Protein 9W44 (pdb70)

InterPro domains:
  IPR000386 Haemagglutinin, influenzavirus B [PR00331] (382-405)
  IPR000386 Haemagglutinin, influenzavirus B [PR00331] (484-502)
  IPR001364 Haemagglutinin, influenzavirus A/B [PF00509] (281-567)

Structure (mmCIF, N/CA/C/O backbone):
data_9W44
#
_entry.id   9W44
#
_cell.length_a   1.00
_cell.length_b   1.00
_cell.length_c   1.00
_cell.angle_alpha   90.00
_cell.angle_beta   90.00
_cell.angle_gamma   90.00
#
_symmetry.space_group_name_H-M   'P 1'
#
loop_
_entity.id
_entity.type
_entity.pdbx_description
1 polymer Hemagglutinin
2 branched 'N-acetyl-alpha-neuraminic acid-(2-3)-beta-D-galactopyranose-(1-4)-2-acetamido-2-deoxy-beta-D-glucopyranose'
3 branched beta-D-mannopyranose-(1-2)-beta-D-mannopyranose-(1-3)-beta-D-mannopyranose-(1-6)-beta-D-mannopyranose-(1-4)-2-acetamido-2-deoxy-beta-D-glucopyranose-(1-4)-2-acetamido-2-deoxy-beta-D-glucopyranose
4 branched 2-acetamido-2-deoxy-beta-D-glucopyranose-(1-4)-2-acetamido-2-deoxy-beta-D-glucopyranose
5 non-polymer 2-acetamido-2-deoxy-beta-D-glucopyranose
#
loop_
_atom_site.group_PDB
_atom_site.id
_atom_site.type_symbol
_atom_site.label_atom_id
_atom_site.label_alt_id
_atom_site.label_comp_id
_atom_site.label_asym_id
_atom_site.label_entity_id
_atom_site.label_seq_id
_atom_site.pdbx_PDB_ins_code
_atom_site.Cartn_x
_atom_site.Cartn_y
_atom_site.Cartn_z
_atom_site.occupancy
_atom_site.B_iso_or_equiv
_atom_site.auth_seq_id
_atom_site.auth_comp_id
_atom_site.auth_asym_id
_atom_site.auth_atom_id
_atom_site.pdbx_PDB_model_num
ATOM 1 N N . ASN A 1 1 ? 119.702 125.811 194.320 1.00 181.66 23 ASN A N 1
ATOM 2 C CA . ASN A 1 1 ? 120.008 125.117 193.076 1.00 181.66 23 ASN A CA 1
ATOM 3 C C . ASN A 1 1 ? 120.629 126.066 192.057 1.00 181.66 23 ASN A C 1
ATOM 4 O O . ASN A 1 1 ? 121.271 127.051 192.419 1.00 181.66 23 ASN A O 1
ATOM 9 N N . GLN A 1 2 ? 120.430 125.758 190.778 1.00 177.01 24 GLN A N 1
ATOM 10 C CA . GLN A 1 2 ? 120.980 126.563 189.697 1.00 177.01 24 GLN A CA 1
ATOM 11 C C . GLN A 1 2 ? 120.148 126.334 188.447 1.00 177.01 24 GLN A C 1
ATOM 12 O O . GLN A 1 2 ? 119.393 125.364 188.351 1.00 177.01 24 GLN A O 1
ATOM 18 N N . ILE A 1 3 ? 120.297 127.244 187.484 1.00 173.57 25 ILE A N 1
ATOM 19 C CA . ILE A 1 3 ? 119.583 127.137 186.219 1.00 173.57 25 ILE A CA 1
ATOM 20 C C . ILE A 1 3 ? 120.568 127.320 185.074 1.00 173.57 25 ILE A C 1
ATOM 21 O O . ILE A 1 3 ? 121.688 127.797 185.257 1.00 173.57 25 ILE A O 1
ATOM 26 N N . CYS A 1 4 ? 120.146 126.901 183.884 1.00 167.71 26 CYS A N 1
ATOM 27 C CA . CYS A 1 4 ? 120.957 127.047 182.686 1.00 167.71 26 CYS A CA 1
ATOM 28 C C . CYS A 1 4 ? 120.054 127.350 181.501 1.00 167.71 26 CYS A C 1
ATOM 29 O O . CYS A 1 4 ? 118.880 126.973 181.482 1.00 167.71 26 CYS A O 1
ATOM 32 N N . ILE A 1 5 ? 120.615 128.044 180.515 1.00 155.75 27 ILE A N 1
ATOM 33 C CA . ILE A 1 5 ? 119.918 128.385 179.283 1.00 155.75 27 ILE A CA 1
ATOM 34 C C . ILE A 1 5 ? 120.777 127.932 178.114 1.00 155.75 27 ILE A C 1
ATOM 35 O O . ILE A 1 5 ? 122.005 128.068 178.148 1.00 155.75 27 ILE A O 1
ATOM 40 N N . GLY A 1 6 ? 120.143 127.383 177.089 1.00 146.48 28 GLY A N 1
ATOM 41 C CA . GLY A 1 6 ? 120.911 126.904 175.962 1.00 146.48 28 GLY A CA 1
ATOM 42 C C . GLY A 1 6 ? 120.053 126.393 174.831 1.00 146.48 28 GLY A C 1
ATOM 43 O O . GLY A 1 6 ? 118.868 126.711 174.733 1.00 146.48 28 GLY A O 1
ATOM 44 N N . LYS A 1 7 ? 120.682 125.608 173.964 1.00 138.09 29 LYS A N 1
ATOM 45 C CA . LYS A 1 7 ? 120.035 125.019 172.803 1.00 138.09 29 LYS A CA 1
ATOM 46 C C . LYS A 1 7 ? 119.522 123.622 173.127 1.00 138.09 29 LYS A C 1
ATOM 47 O O . LYS A 1 7 ? 119.999 122.953 174.046 1.00 138.09 29 LYS A O 1
ATOM 53 N N . ALA A 1 8 ? 118.539 123.184 172.346 1.00 134.58 30 ALA A N 1
ATOM 54 C CA . ALA A 1 8 ? 117.997 121.842 172.492 1.00 134.58 30 ALA A CA 1
ATOM 55 C C . ALA A 1 8 ? 118.877 120.845 171.751 1.00 134.58 30 ALA A C 1
ATOM 56 O O . ALA A 1 8 ? 119.202 121.044 170.577 1.00 134.58 30 ALA A O 1
ATOM 58 N N . ILE A 1 9 ? 119.263 119.771 172.439 1.00 133.45 31 ILE A N 1
ATOM 59 C CA . ILE A 1 9 ? 120.116 118.758 171.830 1.00 133.45 31 ILE A CA 1
ATOM 60 C C . ILE A 1 9 ? 119.328 118.003 170.770 1.00 133.45 31 ILE A C 1
ATOM 61 O O . ILE A 1 9 ? 118.233 117.489 171.034 1.00 133.45 31 ILE A O 1
ATOM 66 N N . LYS A 1 10 ? 119.881 117.934 169.565 1.00 124.89 32 LYS A N 1
ATOM 67 C CA . LYS A 1 10 ? 119.276 117.218 168.456 1.00 124.89 32 LYS A CA 1
ATOM 68 C C . LYS A 1 10 ? 120.368 116.498 167.682 1.00 124.89 32 LYS A C 1
ATOM 69 O O . LYS A 1 10 ? 121.529 116.921 167.709 1.00 124.89 32 LYS A O 1
ATOM 75 N N . PRO A 1 11 ? 120.033 115.401 167.003 1.00 119.24 33 PRO A N 1
ATOM 76 C CA . PRO A 1 11 ? 121.051 114.679 166.232 1.00 119.24 33 PRO A CA 1
ATOM 77 C C . PRO A 1 11 ? 121.645 115.550 165.135 1.00 119.24 33 PRO A C 1
ATOM 78 O O . PRO A 1 11 ? 120.954 116.357 164.512 1.00 119.24 33 PRO A O 1
ATOM 82 N N . ILE A 1 12 ? 122.942 115.374 164.904 1.00 115.32 34 ILE A N 1
ATOM 83 C CA . ILE A 1 12 ? 123.655 116.142 163.890 1.00 115.32 34 ILE A CA 1
ATOM 84 C C . ILE A 1 12 ? 123.267 115.610 162.518 1.00 115.32 34 ILE A C 1
ATOM 85 O O . ILE A 1 12 ? 123.397 114.412 162.246 1.00 115.32 34 ILE A O 1
ATOM 90 N N . ASN A 1 13 ? 122.792 116.499 161.649 1.00 115.17 35 ASN A N 1
ATOM 91 C CA . ASN A 1 13 ? 122.326 116.080 160.334 1.00 115.17 35 ASN A CA 1
ATOM 92 C C . ASN A 1 13 ? 123.408 116.172 159.269 1.00 115.17 35 ASN A C 1
ATOM 93 O O . ASN A 1 13 ? 123.446 115.335 158.362 1.00 115.17 35 ASN A O 1
ATOM 98 N N . GLY A 1 14 ? 124.286 117.162 159.343 1.00 110.47 36 GLY A N 1
ATOM 99 C CA . GLY A 1 14 ? 125.296 117.266 158.312 1.00 110.47 36 GLY A CA 1
ATOM 100 C C . GLY A 1 14 ? 126.350 118.292 158.651 1.00 110.47 36 GLY A C 1
ATOM 101 O O . GLY A 1 14 ? 126.445 118.764 159.783 1.00 110.47 36 GLY A O 1
ATOM 102 N N . THR A 1 15 ? 127.148 118.628 157.642 1.00 107.92 37 THR A N 1
ATOM 103 C CA . THR A 1 15 ? 128.214 119.610 157.772 1.00 107.92 37 THR A CA 1
ATOM 104 C C . THR A 1 15 ? 128.117 120.604 156.627 1.00 107.92 37 THR A C 1
ATOM 105 O O . THR A 1 15 ? 127.982 120.206 155.466 1.00 107.92 37 THR A O 1
ATOM 109 N N . VAL A 1 16 ? 128.187 121.891 156.954 1.00 104.74 38 VAL A N 1
ATOM 110 C CA . VAL A 1 16 ? 128.197 122.950 155.957 1.00 104.74 38 VAL A CA 1
ATOM 111 C C . VAL A 1 16 ? 129.544 123.653 156.023 1.00 104.74 38 VAL A C 1
ATOM 112 O O . VAL A 1 16 ? 130.285 123.538 157.001 1.00 104.74 38 VAL A O 1
ATOM 116 N N . GLU A 1 17 ? 129.860 124.383 154.961 1.00 104.53 39 GLU A N 1
ATOM 117 C CA . GLU A 1 17 ? 131.140 125.062 154.832 1.00 104.53 39 GLU A CA 1
ATOM 118 C C . GLU A 1 17 ? 130.950 126.559 155.020 1.00 104.53 39 GLU A C 1
ATOM 119 O O . GLU A 1 17 ? 130.138 127.178 154.325 1.00 104.53 39 GLU A O 1
ATOM 125 N N . THR A 1 18 ? 131.697 127.132 155.954 1.00 101.91 40 THR A N 1
ATOM 126 C CA . THR A 1 18 ? 131.728 128.565 156.181 1.00 101.91 40 THR A CA 1
ATOM 127 C C . THR A 1 18 ? 133.032 129.129 155.625 1.00 101.91 40 THR A C 1
ATOM 128 O O . THR A 1 18 ? 133.815 128.423 154.983 1.00 101.91 40 THR A O 1
ATOM 132 N N . VAL A 1 19 ? 133.260 130.420 155.868 1.00 99.32 41 VAL A N 1
ATOM 133 C CA . VAL A 1 19 ? 134.438 131.079 155.316 1.00 99.32 41 VAL A CA 1
ATOM 134 C C . VAL A 1 19 ? 135.715 130.472 155.883 1.00 99.32 41 VAL A C 1
ATOM 135 O O . VAL A 1 19 ? 136.674 130.213 155.147 1.00 99.32 41 VAL A O 1
ATOM 139 N N . SER A 1 20 ? 135.749 130.218 157.190 1.00 102.83 42 SER A N 1
ATOM 140 C CA . SER A 1 20 ? 136.980 129.819 157.852 1.00 102.83 42 SER A CA 1
ATOM 141 C C . SER A 1 20 ? 136.951 128.420 158.451 1.00 102.83 42 SER A C 1
ATOM 142 O O . SER A 1 20 ? 137.990 127.960 158.935 1.00 102.83 42 SER A O 1
ATOM 145 N N . ARG A 1 21 ? 135.813 127.733 158.441 1.00 104.36 43 ARG A N 1
ATOM 146 C CA . ARG A 1 21 ? 135.751 126.395 159.013 1.00 104.36 43 ARG A CA 1
ATOM 147 C C . ARG A 1 21 ? 134.522 125.676 158.479 1.00 104.36 43 ARG A C 1
ATOM 148 O O . ARG A 1 21 ? 133.683 126.260 157.791 1.00 104.36 43 ARG A O 1
ATOM 156 N N . MET A 1 22 ? 134.431 124.391 158.811 1.00 108.29 44 MET A N 1
ATOM 157 C CA . MET A 1 22 ? 133.267 123.569 158.515 1.00 108.29 44 MET A CA 1
ATOM 158 C C . MET A 1 22 ? 132.483 123.351 159.800 1.00 108.29 44 MET A C 1
ATOM 159 O O . MET A 1 22 ? 133.054 122.947 160.818 1.00 108.29 44 MET A O 1
ATOM 164 N N . ALA A 1 23 ? 131.183 123.616 159.751 1.00 107.61 45 ALA A N 1
ATOM 165 C CA . ALA A 1 23 ? 130.330 123.586 160.929 1.00 107.61 45 ALA A CA 1
ATOM 166 C C . ALA A 1 23 ? 129.327 122.447 160.836 1.00 107.61 45 ALA A C 1
ATOM 167 O O . ALA A 1 23 ? 128.717 122.226 159.786 1.00 107.61 45 ALA A O 1
ATOM 169 N N . LYS A 1 24 ? 129.155 121.731 161.944 1.00 110.35 46 LYS A N 1
ATOM 170 C CA . LYS A 1 24 ? 128.164 120.668 162.019 1.00 110.35 46 LYS A CA 1
ATOM 171 C C . LYS A 1 24 ? 126.804 121.258 162.365 1.00 110.35 46 LYS A C 1
ATOM 172 O O . LYS A 1 24 ? 126.674 122.013 163.332 1.00 110.35 46 LYS A O 1
ATOM 178 N N . VAL A 1 25 ? 125.791 120.908 161.578 1.00 110.13 47 VAL A N 1
ATOM 179 C CA . VAL A 1 25 ? 124.466 121.495 161.705 1.00 110.13 47 VAL A CA 1
ATOM 180 C C . VAL A 1 25 ? 123.425 120.392 161.808 1.00 110.13 47 VAL A C 1
ATOM 181 O O . VAL A 1 25 ? 123.618 119.271 161.321 1.00 110.13 47 VAL A O 1
ATOM 185 N N . THR A 1 26 ? 122.304 120.732 162.439 1.00 111.55 48 THR A N 1
ATOM 186 C CA . THR A 1 26 ? 121.184 119.828 162.643 1.00 111.55 48 THR A CA 1
ATOM 187 C C . THR A 1 26 ? 120.220 119.800 161.466 1.00 111.55 48 THR A C 1
ATOM 188 O O . THR A 1 26 ? 119.237 119.054 161.510 1.00 111.55 48 THR A O 1
ATOM 192 N N . GLY A 1 27 ? 120.468 120.589 160.426 1.00 109.84 49 GLY A N 1
ATOM 193 C CA . GLY A 1 27 ? 119.599 120.595 159.267 1.00 109.84 49 GLY A CA 1
ATOM 194 C C . GLY A 1 27 ? 120.118 121.460 158.140 1.00 109.84 49 GLY A C 1
ATOM 195 O O . GLY A 1 27 ? 120.631 122.556 158.377 1.00 109.84 49 GLY A O 1
ATOM 196 N N . MET A 1 28 ? 119.992 120.977 156.907 1.00 108.03 50 MET A N 1
ATOM 197 C CA . MET A 1 28 ? 120.445 121.729 155.748 1.00 108.03 50 MET A CA 1
ATOM 198 C C . MET A 1 28 ? 119.591 121.352 154.548 1.00 108.03 50 MET A C 1
ATOM 199 O O . MET A 1 28 ? 118.962 120.292 154.517 1.00 108.03 50 MET A O 1
ATOM 204 N N . LYS A 1 29 ? 119.576 122.238 153.557 1.00 104.84 51 LYS A N 1
ATOM 205 C CA . LYS A 1 29 ? 118.823 122.013 152.330 1.00 104.84 51 LYS A CA 1
ATOM 206 C C . LYS A 1 29 ? 119.687 122.448 151.153 1.00 104.84 51 LYS A C 1
ATOM 207 O O . LYS A 1 29 ? 120.863 122.784 151.313 1.00 104.84 51 LYS A O 1
ATOM 213 N N . LYS A 1 30 ? 119.103 122.444 149.959 1.00 99.60 52 LYS A N 1
ATOM 214 C CA . LYS A 1 30 ? 119.820 122.758 148.732 1.00 99.60 52 LYS A CA 1
ATOM 215 C C . LYS A 1 30 ? 119.247 124.019 148.102 1.00 99.60 52 LYS A C 1
ATOM 216 O O . LYS A 1 30 ? 118.037 124.253 148.149 1.00 99.60 52 LYS A O 1
ATOM 222 N N . VAL A 1 31 ? 120.130 124.829 147.515 1.00 98.11 53 VAL A N 1
ATOM 223 C CA . VAL A 1 31 ? 119.713 126.116 146.967 1.00 98.11 53 VAL A CA 1
ATOM 224 C C . VAL A 1 31 ? 118.867 125.929 145.713 1.00 98.11 53 VAL A C 1
ATOM 225 O O . VAL A 1 31 ? 117.855 126.614 145.525 1.00 98.11 53 VAL A O 1
ATOM 229 N N . GLY A 1 32 ? 119.261 125.010 144.835 1.00 99.44 54 GLY A N 1
ATOM 230 C CA . GLY A 1 32 ? 118.621 124.857 143.550 1.00 99.44 54 GLY A CA 1
ATOM 231 C C . GLY A 1 32 ? 117.666 123.681 143.479 1.00 99.44 54 GLY A C 1
ATOM 232 O O . GLY A 1 32 ? 117.763 122.723 144.241 1.00 99.44 54 GLY A O 1
ATOM 233 N N . GLY A 1 33 ? 116.730 123.770 142.537 1.00 99.87 55 GLY A N 1
ATOM 234 C CA . GLY A 1 33 ? 115.791 122.696 142.296 1.00 99.87 55 GLY A CA 1
ATOM 235 C C . GLY A 1 33 ? 116.280 121.741 141.221 1.00 99.87 55 GLY A C 1
ATOM 236 O O . GLY A 1 33 ? 116.989 122.126 140.298 1.00 99.87 55 GLY A O 1
ATOM 237 N N . GLU A 1 34 ? 115.883 120.481 141.353 1.00 105.13 56 GLU A N 1
ATOM 238 C CA . GLU A 1 34 ? 116.350 119.420 140.475 1.00 105.13 56 GLU A CA 1
ATOM 239 C C . GLU A 1 34 ? 115.335 119.136 139.376 1.00 105.13 56 GLU A C 1
ATOM 240 O O . GLU A 1 34 ? 114.125 119.264 139.570 1.00 105.13 56 GLU A O 1
ATOM 246 N N . ARG A 1 35 ? 115.850 118.746 138.214 1.00 101.13 57 ARG A N 1
ATOM 247 C CA . ARG A 1 35 ? 115.002 118.437 137.073 1.00 101.13 57 ARG A CA 1
ATOM 248 C C . ARG A 1 35 ? 114.157 117.201 137.345 1.00 101.13 57 ARG A C 1
ATOM 249 O O . ARG A 1 35 ? 114.594 116.263 138.016 1.00 101.13 57 ARG A O 1
ATOM 257 N N . MET A 1 36 ? 112.938 117.201 136.815 1.00 104.86 58 MET A N 1
ATOM 258 C CA . MET A 1 36 ? 112.044 116.065 136.953 1.00 104.86 58 MET A CA 1
ATOM 259 C C . MET A 1 36 ? 112.234 115.111 135.775 1.00 104.86 58 MET A C 1
ATOM 260 O O . MET A 1 36 ? 113.002 115.372 134.847 1.00 104.86 58 MET A O 1
ATOM 265 N N . GLN A 1 37 ? 111.528 113.985 135.812 1.00 108.77 59 GLN A N 1
ATOM 266 C CA . GLN A 1 37 ? 111.666 112.952 134.794 1.00 108.77 59 GLN A CA 1
ATOM 267 C C . GLN A 1 37 ? 110.662 113.088 133.660 1.00 108.77 59 GLN A C 1
ATOM 268 O O . GLN A 1 37 ? 110.623 112.222 132.781 1.00 108.77 59 GLN A O 1
ATOM 274 N N . LYS A 1 38 ? 109.855 114.144 133.653 1.00 106.66 60 LYS A N 1
ATOM 275 C CA . LYS A 1 38 ? 108.817 114.307 132.649 1.00 106.66 60 LYS A CA 1
ATOM 276 C C . LYS A 1 38 ? 108.530 115.789 132.473 1.00 106.66 60 LYS A C 1
ATOM 277 O O . LYS A 1 38 ? 108.978 116.628 133.256 1.00 106.66 60 LYS A O 1
ATOM 283 N N . ILE A 1 39 ? 107.772 116.103 131.428 1.00 104.63 61 ILE A N 1
ATOM 284 C CA . ILE A 1 39 ? 107.347 117.467 131.139 1.00 104.63 61 ILE A CA 1
ATOM 285 C C . ILE A 1 39 ? 105.870 117.575 131.483 1.00 104.63 61 ILE A C 1
ATOM 286 O O . ILE A 1 39 ? 105.041 116.837 130.937 1.00 104.63 61 ILE A O 1
ATOM 291 N N . CYS A 1 40 ? 105.541 118.490 132.391 1.00 110.38 62 CYS A N 1
ATOM 292 C CA . CYS A 1 40 ? 104.163 118.705 132.826 1.00 110.38 62 CYS A CA 1
ATOM 293 C C . CYS A 1 40 ? 103.546 119.771 131.933 1.00 110.38 62 CYS A C 1
ATOM 294 O O . CYS A 1 40 ? 103.835 120.960 132.075 1.00 110.38 62 CYS A O 1
ATOM 297 N N . ALA A 1 41 ? 102.683 119.349 131.014 1.00 113.13 63 ALA A N 1
ATOM 298 C CA . ALA A 1 41 ? 102.141 120.225 129.985 1.00 113.13 63 ALA A CA 1
ATOM 299 C C . ALA A 1 41 ? 100.623 120.328 130.072 1.00 113.13 63 ALA A C 1
ATOM 300 O O . ALA A 1 41 ? 99.932 120.402 129.056 1.00 113.13 63 ALA A O 1
ATOM 302 N N . LYS A 1 42 ? 100.081 120.334 131.286 1.00 115.12 64 LYS A N 1
ATOM 303 C CA . LYS A 1 42 ? 98.652 120.555 131.449 1.00 115.12 64 LYS A CA 1
ATOM 304 C C . LYS A 1 42 ? 98.324 122.020 131.199 1.00 115.12 64 LYS A C 1
ATOM 305 O O . LYS A 1 42 ? 98.995 122.915 131.720 1.00 115.12 64 LYS A O 1
ATOM 311 N N . GLY A 1 43 ? 97.290 122.265 130.400 1.00 113.24 65 GLY A N 1
ATOM 312 C CA . GLY A 1 43 ? 96.924 123.620 130.049 1.00 113.24 65 GLY A CA 1
ATOM 313 C C . GLY A 1 43 ? 97.764 124.247 128.962 1.00 113.24 65 GLY A C 1
ATOM 314 O O . GLY A 1 43 ? 97.603 125.441 128.690 1.00 113.24 65 GLY A O 1
ATOM 315 N N . GLU A 1 44 ? 98.656 123.486 128.336 1.00 112.22 66 GLU A N 1
ATOM 316 C CA . GLU A 1 44 ? 99.493 123.974 127.253 1.00 112.22 66 GLU A CA 1
ATOM 317 C C . GLU A 1 44 ? 99.224 123.167 125.992 1.00 112.22 66 GLU A C 1
ATOM 318 O O . GLU A 1 44 ? 98.916 121.973 126.055 1.00 112.22 66 GLU A O 1
ATOM 324 N N . GLN A 1 45 ? 99.338 123.827 124.847 1.00 108.10 67 GLN A N 1
ATOM 325 C CA . GLN A 1 45 ? 99.176 123.176 123.557 1.00 108.10 67 GLN A CA 1
ATOM 326 C C . GLN A 1 45 ? 100.532 122.742 123.019 1.00 108.10 67 GLN A C 1
ATOM 327 O O . GLN A 1 45 ? 101.557 123.373 123.285 1.00 108.10 67 GLN A O 1
ATOM 333 N N . ILE A 1 46 ? 100.528 121.650 122.260 1.00 101.33 68 ILE A N 1
ATOM 334 C CA . ILE A 1 46 ? 101.742 121.057 121.715 1.00 101.33 68 ILE A CA 1
ATOM 335 C C . ILE A 1 46 ? 101.622 121.023 120.199 1.00 101.33 68 ILE A C 1
ATOM 336 O O . ILE A 1 46 ? 100.605 120.571 119.662 1.00 101.33 68 ILE A O 1
ATOM 341 N N . HIS A 1 47 ? 102.656 121.502 119.517 1.00 99.30 69 HIS A N 1
ATOM 342 C CA . HIS A 1 47 ? 102.709 121.508 118.062 1.00 99.30 69 HIS A CA 1
ATOM 343 C C . HIS A 1 47 ? 103.612 120.378 117.588 1.00 99.30 69 HIS A C 1
ATOM 344 O O . HIS A 1 47 ? 104.713 120.197 118.115 1.00 99.30 69 HIS A O 1
ATOM 351 N N . ASP A 1 48 ? 103.142 119.619 116.602 1.00 104.56 70 ASP A N 1
ATOM 352 C CA . ASP A 1 48 ? 103.910 118.511 116.046 1.00 104.56 70 ASP A CA 1
ATOM 353 C C . ASP A 1 48 ? 103.594 118.395 114.565 1.00 104.56 70 ASP A C 1
ATOM 354 O O . ASP A 1 48 ? 102.458 118.087 114.194 1.00 104.56 70 ASP A O 1
ATOM 359 N N . SER A 1 49 ? 104.599 118.640 113.723 1.00 102.87 71 SER A N 1
ATOM 360 C CA . SER A 1 49 ? 104.445 118.519 112.280 1.00 102.87 71 SER A CA 1
ATOM 361 C C . SER A 1 49 ? 105.635 117.801 111.659 1.00 102.87 71 SER A C 1
ATOM 362 O O . SER A 1 49 ? 106.027 118.107 110.528 1.00 102.87 71 SER A O 1
ATOM 365 N N . SER A 1 50 ? 106.220 116.846 112.382 1.00 103.72 72 SER A N 1
ATOM 366 C CA . SER A 1 50 ? 107.413 116.165 111.896 1.00 103.72 72 SER A CA 1
ATOM 367 C C . SER A 1 50 ? 107.121 115.225 110.737 1.00 103.72 72 SER A C 1
ATOM 368 O O . SER A 1 50 ? 108.058 114.796 110.055 1.00 103.72 72 SER A O 1
ATOM 371 N N . SER A 1 51 ? 105.857 114.890 110.497 1.00 106.89 73 SER A N 1
ATOM 372 C CA . SER A 1 51 ? 105.505 113.965 109.431 1.00 106.89 73 SER A CA 1
ATOM 373 C C . SER A 1 51 ? 105.166 114.654 108.117 1.00 106.89 73 SER A C 1
ATOM 374 O O . SER A 1 51 ? 104.949 113.962 107.117 1.00 106.89 73 SER A O 1
ATOM 377 N N . ALA A 1 52 ? 105.112 115.984 108.085 1.00 105.56 74 ALA A N 1
ATOM 378 C CA . ALA A 1 52 ? 104.702 116.697 106.881 1.00 105.56 74 ALA A CA 1
ATOM 379 C C . ALA A 1 52 ? 105.572 117.887 106.511 1.00 105.56 74 ALA A C 1
ATOM 380 O O . ALA A 1 52 ? 105.559 118.284 105.340 1.00 105.56 74 ALA A O 1
ATOM 382 N N . CYS A 1 53 ? 106.322 118.469 107.443 1.00 103.93 75 CYS A N 1
ATOM 383 C CA . CYS A 1 53 ? 107.038 119.708 107.188 1.00 103.93 75 CYS A CA 1
ATOM 384 C C . CYS A 1 53 ? 108.478 119.601 107.663 1.00 103.93 75 CYS A C 1
ATOM 385 O O . CYS A 1 53 ? 108.824 118.759 108.494 1.00 103.93 75 CYS A O 1
ATOM 388 N N . GLY A 1 54 ? 109.319 120.475 107.110 1.00 94.42 76 GLY A N 1
ATOM 389 C CA . GLY A 1 54 ? 110.681 120.644 107.556 1.00 94.42 76 GLY A CA 1
ATOM 390 C C . GLY A 1 54 ? 110.913 122.054 108.071 1.00 94.42 76 GLY A C 1
ATOM 391 O O . GLY A 1 54 ? 110.007 122.890 108.102 1.00 94.42 76 GLY A O 1
ATOM 392 N N . ILE A 1 55 ? 112.157 122.301 108.480 1.00 89.77 77 ILE A N 1
ATOM 393 C CA . ILE A 1 55 ? 112.509 123.609 109.022 1.00 89.77 77 ILE A CA 1
ATOM 394 C C . ILE A 1 55 ? 112.409 124.684 107.946 1.00 89.77 77 ILE A C 1
ATOM 395 O O . ILE A 1 55 ? 111.863 125.768 108.183 1.00 89.77 77 ILE A O 1
ATOM 400 N N . VAL A 1 56 ? 112.930 124.405 106.751 1.00 88.48 78 VAL A N 1
ATOM 401 C CA . VAL A 1 56 ? 112.914 125.399 105.681 1.00 88.48 78 VAL A CA 1
ATOM 402 C C . VAL A 1 56 ? 111.489 125.671 105.217 1.00 88.48 78 VAL A C 1
ATOM 403 O O . VAL A 1 56 ? 111.143 126.803 104.863 1.00 88.48 78 VAL A O 1
ATOM 407 N N . SER A 1 57 ? 110.639 124.641 105.213 1.00 91.56 79 SER A N 1
ATOM 408 C CA . SER A 1 57 ? 109.266 124.813 104.750 1.00 91.56 79 SER A CA 1
ATOM 409 C C . SER A 1 57 ? 108.501 125.818 105.600 1.00 91.56 79 SER A C 1
ATOM 410 O O . SER A 1 57 ? 107.593 126.488 105.098 1.00 91.56 79 SER A O 1
ATOM 413 N N . HIS A 1 58 ? 108.842 125.933 106.884 1.00 91.19 80 HIS A N 1
ATOM 414 C CA . HIS A 1 58 ? 108.158 126.892 107.743 1.00 91.19 80 HIS A CA 1
ATOM 415 C C . HIS A 1 58 ? 108.509 128.326 107.367 1.00 91.19 80 HIS A C 1
ATOM 416 O O . HIS A 1 58 ? 107.642 129.206 107.382 1.00 91.19 80 HIS A O 1
ATOM 423 N N . HIS A 1 59 ? 109.774 128.581 107.032 1.00 86.58 81 HIS A N 1
ATOM 424 C CA . HIS A 1 59 ? 110.191 129.938 106.694 1.00 86.58 81 HIS A CA 1
ATOM 425 C C . HIS A 1 59 ? 109.553 130.411 105.396 1.00 86.58 81 HIS A C 1
ATOM 426 O O . HIS A 1 59 ? 109.222 131.593 105.257 1.00 86.58 81 HIS A O 1
ATOM 433 N N . LEU A 1 60 ? 109.373 129.510 104.436 1.00 88.50 82 LEU A N 1
ATOM 434 C CA . LEU A 1 60 ? 108.846 129.865 103.127 1.00 88.50 82 LEU A CA 1
ATOM 435 C C . LEU A 1 60 ? 107.328 129.806 103.058 1.00 88.50 82 LEU A C 1
ATOM 436 O O . LEU A 1 60 ? 106.768 129.998 101.975 1.00 88.50 82 LEU A O 1
ATOM 441 N N . LYS A 1 61 ? 106.656 129.541 104.179 1.00 92.78 83 LYS A N 1
ATOM 442 C CA . LYS A 1 61 ? 105.195 129.505 104.244 1.00 92.78 83 LYS A CA 1
ATOM 443 C C . LYS A 1 61 ? 104.619 128.469 103.282 1.00 92.78 83 LYS A C 1
ATOM 444 O O . LYS A 1 61 ? 103.689 128.741 102.521 1.00 92.78 83 LYS A O 1
ATOM 450 N N . GLN A 1 62 ? 105.185 127.268 103.320 1.00 97.72 84 GLN A N 1
ATOM 451 C CA . GLN A 1 62 ? 104.648 126.166 102.539 1.00 97.72 84 GLN A CA 1
ATOM 452 C C . GLN A 1 62 ? 103.256 125.800 103.038 1.00 97.72 84 GLN A C 1
ATOM 453 O O . GLN A 1 62 ? 102.917 126.004 104.206 1.00 97.72 84 GLN A O 1
ATOM 459 N N . GLU A 1 63 ? 102.440 125.264 102.132 1.00 106.07 85 GLU A N 1
ATOM 460 C CA . GLU A 1 63 ? 101.065 124.907 102.459 1.00 106.07 85 GLU A CA 1
ATOM 461 C C . GLU A 1 63 ? 101.011 123.892 103.593 1.00 106.07 85 GLU A C 1
ATOM 462 O O . GLU A 1 63 ? 101.430 122.743 103.427 1.00 106.07 85 GLU A O 1
ATOM 468 N N . GLY A 1 64 ? 100.493 124.307 104.747 1.00 104.36 86 GLY A N 1
ATOM 469 C CA . GLY A 1 64 ? 100.394 123.445 105.904 1.00 104.36 86 GLY A CA 1
ATOM 470 C C . GLY A 1 64 ? 101.513 123.581 106.913 1.00 104.36 86 GLY A C 1
ATOM 471 O O . GLY A 1 64 ? 101.523 122.835 107.899 1.00 104.36 86 GLY A O 1
ATOM 472 N N . CYS A 1 65 ? 102.453 124.502 106.703 1.00 102.23 87 CYS A N 1
ATOM 473 C CA . CYS A 1 65 ? 103.584 124.715 107.608 1.00 102.23 87 CYS A CA 1
ATOM 474 C C . CYS A 1 65 ? 103.695 126.218 107.848 1.00 102.23 87 CYS A C 1
ATOM 475 O O . CYS A 1 65 ? 104.395 126.918 107.113 1.00 102.23 87 CYS A O 1
ATOM 478 N N . ASP A 1 66 ? 103.007 126.714 108.874 1.00 101.12 88 ASP A N 1
ATOM 479 C CA . ASP A 1 66 ? 102.931 128.150 109.118 1.00 101.12 88 ASP A CA 1
ATOM 480 C C . ASP A 1 66 ? 103.083 128.465 110.599 1.00 101.12 88 ASP A C 1
ATOM 481 O O . ASP A 1 66 ? 102.347 129.286 111.153 1.00 101.12 88 ASP A O 1
ATOM 486 N N . PHE A 1 67 ? 104.037 127.819 111.266 1.00 93.45 89 PHE A N 1
ATOM 487 C CA . PHE A 1 67 ? 104.284 128.138 112.671 1.00 93.45 89 PHE A CA 1
ATOM 488 C C . PHE A 1 67 ? 104.708 129.585 112.890 1.00 93.45 89 PHE A C 1
ATOM 489 O O . PHE A 1 67 ? 104.160 130.228 113.802 1.00 93.45 89 PHE A O 1
ATOM 497 N N . PRO A 1 68 ? 105.649 130.161 112.132 1.00 92.54 90 PRO A N 1
ATOM 498 C CA . PRO A 1 68 ? 106.062 131.545 112.411 1.00 92.54 90 PRO A CA 1
ATOM 499 C C . PRO A 1 68 ? 104.987 132.587 112.153 1.00 92.54 90 PRO A C 1
ATOM 500 O O . PRO A 1 68 ? 105.225 133.768 112.421 1.00 92.54 90 PRO A O 1
ATOM 504 N N . PHE A 1 69 ? 103.818 132.203 111.640 1.00 93.02 91 PHE A N 1
ATOM 505 C CA . PHE A 1 69 ? 102.754 133.153 111.339 1.00 93.02 91 PHE A CA 1
ATOM 506 C C . PHE A 1 69 ? 101.471 132.839 112.098 1.00 93.02 91 PHE A C 1
ATOM 507 O O . PHE A 1 69 ? 100.409 133.369 111.758 1.00 93.02 91 PHE A O 1
ATOM 515 N N . LEU A 1 70 ? 101.546 131.991 113.117 1.00 95.86 92 LEU A N 1
ATOM 516 C CA . LEU A 1 70 ? 100.381 131.673 113.927 1.00 95.86 92 LEU A CA 1
ATOM 517 C C . LEU A 1 70 ? 100.064 132.814 114.884 1.00 95.86 92 LEU A C 1
ATOM 518 O O . LEU A 1 70 ? 100.956 133.519 115.362 1.00 95.86 92 LEU A O 1
ATOM 523 N N . LEU A 1 71 ? 98.772 132.992 115.159 1.00 100.60 93 LEU A N 1
ATOM 524 C CA . LEU A 1 71 ? 98.353 134.017 116.109 1.00 100.60 93 LEU A CA 1
ATOM 525 C C . LEU A 1 71 ? 98.788 133.662 117.525 1.00 100.60 93 LEU A C 1
ATOM 526 O O . LEU A 1 71 ? 99.355 134.496 118.239 1.00 100.60 93 LEU A O 1
ATOM 531 N N . ASN A 1 72 ? 98.529 132.427 117.948 1.00 101.53 94 ASN A N 1
ATOM 532 C CA . ASN A 1 72 ? 98.964 131.925 119.245 1.00 101.53 94 ASN A CA 1
ATOM 533 C C . ASN A 1 72 ? 99.965 130.805 119.011 1.00 101.53 94 ASN A C 1
ATOM 534 O O . ASN A 1 72 ? 99.649 129.818 118.339 1.00 101.53 94 ASN A O 1
ATOM 539 N N . LYS A 1 73 ? 101.164 130.955 119.568 1.00 95.88 95 LYS A N 1
ATOM 540 C CA . LYS A 1 73 ? 102.241 130.012 119.319 1.00 95.88 95 LYS A CA 1
ATOM 541 C C . LYS A 1 73 ? 102.410 129.091 120.514 1.00 95.88 95 LYS A C 1
ATOM 542 O O . LYS A 1 73 ? 102.663 129.578 121.627 1.00 95.88 95 LYS A O 1
ATOM 548 N N . PRO A 1 74 ? 102.271 127.778 120.344 1.00 96.89 96 PRO A N 1
ATOM 549 C CA . PRO A 1 74 ? 102.471 126.862 121.471 1.00 96.89 96 PRO A CA 1
ATOM 550 C C . PRO A 1 74 ? 103.908 126.889 121.966 1.00 96.89 96 PRO A C 1
ATOM 551 O O . PRO A 1 74 ? 104.846 127.143 121.209 1.00 96.89 96 PRO A O 1
ATOM 555 N N . LYS A 1 75 ? 104.073 126.622 123.262 1.00 96.41 97 LYS A N 1
ATOM 556 C CA . LYS A 1 75 ? 105.397 126.626 123.870 1.00 96.41 97 LYS A CA 1
ATOM 557 C C . LYS A 1 75 ? 106.221 125.399 123.509 1.00 96.41 97 LYS A C 1
ATOM 558 O O . LYS A 1 75 ? 107.449 125.441 123.626 1.00 96.41 97 LYS A O 1
ATOM 564 N N . PHE A 1 76 ? 105.584 124.313 123.084 1.00 94.82 98 PHE A N 1
ATOM 565 C CA . PHE A 1 76 ? 106.276 123.095 122.686 1.00 94.82 98 PHE A CA 1
ATOM 566 C C . PHE A 1 76 ? 106.017 122.840 121.210 1.00 94.82 98 PHE A C 1
ATOM 567 O O . PHE A 1 76 ? 104.865 122.866 120.767 1.00 94.82 98 PHE A O 1
ATOM 575 N N . ALA A 1 77 ? 107.083 122.590 120.453 1.00 94.76 99 ALA A N 1
ATOM 576 C CA . ALA A 1 77 ? 106.958 122.417 119.014 1.00 94.76 99 ALA A CA 1
ATOM 577 C C . ALA A 1 77 ? 107.980 121.405 118.522 1.00 94.76 99 ALA A C 1
ATOM 578 O O . ALA A 1 77 ? 109.116 121.377 118.999 1.00 94.76 99 ALA A O 1
ATOM 580 N N . THR A 1 78 ? 107.563 120.581 117.563 1.00 97.10 100 THR A N 1
ATOM 581 C CA . THR A 1 78 ? 108.430 119.601 116.928 1.00 97.10 100 THR A CA 1
ATOM 582 C C . THR A 1 78 ? 108.179 119.619 115.429 1.00 97.10 100 THR A C 1
ATOM 583 O O . THR A 1 78 ? 107.055 119.850 114.978 1.00 97.10 100 THR A O 1
ATOM 587 N N . THR A 1 79 ? 109.232 119.366 114.659 1.00 94.80 101 THR A N 1
ATOM 588 C CA . THR A 1 79 ? 109.132 119.344 113.206 1.00 94.80 101 THR A CA 1
ATOM 589 C C . THR A 1 79 ? 110.245 118.458 112.662 1.00 94.80 101 THR A C 1
ATOM 590 O O . THR A 1 79 ? 111.098 117.970 113.408 1.00 94.80 101 THR A O 1
ATOM 594 N N . GLY A 1 80 ? 110.229 118.250 111.348 1.00 94.29 102 GLY A N 1
ATOM 595 C CA . GLY A 1 80 ? 111.191 117.395 110.697 1.00 94.29 102 GLY A CA 1
ATOM 596 C C . GLY A 1 80 ? 112.596 117.957 110.742 1.00 94.29 102 GLY A C 1
ATOM 597 O O . GLY A 1 80 ? 112.813 119.122 111.084 1.00 94.29 102 GLY A O 1
ATOM 598 N N . PRO A 1 81 ? 113.584 117.130 110.401 1.00 95.28 103 PRO A N 1
ATOM 599 C CA . PRO A 1 81 ? 114.980 117.582 110.457 1.00 95.28 103 PRO A CA 1
ATOM 600 C C . PRO A 1 81 ? 115.305 118.638 109.414 1.00 95.28 103 PRO A C 1
ATOM 601 O O . PRO A 1 81 ? 114.473 118.962 108.562 1.00 95.28 103 PRO A O 1
ATOM 605 N N . MET A 1 82 ? 116.524 119.177 109.474 1.00 97.21 104 MET A N 1
ATOM 606 C CA . MET A 1 82 ? 116.892 120.290 108.605 1.00 97.21 104 MET A CA 1
ATOM 607 C C . MET A 1 82 ? 116.962 119.867 107.144 1.00 97.21 104 MET A C 1
ATOM 608 O O . MET A 1 82 ? 116.629 120.653 106.250 1.00 97.21 104 MET A O 1
ATOM 613 N N . ASN A 1 83 ? 117.383 118.633 106.876 1.00 99.42 105 ASN A N 1
ATOM 614 C CA . ASN A 1 83 ? 117.522 118.149 105.509 1.00 99.42 105 ASN A CA 1
ATOM 615 C C . ASN A 1 83 ? 116.220 117.615 104.931 1.00 99.42 105 ASN A C 1
ATOM 616 O O . ASN A 1 83 ? 116.258 116.837 103.973 1.00 99.42 105 ASN A O 1
ATOM 621 N N . THR A 1 84 ? 115.077 118.003 105.488 1.00 96.86 106 THR A N 1
ATOM 622 C CA . THR A 1 84 ? 113.797 117.583 104.936 1.00 96.86 106 THR A CA 1
ATOM 623 C C . THR A 1 84 ? 113.496 118.360 103.663 1.00 96.86 106 THR A C 1
ATOM 624 O O . THR A 1 84 ? 113.621 119.587 103.627 1.00 96.86 106 THR A O 1
ATOM 628 N N . SER A 1 85 ? 113.095 117.645 102.618 1.00 96.52 107 SER A N 1
ATOM 629 C CA . SER A 1 85 ? 112.799 118.280 101.346 1.00 96.52 107 SER A CA 1
ATOM 630 C C . SER A 1 85 ? 111.479 119.042 101.413 1.00 96.52 107 SER A C 1
ATOM 631 O O . SER A 1 85 ? 110.608 118.764 102.241 1.00 96.52 107 SER A O 1
ATOM 634 N N . THR A 1 86 ? 111.342 120.019 100.526 1.00 96.79 108 THR A N 1
ATOM 635 C CA . THR A 1 86 ? 110.111 120.777 100.366 1.00 96.79 108 THR A CA 1
ATOM 636 C C . THR A 1 86 ? 109.420 120.369 99.073 1.00 96.79 108 THR A C 1
ATOM 637 O O . THR A 1 86 ? 109.951 119.601 98.269 1.00 96.79 108 THR A O 1
ATOM 641 N N . THR A 1 87 ? 108.214 120.893 98.881 1.00 98.62 109 THR A N 1
ATOM 642 C CA . THR A 1 87 ? 107.465 120.662 97.655 1.00 98.62 109 THR A CA 1
ATOM 643 C C . THR A 1 87 ? 107.748 121.712 96.590 1.00 98.62 109 THR A C 1
ATOM 644 O O . THR A 1 87 ? 107.231 121.596 95.475 1.00 98.62 109 THR A O 1
ATOM 648 N N . GLY A 1 88 ? 108.551 122.724 96.904 1.00 96.90 110 GLY A N 1
ATOM 649 C CA . GLY A 1 88 ? 108.892 123.753 95.943 1.00 96.90 110 GLY A CA 1
ATOM 650 C C . GLY A 1 88 ? 110.182 123.456 95.211 1.00 96.90 110 GLY A C 1
ATOM 651 O O . GLY A 1 88 ? 110.315 122.400 94.588 1.00 96.90 110 GLY A O 1
ATOM 652 N N . PHE A 1 89 ? 111.141 124.372 95.278 1.00 91.74 111 PHE A N 1
ATOM 653 C CA . PHE A 1 89 ? 112.424 124.184 94.622 1.00 91.74 111 PHE A CA 1
ATOM 654 C C . PHE A 1 89 ? 113.428 123.552 95.577 1.00 91.74 111 PHE A C 1
ATOM 655 O O . PHE A 1 89 ? 113.183 123.408 96.776 1.00 91.74 111 PHE A O 1
ATOM 663 N N . ASN A 1 90 ? 114.571 123.161 95.022 1.00 88.70 112 ASN A N 1
ATOM 664 C CA . ASN A 1 90 ? 115.660 122.676 95.853 1.00 88.70 112 ASN A CA 1
ATOM 665 C C . ASN A 1 90 ? 116.274 123.842 96.619 1.00 88.70 112 ASN A C 1
ATOM 666 O O . ASN A 1 90 ? 116.157 125.000 96.223 1.00 88.70 112 ASN A O 1
ATOM 671 N N . PHE A 1 91 ? 116.924 123.536 97.738 1.00 83.44 113 PHE A N 1
ATOM 672 C CA . PHE A 1 91 ? 117.467 124.599 98.569 1.00 83.44 113 PHE A CA 1
ATOM 673 C C . PHE A 1 91 ? 118.866 124.242 99.047 1.00 83.44 113 PHE A C 1
ATOM 674 O O . PHE A 1 91 ? 119.234 123.072 99.159 1.00 83.44 113 PHE A O 1
ATOM 682 N N . TYR A 1 92 ? 119.644 125.287 99.317 1.00 83.08 114 TYR A N 1
ATOM 683 C CA . TYR A 1 92 ? 120.965 125.168 99.912 1.00 83.08 114 TYR A CA 1
ATOM 684 C C . TYR A 1 92 ? 121.133 126.271 100.945 1.00 83.08 114 TYR A C 1
ATOM 685 O O . TYR A 1 92 ? 120.744 127.419 100.708 1.00 83.08 114 TYR A O 1
ATOM 694 N N . LEU A 1 93 ? 121.707 125.916 102.093 1.00 82.36 115 LEU A N 1
ATOM 695 C CA . LEU A 1 93 ? 121.912 126.852 103.188 1.00 82.36 115 LEU A CA 1
ATOM 696 C C . LEU A 1 93 ? 123.360 126.805 103.647 1.00 82.36 115 LEU A C 1
ATOM 697 O O . LEU A 1 93 ? 123.968 125.734 103.700 1.00 82.36 115 LEU A O 1
ATOM 702 N N . THR A 1 94 ? 123.904 127.970 103.980 1.00 84.90 116 THR A N 1
ATOM 703 C CA . THR A 1 94 ? 125.229 128.036 104.570 1.00 84.90 116 THR A CA 1
ATOM 704 C C . THR A 1 94 ? 125.181 127.560 106.021 1.00 84.90 116 THR A C 1
ATOM 705 O O . THR A 1 94 ? 124.114 127.363 106.606 1.00 84.90 116 THR A O 1
ATOM 709 N N . GLU A 1 95 ? 126.366 127.367 106.603 1.00 90.59 117 GLU A N 1
ATOM 710 C CA . GLU A 1 95 ? 126.440 126.885 107.979 1.00 90.59 117 GLU A CA 1
ATOM 711 C C . GLU A 1 95 ? 125.813 127.878 108.950 1.00 90.59 117 GLU A C 1
ATOM 712 O O . GLU A 1 95 ? 125.079 127.486 109.866 1.00 90.59 117 GLU A O 1
ATOM 718 N N . LYS A 1 96 ? 126.092 129.169 108.764 1.00 87.87 118 LYS A N 1
ATOM 719 C CA . LYS A 1 96 ? 125.463 130.192 109.591 1.00 87.87 118 LYS A CA 1
ATOM 720 C C . LYS A 1 96 ? 123.950 130.174 109.427 1.00 87.87 118 LYS A C 1
ATOM 721 O O . LYS A 1 96 ? 123.204 130.291 110.409 1.00 87.87 118 LYS A O 1
ATOM 727 N N . ALA A 1 97 ? 123.481 130.027 108.187 1.00 85.50 119 ALA A N 1
ATOM 728 C CA . ALA A 1 97 ? 122.047 129.965 107.943 1.00 85.50 119 ALA A CA 1
ATOM 729 C C . ALA A 1 97 ? 121.423 128.762 108.632 1.00 85.50 119 ALA A C 1
ATOM 730 O O . ALA A 1 97 ? 120.328 128.863 109.187 1.00 85.50 119 ALA A O 1
ATOM 732 N N . LYS A 1 98 ? 122.098 127.611 108.603 1.00 86.99 120 LYS A N 1
ATOM 733 C CA . LYS A 1 98 ? 121.583 126.436 109.299 1.00 86.99 120 LYS A CA 1
ATOM 734 C C . LYS A 1 98 ? 121.501 126.684 110.799 1.00 86.99 120 LYS A C 1
ATOM 735 O O . LYS A 1 98 ? 120.490 126.372 111.446 1.00 86.99 120 LYS A O 1
ATOM 741 N N . SER A 1 99 ? 122.563 127.258 111.368 1.00 87.69 121 SER A N 1
ATOM 742 C CA . SER A 1 99 ? 122.593 127.501 112.804 1.00 87.69 121 SER A CA 1
ATOM 743 C C . SER A 1 99 ? 121.482 128.452 113.227 1.00 87.69 121 SER A C 1
ATOM 744 O O . SER A 1 99 ? 120.901 128.296 114.305 1.00 87.69 121 SER A O 1
ATOM 747 N N . TRP A 1 100 ? 121.173 129.446 112.394 1.00 84.92 122 TRP A N 1
ATOM 748 C CA . TRP A 1 100 ? 120.126 130.391 112.766 1.00 84.92 122 TRP A CA 1
ATOM 749 C C . TRP A 1 100 ? 118.725 129.869 112.458 1.00 84.92 122 TRP A C 1
ATOM 750 O O . TRP A 1 100 ? 117.777 130.212 113.173 1.00 84.92 122 TRP A O 1
ATOM 761 N N . MET A 1 101 ? 118.569 129.054 111.413 1.00 87.18 123 MET A N 1
ATOM 762 C CA . MET A 1 101 ? 117.274 128.456 111.115 1.00 87.18 123 MET A CA 1
ATOM 763 C C . MET A 1 101 ? 116.888 127.390 112.123 1.00 87.18 123 MET A C 1
ATOM 764 O O . MET A 1 101 ? 115.697 127.105 112.275 1.00 87.18 123 MET A O 1
ATOM 769 N N . ASN A 1 102 ? 117.863 126.786 112.804 1.00 87.14 124 ASN A N 1
ATOM 770 C CA . ASN A 1 102 ? 117.523 125.876 113.891 1.00 87.14 124 ASN A CA 1
ATOM 771 C C . ASN A 1 102 ? 116.719 126.571 114.983 1.00 87.14 124 ASN A C 1
ATOM 772 O O . ASN A 1 102 ? 116.008 125.901 115.738 1.00 87.14 124 ASN A O 1
ATOM 777 N N . ILE A 1 103 ? 116.800 127.896 115.069 1.00 84.51 125 ILE A N 1
ATOM 778 C CA . ILE A 1 103 ? 116.139 128.660 116.113 1.00 84.51 125 ILE A CA 1
ATOM 779 C C . ILE A 1 103 ? 114.961 129.461 115.573 1.00 84.51 125 ILE A C 1
ATOM 780 O O . ILE A 1 103 ? 113.889 129.476 116.181 1.00 84.51 125 ILE A O 1
ATOM 785 N N . THR A 1 104 ? 115.133 130.123 114.428 1.00 85.89 126 THR A N 1
ATOM 786 C CA . THR A 1 104 ? 114.173 131.133 113.996 1.00 85.89 126 THR A CA 1
ATOM 787 C C . THR A 1 104 ? 112.826 130.564 113.570 1.00 85.89 126 THR A C 1
ATOM 788 O O . THR A 1 104 ? 111.868 131.334 113.454 1.00 85.89 126 THR A O 1
ATOM 792 N N . TRP A 1 105 ? 112.715 129.260 113.328 1.00 85.55 127 TRP A N 1
ATOM 793 C CA . TRP A 1 105 ? 111.429 128.716 112.913 1.00 85.55 127 TRP A CA 1
ATOM 794 C C . TRP A 1 105 ? 110.432 128.611 114.057 1.00 85.55 127 TRP A C 1
ATOM 795 O O . TRP A 1 105 ? 109.249 128.372 113.801 1.00 85.55 127 TRP A O 1
ATOM 806 N N . ARG A 1 106 ? 110.870 128.795 115.304 1.00 85.21 128 ARG A N 1
ATOM 807 C CA . ARG A 1 106 ? 110.003 128.589 116.457 1.00 85.21 128 ARG A CA 1
ATOM 808 C C . ARG A 1 106 ? 110.041 129.759 117.435 1.00 85.21 128 ARG A C 1
ATOM 809 O O . ARG A 1 106 ? 109.765 129.568 118.621 1.00 85.21 128 ARG A O 1
ATOM 817 N N . VAL A 1 107 ? 110.373 130.964 116.971 1.00 87.97 129 VAL A N 1
ATOM 818 C CA . VAL A 1 107 ? 110.353 132.127 117.849 1.00 87.97 129 VAL A CA 1
ATOM 819 C C . VAL A 1 107 ? 108.915 132.455 118.222 1.00 87.97 129 VAL A C 1
ATOM 820 O O . VAL A 1 107 ? 108.011 132.430 117.376 1.00 87.97 129 VAL A O 1
ATOM 824 N N . LEU A 1 108 ? 108.695 132.765 119.496 1.00 90.47 130 LEU A N 1
ATOM 825 C CA . LEU A 1 108 ? 107.356 132.960 120.034 1.00 90.47 130 LEU A CA 1
ATOM 826 C C . LEU A 1 108 ? 106.856 134.392 119.909 1.00 90.47 130 LEU A C 1
ATOM 827 O O . LEU A 1 108 ? 105.720 134.670 120.304 1.00 90.47 130 LEU A O 1
ATOM 832 N N . GLY A 1 109 ? 107.660 135.302 119.374 1.00 96.72 131 GLY A N 1
ATOM 833 C CA . GLY A 1 109 ? 107.254 136.681 119.217 1.00 96.72 131 GLY A CA 1
ATOM 834 C C . GLY A 1 109 ? 106.441 136.896 117.958 1.00 96.72 131 GLY A C 1
ATOM 835 O O . GLY A 1 109 ? 105.954 135.956 117.326 1.00 96.72 131 GLY A O 1
ATOM 836 N N . GLU A 1 110 ? 106.293 138.165 117.593 1.00 103.81 132 GLU A N 1
ATOM 837 C CA . GLU A 1 110 ? 105.577 138.564 116.390 1.00 103.81 132 GLU A CA 1
ATOM 838 C C . GLU A 1 110 ? 106.581 138.987 115.328 1.00 103.81 132 GLU A C 1
ATOM 839 O O . GLU A 1 110 ? 107.457 139.816 115.593 1.00 103.81 132 GLU A O 1
ATOM 845 N N . ASN A 1 111 ? 106.449 138.423 114.133 1.00 98.24 133 ASN A N 1
ATOM 846 C CA . ASN A 1 111 ? 107.382 138.684 113.049 1.00 98.24 133 ASN A CA 1
ATOM 847 C C . ASN A 1 111 ? 106.888 139.833 112.180 1.00 98.24 133 ASN A C 1
ATOM 848 O O . ASN A 1 111 ? 105.685 140.021 111.987 1.00 98.24 133 ASN A O 1
ATOM 853 N N . LYS A 1 112 ? 107.836 140.601 111.651 1.00 97.82 134 LYS A N 1
ATOM 854 C CA . LYS A 1 112 ? 107.545 141.778 110.848 1.00 97.82 134 LYS A CA 1
ATOM 855 C C . LYS A 1 112 ? 107.809 141.490 109.378 1.00 97.82 134 LYS A C 1
ATOM 856 O O . LYS A 1 112 ? 108.840 140.911 109.024 1.00 97.82 134 LYS A O 1
ATOM 862 N N . ASP A 1 113 ? 106.878 141.905 108.526 1.00 98.94 135 ASP A N 1
ATOM 863 C CA . ASP A 1 113 ? 106.950 141.671 107.092 1.00 98.94 135 ASP A CA 1
ATOM 864 C C . ASP A 1 113 ? 107.180 142.987 106.362 1.00 98.94 135 ASP A C 1
ATOM 865 O O . ASP A 1 113 ? 106.616 144.019 106.733 1.00 98.94 135 ASP A O 1
ATOM 870 N N . PHE A 1 114 ? 108.015 142.947 105.321 1.00 92.74 136 PHE A N 1
ATOM 871 C CA . PHE A 1 114 ? 108.303 144.128 104.517 1.00 92.74 136 PHE A CA 1
ATOM 872 C C . PHE A 1 114 ? 108.256 143.816 103.025 1.00 92.74 136 PHE A C 1
ATOM 873 O O . PHE A 1 114 ? 108.930 144.470 102.228 1.00 92.74 136 PHE A O 1
ATOM 881 N N . GLY A 1 115 ? 107.455 142.824 102.631 1.00 96.95 137 GLY A N 1
ATOM 882 C CA . GLY A 1 115 ? 107.321 142.506 101.220 1.00 96.95 137 GLY A CA 1
ATOM 883 C C . GLY A 1 115 ? 106.640 143.594 100.415 1.00 96.95 137 GLY A C 1
ATOM 884 O O . GLY A 1 115 ? 106.980 143.812 99.249 1.00 96.95 137 GLY A O 1
ATOM 885 N N . ASP A 1 116 ? 105.666 144.281 101.015 1.00 100.92 138 ASP A N 1
ATOM 886 C CA . ASP A 1 116 ? 104.950 145.331 100.300 1.00 100.92 138 ASP A CA 1
ATOM 887 C C . ASP A 1 116 ? 105.875 146.486 99.944 1.00 100.92 138 ASP A C 1
ATOM 888 O O . ASP A 1 116 ? 105.746 147.087 98.870 1.00 100.92 138 ASP A O 1
ATOM 893 N N . ASN A 1 117 ? 106.808 146.820 100.838 1.00 97.88 139 ASN A N 1
ATOM 894 C CA . ASN A 1 117 ? 107.777 147.866 100.535 1.00 97.88 139 ASN A CA 1
ATOM 895 C C . ASN A 1 117 ? 108.626 147.491 99.328 1.00 97.88 139 ASN A C 1
ATOM 896 O O . ASN A 1 117 ? 108.854 148.319 98.439 1.00 97.88 139 ASN A O 1
ATOM 901 N N . LEU A 1 118 ? 109.089 146.241 99.271 1.00 92.01 140 LEU A N 1
ATOM 902 C CA . LEU A 1 118 ? 109.864 145.792 98.120 1.00 92.01 140 LEU A CA 1
ATOM 903 C C . LEU A 1 118 ? 109.033 145.834 96.847 1.00 92.01 140 LEU A C 1
ATOM 904 O O . LEU A 1 118 ? 109.524 146.248 95.789 1.00 92.01 140 LEU A O 1
ATOM 909 N N . VAL A 1 119 ? 107.771 145.408 96.928 1.00 95.76 141 VAL A N 1
ATOM 910 C CA . VAL A 1 119 ? 106.916 145.393 95.745 1.00 95.76 141 VAL A CA 1
ATOM 911 C C . VAL A 1 119 ? 106.704 146.806 95.221 1.00 95.76 141 VAL A C 1
ATOM 912 O O . VAL A 1 119 ? 106.790 147.056 94.013 1.00 95.76 141 VAL A O 1
ATOM 916 N N . GLU A 1 120 ? 106.431 147.757 96.115 1.00 99.43 142 GLU A N 1
ATOM 917 C CA . GLU A 1 120 ? 106.187 149.121 95.662 1.00 99.43 142 GLU A CA 1
ATOM 918 C C . GLU A 1 120 ? 107.468 149.803 95.200 1.00 99.43 142 GLU A C 1
ATOM 919 O O . GLU A 1 120 ? 107.418 150.686 94.338 1.00 99.43 142 GLU A O 1
ATOM 925 N N . LYS A 1 121 ? 108.620 149.418 95.754 1.00 94.81 143 LYS A N 1
ATOM 926 C CA . LYS A 1 121 ? 109.874 150.030 95.333 1.00 94.81 143 LYS A CA 1
ATOM 927 C C . LYS A 1 121 ? 110.340 149.514 93.977 1.00 94.81 143 LYS A C 1
ATOM 928 O O . LYS A 1 121 ? 110.778 150.302 93.133 1.00 94.81 143 LYS A O 1
ATOM 934 N N . TYR A 1 122 ? 110.253 148.204 93.743 1.00 92.50 144 TYR A N 1
ATOM 935 C CA . TYR A 1 122 ? 110.865 147.601 92.566 1.00 92.50 144 TYR A CA 1
ATOM 936 C C . TYR A 1 122 ? 109.889 146.878 91.650 1.00 92.50 144 TYR A C 1
ATOM 937 O O . TYR A 1 122 ? 110.327 146.285 90.659 1.00 92.50 144 TYR A O 1
ATOM 946 N N . GLY A 1 123 ? 108.595 146.904 91.938 1.00 94.88 145 GLY A N 1
ATOM 947 C CA . GLY A 1 123 ? 107.633 146.234 91.088 1.00 94.88 145 GLY A CA 1
ATOM 948 C C . GLY A 1 123 ? 107.335 144.819 91.536 1.00 94.88 145 GLY A C 1
ATOM 949 O O . GLY A 1 123 ? 107.817 144.327 92.560 1.00 94.88 145 GLY A O 1
ATOM 950 N N . GLU A 1 124 ? 106.511 144.151 90.734 1.00 101.37 146 GLU A N 1
ATOM 951 C CA . GLU A 1 124 ? 106.071 142.802 91.055 1.00 101.37 146 GLU A CA 1
ATOM 952 C C . GLU A 1 124 ? 107.239 141.823 91.029 1.00 101.37 146 GLU A C 1
ATOM 953 O O . GLU A 1 124 ? 108.176 141.955 90.238 1.00 101.37 146 GLU A O 1
ATOM 959 N N . SER A 1 125 ? 107.171 140.829 91.909 1.00 93.60 147 SER A N 1
ATOM 960 C CA . SER A 1 125 ? 108.227 139.837 92.015 1.00 93.60 147 SER A CA 1
ATOM 961 C C . SER A 1 125 ? 108.226 138.908 90.806 1.00 93.60 147 SER A C 1
ATOM 962 O O . SER A 1 125 ? 107.204 138.697 90.149 1.00 93.60 147 SER A O 1
ATOM 965 N N . GLY A 1 126 ? 109.399 138.353 90.514 1.00 94.58 148 GLY A N 1
ATOM 966 C CA . GLY A 1 126 ? 109.496 137.358 89.466 1.00 94.58 148 GLY A CA 1
ATOM 967 C C . GLY A 1 126 ? 108.709 136.109 89.811 1.00 94.58 148 GLY A C 1
ATOM 968 O O . GLY A 1 126 ? 108.600 135.711 90.970 1.00 94.58 148 GLY A O 1
ATOM 969 N N . ALA A 1 127 ? 108.151 135.481 88.783 1.00 100.48 149 ALA A N 1
ATOM 970 C CA . ALA A 1 127 ? 107.238 134.363 88.959 1.00 100.48 149 ALA A CA 1
ATOM 971 C C . ALA A 1 127 ? 107.781 133.117 88.279 1.00 100.48 149 ALA A C 1
ATOM 972 O O . ALA A 1 127 ? 108.279 133.177 87.151 1.00 100.48 149 ALA A O 1
ATOM 974 N N . THR A 1 128 ? 107.681 131.988 88.976 1.00 102.18 150 THR A N 1
ATOM 975 C CA . THR A 1 128 ? 108.005 130.688 88.414 1.00 102.18 150 THR A CA 1
ATOM 976 C C . THR A 1 128 ? 106.938 129.692 88.841 1.00 102.18 150 THR A C 1
ATOM 977 O O . THR A 1 128 ? 106.350 129.815 89.918 1.00 102.18 150 THR A O 1
ATOM 981 N N . SER A 1 129 ? 106.687 128.707 87.982 1.00 103.93 151 SER A N 1
ATOM 982 C CA . SER A 1 129 ? 105.655 127.716 88.253 1.00 103.93 151 SER A CA 1
ATOM 983 C C . SER A 1 129 ? 106.097 126.648 89.243 1.00 103.93 151 SER A C 1
ATOM 984 O O . SER A 1 129 ? 105.251 125.894 89.732 1.00 103.93 151 SER A O 1
ATOM 987 N N . GLU A 1 130 ? 107.390 126.564 89.550 1.00 103.60 152 GLU A N 1
ATOM 988 C CA . GLU A 1 130 ? 107.883 125.560 90.481 1.00 103.60 152 GLU A CA 1
ATOM 989 C C . GLU A 1 130 ? 107.732 125.974 91.936 1.00 103.60 152 GLU A C 1
ATOM 990 O O . GLU A 1 130 ? 108.024 125.168 92.824 1.00 103.60 152 GLU A O 1
ATOM 996 N N . GLY A 1 131 ? 107.290 127.198 92.201 1.00 103.04 153 GLY A N 1
ATOM 997 C CA . GLY A 1 131 ? 107.097 127.652 93.563 1.00 103.04 153 GLY A CA 1
ATOM 998 C C . GLY A 1 131 ? 105.662 128.035 93.852 1.00 103.04 153 GLY A C 1
ATOM 999 O O . GLY A 1 131 ? 105.403 128.997 94.579 1.00 103.04 153 GLY A O 1
ATOM 1000 N N . ALA A 1 132 ? 104.717 127.288 93.279 1.00 104.00 154 ALA A N 1
ATOM 1001 C CA . ALA A 1 132 ? 103.307 127.583 93.501 1.00 104.00 154 ALA A CA 1
ATOM 1002 C C . ALA A 1 132 ? 102.884 127.278 94.931 1.00 104.00 154 ALA A C 1
ATOM 1003 O O . ALA A 1 132 ? 101.990 127.941 95.467 1.00 104.00 154 ALA A O 1
ATOM 1005 N N . THR A 1 133 ? 103.508 126.284 95.563 1.00 102.06 155 THR A N 1
ATOM 1006 C CA . THR A 1 133 ? 103.137 125.916 96.923 1.00 102.06 155 THR A CA 1
ATOM 1007 C C . THR A 1 133 ? 103.672 126.899 97.956 1.00 102.06 155 THR A C 1
ATOM 1008 O O . THR A 1 133 ? 103.016 127.132 98.975 1.00 102.06 155 THR A O 1
ATOM 1012 N N . LEU A 1 134 ? 104.844 127.476 97.720 1.00 96.80 156 LEU A N 1
ATOM 1013 C CA . LEU A 1 134 ? 105.449 128.406 98.660 1.00 96.80 156 LEU A CA 1
ATOM 1014 C C . LEU A 1 134 ? 104.989 129.832 98.379 1.00 96.80 156 LEU A C 1
ATOM 1015 O O . LEU A 1 134 ? 104.605 130.180 97.261 1.00 96.80 156 LEU A O 1
ATOM 1020 N N . LYS A 1 135 ? 105.031 130.656 99.413 1.00 96.47 157 LYS A N 1
ATOM 1021 C CA . LYS A 1 135 ? 104.492 132.008 99.314 1.00 96.47 157 LYS A CA 1
ATOM 1022 C C . LYS A 1 135 ? 105.467 133.091 99.748 1.00 96.47 157 LYS A C 1
ATOM 1023 O O . LYS A 1 135 ? 105.454 134.182 99.175 1.00 96.47 157 LYS A O 1
ATOM 1029 N N . ASN A 1 136 ? 106.311 132.822 100.743 1.00 90.55 158 ASN A N 1
ATOM 1030 C CA . ASN A 1 136 ? 107.090 133.870 101.404 1.00 90.55 158 ASN A CA 1
ATOM 1031 C C . ASN A 1 136 ? 108.469 133.986 100.761 1.00 90.55 158 ASN A C 1
ATOM 1032 O O . ASN A 1 136 ? 109.477 133.508 101.282 1.00 90.55 158 ASN A O 1
ATOM 1037 N N . TYR A 1 137 ? 108.510 134.653 99.610 1.00 87.82 159 TYR A N 1
ATOM 1038 C CA . TYR A 1 137 ? 109.775 134.980 98.965 1.00 87.82 159 TYR A CA 1
ATOM 1039 C C . TYR A 1 137 ? 109.541 136.070 97.932 1.00 87.82 159 TYR A C 1
ATOM 1040 O O . TYR A 1 137 ? 108.482 136.130 97.304 1.00 87.82 159 TYR A O 1
ATOM 1049 N N . TYR A 1 138 ? 110.541 136.933 97.768 1.00 85.49 160 TYR A N 1
ATOM 1050 C CA . TYR A 1 138 ? 110.527 137.982 96.756 1.00 85.49 160 TYR A CA 1
ATOM 1051 C C . TYR A 1 138 ? 111.704 137.768 95.817 1.00 85.49 160 TYR A C 1
ATOM 1052 O O . TYR A 1 138 ? 112.852 137.700 96.266 1.00 85.49 160 TYR A O 1
ATOM 1061 N N . TRP A 1 139 ? 111.422 137.685 94.522 1.00 86.35 161 TRP A N 1
ATOM 1062 C CA . TRP A 1 139 ? 112.430 137.430 93.500 1.00 86.35 161 TRP A CA 1
ATOM 1063 C C . TRP A 1 139 ? 112.625 138.694 92.675 1.00 86.35 161 TRP A C 1
ATOM 1064 O O . TRP A 1 139 ? 111.702 139.136 91.984 1.00 86.35 161 TRP A O 1
ATOM 1075 N N . TYR A 1 140 ? 113.825 139.267 92.741 1.00 84.99 162 TYR A N 1
ATOM 1076 C CA . TYR A 1 140 ? 114.124 140.535 92.077 1.00 84.99 162 TYR A CA 1
ATOM 1077 C C . TYR A 1 140 ? 114.611 140.250 90.663 1.00 84.99 162 TYR A C 1
ATOM 1078 O O . TYR A 1 140 ? 115.765 139.875 90.455 1.00 84.99 162 TYR A O 1
ATOM 1087 N N . VAL A 1 141 ? 113.728 140.428 89.686 1.00 85.69 163 VAL A N 1
ATOM 1088 C CA . VAL A 1 141 ? 114.073 140.250 88.278 1.00 85.69 163 VAL A CA 1
ATOM 1089 C C . VAL A 1 141 ? 113.645 141.495 87.510 1.00 85.69 163 VAL A C 1
ATOM 1090 O O . VAL A 1 141 ? 112.524 141.543 86.986 1.00 85.69 163 VAL A O 1
ATOM 1094 N N . PRO A 1 142 ? 114.488 142.519 87.422 1.00 88.15 164 PRO A N 1
ATOM 1095 C CA . PRO A 1 142 ? 114.097 143.745 86.721 1.00 88.15 164 PRO A CA 1
ATOM 1096 C C . PRO A 1 142 ? 114.075 143.545 85.214 1.00 88.15 164 PRO A C 1
ATOM 1097 O O . PRO A 1 142 ? 114.564 142.551 84.675 1.00 88.15 164 PRO A O 1
ATOM 1101 N N . THR A 1 143 ? 113.483 144.525 84.528 1.00 93.59 165 THR A N 1
ATOM 1102 C CA . THR A 1 143 ? 113.396 144.463 83.073 1.00 93.59 165 THR A CA 1
ATOM 1103 C C . THR A 1 143 ? 114.768 144.609 82.426 1.00 93.59 165 THR A C 1
ATOM 1104 O O . THR A 1 143 ? 115.092 143.887 81.477 1.00 93.59 165 THR A O 1
ATOM 1108 N N . ALA A 1 144 ? 115.584 145.534 82.921 1.00 90.98 166 ALA A N 1
ATOM 1109 C CA . ALA A 1 144 ? 116.933 145.745 82.415 1.00 90.98 166 ALA A CA 1
ATOM 1110 C C . ALA A 1 144 ? 117.919 145.065 83.355 1.00 90.98 166 ALA A C 1
ATOM 1111 O O . ALA A 1 144 ? 118.028 145.445 84.525 1.00 90.98 166 ALA A O 1
ATOM 1113 N N . LYS A 1 145 ? 118.633 144.074 82.843 1.00 88.49 167 LYS A N 1
ATOM 1114 C CA . LYS A 1 145 ? 119.507 143.261 83.665 1.00 88.49 167 LYS A CA 1
ATOM 1115 C C . LYS A 1 145 ? 120.971 143.593 83.396 1.00 88.49 167 LYS A C 1
ATOM 1116 O O . LYS A 1 145 ? 121.330 143.965 82.275 1.00 88.49 167 LYS A O 1
ATOM 1122 N N . PRO A 1 146 ? 121.850 143.468 84.402 1.00 86.89 168 PRO A N 1
ATOM 1123 C CA . PRO A 1 146 ? 121.571 143.044 85.780 1.00 86.89 168 PRO A CA 1
ATOM 1124 C C . PRO A 1 146 ? 120.849 144.102 86.608 1.00 86.89 168 PRO A C 1
ATOM 1125 O O . PRO A 1 146 ? 120.074 143.752 87.495 1.00 86.89 168 PRO A O 1
ATOM 1129 N N . GLY A 1 147 ? 121.103 145.374 86.315 1.00 86.24 169 GLY A N 1
ATOM 1130 C CA . GLY A 1 147 ? 120.467 146.467 87.011 1.00 86.24 169 GLY A CA 1
ATOM 1131 C C . GLY A 1 147 ? 120.668 146.422 88.512 1.00 86.24 169 GLY A C 1
ATOM 1132 O O . GLY A 1 147 ? 119.726 146.200 89.276 1.00 86.24 169 GLY A O 1
ATOM 1133 N N . PRO A 1 148 ? 121.903 146.626 88.965 1.00 84.75 170 PRO A N 1
ATOM 1134 C CA . PRO A 1 148 ? 122.173 146.552 90.404 1.00 84.75 170 PRO A CA 1
ATOM 1135 C C . PRO A 1 148 ? 121.561 147.725 91.150 1.00 84.75 170 PRO A C 1
ATOM 1136 O O . PRO A 1 148 ? 121.539 148.856 90.660 1.00 84.75 170 PRO A O 1
ATOM 1140 N N . VAL A 1 149 ? 121.062 147.443 92.354 1.00 85.50 171 VAL A N 1
ATOM 1141 C CA . VAL A 1 149 ? 120.510 148.455 93.246 1.00 85.50 171 VAL A CA 1
ATOM 1142 C C . VAL A 1 149 ? 120.939 148.129 94.670 1.00 85.50 171 VAL A C 1
ATOM 1143 O O . VAL A 1 149 ? 121.463 147.051 94.957 1.00 85.50 171 VAL A O 1
ATOM 1147 N N . VAL A 1 150 ? 120.715 149.083 95.567 1.00 87.35 172 VAL A N 1
ATOM 1148 C CA . VAL A 1 150 ? 120.932 148.890 96.994 1.00 87.35 172 VAL A CA 1
ATOM 1149 C C . VAL A 1 150 ? 119.634 149.230 97.707 1.00 87.35 172 VAL A C 1
ATOM 1150 O O . VAL A 1 150 ? 119.148 150.363 97.611 1.00 87.35 172 VAL A O 1
ATOM 1154 N N . TYR A 1 151 ? 119.075 148.256 98.414 1.00 92.59 173 TYR A N 1
ATOM 1155 C CA . TYR A 1 151 ? 117.811 148.415 99.117 1.00 92.59 173 TYR A CA 1
ATOM 1156 C C . TYR A 1 151 ? 118.103 148.717 100.579 1.00 92.59 173 TYR A C 1
ATOM 1157 O O . TYR A 1 151 ? 118.750 147.917 101.261 1.00 92.59 173 TYR A O 1
ATOM 1166 N N . GLU A 1 152 ? 117.632 149.866 101.053 1.00 98.17 174 GLU A N 1
ATOM 1167 C CA . GLU A 1 152 ? 117.834 150.299 102.427 1.00 98.17 174 GLU A CA 1
ATOM 1168 C C . GLU A 1 152 ? 116.492 150.395 103.132 1.00 98.17 174 GLU A C 1
ATOM 1169 O O . GLU A 1 152 ? 115.518 150.895 102.563 1.00 98.17 174 GLU A O 1
ATOM 1175 N N . LYS A 1 153 ? 116.442 149.917 104.371 1.00 96.87 175 LYS A N 1
ATOM 1176 C CA . LYS A 1 153 ? 115.205 149.984 105.133 1.00 96.87 175 LYS A CA 1
ATOM 1177 C C . LYS A 1 153 ? 115.513 150.098 106.615 1.00 96.87 175 LYS A C 1
ATOM 1178 O O . LYS A 1 153 ? 116.474 149.503 107.105 1.00 96.87 175 LYS A O 1
ATOM 1184 N N . LEU A 1 154 ? 114.680 150.855 107.323 1.00 100.35 176 LEU A N 1
ATOM 1185 C CA . LEU A 1 154 ? 114.792 150.975 108.770 1.00 100.35 176 LEU A CA 1
ATOM 1186 C C . LEU A 1 154 ? 114.051 149.818 109.425 1.00 100.35 176 LEU A C 1
ATOM 1187 O O . LEU A 1 154 ? 112.856 149.621 109.182 1.00 100.35 176 LEU A O 1
ATOM 1192 N N . ALA A 1 155 ? 114.757 149.054 110.252 1.00 100.67 177 ALA A N 1
ATOM 1193 C CA . ALA A 1 155 ? 114.172 147.866 110.849 1.00 100.67 177 ALA A CA 1
ATOM 1194 C C . ALA A 1 155 ? 113.156 148.240 111.923 1.00 100.67 177 ALA A C 1
ATOM 1195 O O . ALA A 1 155 ? 113.179 149.335 112.489 1.00 100.67 177 ALA A O 1
ATOM 1197 N N . GLU A 1 156 ? 112.244 147.307 112.191 1.00 105.12 178 GLU A N 1
ATOM 1198 C CA . GLU A 1 156 ? 111.242 147.475 113.231 1.00 105.12 178 GLU A CA 1
ATOM 1199 C C . GLU A 1 156 ? 111.513 146.630 114.465 1.00 105.12 178 GLU A C 1
ATOM 1200 O O . GLU A 1 156 ? 110.903 146.879 115.510 1.00 105.12 178 GLU A O 1
ATOM 1206 N N . CYS A 1 157 ? 112.400 145.645 114.373 1.00 102.25 179 CYS A N 1
ATOM 1207 C CA . CYS A 1 157 ? 112.740 144.804 115.510 1.00 102.25 179 CYS A CA 1
ATOM 1208 C C . CYS A 1 157 ? 114.119 144.212 115.272 1.00 102.25 179 CYS A C 1
ATOM 1209 O O . CYS A 1 157 ? 114.614 144.180 114.144 1.00 102.25 179 CYS A O 1
ATOM 1212 N N . THR A 1 158 ? 114.736 143.750 116.354 1.00 96.36 180 THR A N 1
ATOM 1213 C CA . THR A 1 158 ? 116.011 143.056 116.259 1.00 96.36 180 THR A CA 1
ATOM 1214 C C . THR A 1 158 ? 115.767 141.611 115.852 1.00 96.36 180 THR A C 1
ATOM 1215 O O . THR A 1 158 ? 114.947 140.920 116.462 1.00 96.36 180 THR A O 1
ATOM 1219 N N . GLY A 1 159 ? 116.468 141.151 114.825 1.00 92.48 181 GLY A N 1
ATOM 1220 C CA . GLY A 1 159 ? 116.234 139.803 114.349 1.00 92.48 181 GLY A CA 1
ATOM 1221 C C . GLY A 1 159 ? 117.138 139.433 113.199 1.00 92.48 181 GLY A C 1
ATOM 1222 O O . GLY A 1 159 ? 118.174 140.060 112.975 1.00 92.48 181 GLY A O 1
ATOM 1223 N N . THR A 1 160 ? 116.736 138.389 112.477 1.00 88.19 182 THR A N 1
ATOM 1224 C CA . THR A 1 160 ? 117.504 137.856 111.364 1.00 88.19 182 THR A CA 1
ATOM 1225 C C . THR A 1 160 ? 116.679 137.893 110.085 1.00 88.19 182 THR A C 1
ATOM 1226 O O . THR A 1 160 ? 115.454 137.758 110.109 1.00 88.19 182 THR A O 1
ATOM 1230 N N . ILE A 1 161 ? 117.376 138.077 108.968 1.00 85.46 183 ILE A N 1
ATOM 1231 C CA . ILE A 1 161 ? 116.780 138.123 107.640 1.00 85.46 183 ILE A CA 1
ATOM 1232 C C . ILE A 1 161 ? 117.563 137.178 106.741 1.00 85.46 183 ILE A C 1
ATOM 1233 O O . ILE A 1 161 ? 118.798 137.187 106.752 1.00 85.46 183 ILE A O 1
ATOM 1238 N N . TYR A 1 162 ? 116.852 136.365 105.968 1.00 83.33 184 TYR A N 1
ATOM 1239 C CA . TYR A 1 162 ? 117.473 135.405 105.066 1.00 83.33 184 TYR A CA 1
ATOM 1240 C C . TYR A 1 162 ? 117.412 135.925 103.638 1.00 83.33 184 TYR A C 1
ATOM 1241 O O . TYR A 1 162 ? 116.333 136.253 103.135 1.00 83.33 184 TYR A O 1
ATOM 1250 N N . TYR A 1 163 ? 118.571 135.996 102.991 1.00 83.09 185 TYR A N 1
ATOM 1251 C CA . TYR A 1 163 ? 118.703 136.529 101.643 1.00 83.09 185 TYR A CA 1
ATOM 1252 C C . TYR A 1 163 ? 119.507 135.546 100.803 1.00 83.09 185 TYR A C 1
ATOM 1253 O O . TYR A 1 163 ? 119.905 134.482 101.275 1.00 83.09 185 TYR A O 1
ATOM 1262 N N . GLY A 1 164 ? 119.743 135.896 99.543 1.00 82.08 186 GLY A N 1
ATOM 1263 C CA . GLY A 1 164 ? 120.559 135.048 98.696 1.00 82.08 186 GLY A CA 1
ATOM 1264 C C . GLY A 1 164 ? 120.152 135.096 97.240 1.00 82.08 186 GLY A C 1
ATOM 1265 O O . GLY A 1 164 ? 119.884 136.171 96.705 1.00 82.08 186 GLY A O 1
ATOM 1266 N N . ALA A 1 165 ? 120.068 133.939 96.590 1.00 80.85 187 ALA A N 1
ATOM 1267 C CA . ALA A 1 165 ? 119.708 133.902 95.179 1.00 80.85 187 ALA A CA 1
ATOM 1268 C C . ALA A 1 165 ? 118.789 132.723 94.899 1.00 80.85 187 ALA A C 1
ATOM 1269 O O . ALA A 1 165 ? 118.667 131.799 95.702 1.00 80.85 187 ALA A O 1
ATOM 1271 N N . LEU A 1 166 ? 118.128 132.779 93.746 1.00 83.17 188 LEU A N 1
ATOM 1272 C CA . LEU A 1 166 ? 117.279 131.691 93.266 1.00 83.17 188 LEU A CA 1
ATOM 1273 C C . LEU A 1 166 ? 117.591 131.495 91.790 1.00 83.17 188 LEU A C 1
ATOM 1274 O O . LEU A 1 166 ? 117.200 132.320 90.960 1.00 83.17 188 LEU A O 1
ATOM 1279 N N . LEU A 1 167 ? 118.297 130.416 91.461 1.00 86.35 189 LEU A N 1
ATOM 1280 C CA . LEU A 1 167 ? 118.846 130.239 90.125 1.00 86.35 189 LEU A CA 1
ATOM 1281 C C . LEU A 1 167 ? 118.593 128.828 89.617 1.00 86.35 189 LEU A C 1
ATOM 1282 O O . LEU A 1 167 ? 118.441 127.887 90.396 1.00 86.35 189 LEU A O 1
ATOM 1287 N N . SER A 1 168 ? 118.559 128.693 88.298 1.00 92.51 190 SER A N 1
ATOM 1288 C CA . SER A 1 168 ? 118.435 127.392 87.662 1.00 92.51 190 SER A CA 1
ATOM 1289 C C . SER A 1 168 ? 119.810 126.763 87.473 1.00 92.51 190 SER A C 1
ATOM 1290 O O . SER A 1 168 ? 120.840 127.439 87.503 1.00 92.51 190 SER A O 1
ATOM 1293 N N . ASP A 1 169 ? 119.816 125.447 87.276 1.00 97.19 191 ASP A N 1
ATOM 1294 C CA . ASP A 1 169 ? 121.047 124.705 87.047 1.00 97.19 191 ASP A CA 1
ATOM 1295 C C . ASP A 1 169 ? 121.334 124.492 85.567 1.00 97.19 191 ASP A C 1
ATOM 1296 O O . ASP A 1 169 ? 122.265 123.759 85.225 1.00 97.19 191 ASP A O 1
ATOM 1301 N N . ALA A 1 170 ? 120.555 125.111 84.688 1.00 96.72 192 ALA A N 1
ATOM 1302 C CA . ALA A 1 170 ? 120.799 125.082 83.255 1.00 96.72 192 ALA A CA 1
ATOM 1303 C C . ALA A 1 170 ? 121.369 126.419 82.802 1.00 96.72 192 ALA A C 1
ATOM 1304 O O . ALA A 1 170 ? 121.013 127.475 83.329 1.00 96.72 192 ALA A O 1
ATOM 1306 N N . GLU A 1 171 ? 122.268 126.363 81.817 1.00 98.43 193 GLU A N 1
ATOM 1307 C CA . GLU A 1 171 ? 122.930 127.578 81.353 1.00 98.43 193 GLU A CA 1
ATOM 1308 C C . GLU A 1 171 ? 121.935 128.561 80.750 1.00 98.43 193 GLU A C 1
ATOM 1309 O O . GLU A 1 171 ? 122.028 129.771 80.987 1.00 98.43 193 GLU A O 1
ATOM 1315 N N . ALA A 1 172 ? 120.979 128.061 79.965 1.00 94.38 194 ALA A N 1
ATOM 1316 C CA . ALA A 1 172 ? 120.024 128.946 79.307 1.00 94.38 194 ALA A CA 1
ATOM 1317 C C . ALA A 1 172 ? 119.183 129.705 80.325 1.00 94.38 194 ALA A C 1
ATOM 1318 O O . ALA A 1 172 ? 118.996 130.921 80.209 1.00 94.38 194 ALA A O 1
ATOM 1320 N N . GLY A 1 173 ? 118.678 129.003 81.340 1.00 91.98 195 GLY A N 1
ATOM 1321 C CA . GLY A 1 173 ? 117.886 129.667 82.362 1.00 91.98 195 GLY A CA 1
ATOM 1322 C C . GLY A 1 173 ? 118.694 130.661 83.171 1.00 91.98 195 GLY A C 1
ATOM 1323 O O . GLY A 1 173 ? 118.215 131.754 83.488 1.00 91.98 195 GLY A O 1
ATOM 1324 N N . TYR A 1 174 ? 119.931 130.298 83.515 1.00 89.73 196 TYR A N 1
ATOM 1325 C CA . TYR A 1 174 ? 120.791 131.210 84.260 1.00 89.73 196 TYR A CA 1
ATOM 1326 C C . TYR A 1 174 ? 121.052 132.485 83.471 1.00 89.73 196 TYR A C 1
ATOM 1327 O O . TYR A 1 174 ? 120.982 133.589 84.021 1.00 89.73 196 TYR A O 1
ATOM 1336 N N . ILE A 1 175 ? 121.349 132.353 82.178 1.00 91.44 197 ILE A N 1
ATOM 1337 C CA . ILE A 1 175 ? 121.601 133.532 81.357 1.00 91.44 197 ILE A CA 1
ATOM 1338 C C . ILE A 1 175 ? 120.332 134.360 81.202 1.00 91.44 197 ILE A C 1
ATOM 1339 O O . ILE A 1 175 ? 120.373 135.595 81.242 1.00 91.44 197 ILE A O 1
ATOM 1344 N N . ALA A 1 176 ? 119.185 133.699 81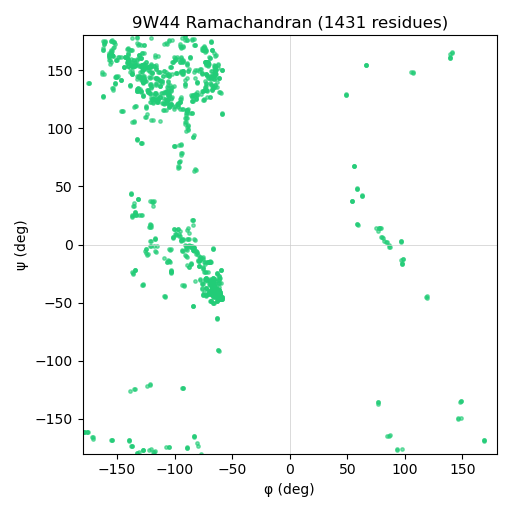.031 1.00 90.36 198 ALA A N 1
ATOM 1345 C CA . ALA A 1 176 ? 117.934 134.426 80.853 1.00 90.36 198 ALA A CA 1
ATOM 1346 C C . ALA A 1 176 ? 117.553 135.202 82.107 1.00 90.36 198 ALA A C 1
ATOM 1347 O O . ALA A 1 176 ? 116.995 136.300 82.015 1.00 90.36 198 ALA A O 1
ATOM 1349 N N . VAL A 1 177 ? 117.840 134.652 83.285 1.00 88.11 199 VAL A N 1
ATOM 1350 C CA . VAL A 1 177 ? 117.425 135.310 84.519 1.00 88.11 199 VAL A CA 1
ATOM 1351 C C . VAL A 1 177 ? 118.433 136.372 84.939 1.00 88.11 199 VAL A C 1
ATOM 1352 O O . VAL A 1 177 ? 118.071 137.527 85.183 1.00 88.11 199 VAL A O 1
ATOM 1356 N N . THR A 1 178 ? 119.712 136.004 85.033 1.00 88.68 200 THR A N 1
ATOM 1357 C CA . THR A 1 178 ? 120.702 136.933 85.570 1.00 88.68 200 THR A CA 1
ATOM 1358 C C . THR A 1 178 ? 121.077 138.006 84.558 1.00 88.68 200 THR A C 1
ATOM 1359 O O . THR A 1 178 ? 121.306 139.162 84.928 1.00 88.68 200 THR A O 1
ATOM 1363 N N . GLY A 1 179 ? 121.157 137.646 83.282 1.00 91.33 201 GLY A N 1
ATOM 1364 C CA . GLY A 1 179 ? 121.646 138.570 82.284 1.00 91.33 201 GLY A CA 1
ATOM 1365 C C . GLY A 1 179 ? 123.141 138.781 82.297 1.00 91.33 201 GLY A C 1
ATOM 1366 O O . GLY A 1 179 ? 123.622 139.733 81.675 1.00 91.33 201 GLY A O 1
ATOM 1367 N N . ARG A 1 180 ? 123.890 137.928 82.987 1.00 92.66 202 ARG A N 1
ATOM 1368 C CA . ARG A 1 180 ? 125.338 138.012 83.079 1.00 92.66 202 ARG A CA 1
ATOM 1369 C C . ARG A 1 180 ? 125.977 136.944 82.199 1.00 92.66 202 ARG A C 1
ATOM 1370 O O . ARG A 1 180 ? 125.301 136.105 81.601 1.00 92.66 202 ARG A O 1
ATOM 1378 N N . ASN A 1 181 ? 127.302 136.988 82.124 1.00 105.07 203 ASN A N 1
ATOM 1379 C CA . ASN A 1 181 ? 128.075 135.946 81.471 1.00 105.07 203 ASN A CA 1
ATOM 1380 C C . ASN A 1 181 ? 128.389 134.838 82.467 1.00 105.07 203 ASN A C 1
ATOM 1381 O O . ASN A 1 181 ? 128.495 135.074 83.673 1.00 105.07 203 ASN A O 1
ATOM 1386 N N . VAL A 1 182 ? 128.534 133.617 81.949 1.00 96.85 204 VAL A N 1
ATOM 1387 C CA . VAL A 1 182 ? 128.720 132.466 82.825 1.00 96.85 204 VAL A CA 1
ATOM 1388 C C . VAL A 1 182 ? 130.054 132.536 83.557 1.00 96.85 204 VAL A C 1
ATOM 1389 O O . VAL A 1 182 ? 130.179 132.030 84.678 1.00 96.85 204 VAL A O 1
ATOM 1393 N N . THR A 1 183 ? 131.067 133.157 82.954 1.00 97.97 205 THR A N 1
ATOM 1394 C CA . THR A 1 183 ? 132.388 133.213 83.566 1.00 97.97 205 THR A CA 1
ATOM 1395 C C . THR A 1 183 ? 132.495 134.254 84.671 1.00 97.97 205 THR A C 1
ATOM 1396 O O . THR A 1 183 ? 133.492 134.256 85.400 1.00 97.97 205 THR A O 1
ATOM 1400 N N . GLU A 1 184 ? 131.508 135.131 84.814 1.00 96.79 206 GLU A N 1
ATOM 1401 C CA . GLU A 1 184 ? 131.553 136.168 85.831 1.00 96.79 206 GLU A CA 1
ATOM 1402 C C . GLU A 1 184 ? 131.197 135.609 87.202 1.00 96.79 206 GLU A C 1
ATOM 1403 O O . GLU A 1 184 ? 130.438 134.645 87.328 1.00 96.79 206 GLU A O 1
ATOM 1409 N N . ARG A 1 185 ? 131.753 136.231 88.234 1.00 85.44 207 ARG A N 1
ATOM 1410 C CA . ARG A 1 185 ? 131.401 135.952 89.617 1.00 85.44 207 ARG A CA 1
ATOM 1411 C C . ARG A 1 185 ? 130.811 137.215 90.222 1.00 85.44 207 ARG A C 1
ATOM 1412 O O . ARG A 1 185 ? 131.407 138.290 90.114 1.00 85.44 207 ARG A O 1
ATOM 1420 N N . TRP A 1 186 ? 129.643 137.094 90.847 1.00 83.66 208 TRP A N 1
ATOM 1421 C CA . TRP A 1 186 ? 128.989 138.248 91.444 1.00 83.66 208 TRP A CA 1
ATOM 1422 C C . TRP A 1 186 ? 128.627 137.943 92.889 1.00 83.66 208 TRP A C 1
ATOM 1423 O O . TRP A 1 186 ? 128.653 136.795 93.333 1.00 83.66 208 TRP A O 1
ATOM 1434 N N . ASP A 1 187 ? 128.311 138.996 93.637 1.00 88.43 209 ASP A N 1
ATOM 1435 C CA . ASP A 1 187 ? 128.080 138.888 95.067 1.00 88.43 209 ASP A CA 1
ATOM 1436 C C . ASP A 1 187 ? 126.747 139.511 95.444 1.00 88.43 209 ASP A C 1
ATOM 1437 O O . ASP A 1 187 ? 126.253 140.424 94.777 1.00 88.43 209 ASP A O 1
ATOM 1442 N N . VAL A 1 188 ? 126.171 138.997 96.525 1.00 84.69 210 VAL A N 1
ATOM 1443 C CA . VAL A 1 188 ? 125.061 139.629 97.224 1.00 84.69 210 VAL A CA 1
ATOM 1444 C C . VAL A 1 188 ? 125.530 139.913 98.642 1.00 84.69 210 VAL A C 1
ATOM 1445 O O . VAL A 1 188 ? 126.001 139.004 99.337 1.00 84.69 210 VAL A O 1
ATOM 1449 N N . ARG A 1 189 ? 125.416 141.170 99.061 1.00 90.44 211 ARG A N 1
ATOM 1450 C CA . ARG A 1 189 ? 125.967 141.634 100.325 1.00 90.44 211 ARG A CA 1
ATOM 1451 C C . ARG A 1 189 ? 124.866 142.189 101.214 1.00 90.44 211 ARG A C 1
ATOM 1452 O O . ARG A 1 189 ? 123.915 142.812 100.732 1.00 90.44 211 ARG A O 1
ATOM 1460 N N . PHE A 1 190 ? 125.013 141.964 102.516 1.00 88.92 212 PHE A N 1
ATOM 1461 C CA . PHE A 1 190 ? 124.061 142.398 103.526 1.00 88.92 212 PHE A CA 1
ATOM 1462 C C . PHE A 1 190 ? 124.814 143.177 104.591 1.00 88.92 212 PHE A C 1
ATOM 1463 O O . PHE A 1 190 ? 125.809 142.685 105.133 1.00 88.92 212 PHE A O 1
ATOM 1471 N N . THR A 1 191 ? 124.341 144.385 104.892 1.00 92.29 213 THR A N 1
ATOM 1472 C CA . THR A 1 191 ? 124.950 145.237 105.909 1.00 92.29 213 THR A CA 1
ATOM 1473 C C . THR A 1 191 ? 123.886 145.604 106.932 1.00 92.29 213 THR A C 1
ATOM 1474 O O . THR A 1 191 ? 122.936 146.327 106.613 1.00 92.29 213 THR A O 1
ATOM 1478 N N . GLY A 1 192 ? 124.043 145.101 108.151 1.00 93.88 214 GLY A N 1
ATOM 1479 C CA . GLY A 1 192 ? 123.151 145.414 109.248 1.00 93.88 214 GLY A CA 1
ATOM 1480 C C . GLY A 1 192 ? 123.924 145.624 110.531 1.00 93.88 214 GLY A C 1
ATOM 1481 O O . GLY A 1 192 ? 124.843 146.446 110.577 1.00 93.88 214 GLY A O 1
ATOM 1482 N N . SER A 1 193 ? 123.560 144.892 111.585 1.00 96.38 215 SER A N 1
ATOM 1483 C CA . SER A 1 193 ? 124.384 144.879 112.787 1.00 96.38 215 SER A CA 1
ATOM 1484 C C . SER A 1 193 ? 125.765 144.304 112.516 1.00 96.38 215 SER A C 1
ATOM 1485 O O . SER A 1 193 ? 126.711 144.616 113.246 1.00 96.38 215 SER A O 1
ATOM 1488 N N . SER A 1 194 ? 125.898 143.472 111.488 1.00 99.05 216 SER A N 1
ATOM 1489 C CA . SER A 1 194 ? 127.178 142.928 111.064 1.00 99.05 216 SER A CA 1
ATOM 1490 C C . SER A 1 194 ? 127.199 142.932 109.540 1.00 99.05 216 SER A C 1
ATOM 1491 O O . SER A 1 194 ? 126.342 143.537 108.891 1.00 99.05 216 SER A O 1
ATOM 1494 N N . GLU A 1 195 ? 128.182 142.251 108.960 1.00 98.27 217 GLU A N 1
ATOM 1495 C CA . GLU A 1 195 ? 128.342 142.189 107.516 1.00 98.27 217 GLU A CA 1
ATOM 1496 C C . GLU A 1 195 ? 128.289 140.741 107.052 1.00 98.27 217 GLU A C 1
ATOM 1497 O O . GLU A 1 195 ? 128.863 139.855 107.691 1.00 98.27 217 GLU A O 1
ATOM 1503 N N . SER A 1 196 ? 127.597 140.505 105.940 1.00 92.89 218 SER A N 1
ATOM 1504 C CA . SER A 1 196 ? 127.514 139.176 105.355 1.00 92.89 218 SER A CA 1
ATOM 1505 C C . SER A 1 196 ? 127.582 139.292 103.840 1.00 92.89 218 SER A C 1
ATOM 1506 O O . SER A 1 196 ? 127.255 140.330 103.265 1.00 92.89 218 SER A O 1
ATOM 1509 N N . SER A 1 197 ? 128.006 138.210 103.194 1.00 87.72 219 SER A N 1
ATOM 1510 C CA . SER A 1 197 ? 128.125 138.207 101.744 1.00 87.72 219 SER A CA 1
ATOM 1511 C C . SER A 1 197 ? 128.050 136.776 101.239 1.00 87.72 219 SER A C 1
ATOM 1512 O O . SER A 1 197 ? 128.350 135.827 101.966 1.00 87.72 219 SER A O 1
ATOM 1515 N N . ILE A 1 198 ? 127.639 136.633 99.979 1.00 82.96 220 ILE A N 1
ATOM 1516 C CA . ILE A 1 198 ? 127.595 135.326 99.333 1.00 82.96 220 ILE A CA 1
ATOM 1517 C C . ILE A 1 198 ? 127.850 135.509 97.843 1.00 82.96 220 ILE A C 1
ATOM 1518 O O . ILE A 1 198 ? 127.443 136.506 97.244 1.00 82.96 220 ILE A O 1
ATOM 1523 N N . SER A 1 199 ? 128.539 134.540 97.245 1.00 83.03 221 SER A N 1
ATOM 1524 C CA . SER A 1 199 ? 129.003 134.634 95.868 1.00 83.03 221 SER A CA 1
ATOM 1525 C C . SER A 1 199 ? 128.296 133.621 94.978 1.00 83.03 221 SER A C 1
ATOM 1526 O O . SER A 1 199 ? 127.929 132.529 95.417 1.00 83.03 221 SER A O 1
ATOM 1529 N N . PHE A 1 200 ? 128.116 133.997 93.712 1.00 82.96 222 PHE A N 1
ATOM 1530 C CA . PHE A 1 200 ? 127.457 133.155 92.726 1.00 82.96 222 PHE A CA 1
ATOM 1531 C C . PHE A 1 200 ? 128.170 133.281 91.389 1.00 82.96 222 PHE A C 1
ATOM 1532 O O . PHE A 1 200 ? 128.854 134.271 91.112 1.00 82.96 222 PHE A O 1
ATOM 1540 N N . SER A 1 201 ? 127.989 132.259 90.557 1.00 86.16 223 SER A N 1
ATOM 1541 C CA . SER A 1 201 ? 128.556 132.217 89.217 1.00 86.16 223 SER A CA 1
ATOM 1542 C C . SER A 1 201 ? 127.689 131.302 88.360 1.00 86.16 223 SER A C 1
ATOM 1543 O O . SER A 1 201 ? 126.588 130.910 88.759 1.00 86.16 223 SER A O 1
ATOM 1546 N N . GLY A 1 202 ? 128.190 130.954 87.179 1.00 88.74 224 GLY A N 1
ATOM 1547 C CA . GLY A 1 202 ? 127.464 130.110 86.261 1.00 88.74 224 GLY A CA 1
ATOM 1548 C C . GLY A 1 202 ? 127.339 128.688 86.765 1.00 88.74 224 GLY A C 1
ATOM 1549 O O . GLY A 1 202 ? 128.094 128.247 87.635 1.00 88.74 224 GLY A O 1
ATOM 1550 N N . PRO A 1 203 ? 126.376 127.940 86.222 1.00 90.08 225 PRO A N 1
ATOM 1551 C CA . PRO A 1 203 ? 126.143 126.572 86.717 1.00 90.08 225 PRO A CA 1
ATOM 1552 C C . PRO A 1 203 ? 127.338 125.648 86.565 1.00 90.08 225 PRO A C 1
ATOM 1553 O O . PRO A 1 203 ? 127.489 124.716 87.363 1.00 90.08 225 PRO A O 1
ATOM 1557 N N . LYS A 1 204 ? 128.191 125.870 85.569 1.00 91.62 226 LYS A N 1
ATOM 1558 C CA . LYS A 1 204 ? 129.366 125.039 85.352 1.00 91.62 226 LYS A CA 1
ATOM 1559 C C . LYS A 1 204 ? 130.637 125.662 85.910 1.00 91.62 226 LYS A C 1
ATOM 1560 O O . LYS A 1 204 ? 131.734 125.192 85.598 1.00 91.62 226 LYS A O 1
ATOM 1566 N N . GLN A 1 205 ? 130.515 126.704 86.727 1.00 90.93 227 GLN A N 1
ATOM 1567 C CA . GLN A 1 205 ? 131.658 127.390 87.306 1.00 90.93 227 GLN A CA 1
ATOM 1568 C C . GLN A 1 205 ? 131.522 127.410 88.820 1.00 90.93 227 GLN A C 1
ATOM 1569 O O . GLN A 1 205 ? 130.421 127.337 89.367 1.00 90.93 227 GLN A O 1
ATOM 1575 N N . SER A 1 206 ? 132.663 127.500 89.495 1.00 89.13 228 SER A N 1
ATOM 1576 C CA . SER A 1 206 ? 132.663 127.605 90.943 1.00 89.13 228 SER A CA 1
ATOM 1577 C C . SER A 1 206 ? 132.108 128.962 91.373 1.00 89.13 228 SER A C 1
ATOM 1578 O O . SER A 1 206 ? 132.328 129.970 90.700 1.00 89.13 228 SER A O 1
ATOM 1581 N N . PRO A 1 207 ? 131.389 129.019 92.504 1.00 87.85 229 PRO A N 1
ATOM 1582 C CA . PRO A 1 207 ? 131.045 127.915 93.401 1.00 87.85 229 PRO A CA 1
ATOM 1583 C C . PRO A 1 207 ? 129.657 127.325 93.169 1.00 87.85 229 PRO A C 1
ATOM 1584 O O . PRO A 1 207 ? 129.178 126.575 94.015 1.00 87.85 229 PRO A O 1
ATOM 1588 N N . MET A 1 208 ? 129.022 127.659 92.045 1.00 89.91 230 MET A N 1
ATOM 1589 C CA . MET A 1 208 ? 127.656 127.204 91.811 1.00 89.91 230 MET A CA 1
ATOM 1590 C C . MET A 1 208 ? 127.579 125.692 91.638 1.00 89.91 230 MET A C 1
ATOM 1591 O O . MET A 1 208 ? 126.575 125.078 92.017 1.00 89.91 230 MET A O 1
ATOM 1596 N N . GLU A 1 209 ? 128.619 125.075 91.074 1.00 90.65 231 GLU A N 1
ATOM 1597 C CA . GLU A 1 209 ? 128.621 123.625 90.915 1.00 90.65 231 GLU A CA 1
ATOM 1598 C C . GLU A 1 209 ? 128.566 122.922 92.266 1.00 90.65 231 GLU A C 1
ATOM 1599 O O . GLU A 1 209 ? 127.866 121.914 92.427 1.00 90.65 231 GLU A O 1
ATOM 1605 N N . GLU A 1 210 ? 129.300 123.442 93.250 1.00 90.13 232 GLU A N 1
ATOM 1606 C CA . GLU A 1 210 ? 129.250 122.874 94.591 1.00 90.13 232 GLU A CA 1
ATOM 1607 C C . GLU A 1 210 ? 127.870 123.052 95.212 1.00 90.13 232 GLU A C 1
ATOM 1608 O O . GLU A 1 210 ? 127.377 122.159 95.911 1.00 90.13 232 GLU A O 1
ATOM 1614 N N . TYR A 1 211 ? 127.226 124.196 94.962 1.00 85.58 233 TYR A N 1
ATOM 1615 C CA . TYR A 1 211 ? 125.857 124.388 95.430 1.00 85.58 233 TYR A CA 1
ATOM 1616 C C . TYR A 1 211 ? 124.922 123.355 94.819 1.00 85.58 233 TYR A C 1
ATOM 1617 O O . TYR A 1 211 ? 124.055 122.807 95.507 1.00 85.58 233 TYR A O 1
ATOM 1626 N N . ILE A 1 212 ? 125.077 123.087 93.522 1.00 85.08 234 ILE A N 1
ATOM 1627 C CA . ILE A 1 212 ? 124.229 122.101 92.859 1.00 85.08 234 ILE A CA 1
ATOM 1628 C C . ILE A 1 212 ? 124.450 120.720 93.457 1.00 85.08 234 ILE A C 1
ATOM 1629 O O . ILE A 1 212 ? 123.495 119.976 93.712 1.00 85.08 234 ILE A O 1
ATOM 1634 N N . ILE A 1 213 ? 125.711 120.353 93.691 1.00 84.28 235 ILE A N 1
ATOM 1635 C CA . ILE A 1 213 ? 126.005 119.022 94.215 1.00 84.28 235 ILE A CA 1
ATOM 1636 C C . ILE A 1 213 ? 125.478 118.869 95.638 1.00 84.28 235 ILE A C 1
ATOM 1637 O O . ILE A 1 213 ? 124.920 117.826 95.997 1.00 84.28 235 ILE A O 1
ATOM 1642 N N . LYS A 1 214 ? 125.631 119.899 96.465 1.00 84.15 236 LYS A N 1
ATOM 1643 C CA . LYS A 1 214 ? 125.280 119.820 97.877 1.00 84.15 236 LYS A CA 1
ATOM 1644 C C . LYS A 1 214 ? 123.818 120.135 98.164 1.00 84.15 236 LYS A C 1
ATOM 1645 O O . LYS A 1 214 ? 123.404 120.053 99.324 1.00 84.15 236 LYS A O 1
ATOM 1651 N N . SER A 1 215 ? 123.029 120.491 97.155 1.00 84.57 237 SER A N 1
ATOM 1652 C CA . SER A 1 215 ? 121.664 120.927 97.397 1.00 84.57 237 SER A CA 1
ATOM 1653 C C . SER A 1 215 ? 120.782 119.762 97.837 1.00 84.57 237 SER A C 1
ATOM 1654 O O . SER A 1 215 ? 121.062 118.593 97.565 1.00 84.57 237 SER A O 1
ATOM 1657 N N . VAL A 1 216 ? 119.701 120.102 98.532 1.00 85.85 238 VAL A N 1
ATOM 1658 C CA . VAL A 1 216 ? 118.706 119.128 98.965 1.00 85.85 238 VAL A CA 1
ATOM 1659 C C . VAL A 1 216 ? 117.608 119.074 97.913 1.00 85.85 238 VAL A C 1
ATOM 1660 O O . VAL A 1 216 ? 116.913 120.068 97.679 1.00 85.85 238 VAL A O 1
ATOM 1664 N N . ARG A 1 217 ? 117.446 117.916 97.283 1.00 89.04 239 ARG A N 1
ATOM 1665 C CA . ARG A 1 217 ? 116.503 117.789 96.183 1.00 89.04 239 ARG A CA 1
ATOM 1666 C C . ARG A 1 217 ? 115.067 117.807 96.691 1.00 89.04 239 ARG A C 1
ATOM 1667 O O . ARG A 1 217 ? 114.761 117.315 97.779 1.00 89.04 239 ARG A O 1
ATOM 1675 N N . SER A 1 218 ? 114.180 118.378 95.882 1.00 95.25 240 SER A N 1
ATOM 1676 C CA . SER A 1 218 ? 112.783 118.515 96.255 1.00 95.25 240 SER A CA 1
ATOM 1677 C C . SER A 1 218 ? 112.019 117.222 95.976 1.00 95.25 240 SER A C 1
ATOM 1678 O O . SER A 1 218 ? 112.529 116.284 95.360 1.00 95.25 240 SER A O 1
ATOM 1681 N N . SER A 1 219 ? 110.771 117.185 96.449 1.00 100.97 241 SER A N 1
ATOM 1682 C CA . SER A 1 219 ? 109.933 116.009 96.242 1.00 100.97 241 SER A CA 1
ATOM 1683 C C . SER A 1 219 ? 109.645 115.789 94.763 1.00 100.97 241 SER A C 1
ATOM 1684 O O . SER A 1 219 ? 109.660 114.650 94.283 1.00 100.97 241 SER A O 1
ATOM 1687 N N . VAL A 1 220 ? 109.373 116.861 94.029 1.00 103.57 242 VAL A N 1
ATOM 1688 C CA . VAL A 1 220 ? 109.161 116.770 92.590 1.00 103.57 242 VAL A CA 1
ATOM 1689 C C . VAL A 1 220 ? 110.516 116.729 91.898 1.00 103.57 242 VAL A C 1
ATOM 1690 O O . VAL A 1 220 ? 111.360 117.608 92.106 1.00 103.57 242 VAL A O 1
ATOM 1694 N N . ASP A 1 221 ? 110.729 115.709 91.072 1.00 108.46 243 ASP A N 1
ATOM 1695 C CA . ASP A 1 221 ? 112.030 115.490 90.453 1.00 108.46 243 ASP A CA 1
ATOM 1696 C C . ASP A 1 221 ? 112.244 116.312 89.190 1.00 108.46 243 ASP A C 1
ATOM 1697 O O . ASP A 1 221 ? 113.346 116.279 88.633 1.00 108.46 243 ASP A O 1
ATOM 1702 N N . THR A 1 222 ? 111.235 117.041 88.723 1.00 104.61 244 THR A N 1
ATOM 1703 C CA . THR A 1 222 ? 111.369 117.865 87.531 1.00 104.61 244 THR A CA 1
ATOM 1704 C C . THR A 1 222 ? 111.725 119.311 87.845 1.00 104.61 244 THR A C 1
ATOM 1705 O O . THR A 1 222 ? 111.803 120.128 86.922 1.00 104.61 244 THR A O 1
ATOM 1709 N N . VAL A 1 223 ? 111.941 119.645 89.111 1.00 99.49 245 VAL A N 1
ATOM 1710 C CA . VAL A 1 223 ? 112.231 121.019 89.503 1.00 99.49 245 VAL A CA 1
ATOM 1711 C C . VAL A 1 223 ? 113.721 121.282 89.343 1.00 99.49 245 VAL A C 1
ATOM 1712 O O . VAL A 1 223 ? 114.556 120.538 89.870 1.00 99.49 245 VAL A O 1
ATOM 1716 N N . ARG A 1 224 ? 114.061 122.347 88.617 1.00 98.04 246 ARG A N 1
ATOM 1717 C CA . ARG A 1 224 ? 115.449 122.694 88.350 1.00 98.04 246 ARG A CA 1
ATOM 1718 C C . ARG A 1 224 ? 115.960 123.857 89.187 1.00 98.04 246 ARG A C 1
ATOM 1719 O O . ARG A 1 224 ? 117.175 124.063 89.250 1.00 98.04 246 ARG A O 1
ATOM 1727 N N . ASN A 1 225 ? 115.078 124.617 89.827 1.00 92.42 247 ASN A N 1
ATOM 1728 C CA . ASN A 1 225 ? 115.496 125.811 90.547 1.00 92.42 247 ASN A CA 1
ATOM 1729 C C . ASN A 1 225 ? 116.061 125.464 91.917 1.00 92.42 247 ASN A C 1
ATOM 1730 O O . ASN A 1 225 ? 115.550 124.585 92.621 1.00 92.42 247 ASN A O 1
ATOM 1735 N N . ILE A 1 226 ? 117.130 126.161 92.289 1.00 84.47 248 ILE A N 1
ATOM 1736 C CA . ILE A 1 226 ? 117.757 126.041 93.596 1.00 84.47 248 ILE A CA 1
ATOM 1737 C C . ILE A 1 226 ? 117.776 127.422 94.229 1.00 84.47 248 ILE A C 1
ATOM 1738 O O . ILE A 1 226 ? 118.176 128.400 93.586 1.00 84.47 248 ILE A O 1
ATOM 1743 N N . ILE A 1 227 ? 117.338 127.500 95.479 1.00 81.63 249 ILE A N 1
ATOM 1744 C CA . ILE A 1 227 ? 117.381 128.726 96.261 1.00 81.63 249 ILE A CA 1
ATOM 1745 C C . ILE A 1 227 ? 118.516 128.589 97.269 1.00 81.63 249 ILE A C 1
ATOM 1746 O O . ILE A 1 227 ? 118.517 127.675 98.103 1.00 81.63 249 ILE A O 1
ATOM 1751 N N . ILE A 1 228 ? 119.495 129.480 97.170 1.00 80.72 250 ILE A N 1
ATOM 1752 C CA . ILE A 1 228 ? 120.686 129.466 98.009 1.00 80.72 250 ILE A CA 1
ATOM 1753 C C . ILE A 1 228 ? 120.566 130.626 98.983 1.00 80.72 250 ILE A C 1
ATOM 1754 O O . ILE A 1 228 ? 120.392 131.778 98.564 1.00 80.72 250 ILE A O 1
ATOM 1759 N N . LEU A 1 229 ? 120.659 130.328 100.279 1.00 79.64 251 LEU A N 1
ATOM 1760 C CA . LEU A 1 229 ? 120.310 131.297 101.308 1.00 79.64 251 LEU A CA 1
ATOM 1761 C C . LEU A 1 229 ? 121.434 131.476 102.317 1.00 79.64 251 LEU A C 1
ATOM 1762 O O . LEU A 1 229 ? 122.099 130.514 102.709 1.00 79.64 251 LEU A O 1
ATOM 1767 N N . ASP A 1 230 ? 121.626 132.725 102.732 1.00 85.56 252 ASP A N 1
ATOM 1768 C CA . ASP A 1 230 ? 122.488 133.116 103.835 1.00 85.56 252 ASP A CA 1
ATOM 1769 C C . ASP A 1 230 ? 121.682 134.014 104.766 1.00 85.56 252 ASP A C 1
ATOM 1770 O O . ASP A 1 230 ? 120.564 134.426 104.446 1.00 85.56 252 ASP A O 1
ATOM 1775 N N . SER A 1 231 ? 122.255 134.326 105.924 1.00 86.80 253 SER A N 1
ATOM 1776 C CA . SER A 1 231 ? 121.545 135.057 106.963 1.00 86.80 253 SER A CA 1
ATOM 1777 C C . SER A 1 231 ? 122.275 136.341 107.333 1.00 86.80 253 SER A C 1
ATOM 1778 O O . SER A 1 231 ? 123.498 136.443 107.204 1.00 86.80 253 SER A O 1
ATOM 1781 N N . GLY A 1 232 ? 121.502 137.322 107.797 1.00 86.69 254 GLY A N 1
ATOM 1782 C CA . GLY A 1 232 ? 122.060 138.554 108.311 1.00 86.69 254 GLY A CA 1
ATOM 1783 C C . GLY A 1 232 ? 121.248 139.035 109.496 1.00 86.69 254 GLY A C 1
ATOM 1784 O O . GLY A 1 232 ? 120.105 138.627 109.694 1.00 86.69 254 GLY A O 1
ATOM 1785 N N . ARG A 1 233 ? 121.856 139.915 110.285 1.00 89.88 255 ARG A N 1
ATOM 1786 C CA . ARG A 1 233 ? 121.268 140.378 111.535 1.00 89.88 255 ARG A CA 1
ATOM 1787 C C . ARG A 1 233 ? 120.952 141.866 111.464 1.00 89.88 255 ARG A C 1
ATOM 1788 O O . ARG A 1 233 ? 121.702 142.642 110.867 1.00 89.88 255 ARG A O 1
ATOM 1796 N N . VAL A 1 234 ? 119.837 142.258 112.079 1.00 92.40 256 VAL A N 1
ATOM 1797 C CA . VAL A 1 234 ? 119.371 143.639 112.071 1.00 92.40 256 VAL A CA 1
ATOM 1798 C C . VAL A 1 234 ? 119.000 144.056 113.488 1.00 92.40 256 VAL A C 1
ATOM 1799 O O . VAL A 1 234 ? 118.458 143.258 114.262 1.00 92.40 256 VAL A O 1
ATOM 1803 N N . LYS A 1 235 ? 119.296 145.309 113.819 1.00 98.44 257 LYS A N 1
ATOM 1804 C CA . LYS A 1 235 ? 118.957 145.917 115.096 1.00 98.44 257 LYS A CA 1
ATOM 1805 C C . LYS A 1 235 ? 117.686 146.748 114.961 1.00 98.44 257 LYS A C 1
ATOM 1806 O O . LYS A 1 235 ? 117.282 147.131 113.863 1.00 98.44 257 LYS A O 1
ATOM 1812 N N . LYS A 1 236 ? 117.063 147.035 116.106 1.00 101.38 258 LYS A N 1
ATOM 1813 C CA . LYS A 1 236 ? 115.714 147.595 116.099 1.00 101.38 258 LYS A CA 1
ATOM 1814 C C . LYS A 1 236 ? 115.681 148.998 115.506 1.00 101.38 258 LYS A C 1
ATOM 1815 O O . LYS A 1 236 ? 114.864 149.290 114.627 1.00 101.38 258 LYS A O 1
ATOM 1821 N N . GLY A 1 237 ? 116.551 149.886 115.976 1.00 101.64 259 GLY A N 1
ATOM 1822 C CA . GLY A 1 237 ? 116.469 151.271 115.559 1.00 101.64 259 GLY A CA 1
ATOM 1823 C C . GLY A 1 237 ? 117.281 151.658 114.347 1.00 101.64 259 GLY A C 1
ATOM 1824 O O . GLY A 1 237 ? 117.117 152.769 113.838 1.00 101.64 259 GLY A O 1
ATOM 1825 N N . GLU A 1 238 ? 118.146 150.777 113.862 1.00 104.57 260 GLU A N 1
ATOM 1826 C CA . GLU A 1 238 ? 119.064 151.100 112.781 1.00 104.57 260 GLU A CA 1
ATOM 1827 C C . GLU A 1 238 ? 118.491 150.679 111.433 1.00 104.57 260 GLU A C 1
ATOM 1828 O O . GLU A 1 238 ? 117.454 150.020 111.342 1.00 104.57 260 GLU A O 1
ATOM 1834 N N . THR A 1 239 ? 119.191 151.074 110.376 1.00 99.03 261 THR A N 1
ATOM 1835 C CA . THR A 1 239 ? 118.825 150.723 109.014 1.00 99.03 261 THR A CA 1
ATOM 1836 C C . THR A 1 239 ? 119.765 149.655 108.474 1.00 99.03 261 THR A C 1
ATOM 1837 O O . THR A 1 239 ? 120.951 149.616 108.810 1.00 99.03 261 THR A O 1
ATOM 1841 N N . PHE A 1 240 ? 119.221 148.786 107.630 1.00 92.29 262 PHE A N 1
ATOM 1842 C CA . PHE A 1 240 ? 119.985 147.732 106.987 1.00 92.29 262 PHE A CA 1
ATOM 1843 C C . PHE A 1 240 ? 119.889 147.876 105.476 1.00 92.29 262 PHE A C 1
ATOM 1844 O O . PHE A 1 240 ? 118.911 148.413 104.945 1.00 92.29 262 PHE A O 1
ATOM 1852 N N . SER A 1 241 ? 120.919 147.388 104.790 1.00 91.22 263 SER A N 1
ATOM 1853 C CA . SER A 1 241 ? 121.014 147.497 103.342 1.00 91.22 263 SER A CA 1
ATOM 1854 C C . SER A 1 241 ? 121.356 146.147 102.731 1.00 91.22 263 SER A C 1
ATOM 1855 O O . SER A 1 241 ? 122.099 145.355 103.317 1.00 91.22 263 SER A O 1
ATOM 1858 N N . ILE A 1 242 ? 120.795 145.891 101.553 1.00 87.06 264 ILE A N 1
ATOM 1859 C CA . ILE A 1 242 ? 121.064 144.685 100.779 1.00 87.06 264 ILE A CA 1
ATOM 1860 C C . ILE A 1 242 ? 121.433 145.099 99.362 1.00 87.06 264 ILE A C 1
ATOM 1861 O O . ILE A 1 242 ? 120.738 145.916 98.751 1.00 87.06 264 ILE A O 1
ATOM 1866 N N . SER A 1 243 ? 122.515 144.532 98.839 1.00 87.42 265 SER A N 1
ATOM 1867 C CA . SER A 1 243 ? 122.951 144.803 97.473 1.00 87.42 265 SER A CA 1
ATOM 1868 C C . SER A 1 243 ? 122.297 143.784 96.547 1.00 87.42 265 SER A C 1
ATOM 1869 O O . SER A 1 243 ? 122.629 142.597 96.591 1.00 87.42 265 SER A O 1
ATOM 1872 N N . LEU A 1 244 ? 121.376 144.243 95.705 1.00 85.85 266 LEU A N 1
ATOM 1873 C CA . LEU A 1 244 ? 120.557 143.362 94.887 1.00 85.85 266 LEU A CA 1
ATOM 1874 C C . LEU A 1 244 ? 120.925 143.487 93.417 1.00 85.85 266 LEU A C 1
ATOM 1875 O O . LEU A 1 244 ? 121.168 144.589 92.915 1.00 85.85 266 LEU A O 1
ATOM 1880 N N . SER A 1 245 ? 120.960 142.347 92.734 1.00 85.34 267 SER A N 1
ATOM 1881 C CA . SER A 1 245 ? 121.098 142.272 91.290 1.00 85.34 267 SER A CA 1
ATOM 1882 C C . SER A 1 245 ? 120.024 141.338 90.755 1.00 85.34 267 SER A C 1
ATOM 1883 O O . SER A 1 245 ? 119.302 140.692 91.518 1.00 85.34 267 SER A O 1
ATOM 1886 N N . SER A 1 246 ? 119.915 141.271 89.432 1.00 84.62 268 SER A N 1
ATOM 1887 C CA . SER A 1 246 ? 118.916 140.408 88.817 1.00 84.62 268 SER A CA 1
ATOM 1888 C C . SER A 1 246 ? 119.165 138.957 89.199 1.00 84.62 268 SER A C 1
ATOM 1889 O O . SER A 1 246 ? 120.287 138.457 89.093 1.00 84.62 268 SER A O 1
ATOM 1892 N N . GLY A 1 247 ? 118.110 138.280 89.643 1.00 81.57 269 GLY A N 1
ATOM 1893 C CA . GLY A 1 247 ? 118.202 136.913 90.103 1.00 81.57 269 GLY A CA 1
ATOM 1894 C C . GLY A 1 247 ? 118.329 136.753 91.602 1.00 81.57 269 GLY A C 1
ATOM 1895 O O . GLY A 1 247 ? 118.168 135.634 92.100 1.00 81.57 269 GLY A O 1
ATOM 1896 N N . ALA A 1 248 ? 118.609 137.827 92.332 1.00 82.32 270 ALA A N 1
ATOM 1897 C CA . ALA A 1 248 ? 118.715 137.740 93.780 1.00 82.32 270 ALA A CA 1
ATOM 1898 C C . ALA A 1 248 ? 117.343 137.526 94.406 1.00 82.32 270 ALA A C 1
ATOM 1899 O O . ALA A 1 248 ? 116.311 137.890 93.840 1.00 82.32 270 ALA A O 1
ATOM 1901 N N . VAL A 1 249 ? 117.340 136.923 95.592 1.00 80.65 271 VAL A N 1
ATOM 1902 C CA . VAL A 1 249 ? 116.115 136.599 96.307 1.00 80.65 271 VAL A CA 1
ATOM 1903 C C . VAL A 1 249 ? 116.278 137.008 97.763 1.00 80.65 271 VAL A C 1
ATOM 1904 O O . VAL A 1 249 ? 117.391 137.075 98.292 1.00 80.65 271 VAL A O 1
ATOM 1908 N N . VAL A 1 250 ? 115.153 137.294 98.408 1.00 82.73 272 VAL A N 1
ATOM 1909 C CA . VAL A 1 250 ? 115.135 137.651 99.821 1.00 82.73 272 VAL A CA 1
ATOM 1910 C C . VAL A 1 250 ? 113.792 137.233 100.397 1.00 82.73 272 VAL A C 1
ATOM 1911 O O . VAL A 1 250 ? 112.750 137.398 99.758 1.00 82.73 272 VAL A O 1
ATOM 1915 N N . ILE A 1 251 ? 113.820 136.671 101.602 1.00 84.38 273 ILE A N 1
ATOM 1916 C CA . ILE A 1 251 ? 112.606 136.311 102.327 1.00 84.38 273 ILE A CA 1
ATOM 1917 C C . ILE A 1 251 ? 112.129 137.558 103.067 1.00 84.38 273 ILE A C 1
ATOM 1918 O O . ILE A 1 251 ? 112.814 138.005 104.001 1.00 84.38 273 ILE A O 1
ATOM 1923 N N . PRO A 1 252 ? 110.987 138.130 102.707 1.00 87.65 274 PRO A N 1
ATOM 1924 C CA . PRO A 1 252 ? 110.600 139.452 103.225 1.00 87.65 274 PRO A CA 1
ATOM 1925 C C . PRO A 1 252 ? 109.951 139.380 104.603 1.00 87.65 274 PRO A C 1
ATOM 1926 O O . PRO A 1 252 ? 108.776 139.702 104.788 1.00 87.65 274 PRO A O 1
ATOM 1930 N N . THR A 1 253 ? 110.731 138.955 105.591 1.00 90.35 275 THR A N 1
ATOM 1931 C CA . THR A 1 253 ? 110.238 138.826 106.954 1.00 90.35 275 THR A CA 1
ATOM 1932 C C . THR A 1 253 ? 111.409 138.944 107.914 1.00 90.35 275 THR A C 1
ATOM 1933 O O . THR A 1 253 ? 112.456 138.332 107.691 1.00 90.35 275 THR A O 1
ATOM 1937 N N . ILE A 1 254 ? 111.233 139.731 108.969 1.00 90.68 276 ILE A N 1
ATOM 1938 C CA . ILE A 1 254 ? 112.200 139.814 110.055 1.00 90.68 276 ILE A CA 1
ATOM 1939 C C . ILE A 1 254 ? 111.723 138.896 111.168 1.00 90.68 276 ILE A C 1
ATOM 1940 O O . ILE A 1 254 ? 110.633 139.090 111.719 1.00 90.68 276 ILE A O 1
ATOM 1945 N N . PHE A 1 255 ? 112.530 137.895 111.499 1.00 89.77 277 PHE A N 1
ATOM 1946 C CA . PHE A 1 255 ? 112.200 136.950 112.561 1.00 89.77 277 PHE A CA 1
ATOM 1947 C C . PHE A 1 255 ? 112.727 137.525 113.869 1.00 89.77 277 PHE A C 1
ATOM 1948 O O . PHE A 1 255 ? 113.913 137.410 114.180 1.00 89.77 277 PHE A O 1
ATOM 1956 N N . CYS A 1 256 ? 111.836 138.148 114.634 1.00 98.88 278 CYS A N 1
ATOM 1957 C CA . CYS A 1 256 ? 112.239 138.915 115.802 1.00 98.88 278 CYS A CA 1
ATOM 1958 C C . CYS A 1 256 ? 112.781 138.009 116.902 1.00 98.88 278 CYS A C 1
ATOM 1959 O O . CYS A 1 256 ? 112.369 136.858 117.054 1.00 98.88 278 CYS A O 1
ATOM 1962 N N . ASP A 1 257 ? 113.718 138.551 117.675 1.00 98.86 279 ASP A N 1
ATOM 1963 C CA . ASP A 1 257 ? 114.315 137.818 118.776 1.00 98.86 279 ASP A CA 1
ATOM 1964 C C . ASP A 1 257 ? 113.346 137.738 119.954 1.00 98.86 279 ASP A C 1
ATOM 1965 O O . ASP A 1 257 ? 112.328 138.433 120.013 1.00 98.86 279 ASP A O 1
ATOM 1970 N N . GLY A 1 258 ? 113.677 136.880 120.897 1.00 96.85 280 GLY A N 1
ATOM 1971 C CA . GLY A 1 258 ? 112.862 136.665 122.072 1.00 96.85 280 GLY A CA 1
ATOM 1972 C C . GLY A 1 258 ? 112.958 135.214 122.509 1.00 96.85 280 GLY A C 1
ATOM 1973 O O . GLY A 1 258 ? 113.985 134.568 122.320 1.00 96.85 280 GLY A O 1
ATOM 1974 N N . ASP A 1 259 ? 111.873 134.727 123.099 1.00 97.27 281 ASP A N 1
ATOM 1975 C CA . ASP A 1 259 ? 111.795 133.328 123.480 1.00 97.27 281 ASP A CA 1
ATOM 1976 C C . ASP A 1 259 ? 111.382 132.479 122.286 1.00 97.27 281 ASP A C 1
ATOM 1977 O O . ASP A 1 259 ? 110.640 132.925 121.408 1.00 97.27 281 ASP A O 1
ATOM 1982 N N . PHE A 1 260 ? 111.875 131.245 122.257 1.00 88.39 282 PHE A N 1
ATOM 1983 C CA . PHE A 1 260 ? 111.502 130.298 121.219 1.00 88.39 282 PHE A CA 1
ATOM 1984 C C . PHE A 1 260 ? 111.147 128.962 121.854 1.00 88.39 282 PHE A C 1
ATOM 1985 O O . PHE A 1 260 ? 111.584 128.637 122.959 1.00 88.39 282 PHE A O 1
ATOM 1993 N N . ALA A 1 261 ? 110.333 128.195 121.133 1.00 87.50 283 ALA A N 1
ATOM 1994 C CA . ALA A 1 261 ? 109.708 127.006 121.688 1.00 87.50 283 ALA A CA 1
ATOM 1995 C C . ALA A 1 261 ? 110.746 125.945 122.040 1.00 87.50 283 ALA A C 1
ATOM 1996 O O . ALA A 1 261 ? 111.888 125.970 121.579 1.00 87.50 283 ALA A O 1
ATOM 1998 N N . VAL A 1 262 ? 110.323 124.999 122.872 1.00 88.81 284 VAL A N 1
ATOM 1999 C CA . VAL A 1 262 ? 111.166 123.913 123.353 1.00 88.81 284 VAL A CA 1
ATOM 2000 C C . VAL A 1 262 ? 110.701 122.622 122.697 1.00 88.81 284 VAL A C 1
ATOM 2001 O O . VAL A 1 262 ? 109.503 122.318 122.694 1.00 88.81 284 VAL A O 1
ATOM 2005 N N . THR A 1 263 ? 111.642 121.873 122.128 1.00 92.51 285 THR A N 1
ATOM 2006 C CA . THR A 1 263 ? 111.328 120.585 121.528 1.00 92.51 285 THR A CA 1
ATOM 2007 C C . THR A 1 263 ? 111.447 119.495 122.583 1.00 92.51 285 THR A C 1
ATOM 2008 O O . THR A 1 263 ? 112.552 119.263 123.091 1.00 92.51 285 THR A O 1
ATOM 2012 N N . PRO A 1 264 ? 110.360 118.819 122.948 1.00 92.81 286 PRO A N 1
ATOM 2013 C CA . PRO A 1 264 ? 110.445 117.805 124.004 1.00 92.81 286 PRO A CA 1
ATOM 2014 C C . PRO A 1 264 ? 111.359 116.654 123.613 1.00 92.81 286 PRO A C 1
ATOM 2015 O O . PRO A 1 264 ? 111.352 116.189 122.472 1.00 92.81 286 PRO A O 1
ATOM 2019 N N . GLN A 1 265 ? 112.144 116.190 124.583 1.00 95.15 287 GLN A N 1
ATOM 2020 C CA . GLN A 1 265 ? 113.021 115.044 124.402 1.00 95.15 287 GLN A CA 1
ATOM 2021 C C . GLN A 1 265 ? 112.722 113.916 125.376 1.00 95.15 287 GLN A C 1
ATOM 2022 O O . GLN A 1 265 ? 113.381 112.873 125.315 1.00 95.15 287 GLN A O 1
ATOM 2028 N N . VAL A 1 266 ? 111.755 114.095 126.272 1.00 99.96 288 VAL A N 1
ATOM 2029 C CA . VAL A 1 266 ? 111.347 113.084 127.228 1.00 99.96 288 VAL A CA 1
ATOM 2030 C C . VAL A 1 266 ? 109.836 112.908 127.124 1.00 99.96 288 VAL A C 1
ATOM 2031 O O . VAL A 1 266 ? 109.177 113.517 126.284 1.00 99.96 288 VAL A O 1
ATOM 2035 N N . GLN A 1 267 ? 109.293 112.058 127.990 1.00 108.88 289 GLN A N 1
ATOM 2036 C CA . GLN A 1 267 ? 107.865 111.775 127.969 1.00 108.88 289 GLN A CA 1
ATOM 2037 C C . GLN A 1 267 ? 107.070 113.013 128.362 1.00 108.88 289 GLN A C 1
ATOM 2038 O O . GLN A 1 267 ? 107.406 113.699 129.330 1.00 108.88 289 GLN A O 1
ATOM 2044 N N . ILE A 1 268 ? 106.014 113.298 127.608 1.00 109.36 290 ILE A N 1
ATOM 2045 C CA . ILE A 1 268 ? 105.125 114.416 127.899 1.00 109.36 290 ILE A CA 1
ATOM 2046 C C . ILE A 1 268 ? 103.954 113.899 128.719 1.00 109.36 290 ILE A C 1
ATOM 2047 O O . ILE A 1 268 ? 103.279 112.943 128.321 1.00 109.36 290 ILE A O 1
ATOM 2052 N N . ASP A 1 269 ? 103.709 114.528 129.863 1.00 116.06 291 ASP A N 1
ATOM 2053 C CA . ASP A 1 269 ? 102.660 114.107 130.777 1.00 116.06 291 ASP A CA 1
ATOM 2054 C C . ASP A 1 269 ? 101.638 115.221 130.937 1.00 116.06 291 ASP A C 1
ATOM 2055 O O . ASP A 1 269 ? 101.995 116.350 131.286 1.00 116.06 291 ASP A O 1
ATOM 2060 N N . LYS A 1 270 ? 100.376 114.900 130.682 1.00 121.07 292 LYS A N 1
ATOM 2061 C CA . LYS A 1 270 ? 99.278 115.803 130.980 1.00 121.07 292 LYS A CA 1
ATOM 2062 C C . LYS A 1 270 ? 98.799 115.536 132.405 1.00 121.07 292 LYS A C 1
ATOM 2063 O O . LYS A 1 270 ? 99.382 114.728 133.133 1.00 121.07 292 LYS A O 1
ATOM 2069 N N . ASP A 1 271 ? 97.723 116.208 132.814 1.00 124.27 293 ASP A N 1
ATOM 2070 C CA . ASP A 1 271 ? 97.212 116.117 134.183 1.00 124.27 293 ASP A CA 1
ATOM 2071 C C . ASP A 1 271 ? 98.307 116.443 135.195 1.00 124.27 293 ASP A C 1
ATOM 2072 O O . ASP A 1 271 ? 98.398 115.841 136.266 1.00 124.27 293 ASP A O 1
ATOM 2077 N N . CYS A 1 272 ? 99.151 117.410 134.843 1.00 119.42 294 CYS A N 1
ATOM 2078 C CA . CYS A 1 272 ? 100.256 117.831 135.695 1.00 119.42 294 CYS A CA 1
ATOM 2079 C C . CYS A 1 272 ? 100.718 119.196 135.217 1.00 119.42 294 CYS A C 1
ATOM 2080 O O . CYS A 1 272 ? 101.003 119.371 134.030 1.00 119.42 294 CYS A O 1
ATOM 2083 N N . ALA A 1 273 ? 100.793 120.154 136.135 1.00 115.88 295 ALA A N 1
ATOM 2084 C CA . ALA A 1 273 ? 101.077 121.537 135.790 1.00 115.88 295 ALA A CA 1
ATOM 2085 C C . ALA A 1 273 ? 102.394 121.985 136.406 1.00 115.88 295 ALA A C 1
ATOM 2086 O O . ALA A 1 273 ? 102.815 121.483 137.451 1.00 115.88 295 ALA A O 1
ATOM 2088 N N . SER A 1 274 ? 103.040 122.932 135.736 1.00 109.84 296 SER A N 1
ATOM 2089 C CA . SER A 1 274 ? 104.273 123.540 136.217 1.00 109.84 296 SER A CA 1
ATOM 2090 C C . SER A 1 274 ? 104.448 124.865 135.493 1.00 109.84 296 SER A C 1
ATOM 2091 O O . SER A 1 274 ? 103.681 125.205 134.590 1.00 109.84 296 SER A O 1
ATOM 2094 N N . ASP A 1 275 ? 105.467 125.617 135.901 1.00 109.92 297 ASP A N 1
ATOM 2095 C CA . ASP A 1 275 ? 105.719 126.927 135.320 1.00 109.92 297 ASP A CA 1
ATOM 2096 C C . ASP A 1 275 ? 107.122 127.087 134.755 1.00 109.92 297 ASP A C 1
ATOM 2097 O O . ASP A 1 275 ? 107.418 128.135 134.172 1.00 109.92 297 ASP A O 1
ATOM 2102 N N . CYS A 1 276 ? 107.991 126.092 134.906 1.00 104.44 298 CYS A N 1
ATOM 2103 C CA . CYS A 1 276 ? 109.340 126.137 134.357 1.00 104.44 298 CYS A CA 1
ATOM 2104 C C . CYS A 1 276 ? 109.633 124.800 133.698 1.00 104.44 298 CYS A C 1
ATOM 2105 O O . CYS A 1 276 ? 109.631 123.764 134.369 1.00 104.44 298 CYS A O 1
ATOM 2108 N N . HIS A 1 277 ? 109.885 124.822 132.392 1.00 98.45 299 HIS A N 1
ATOM 2109 C CA . HIS A 1 277 ? 110.118 123.606 131.629 1.00 98.45 299 HIS A CA 1
ATOM 2110 C C . HIS A 1 277 ? 111.403 123.725 130.828 1.00 98.45 299 HIS A C 1
ATOM 2111 O O . HIS A 1 277 ? 111.826 124.822 130.455 1.00 98.45 299 HIS A O 1
ATOM 2118 N N . SER A 1 278 ? 112.020 122.576 130.568 1.00 94.51 300 SER A N 1
ATOM 2119 C CA . SER A 1 278 ? 113.175 122.480 129.693 1.00 94.51 300 SER A CA 1
ATOM 2120 C C . SER A 1 278 ? 112.944 121.319 128.737 1.00 94.51 300 SER A C 1
ATOM 2121 O O . SER A 1 278 ? 111.921 120.632 128.800 1.00 94.51 300 SER A O 1
ATOM 2124 N N . ALA A 1 279 ? 113.904 121.097 127.839 1.00 94.79 301 ALA A N 1
ATOM 2125 C CA . ALA A 1 279 ? 113.759 120.029 126.859 1.00 94.79 301 ALA A CA 1
ATOM 2126 C C . ALA A 1 279 ? 113.847 118.645 127.484 1.00 94.79 301 ALA A C 1
ATOM 2127 O O . ALA A 1 279 ? 113.468 117.665 126.836 1.00 94.79 301 ALA A O 1
ATOM 2129 N N . TYR A 1 280 ? 114.331 118.539 128.722 1.00 97.18 302 TYR A N 1
ATOM 2130 C CA . TYR A 1 280 ? 114.536 117.248 129.367 1.00 97.18 302 TYR A CA 1
ATOM 2131 C C . TYR A 1 280 ? 113.752 117.115 130.666 1.00 97.18 302 TYR A C 1
ATOM 2132 O O . TYR A 1 280 ? 114.058 116.241 131.481 1.00 97.18 302 TYR A O 1
ATOM 2141 N N . GLY A 1 281 ? 112.746 117.957 130.880 1.00 97.77 303 GLY A N 1
ATOM 2142 C CA . GLY A 1 281 ? 111.923 117.843 132.067 1.00 97.77 303 GLY A CA 1
ATOM 2143 C C . GLY A 1 281 ? 111.564 119.171 132.694 1.00 97.77 303 GLY A C 1
ATOM 2144 O O . GLY A 1 281 ? 112.190 120.193 132.402 1.00 97.77 303 GLY A O 1
ATOM 2145 N N . SER A 1 282 ? 110.557 119.169 133.563 1.00 100.14 304 SER A N 1
ATOM 2146 C CA . SER A 1 282 ? 110.113 120.376 134.235 1.00 100.14 304 SER A CA 1
ATOM 2147 C C . SER A 1 282 ? 110.858 120.550 135.556 1.00 100.14 304 SER A C 1
ATOM 2148 O O . SER A 1 282 ? 111.687 119.728 135.948 1.00 100.14 304 SER A O 1
ATOM 2151 N N . PHE A 1 283 ? 110.555 121.637 136.256 1.00 98.37 305 PHE A N 1
ATOM 2152 C CA . PHE A 1 283 ? 111.200 121.968 137.514 1.00 98.37 305 PHE A CA 1
ATOM 2153 C C . PHE A 1 283 ? 110.152 122.280 138.570 1.00 98.37 305 PHE A C 1
ATOM 2154 O O . PHE A 1 283 ? 109.038 122.698 138.241 1.00 98.37 305 PHE A O 1
ATOM 2162 N N . PRO A 1 284 ? 110.476 122.077 139.846 1.00 102.71 306 PRO A N 1
ATOM 2163 C CA . PRO A 1 284 ?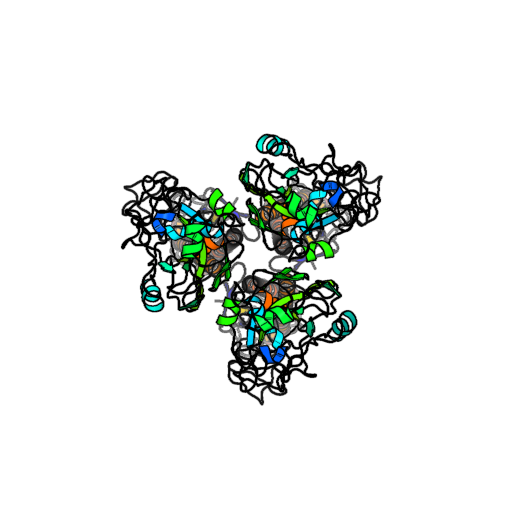 109.501 122.347 140.906 1.00 102.71 306 PRO A CA 1
ATOM 2164 C C . PRO A 1 284 ? 109.145 123.822 140.996 1.00 102.71 306 PRO A C 1
ATOM 2165 O O . PRO A 1 284 ? 109.925 124.700 140.621 1.00 102.71 306 PRO A O 1
ATOM 2169 N N . ASN A 1 285 ? 107.941 124.083 141.497 1.00 109.28 307 ASN A N 1
ATOM 2170 C CA . ASN A 1 285 ? 107.459 125.448 141.642 1.00 109.28 307 ASN A CA 1
ATOM 2171 C C . ASN A 1 285 ? 108.301 126.225 142.646 1.00 109.28 307 ASN A C 1
ATOM 2172 O O . ASN A 1 285 ? 108.800 125.676 143.631 1.00 109.28 307 ASN A O 1
ATOM 2177 N N . GLY A 1 286 ? 108.449 127.520 142.386 1.00 106.73 308 GLY A N 1
ATOM 2178 C CA . GLY A 1 286 ? 109.061 128.421 143.351 1.00 106.73 308 GLY A CA 1
ATOM 2179 C C . GLY A 1 286 ? 110.505 128.120 143.684 1.00 106.73 308 GLY A C 1
ATOM 2180 O O . GLY A 1 286 ? 110.896 128.195 144.855 1.00 106.73 308 GLY A O 1
ATOM 2181 N N . SER A 1 287 ? 111.309 127.782 142.683 1.00 102.01 309 SER A N 1
ATOM 2182 C CA . SER A 1 287 ? 112.724 127.521 142.893 1.00 102.01 309 SER A CA 1
ATOM 2183 C C . SER A 1 287 ? 113.525 128.803 142.713 1.00 102.01 309 SER A C 1
ATOM 2184 O O . SER A 1 287 ? 113.265 129.588 141.798 1.00 102.01 309 SER A O 1
ATOM 2187 N N . SER A 1 288 ? 114.495 129.017 143.603 1.00 98.79 310 SER A N 1
ATOM 2188 C CA . SER A 1 288 ? 115.367 130.179 143.472 1.00 98.79 310 SER A CA 1
ATOM 2189 C C . SER A 1 288 ? 116.349 130.001 142.323 1.00 98.79 310 SER A C 1
ATOM 2190 O O . SER A 1 288 ? 116.666 130.963 141.615 1.00 98.79 310 SER A O 1
ATOM 2193 N N . PHE A 1 289 ? 116.846 128.783 142.132 1.00 95.32 311 PHE A N 1
ATOM 2194 C CA . PHE A 1 289 ? 117.709 128.447 141.011 1.00 95.32 311 PHE A CA 1
ATOM 2195 C C . PHE A 1 289 ? 117.340 127.056 140.520 1.00 95.32 311 PHE A C 1
ATOM 2196 O O . PHE A 1 289 ? 116.712 126.273 141.234 1.00 95.32 311 PHE A O 1
ATOM 2204 N N . ILE A 1 290 ? 117.737 126.755 139.289 1.00 92.83 312 ILE A N 1
ATOM 2205 C CA . ILE A 1 290 ? 117.471 125.461 138.676 1.00 92.83 312 ILE A CA 1
ATOM 2206 C C . ILE A 1 290 ? 118.785 124.875 138.184 1.00 92.83 312 ILE A C 1
ATOM 2207 O O . ILE A 1 290 ? 119.658 125.603 137.700 1.00 92.83 312 ILE A O 1
ATOM 2212 N N . ILE A 1 291 ? 118.931 123.560 138.322 1.00 94.71 313 ILE A N 1
ATOM 2213 C CA . ILE A 1 291 ? 120.120 122.869 137.839 1.00 94.71 313 ILE A CA 1
ATOM 2214 C C . ILE A 1 291 ? 119.950 122.583 136.355 1.00 94.71 313 ILE A C 1
ATOM 2215 O O . ILE A 1 291 ? 119.366 121.565 135.969 1.00 94.71 313 ILE A O 1
ATOM 2220 N N . HIS A 1 292 ? 120.459 123.480 135.516 1.00 94.77 314 HIS A N 1
ATOM 2221 C CA . HIS A 1 292 ? 120.309 123.379 134.073 1.00 94.77 314 HIS A CA 1
ATOM 2222 C C . HIS A 1 292 ? 121.625 123.762 133.415 1.00 94.77 314 HIS A C 1
ATOM 2223 O O . HIS A 1 292 ? 122.406 124.540 133.966 1.00 94.77 314 HIS A O 1
ATOM 2230 N N . HIS A 1 293 ? 121.867 123.208 132.229 1.00 96.44 315 HIS A N 1
ATOM 2231 C CA . HIS A 1 293 ? 123.112 123.433 131.508 1.00 96.44 315 HIS A CA 1
ATOM 2232 C C . HIS A 1 293 ? 122.986 124.495 130.426 1.00 96.44 315 HIS A C 1
ATOM 2233 O O . HIS A 1 293 ? 123.917 124.671 129.636 1.00 96.44 315 HIS A O 1
ATOM 2240 N N . SER A 1 294 ? 121.865 125.206 130.372 1.00 95.45 316 SER A N 1
ATOM 2241 C CA . SER A 1 294 ? 121.662 126.233 129.363 1.00 95.45 316 SER A CA 1
ATOM 2242 C C . SER A 1 294 ? 120.700 127.276 129.909 1.00 95.45 316 SER A C 1
ATOM 2243 O O . SER A 1 294 ? 120.141 127.128 130.997 1.00 95.45 316 SER A O 1
ATOM 2246 N N . VAL A 1 295 ? 120.515 128.344 129.135 1.00 91.62 317 VAL A N 1
ATOM 2247 C CA . VAL A 1 295 ? 119.583 129.406 129.492 1.00 91.62 317 VAL A CA 1
ATOM 2248 C C . VAL A 1 295 ? 118.272 129.291 128.725 1.00 91.62 317 VAL A C 1
ATOM 2249 O O . VAL A 1 295 ? 117.414 130.169 128.840 1.00 91.62 317 VAL A O 1
ATOM 2253 N N . HIS A 1 296 ? 118.094 128.227 127.949 1.00 90.09 318 HIS A N 1
ATOM 2254 C CA . HIS A 1 296 ? 116.895 128.049 127.142 1.00 90.09 318 HIS A CA 1
ATOM 2255 C C . HIS A 1 296 ? 115.831 127.328 127.959 1.00 90.09 318 HIS A C 1
ATOM 2256 O O . HIS A 1 296 ? 116.018 126.173 128.351 1.00 90.09 318 HIS A O 1
ATOM 2263 N N . THR A 1 297 ? 114.716 128.010 128.205 1.00 91.85 319 THR A N 1
ATOM 2264 C CA . THR A 1 297 ? 113.604 127.440 128.950 1.00 91.85 319 THR A CA 1
ATOM 2265 C C . THR A 1 297 ? 112.340 128.196 128.574 1.00 91.85 319 THR A C 1
ATOM 2266 O O . THR A 1 297 ? 112.397 129.281 127.993 1.00 91.85 319 THR A O 1
ATOM 2268 N N . VAL A 1 298 ? 111.197 127.607 128.910 1.00 93.87 320 VAL A N 1
ATOM 2269 C CA . VAL A 1 298 ? 109.904 128.229 128.658 1.00 93.87 320 VAL A CA 1
ATOM 2270 C C . VAL A 1 298 ? 109.181 128.404 129.984 1.00 93.87 320 VAL A C 1
ATOM 2271 O O . VAL A 1 298 ? 109.425 127.674 130.949 1.00 93.87 320 VAL A O 1
ATOM 2275 N N . GLY A 1 299 ? 108.283 129.381 130.023 1.00 101.25 321 GLY A N 1
ATOM 2276 C CA . GLY A 1 299 ? 107.609 129.731 131.252 1.00 101.25 321 GLY A CA 1
ATOM 2277 C C . GLY A 1 299 ? 108.415 130.717 132.076 1.00 101.25 321 GLY A C 1
ATOM 2278 O O . GLY A 1 299 ? 109.364 131.349 131.605 1.00 101.25 321 GLY A O 1
ATOM 2279 N N . SER A 1 300 ? 108.018 130.846 133.338 1.00 106.33 322 SER A N 1
ATOM 2280 C CA . SER A 1 300 ? 108.710 131.711 134.288 1.00 106.33 322 SER A CA 1
ATOM 2281 C C . SER A 1 300 ? 109.792 130.892 134.980 1.00 106.33 322 SER A C 1
ATOM 2282 O O . SER A 1 300 ? 109.489 130.022 135.803 1.00 106.33 322 SER A O 1
ATOM 2285 N N . CYS A 1 301 ? 111.050 131.170 134.658 1.00 105.69 323 CYS A N 1
ATOM 2286 C CA . CYS A 1 301 ? 112.146 130.359 135.155 1.00 105.69 323 CYS A CA 1
ATOM 2287 C C . CYS A 1 301 ? 113.196 131.222 135.836 1.00 105.69 323 CYS A C 1
ATOM 2288 O O . CYS A 1 301 ? 113.452 132.354 135.415 1.00 105.69 323 CYS A O 1
ATOM 2291 N N . PRO A 1 302 ? 113.817 130.708 136.892 1.00 97.39 324 PRO A N 1
ATOM 2292 C CA . PRO A 1 302 ? 114.885 131.442 137.566 1.00 97.39 324 PRO A CA 1
ATOM 2293 C C . PRO A 1 302 ? 116.219 131.207 136.879 1.00 97.39 324 PRO A C 1
ATOM 2294 O O . PRO A 1 302 ? 116.298 130.424 135.922 1.00 97.39 324 PRO A O 1
ATOM 2298 N N . PRO A 1 303 ? 117.288 131.871 137.324 1.00 94.81 325 PRO A N 1
ATOM 2299 C CA . PRO A 1 303 ? 118.607 131.606 136.741 1.00 94.81 325 PRO A CA 1
ATOM 2300 C C . PRO A 1 303 ? 119.044 130.168 136.972 1.00 94.81 325 PRO A C 1
ATOM 2301 O O . PRO A 1 303 ? 118.647 129.521 137.942 1.00 94.81 325 PRO A O 1
ATOM 2305 N N . SER A 1 304 ? 119.872 129.668 136.060 1.00 93.62 326 SER A N 1
ATOM 2306 C CA . SER A 1 304 ? 120.314 128.284 136.075 1.00 93.62 326 SER A CA 1
ATOM 2307 C C . SER A 1 304 ? 121.766 128.182 136.525 1.00 93.62 326 SER A C 1
ATOM 2308 O O . SER A 1 304 ? 122.588 129.055 136.237 1.00 93.62 326 SER A O 1
ATOM 2311 N N . ILE A 1 305 ? 122.070 127.098 137.239 1.00 93.25 327 ILE A N 1
ATOM 2312 C CA . ILE A 1 305 ? 123.417 126.801 137.704 1.00 93.25 327 ILE A CA 1
ATOM 2313 C C . ILE A 1 305 ? 123.758 125.370 137.311 1.00 93.25 327 ILE A C 1
ATOM 2314 O O . ILE A 1 305 ? 122.881 124.553 137.025 1.00 93.25 327 ILE A O 1
ATOM 2319 N N . LEU A 1 306 ? 125.056 125.073 137.298 1.00 95.63 328 LEU A N 1
ATOM 2320 C CA . LEU A 1 306 ? 125.532 123.789 136.802 1.00 95.63 328 LEU A CA 1
ATOM 2321 C C . LEU A 1 306 ? 125.597 122.705 137.869 1.00 95.63 328 LEU A C 1
ATOM 2322 O O . LEU A 1 306 ? 125.664 121.522 137.519 1.00 95.63 328 LEU A O 1
ATOM 2327 N N . ARG A 1 307 ? 125.579 123.066 139.149 1.00 98.34 329 ARG A N 1
ATOM 2328 C CA . ARG A 1 307 ? 125.587 122.073 140.213 1.00 98.34 329 ARG A CA 1
ATOM 2329 C C . ARG A 1 307 ? 124.962 122.673 141.463 1.00 98.34 329 ARG A C 1
ATOM 2330 O O . ARG A 1 307 ? 124.829 123.892 141.590 1.00 98.34 329 ARG A O 1
ATOM 2338 N N . ASN A 1 308 ? 124.583 121.798 142.387 1.00 99.02 330 ASN A N 1
ATOM 2339 C CA . ASN A 1 308 ? 123.857 122.196 143.583 1.00 99.02 330 ASN A CA 1
ATOM 2340 C C . ASN A 1 308 ? 124.807 122.424 144.755 1.00 99.02 330 ASN A C 1
ATOM 2341 O O . ASN A 1 308 ? 125.946 121.955 144.768 1.00 99.02 330 ASN A O 1
ATOM 2346 N N . PHE A 1 309 ? 124.313 123.157 145.751 1.00 98.63 331 PHE A N 1
ATOM 2347 C CA . PHE A 1 309 ? 125.084 123.485 146.941 1.00 98.63 331 PHE A CA 1
ATOM 2348 C C . PHE A 1 309 ? 124.183 123.395 148.163 1.00 98.63 331 PHE A C 1
ATOM 2349 O O . PHE A 1 309 ? 122.957 123.467 148.063 1.00 98.63 331 PHE A O 1
ATOM 2357 N N . ASP A 1 310 ? 124.810 123.242 149.326 1.00 103.41 332 ASP A N 1
ATOM 2358 C CA . ASP A 1 310 ? 124.100 123.057 150.583 1.00 103.41 332 ASP A CA 1
ATOM 2359 C C . ASP A 1 310 ? 124.101 124.343 151.397 1.00 103.41 332 ASP A C 1
ATOM 2360 O O . ASP A 1 310 ? 125.133 125.006 151.531 1.00 103.41 332 ASP A O 1
ATOM 2365 N N . VAL A 1 311 ? 122.939 124.684 151.945 1.00 101.74 333 VAL A N 1
ATOM 2366 C CA . VAL A 1 311 ? 122.782 125.843 152.810 1.00 101.74 333 VAL A CA 1
ATOM 2367 C C . VAL A 1 311 ? 122.171 125.379 154.125 1.00 101.74 333 VAL A C 1
ATOM 2368 O O . VAL A 1 311 ? 121.461 124.370 154.181 1.00 101.74 333 VAL A O 1
ATOM 2372 N N . ILE A 1 312 ? 122.467 126.117 155.194 1.00 105.47 334 ILE A N 1
ATOM 2373 C CA . ILE A 1 312 ? 122.059 125.704 156.531 1.00 105.47 334 ILE A CA 1
ATOM 2374 C C . ILE A 1 312 ? 120.560 125.907 156.705 1.00 105.47 334 ILE A C 1
ATOM 2375 O O . ILE A 1 312 ? 119.984 126.896 156.233 1.00 105.47 334 ILE A O 1
ATOM 2380 N N . ASP A 1 313 ? 119.914 124.953 157.377 1.00 112.77 335 ASP A N 1
ATOM 2381 C CA . ASP A 1 313 ? 118.491 125.031 157.667 1.00 112.77 335 ASP A CA 1
ATOM 2382 C C . ASP A 1 313 ? 118.161 124.904 159.146 1.00 112.77 335 ASP A C 1
ATOM 2383 O O . ASP A 1 313 ? 116.997 125.084 159.517 1.00 112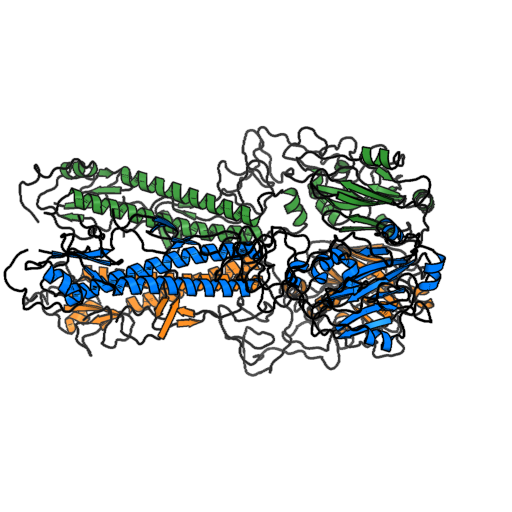.77 335 ASP A O 1
ATOM 2388 N N . GLY A 1 314 ? 119.137 124.595 159.995 1.00 114.97 336 GLY A N 1
ATOM 2389 C CA . GLY A 1 314 ? 118.912 124.515 161.423 1.00 114.97 336 GLY A CA 1
ATOM 2390 C C . GLY A 1 314 ? 119.838 125.430 162.194 1.00 114.97 336 GLY A C 1
ATOM 2391 O O . GLY A 1 314 ? 119.850 126.642 161.967 1.00 114.97 336 GLY A O 1
ATOM 2392 N N . TYR A 1 315 ? 120.623 124.865 163.107 1.00 118.37 337 TYR A N 1
ATOM 2393 C CA . TYR A 1 315 ? 121.594 125.643 163.859 1.00 118.37 337 TYR A CA 1
ATOM 2394 C C . TYR A 1 315 ? 122.809 124.773 164.141 1.00 118.37 337 TYR A C 1
ATOM 2395 O O . TYR A 1 315 ? 122.748 123.545 164.062 1.00 118.37 337 TYR A O 1
ATOM 2404 N N . GLU A 1 316 ? 123.919 125.430 164.462 1.00 117.85 338 GLU A N 1
ATOM 2405 C CA . GLU A 1 316 ? 125.165 124.720 164.706 1.00 117.85 338 GLU A CA 1
ATOM 2406 C C . GLU A 1 316 ? 125.082 123.905 165.989 1.00 117.85 338 GLU A C 1
ATOM 2407 O O . GLU A 1 316 ? 124.449 124.314 166.965 1.00 117.85 338 GLU A O 1
ATOM 2413 N N . ALA A 1 317 ? 125.731 122.743 165.982 1.00 123.41 339 ALA A N 1
ATOM 2414 C CA . ALA A 1 317 ? 125.736 121.840 167.132 1.00 123.41 339 ALA A CA 1
ATOM 2415 C C . ALA A 1 317 ? 127.008 122.090 167.931 1.00 123.41 339 ALA A C 1
ATOM 2416 O O . ALA A 1 317 ? 128.024 121.419 167.753 1.00 123.41 339 ALA A O 1
ATOM 2418 N N . THR A 1 318 ? 126.949 123.071 168.827 1.00 129.96 340 THR A N 1
ATOM 2419 C CA . THR A 1 318 ? 128.101 123.445 169.644 1.00 129.96 340 THR A CA 1
ATOM 2420 C C . THR A 1 318 ? 128.016 122.760 171.008 1.00 129.96 340 THR A C 1
ATOM 2421 O O . THR A 1 318 ? 127.837 123.387 172.051 1.00 129.96 340 THR A O 1
ATOM 2425 N N . TRP A 1 319 ? 128.150 121.437 170.976 1.00 133.08 341 TRP A N 1
ATOM 2426 C CA . TRP A 1 319 ? 128.153 120.637 172.191 1.00 133.08 341 TRP A CA 1
ATOM 2427 C C . TRP A 1 319 ? 128.905 119.343 171.919 1.00 133.08 341 TRP A C 1
ATOM 2428 O O . TRP A 1 319 ? 129.200 119.000 170.772 1.00 133.08 341 TRP A O 1
ATOM 2439 N N . GLU A 1 320 ? 129.222 118.630 172.995 1.00 144.75 342 GLU A N 1
ATOM 2440 C CA . GLU A 1 320 ? 129.952 117.370 172.900 1.00 144.75 342 GLU A CA 1
ATOM 2441 C C . GLU A 1 320 ? 129.174 116.327 172.102 1.00 144.75 342 GLU A C 1
ATOM 2442 O O . GLU A 1 320 ? 129.313 115.126 172.331 1.00 144.75 342 GLU A O 1
ATOM 2448 N N . PHE A 1 335 ? 128.269 117.170 182.762 1.00 167.77 357 PHE A N 1
ATOM 2449 C CA . PHE A 1 335 ? 128.806 118.520 182.637 1.00 167.77 357 PHE A CA 1
ATOM 2450 C C . PHE A 1 335 ? 128.087 119.300 181.543 1.00 167.77 357 PHE A C 1
ATOM 2451 O O . PHE A 1 335 ? 127.940 118.820 180.419 1.00 167.77 357 PHE A O 1
ATOM 2459 N N . PHE A 1 336 ? 127.638 120.507 181.881 1.00 164.42 358 PHE A N 1
ATOM 2460 C CA . PHE A 1 336 ? 126.939 121.345 180.917 1.00 164.42 358 PHE A CA 1
ATOM 2461 C C . PHE A 1 336 ? 127.891 121.795 179.817 1.00 164.42 358 PHE A C 1
ATOM 2462 O O . PHE A 1 336 ? 129.003 122.255 180.092 1.00 164.42 358 PHE A O 1
ATOM 2470 N N . THR A 1 337 ? 127.448 121.664 178.564 1.00 158.63 359 THR A N 1
ATOM 2471 C CA . THR A 1 337 ? 128.258 122.039 177.412 1.00 158.63 359 THR A CA 1
ATOM 2472 C C . THR A 1 337 ? 127.462 122.856 176.400 1.00 158.63 359 THR A C 1
ATOM 2473 O O . THR A 1 337 ? 127.800 122.861 175.213 1.00 158.63 359 THR A O 1
ATOM 2477 N N . GLY A 1 338 ? 126.415 123.546 176.844 1.00 155.67 360 GLY A N 1
ATOM 2478 C CA . GLY A 1 338 ? 125.578 124.342 175.979 1.00 155.67 360 GLY A CA 1
ATOM 2479 C C . GLY A 1 338 ? 124.312 123.652 175.518 1.00 155.67 360 GLY A C 1
ATOM 2480 O O . GLY A 1 338 ? 123.393 124.329 175.044 1.00 155.67 360 GLY A O 1
ATOM 2481 N N . GLY A 1 339 ? 124.238 122.330 175.646 1.00 150.23 361 GLY A N 1
ATOM 2482 C CA . GLY A 1 339 ? 123.069 121.584 175.244 1.00 150.23 361 GLY A CA 1
ATOM 2483 C C . GLY A 1 339 ? 122.149 121.279 176.411 1.00 150.23 361 GLY A C 1
ATOM 2484 O O . GLY A 1 339 ? 122.549 121.308 177.571 1.00 150.23 361 GLY A O 1
ATOM 2485 N N . ILE A 1 340 ? 120.895 120.984 176.082 1.00 148.80 362 ILE A N 1
ATOM 2486 C CA . ILE A 1 340 ? 119.873 120.648 177.066 1.00 148.80 362 ILE A CA 1
ATOM 2487 C C . ILE A 1 340 ? 119.364 119.249 176.755 1.00 148.80 362 ILE A C 1
ATOM 2488 O O . ILE A 1 340 ? 118.889 118.989 175.642 1.00 148.80 362 ILE A O 1
ATOM 2493 N N . GLN A 1 341 ? 119.464 118.351 177.737 1.00 152.70 363 GLN A N 1
ATOM 2494 C CA . GLN A 1 341 ? 119.075 116.963 177.514 1.00 152.70 363 GLN A CA 1
ATOM 2495 C C . GLN A 1 341 ? 117.567 116.822 177.342 1.00 152.70 363 GLN A C 1
ATOM 2496 O O . GLN A 1 341 ? 117.105 116.072 176.475 1.00 152.70 363 GLN A O 1
ATOM 2502 N N . GLY A 1 342 ? 116.789 117.524 178.160 1.00 155.05 364 GLY A N 1
ATOM 2503 C CA . GLY A 1 342 ? 115.346 117.365 178.119 1.00 155.05 364 GLY A CA 1
ATOM 2504 C C . GLY A 1 342 ? 114.760 117.834 176.799 1.00 155.05 364 GLY A C 1
ATOM 2505 O O . GLY A 1 342 ? 115.210 118.815 176.206 1.00 155.05 364 GLY A O 1
ATOM 2506 N N . ALA A 1 343 ? 113.741 117.116 176.337 1.00 153.58 365 ALA A N 1
ATOM 2507 C CA . ALA A 1 343 ? 113.083 117.468 175.088 1.00 153.58 365 ALA A CA 1
ATOM 2508 C C . ALA A 1 343 ? 112.228 118.715 175.268 1.00 153.58 365 ALA A C 1
ATOM 2509 O O . ALA A 1 343 ? 111.510 118.860 176.262 1.00 153.58 365 ALA A O 1
ATOM 2511 N N . ILE A 1 344 ? 112.309 119.624 174.295 1.00 152.65 366 ILE A N 1
ATOM 2512 C CA . ILE A 1 344 ? 111.549 120.866 174.318 1.00 152.65 366 ILE A CA 1
ATOM 2513 C C . ILE A 1 344 ? 110.965 121.115 172.935 1.00 152.65 366 ILE A C 1
ATOM 2514 O O . ILE A 1 344 ? 111.437 120.583 171.928 1.00 152.65 366 ILE A O 1
ATOM 2519 N N . ASP A 1 345 ? 109.919 121.937 172.899 1.00 152.53 367 ASP A N 1
ATOM 2520 C CA . ASP A 1 345 ? 109.253 122.292 171.648 1.00 152.53 367 ASP A CA 1
ATOM 2521 C C . ASP A 1 345 ? 109.804 123.621 171.134 1.00 152.53 367 ASP A C 1
ATOM 2522 O O . ASP A 1 345 ? 109.144 124.661 171.145 1.00 152.53 367 ASP A O 1
ATOM 2527 N N . GLY A 1 346 ? 111.048 123.564 170.678 1.00 142.11 368 GLY A N 1
ATOM 2528 C CA . GLY A 1 346 ? 111.711 124.748 170.175 1.00 142.11 368 GLY A CA 1
ATOM 2529 C C . GLY A 1 346 ? 113.190 124.487 169.981 1.00 142.11 368 GLY A C 1
ATOM 2530 O O . GLY A 1 346 ? 113.652 123.346 170.035 1.00 142.11 368 GLY A O 1
ATOM 2531 N N . TRP A 1 347 ? 113.924 125.575 169.751 1.00 130.60 369 TRP A N 1
ATOM 2532 C CA . TRP A 1 347 ? 115.365 125.499 169.562 1.00 130.60 369 TRP A CA 1
ATOM 2533 C C . TRP A 1 347 ? 116.153 125.935 170.786 1.00 130.60 369 TRP A C 1
ATOM 2534 O O . TRP A 1 347 ? 117.314 125.539 170.929 1.00 130.60 369 TRP A O 1
ATOM 2545 N N . TYR A 1 348 ? 115.555 126.732 171.666 1.00 140.54 370 TYR A N 1
ATOM 2546 C CA . TYR A 1 348 ? 116.222 127.231 172.858 1.00 140.54 370 TYR A CA 1
ATOM 2547 C C . TYR A 1 348 ? 115.374 126.905 174.078 1.00 140.54 370 TYR A C 1
ATOM 2548 O O . TYR A 1 348 ? 114.157 126.733 173.985 1.00 140.54 370 TYR A O 1
ATOM 2557 N N . GLY A 1 349 ? 116.032 126.821 175.231 1.00 151.66 371 GLY A N 1
ATOM 2558 C CA . GLY A 1 349 ? 115.321 126.446 176.438 1.00 151.66 371 GLY A CA 1
ATOM 2559 C C . GLY A 1 349 ? 116.074 126.797 177.701 1.00 151.66 371 GLY A C 1
ATOM 2560 O O . GLY A 1 349 ? 117.254 127.160 177.684 1.00 151.66 371 GLY A O 1
ATOM 2561 N N . VAL A 1 350 ? 115.344 126.681 178.811 1.00 161.91 372 VAL A N 1
ATOM 2562 C CA . VAL A 1 350 ? 115.852 126.911 180.158 1.00 161.91 372 VAL A CA 1
ATOM 2563 C C . VAL A 1 350 ? 115.587 125.657 180.977 1.00 161.91 372 VAL A C 1
ATOM 2564 O O . VAL A 1 350 ? 114.477 125.113 180.944 1.00 161.91 372 VAL A O 1
ATOM 2568 N N . THR A 1 351 ? 116.599 125.203 181.713 1.00 169.38 373 THR A N 1
ATOM 2569 C CA . THR A 1 351 ? 116.490 123.978 182.492 1.00 169.38 373 THR A CA 1
ATOM 2570 C C . THR A 1 351 ? 117.151 124.170 183.849 1.00 169.38 373 THR A C 1
ATOM 2571 O O . THR A 1 351 ? 117.860 125.149 184.091 1.00 169.38 373 THR A O 1
ATOM 2575 N N . ASN A 1 352 ? 116.895 123.219 184.744 1.00 175.46 374 ASN A N 1
ATOM 2576 C CA . ASN A 1 352 ? 117.524 123.150 186.057 1.00 175.46 374 ASN A CA 1
ATOM 2577 C C . ASN A 1 352 ? 118.030 121.742 186.324 1.00 175.46 374 ASN A C 1
ATOM 2578 O O . ASN A 1 352 ? 117.928 121.225 187.440 1.00 175.46 374 ASN A O 1
ATOM 2583 N N . HIS A 1 353 ? 118.576 121.101 185.290 1.00 175.50 375 HIS A N 1
ATOM 2584 C CA . HIS A 1 353 ? 119.039 119.715 185.338 1.00 175.50 375 HIS A CA 1
ATOM 2585 C C . HIS A 1 353 ? 117.927 118.745 185.727 1.00 175.50 375 HIS A C 1
ATOM 2586 O O . HIS A 1 353 ? 118.202 117.610 186.127 1.00 175.50 375 HIS A O 1
ATOM 2593 N N . ASP A 1 354 ? 116.673 119.172 185.614 1.00 177.42 376 ASP A N 1
ATOM 2594 C CA . ASP A 1 354 ? 115.517 118.314 185.825 1.00 177.42 376 ASP A CA 1
ATOM 2595 C C . ASP A 1 354 ? 114.778 118.171 184.504 1.00 177.42 376 ASP A C 1
ATOM 2596 O O . ASP A 1 354 ? 114.361 119.171 183.911 1.00 177.42 376 ASP A O 1
ATOM 2601 N N . THR A 1 355 ? 114.611 116.934 184.052 1.00 178.52 377 THR A N 1
ATOM 2602 C CA . THR A 1 355 ? 114.021 116.649 182.754 1.00 178.52 377 THR A CA 1
ATOM 2603 C C . THR A 1 355 ? 112.589 116.159 182.917 1.00 178.52 377 THR A C 1
ATOM 2604 O O . THR A 1 355 ? 112.295 115.344 183.797 1.00 178.52 377 THR A O 1
ATOM 2608 N N . GLY A 1 356 ? 111.705 116.666 182.063 1.00 181.65 378 GLY A N 1
ATOM 2609 C CA . GLY A 1 356 ? 110.337 116.195 181.998 1.00 181.65 378 GLY A CA 1
ATOM 2610 C C . GLY A 1 356 ? 109.287 117.244 182.294 1.00 181.65 378 GLY A C 1
ATOM 2611 O O . GLY A 1 356 ? 108.286 117.330 181.576 1.00 181.65 378 GLY A O 1
ATOM 2612 N N . LYS A 1 357 ? 109.487 118.051 183.337 1.00 179.96 379 LYS A N 1
ATOM 2613 C CA . LYS A 1 357 ? 108.545 119.133 183.613 1.00 179.96 379 LYS A CA 1
ATOM 2614 C C . LYS A 1 357 ? 109.228 120.440 183.982 1.00 179.96 379 LYS A C 1
ATOM 2615 O O . LYS A 1 357 ? 108.639 121.504 183.757 1.00 179.96 379 LYS A O 1
ATOM 2621 N N . GLY A 1 358 ? 110.459 120.413 184.487 1.00 176.54 380 GLY A N 1
ATOM 2622 C CA . GLY A 1 358 ? 111.196 121.598 184.863 1.00 176.54 380 GLY A CA 1
ATOM 2623 C C . GLY A 1 358 ? 112.002 122.243 183.762 1.00 176.54 380 GLY A C 1
ATOM 2624 O O . GLY A 1 358 ? 112.805 123.137 184.041 1.00 176.54 380 GLY A O 1
ATOM 2625 N N . THR A 1 359 ? 111.827 121.810 182.518 1.00 169.50 381 THR A N 1
ATOM 2626 C CA . THR A 1 359 ? 112.501 122.400 181.368 1.00 169.50 381 THR A CA 1
ATOM 2627 C C . THR A 1 359 ? 111.467 123.135 180.527 1.00 169.50 381 THR A C 1
ATOM 2628 O O . THR A 1 359 ? 110.447 122.552 180.143 1.00 169.50 381 THR A O 1
ATOM 2632 N N . ALA A 1 360 ? 111.728 124.408 180.245 1.00 162.78 382 ALA A N 1
ATOM 2633 C CA . ALA A 1 360 ? 110.811 125.254 179.496 1.00 162.78 382 ALA A CA 1
ATOM 2634 C C . ALA A 1 360 ? 111.534 125.886 178.317 1.00 162.78 382 ALA A C 1
ATOM 2635 O O . ALA A 1 360 ? 112.696 126.288 178.431 1.00 162.78 382 ALA A O 1
ATOM 2637 N N . ALA A 1 361 ? 110.841 125.974 177.187 1.00 154.90 383 ALA A N 1
ATOM 2638 C CA . ALA A 1 361 ? 111.394 126.546 175.970 1.00 154.90 383 ALA A CA 1
ATOM 2639 C C . ALA A 1 361 ? 110.846 127.949 175.743 1.00 154.90 383 ALA A C 1
ATOM 2640 O O . ALA A 1 361 ? 109.745 128.285 176.184 1.00 154.90 383 ALA A O 1
ATOM 2642 N N . ASP A 1 362 ? 111.632 128.769 175.050 1.00 149.73 384 ASP A N 1
ATOM 2643 C CA . ASP A 1 362 ? 111.243 130.130 174.699 1.00 149.73 384 ASP A CA 1
ATOM 2644 C C . ASP A 1 362 ? 111.103 130.226 173.187 1.00 149.73 384 ASP A C 1
ATOM 2645 O O . ASP A 1 362 ? 112.039 129.897 172.450 1.00 149.73 384 ASP A O 1
ATOM 2650 N N . GLN A 1 363 ? 109.935 130.675 172.728 1.00 144.46 385 GLN A N 1
ATOM 2651 C CA . GLN A 1 363 ? 109.673 130.767 171.299 1.00 144.46 385 GLN A CA 1
ATOM 2652 C C . GLN A 1 363 ? 110.315 131.987 170.657 1.00 144.46 385 GLN A C 1
ATOM 2653 O O . GLN A 1 363 ? 110.473 132.013 169.431 1.00 144.46 385 GLN A O 1
ATOM 2659 N N . THR A 1 364 ? 110.687 132.992 171.452 1.00 138.17 386 THR A N 1
ATOM 2660 C CA . THR A 1 364 ? 111.217 134.231 170.892 1.00 138.17 386 THR A CA 1
ATOM 2661 C C . THR A 1 364 ? 112.526 133.988 170.149 1.00 138.17 386 THR A C 1
ATOM 2662 O O . THR A 1 364 ? 112.702 134.439 169.010 1.00 138.17 386 THR A O 1
ATOM 266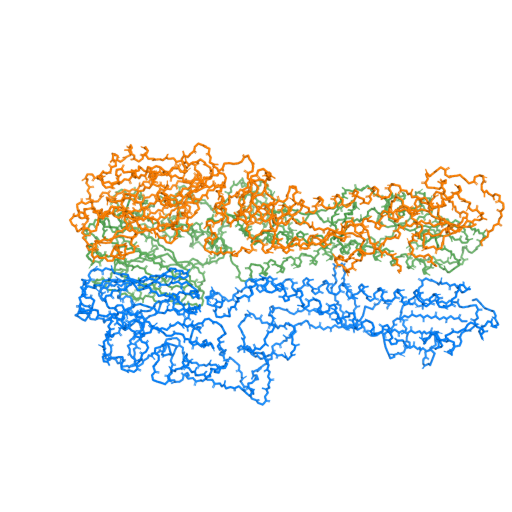6 N N . SER A 1 365 ? 113.457 133.270 170.780 1.00 135.92 387 SER A N 1
ATOM 2667 C CA . SER A 1 365 ? 114.749 133.018 170.153 1.00 135.92 387 SER A CA 1
ATOM 2668 C C . SER A 1 365 ? 114.605 132.152 168.908 1.00 135.92 387 SER A C 1
ATOM 2669 O O . SER A 1 365 ? 115.271 132.397 167.895 1.00 135.92 387 SER A O 1
ATOM 2672 N N . THR A 1 366 ? 113.746 131.131 168.964 1.00 132.86 388 THR A N 1
ATOM 2673 C CA . THR A 1 366 ? 113.528 130.283 167.796 1.00 132.86 388 THR A CA 1
ATOM 2674 C C . THR A 1 366 ? 112.942 131.082 166.639 1.00 132.86 388 THR A C 1
ATOM 2675 O O . THR A 1 366 ? 113.371 130.934 165.485 1.00 132.86 388 THR A O 1
ATOM 2679 N N . GLN A 1 367 ? 111.963 131.939 166.932 1.00 129.10 389 GLN A N 1
ATOM 2680 C CA . GLN A 1 367 ? 111.370 132.772 165.894 1.00 129.10 389 GLN A CA 1
ATOM 2681 C C . GLN A 1 367 ? 112.407 133.711 165.293 1.00 129.10 389 GLN A C 1
ATOM 2682 O O . GLN A 1 367 ? 112.459 133.895 164.069 1.00 129.10 389 GLN A O 1
ATOM 2688 N N . LYS A 1 368 ? 113.253 134.302 166.141 1.00 125.26 390 LYS A N 1
ATOM 2689 C CA . LYS A 1 368 ? 114.303 135.185 165.645 1.00 125.26 390 LYS A CA 1
ATOM 2690 C C . LYS A 1 368 ? 115.277 134.438 164.744 1.00 125.26 390 LYS A C 1
ATOM 2691 O O . LYS A 1 368 ? 115.691 134.957 163.702 1.00 125.26 390 LYS A O 1
ATOM 2697 N N . ALA A 1 369 ? 115.658 133.218 165.131 1.00 121.36 391 ALA A N 1
ATOM 2698 C CA . ALA A 1 369 ? 116.588 132.442 164.316 1.00 121.36 391 ALA A CA 1
ATOM 2699 C C . ALA A 1 369 ? 115.985 132.094 162.960 1.00 121.36 391 ALA A C 1
ATOM 2700 O O . ALA A 1 369 ? 116.661 132.187 161.924 1.00 121.36 391 ALA A O 1
ATOM 2702 N N . VAL A 1 370 ? 114.712 131.691 162.944 1.00 120.41 392 VAL A N 1
ATOM 2703 C CA . VAL A 1 370 ? 114.063 131.364 161.676 1.00 120.41 392 VAL A CA 1
ATOM 2704 C C . VAL A 1 370 ? 113.985 132.596 160.781 1.00 120.41 392 VAL A C 1
ATOM 2705 O O . VAL A 1 370 ? 114.264 132.528 159.573 1.00 120.41 392 VAL A O 1
ATOM 2709 N N . GLU A 1 371 ? 113.616 133.743 161.358 1.00 120.90 393 GLU A N 1
ATOM 2710 C CA . GLU A 1 371 ? 113.567 134.973 160.574 1.00 120.90 393 GLU A CA 1
ATOM 2711 C C . GLU A 1 371 ? 114.940 135.338 160.030 1.00 120.90 393 GLU A C 1
ATOM 2712 O O . GLU A 1 371 ? 115.059 135.814 158.895 1.00 120.90 393 GLU A O 1
ATOM 2718 N N . ALA A 1 372 ? 115.989 135.140 160.832 1.00 115.15 394 ALA A N 1
ATOM 2719 C CA . ALA A 1 372 ? 117.340 135.433 160.368 1.00 115.15 394 ALA A CA 1
ATOM 2720 C C . ALA A 1 372 ? 117.711 134.567 159.175 1.00 115.15 394 ALA A C 1
ATOM 2721 O O . ALA A 1 372 ? 118.271 135.062 158.187 1.00 115.15 394 ALA A O 1
ATOM 2723 N N . ILE A 1 373 ? 117.402 133.271 159.247 1.00 111.45 395 ILE A N 1
ATOM 2724 C CA . ILE A 1 373 ? 117.690 132.379 158.126 1.00 111.45 395 ILE A CA 1
ATOM 2725 C C . ILE A 1 373 ? 116.970 132.860 156.873 1.00 111.45 395 ILE A C 1
ATOM 2726 O O . ILE A 1 373 ? 117.563 132.964 155.788 1.00 111.45 395 ILE A O 1
ATOM 2731 N N . THR A 1 374 ? 115.681 133.181 157.013 1.00 111.37 396 THR A N 1
ATOM 2732 C CA . THR A 1 374 ? 114.894 133.607 155.859 1.00 111.37 396 THR A CA 1
ATOM 2733 C C . THR A 1 374 ? 115.460 134.883 155.243 1.00 111.37 396 THR A C 1
ATOM 2734 O O . THR A 1 374 ? 115.619 134.981 154.018 1.00 111.37 396 THR A O 1
ATOM 2738 N N . ASN A 1 375 ? 115.780 135.871 156.082 1.00 110.34 397 ASN A N 1
ATOM 2739 C CA . ASN A 1 375 ? 116.268 137.149 155.573 1.00 110.34 397 ASN A CA 1
ATOM 2740 C C . ASN A 1 375 ? 117.617 136.999 154.882 1.00 110.34 397 ASN A C 1
ATOM 2741 O O . ASN A 1 375 ? 117.843 137.587 153.814 1.00 110.34 397 ASN A O 1
ATOM 2746 N N . LYS A 1 376 ? 118.530 136.226 155.475 1.00 105.86 398 LYS A N 1
ATOM 2747 C CA . LYS A 1 376 ? 119.832 136.035 154.846 1.00 105.86 398 LYS A CA 1
ATOM 2748 C C . LYS A 1 376 ? 119.695 135.329 153.504 1.00 105.86 398 LYS A C 1
ATOM 2749 O O . LYS A 1 376 ? 120.353 135.707 152.525 1.00 105.86 398 LYS A O 1
ATOM 2755 N N . LEU A 1 377 ? 118.832 134.311 153.430 1.00 105.44 399 LEU A N 1
ATOM 2756 C CA . LEU A 1 377 ? 118.632 133.625 152.159 1.00 105.44 399 LEU A CA 1
ATOM 2757 C C . LEU A 1 377 ? 118.053 134.563 151.106 1.00 105.44 399 LEU A C 1
ATOM 2758 O O . LEU A 1 377 ? 118.460 134.525 149.937 1.00 105.44 399 LEU A O 1
ATOM 2763 N N . ASN A 1 378 ? 117.098 135.411 151.498 1.00 105.63 400 ASN A N 1
ATOM 2764 C CA . ASN A 1 378 ? 116.511 136.347 150.543 1.00 105.63 400 ASN A CA 1
ATOM 2765 C C . ASN A 1 378 ? 117.551 137.331 150.019 1.00 105.63 400 ASN A C 1
ATOM 2766 O O . ASN A 1 378 ? 117.596 137.621 148.815 1.00 105.63 400 ASN A O 1
ATOM 2771 N N . GLU A 1 379 ? 118.398 137.854 150.909 1.00 107.32 401 GLU A N 1
ATOM 2772 C CA . GLU A 1 379 ? 119.448 138.769 150.468 1.00 107.32 401 GLU A CA 1
ATOM 2773 C C . GLU A 1 379 ? 120.415 138.076 149.517 1.00 107.32 401 GLU A C 1
ATOM 2774 O O . GLU A 1 379 ? 120.858 138.668 148.522 1.00 107.32 401 GLU A O 1
ATOM 2780 N N . ALA A 1 380 ? 120.755 136.818 149.806 1.00 103.05 402 ALA A N 1
ATOM 2781 C CA . ALA A 1 380 ? 121.623 136.063 148.909 1.00 103.05 402 ALA A CA 1
ATOM 2782 C C . ALA A 1 380 ? 121.002 135.906 147.531 1.00 103.05 402 ALA A C 1
ATOM 2783 O O . ALA A 1 380 ? 121.686 136.051 146.511 1.00 103.05 402 ALA A O 1
ATOM 2785 N N . ILE A 1 381 ? 119.712 135.573 147.482 1.00 102.10 403 ILE A N 1
ATOM 2786 C CA . ILE A 1 381 ? 119.049 135.388 146.196 1.00 102.10 403 ILE A CA 1
ATOM 2787 C C . ILE A 1 381 ? 119.034 136.695 145.415 1.00 102.10 403 ILE A C 1
ATOM 2788 O O . ILE A 1 381 ? 119.230 136.710 144.193 1.00 102.10 403 ILE A O 1
ATOM 2793 N N . GLU A 1 382 ? 118.813 137.815 146.108 1.00 105.60 404 GLU A N 1
ATOM 2794 C CA . GLU A 1 382 ? 118.848 139.108 145.429 1.00 105.60 404 GLU A CA 1
ATOM 2795 C C . GLU A 1 382 ? 120.230 139.400 144.854 1.00 105.60 404 GLU A C 1
ATOM 2796 O O . GLU A 1 382 ? 120.353 139.872 143.714 1.00 105.60 404 GLU A O 1
ATOM 2802 N N . ASN A 1 383 ? 121.285 139.124 145.626 1.00 102.91 405 ASN A N 1
ATOM 2803 C CA . ASN A 1 383 ? 122.640 139.337 145.122 1.00 102.91 405 ASN A CA 1
ATOM 2804 C C . ASN A 1 383 ? 122.920 138.464 143.906 1.00 102.91 405 ASN A C 1
ATOM 2805 O O . ASN A 1 383 ? 123.532 138.917 142.929 1.00 102.91 405 ASN A O 1
ATOM 2810 N N . GLY A 1 384 ? 122.487 137.204 143.953 1.00 99.49 406 GLY A N 1
ATOM 2811 C CA . GLY A 1 384 ? 122.683 136.321 142.816 1.00 99.49 406 GLY A CA 1
ATOM 2812 C C . GLY A 1 384 ? 121.956 136.799 141.574 1.00 99.49 406 GLY A C 1
ATOM 2813 O O . GLY A 1 384 ? 122.489 136.728 140.465 1.00 99.49 406 GLY A O 1
ATOM 2814 N N . ASN A 1 385 ? 120.727 137.290 141.743 1.00 99.98 407 ASN A N 1
ATOM 2815 C CA . ASN A 1 385 ? 119.988 137.826 140.604 1.00 99.98 407 ASN A CA 1
ATOM 2816 C C . ASN A 1 385 ? 120.690 139.043 140.016 1.00 99.98 407 ASN A C 1
ATOM 2817 O O . ASN A 1 385 ? 120.760 139.199 138.790 1.00 99.98 407 ASN A O 1
ATOM 2822 N N . GLN A 1 386 ? 121.212 139.921 140.876 1.00 101.30 408 GLN A N 1
ATOM 2823 C CA . GLN A 1 386 ? 121.949 141.080 140.379 1.00 101.30 408 GLN A CA 1
ATOM 2824 C C . GLN A 1 386 ? 123.179 140.654 139.588 1.00 101.30 408 GLN A C 1
ATOM 2825 O O . GLN A 1 386 ? 123.464 141.207 138.518 1.00 101.30 408 GLN A O 1
ATOM 2831 N N . ARG A 1 387 ? 123.918 139.666 140.097 1.00 98.19 409 ARG A N 1
ATOM 2832 C CA . ARG A 1 387 ? 125.099 139.193 139.381 1.00 98.19 409 ARG A CA 1
ATOM 2833 C C . ARG A 1 387 ? 124.721 138.564 138.045 1.00 98.19 409 ARG A C 1
ATOM 2834 O O . ARG A 1 387 ? 125.423 138.747 137.045 1.00 98.19 409 ARG A O 1
ATOM 2842 N N . TYR A 1 388 ? 123.620 137.811 138.013 1.00 98.24 410 TYR A N 1
ATOM 2843 C CA . TYR A 1 388 ? 123.157 137.224 136.760 1.00 98.24 410 TYR A CA 1
ATOM 2844 C C . TYR A 1 388 ? 122.817 138.301 135.739 1.00 98.24 410 TYR A C 1
ATOM 2845 O O . TYR A 1 388 ? 123.194 138.200 134.563 1.00 98.24 410 TYR A O 1
ATOM 2854 N N . ASN A 1 389 ? 122.107 139.345 136.173 1.00 101.37 411 ASN A N 1
ATOM 2855 C CA . ASN A 1 389 ? 121.765 140.434 135.266 1.00 101.37 411 ASN A CA 1
ATOM 2856 C C . ASN A 1 389 ? 123.014 141.134 134.752 1.00 101.37 411 ASN A C 1
ATOM 2857 O O . ASN A 1 389 ? 123.089 141.499 133.574 1.00 101.37 411 ASN A O 1
ATOM 2862 N N . GLN A 1 390 ? 124.003 141.340 135.622 1.00 100.14 412 GLN A N 1
ATOM 2863 C CA . GLN A 1 390 ? 125.250 141.955 135.177 1.00 100.14 412 GLN A CA 1
ATOM 2864 C C . GLN A 1 390 ? 125.974 141.072 134.170 1.00 100.14 412 GLN A C 1
ATOM 2865 O O . GLN A 1 390 ? 126.552 141.569 133.197 1.00 100.14 412 GLN A O 1
ATOM 2871 N N . LEU A 1 391 ? 125.961 139.757 134.391 1.00 98.59 413 LEU A N 1
ATOM 2872 C CA . LEU A 1 391 ? 126.677 138.847 133.503 1.00 98.59 413 LEU A CA 1
ATOM 2873 C C . LEU A 1 391 ? 126.026 138.770 132.130 1.00 98.59 413 LEU A C 1
ATOM 2874 O O . LEU A 1 391 ? 126.724 138.737 131.110 1.00 98.59 413 LEU A O 1
ATOM 2879 N N . TYR A 1 392 ? 124.696 138.730 132.075 1.00 100.69 414 TYR A N 1
ATOM 2880 C CA . TYR A 1 392 ? 124.018 138.517 130.802 1.00 100.69 414 TYR A CA 1
ATOM 2881 C C . TYR A 1 392 ? 123.421 139.779 130.200 1.00 100.69 414 TYR A C 1
ATOM 2882 O O . TYR A 1 392 ? 123.237 139.837 128.981 1.00 100.69 414 TYR A O 1
ATOM 2891 N N . GLY A 1 393 ? 123.120 140.781 131.002 1.00 105.43 415 GLY A N 1
ATOM 2892 C CA . GLY A 1 393 ? 122.552 141.998 130.464 1.00 105.43 415 GLY A CA 1
ATOM 2893 C C . GLY A 1 393 ? 121.076 142.123 130.796 1.00 105.43 415 GLY A C 1
ATOM 2894 O O . GLY A 1 393 ? 120.344 141.131 130.900 1.00 105.43 415 GLY A O 1
ATOM 2895 N N . LEU A 1 394 ? 120.631 143.369 130.972 1.00 111.15 416 LEU A N 1
ATOM 2896 C CA . LEU A 1 394 ? 119.234 143.611 131.316 1.00 111.15 416 LEU A CA 1
ATOM 2897 C C . LEU A 1 394 ? 118.316 143.359 130.127 1.00 111.15 416 LEU A C 1
ATOM 2898 O O . LEU A 1 394 ? 117.254 142.744 130.275 1.00 111.15 416 LEU A O 1
ATOM 2903 N N . ALA A 1 395 ? 118.704 143.827 128.944 1.00 110.37 417 ALA A N 1
ATOM 2904 C CA . ALA A 1 395 ? 117.906 143.665 127.730 1.00 110.37 417 ALA A CA 1
ATOM 2905 C C . ALA A 1 395 ? 118.502 142.509 126.935 1.00 110.37 417 ALA A C 1
ATOM 2906 O O . ALA A 1 395 ? 119.312 142.704 126.029 1.00 110.37 417 ALA A O 1
ATOM 2908 N N . ARG A 1 396 ? 118.090 141.294 127.280 1.00 104.30 418 ARG A N 1
ATOM 2909 C CA . ARG A 1 396 ? 118.605 140.087 126.656 1.00 104.30 418 ARG A CA 1
ATOM 2910 C C . ARG A 1 396 ? 117.450 139.233 126.161 1.00 104.30 418 ARG A C 1
ATOM 2911 O O . ARG A 1 396 ? 116.342 139.285 126.700 1.00 104.30 418 ARG A O 1
ATOM 2919 N N . THR A 1 397 ? 117.721 138.448 125.124 1.00 99.06 419 THR A N 1
ATOM 2920 C CA . THR A 1 397 ? 116.760 137.500 124.583 1.00 99.06 419 THR A CA 1
ATOM 2921 C C . THR A 1 397 ? 117.427 136.141 124.454 1.00 99.06 419 THR A C 1
ATOM 2922 O O . THR A 1 397 ? 118.619 136.054 124.151 1.00 99.06 419 THR A O 1
ATOM 2926 N N . GLN A 1 398 ? 116.653 135.083 124.695 1.00 95.45 420 GLN A N 1
ATOM 2927 C CA . GLN A 1 398 ? 117.203 133.735 124.613 1.00 95.45 420 GLN A CA 1
ATOM 2928 C C . GLN A 1 398 ? 117.629 133.394 123.192 1.00 95.45 420 GLN A C 1
ATOM 2929 O O . GLN A 1 398 ? 118.655 132.734 122.987 1.00 95.45 420 GLN A O 1
ATOM 2935 N N . ALA A 1 399 ? 116.850 133.830 122.200 1.00 93.43 421 ALA A N 1
ATOM 2936 C CA . ALA A 1 399 ? 117.171 133.516 120.813 1.00 93.43 421 ALA A CA 1
ATOM 2937 C C . ALA A 1 399 ? 118.521 134.092 120.414 1.00 93.43 421 ALA A C 1
ATOM 2938 O O . ALA A 1 399 ? 119.330 133.406 119.781 1.00 93.43 421 ALA A O 1
ATOM 2940 N N . GLU A 1 400 ? 118.787 135.346 120.780 1.00 96.81 422 GLU A N 1
ATOM 2941 C CA . GLU A 1 400 ? 120.054 135.968 120.412 1.00 96.81 422 GLU A CA 1
ATOM 2942 C C . GLU A 1 400 ? 121.232 135.263 121.072 1.00 96.81 422 GLU A C 1
ATOM 2943 O O . GLU A 1 400 ? 122.249 135.000 120.420 1.00 96.81 422 GLU A O 1
ATOM 2949 N N . LEU A 1 401 ? 121.114 134.947 122.362 1.00 94.10 423 LEU A N 1
ATOM 2950 C CA . LEU A 1 401 ? 122.202 134.271 123.062 1.00 94.10 423 LEU A CA 1
ATOM 2951 C C . LEU A 1 401 ? 122.474 132.900 122.459 1.00 94.10 423 LEU A C 1
ATOM 2952 O O . LEU A 1 401 ? 123.629 132.535 122.206 1.00 94.10 423 LEU A O 1
ATOM 2957 N N . LEU A 1 402 ? 121.415 132.127 122.211 1.00 92.90 424 LEU A N 1
ATOM 2958 C CA . LEU A 1 402 ? 121.597 130.787 121.667 1.00 92.90 424 LEU A CA 1
ATOM 2959 C C . LEU A 1 402 ? 122.155 130.834 120.250 1.00 92.90 424 LEU A C 1
ATOM 2960 O O . LEU A 1 402 ? 122.993 130.004 119.883 1.00 92.90 424 LEU A O 1
ATOM 2965 N N . GLY A 1 403 ? 121.703 131.791 119.438 1.00 93.76 425 GLY A N 1
ATOM 2966 C CA . GLY A 1 403 ? 122.238 131.915 118.094 1.00 93.76 425 GLY A CA 1
ATOM 2967 C C . GLY A 1 403 ? 123.692 132.342 118.080 1.00 93.76 425 GLY A C 1
ATOM 2968 O O . GLY A 1 403 ? 124.483 131.853 117.269 1.00 93.76 425 GLY A O 1
ATOM 2969 N N . ASN A 1 404 ? 124.066 133.262 118.972 1.00 97.39 426 ASN A N 1
ATOM 2970 C CA . ASN A 1 404 ? 125.458 133.686 119.044 1.00 97.39 426 ASN A CA 1
ATOM 2971 C C . ASN A 1 404 ? 126.354 132.576 119.570 1.00 97.39 426 ASN A C 1
ATOM 2972 O O . ASN A 1 404 ? 127.532 132.510 119.205 1.00 97.39 426 ASN A O 1
ATOM 2977 N N . LEU A 1 405 ? 125.825 131.705 120.432 1.00 100.56 427 LEU A N 1
ATOM 2978 C CA . LEU A 1 405 ? 126.610 130.563 120.886 1.00 100.56 427 LEU A CA 1
ATOM 2979 C C . LEU A 1 405 ? 126.960 129.642 119.724 1.00 100.56 427 LEU A C 1
ATOM 2980 O O . LEU A 1 405 ? 128.086 129.139 119.638 1.00 100.56 427 LEU A O 1
ATOM 2985 N N . GLY A 1 406 ? 126.013 129.411 118.823 1.00 102.78 428 GLY A N 1
ATOM 2986 C CA . GLY A 1 406 ? 126.304 128.598 117.654 1.00 102.78 428 GLY A CA 1
ATOM 2987 C C . GLY A 1 406 ? 126.337 127.125 118.006 1.00 102.78 428 GLY A C 1
ATOM 2988 O O . GLY A 1 406 ? 125.472 126.615 118.726 1.00 102.78 428 GLY A O 1
ATOM 2989 N N . LYS A 1 407 ? 127.346 126.425 117.490 1.00 107.02 429 LYS A N 1
ATOM 2990 C CA . LYS A 1 407 ? 127.500 125.001 117.749 1.00 107.02 429 LYS A CA 1
ATOM 2991 C C . LYS A 1 407 ? 128.151 124.708 119.092 1.00 107.02 429 LYS A C 1
ATOM 2992 O O . LYS A 1 407 ? 128.244 123.536 119.472 1.00 107.02 429 LYS A O 1
ATOM 2998 N N . GLU A 1 408 ? 128.602 125.729 119.813 1.00 111.37 430 GLU A N 1
ATOM 2999 C CA . GLU A 1 408 ? 129.226 125.511 121.110 1.00 111.37 430 GLU A CA 1
ATOM 3000 C C . GLU A 1 408 ? 128.169 125.157 122.148 1.00 111.37 430 GLU A C 1
ATOM 3001 O O . GLU A 1 408 ? 127.134 125.821 122.248 1.00 111.37 430 GLU A O 1
ATOM 3007 N N . VAL A 1 409 ? 128.432 124.107 122.924 1.00 110.31 431 VAL A N 1
ATOM 3008 C CA . VAL A 1 409 ? 127.504 123.632 123.943 1.00 110.31 431 VAL A CA 1
ATOM 3009 C C . VAL A 1 409 ? 127.928 124.026 125.344 1.00 110.31 431 VAL A C 1
ATOM 3010 O O . VAL A 1 409 ? 127.188 123.754 126.300 1.00 110.31 431 VAL A O 1
ATOM 3014 N N . ASN A 1 410 ? 129.087 124.655 125.505 1.00 109.98 432 ASN A N 1
ATOM 3015 C CA . ASN A 1 410 ? 129.593 125.058 126.810 1.00 109.98 432 ASN A CA 1
ATOM 3016 C C . ASN A 1 410 ? 129.549 126.575 126.913 1.00 109.98 432 ASN A C 1
ATOM 3017 O O . ASN A 1 410 ? 130.159 127.274 126.098 1.00 109.98 432 ASN A O 1
ATOM 3022 N N . ASP A 1 411 ? 128.834 127.078 127.913 1.00 106.66 433 ASP A N 1
ATOM 3023 C CA . ASP A 1 411 ? 128.726 128.507 128.173 1.00 106.66 433 ASP A CA 1
ATOM 3024 C C . ASP A 1 411 ? 129.601 128.846 129.372 1.00 106.66 433 ASP A C 1
ATOM 3025 O O . ASP A 1 411 ? 129.383 128.323 130.469 1.00 106.66 433 ASP A O 1
ATOM 3030 N N . LEU A 1 412 ? 130.590 129.717 129.160 1.00 106.90 434 LEU A N 1
ATOM 3031 C CA . LEU A 1 412 ? 131.510 130.065 130.238 1.00 106.90 434 LEU A CA 1
ATOM 3032 C C . LEU A 1 412 ? 130.843 130.945 131.286 1.00 106.90 434 LEU A C 1
ATOM 3033 O O . LEU A 1 412 ? 131.206 130.888 132.470 1.00 106.90 434 LEU A O 1
ATOM 3038 N N . ARG A 1 413 ? 129.876 131.765 130.871 1.00 101.98 435 ARG A N 1
ATOM 3039 C CA . ARG A 1 413 ? 129.158 132.598 131.826 1.00 101.98 435 ARG A CA 1
ATOM 3040 C C . ARG A 1 413 ? 128.428 131.753 132.858 1.00 101.98 435 ARG A C 1
ATOM 3041 O O . ARG A 1 413 ? 128.314 132.156 134.020 1.00 101.98 435 ARG A O 1
ATOM 3049 N N . LEU A 1 414 ? 127.947 130.573 132.463 1.00 99.62 436 LEU A N 1
ATOM 3050 C CA . LEU A 1 414 ? 127.335 129.666 133.428 1.00 99.62 436 LEU A CA 1
ATOM 3051 C C . LEU A 1 414 ? 128.348 129.192 134.462 1.00 99.62 436 LEU A C 1
ATOM 3052 O O . LEU A 1 414 ? 128.028 129.088 135.650 1.00 99.62 436 LEU A O 1
ATOM 3057 N N . GLU A 1 415 ? 129.575 128.892 134.031 1.00 102.57 437 GLU A N 1
ATOM 3058 C CA . GLU A 1 415 ? 130.610 128.492 134.980 1.00 102.57 437 GLU A CA 1
ATOM 3059 C C . GLU A 1 415 ? 130.935 129.622 135.948 1.00 102.57 437 GLU A C 1
ATOM 3060 O O . GLU A 1 415 ? 131.074 129.398 137.160 1.00 102.57 437 GLU A O 1
ATOM 3066 N N . THR A 1 416 ? 131.053 130.847 135.431 1.00 97.47 438 THR A N 1
ATOM 3067 C CA . THR A 1 416 ? 131.310 131.991 136.300 1.00 97.47 438 THR A CA 1
ATOM 3068 C C . THR A 1 416 ? 130.182 132.179 137.307 1.00 97.47 438 THR A C 1
ATOM 3069 O O . THR A 1 416 ? 130.429 132.416 138.498 1.00 97.47 438 THR A O 1
ATOM 3073 N N . PHE A 1 417 ? 128.935 132.059 136.848 1.00 95.48 439 PHE A N 1
ATOM 3074 C CA . PHE A 1 417 ? 127.796 132.217 137.743 1.00 95.48 439 PHE A CA 1
ATOM 3075 C C . PHE A 1 417 ? 127.767 131.123 138.803 1.00 95.48 439 PHE A C 1
ATOM 3076 O O . PHE A 1 417 ? 127.435 131.385 139.962 1.00 95.48 439 PHE A O 1
ATOM 3084 N N . THR A 1 418 ? 128.106 129.890 138.424 1.00 96.21 440 THR A N 1
ATOM 3085 C CA . THR A 1 418 ? 128.122 128.799 139.393 1.00 96.21 440 THR A CA 1
ATOM 3086 C C . THR A 1 418 ? 129.184 129.025 140.462 1.00 96.21 440 THR A C 1
ATOM 3087 O O . THR A 1 418 ? 128.940 128.784 141.653 1.00 96.21 440 THR A O 1
ATOM 3091 N N . GLU A 1 419 ? 130.369 129.489 140.059 1.00 97.96 441 GLU A N 1
ATOM 3092 C CA . GLU A 1 419 ? 131.399 129.801 141.046 1.00 97.96 441 GLU A CA 1
ATOM 3093 C C . GLU A 1 419 ? 130.941 130.915 141.982 1.00 97.96 441 GLU A C 1
ATOM 3094 O O . GLU A 1 419 ? 131.139 130.840 143.207 1.00 97.96 441 GLU A O 1
ATOM 3100 N N . PHE A 1 420 ? 130.309 131.950 141.423 1.00 94.54 442 PHE A N 1
ATOM 3101 C CA . PHE A 1 420 ? 129.794 133.033 142.253 1.00 94.54 442 PHE A CA 1
ATOM 3102 C C . PHE A 1 420 ? 128.756 132.522 143.243 1.00 94.54 442 PHE A C 1
ATOM 3103 O O . PHE A 1 420 ? 128.736 132.942 144.405 1.00 94.54 442 PHE A O 1
ATOM 3111 N N . ILE A 1 421 ? 127.883 131.617 142.800 1.00 93.64 443 ILE A N 1
ATOM 3112 C CA . ILE A 1 421 ? 126.838 131.097 143.676 1.00 93.64 443 ILE A CA 1
ATOM 3113 C C . ILE A 1 421 ? 127.441 130.253 144.792 1.00 93.64 443 ILE A C 1
ATOM 3114 O O . ILE A 1 421 ? 126.969 130.285 145.934 1.00 93.64 443 ILE A O 1
ATOM 3119 N N . ARG A 1 422 ? 128.488 129.485 144.487 1.00 95.09 444 ARG A N 1
ATOM 3120 C CA . ARG A 1 422 ? 129.168 128.723 145.533 1.00 95.09 444 ARG A CA 1
ATOM 3121 C C . ARG A 1 422 ? 129.745 129.651 146.599 1.00 95.09 444 ARG A C 1
ATOM 3122 O O . ARG A 1 422 ? 129.565 129.432 147.810 1.00 95.09 444 ARG A O 1
ATOM 3130 N N . LEU A 1 423 ? 130.429 130.711 146.161 1.00 95.28 445 LEU A N 1
ATOM 3131 C CA . LEU A 1 423 ? 130.979 131.667 147.119 1.00 95.28 445 LEU A CA 1
ATOM 3132 C C . LEU A 1 423 ? 129.872 132.325 147.937 1.00 95.28 445 LEU A C 1
ATOM 3133 O O . LEU A 1 423 ? 130.012 132.518 149.155 1.00 95.28 445 LEU A O 1
ATOM 3138 N N . GLU A 1 424 ? 128.760 132.668 147.285 1.00 98.95 446 GLU A N 1
ATOM 3139 C CA . GLU A 1 424 ? 127.646 133.292 147.988 1.00 98.95 446 GLU A CA 1
ATOM 3140 C C . GLU A 1 424 ? 127.059 132.357 149.035 1.00 98.95 446 GLU A C 1
ATOM 3141 O O . GLU A 1 424 ? 126.691 132.796 150.128 1.00 98.95 446 GLU A O 1
ATOM 3147 N N . THR A 1 425 ? 126.951 131.067 148.716 1.00 97.36 447 THR A N 1
ATOM 3148 C CA . THR A 1 425 ? 126.432 130.108 149.686 1.00 97.36 447 THR A CA 1
ATOM 3149 C C . THR A 1 425 ? 127.336 130.017 150.907 1.00 97.36 447 THR A C 1
ATOM 3150 O O . THR A 1 425 ? 126.854 129.961 152.049 1.00 97.36 447 THR A O 1
ATOM 3154 N N . ILE A 1 426 ? 128.653 129.999 150.687 1.00 95.98 448 ILE A N 1
ATOM 3155 C CA . ILE A 1 426 ? 129.580 129.985 151.820 1.00 95.98 448 ILE A CA 1
ATOM 3156 C C . ILE A 1 426 ? 129.374 131.225 152.687 1.00 95.98 448 ILE A C 1
ATOM 3157 O O . ILE A 1 426 ? 129.298 131.146 153.926 1.00 95.98 448 ILE A O 1
ATOM 3162 N N . LEU A 1 427 ? 129.256 132.388 152.043 1.00 96.01 449 LEU A N 1
ATOM 3163 C CA . LEU A 1 427 ? 129.061 133.629 152.788 1.00 96.01 449 LEU A CA 1
ATOM 3164 C C . LEU A 1 427 ? 127.758 133.605 153.579 1.00 96.01 449 LEU A C 1
ATOM 3165 O O . LEU A 1 427 ? 127.697 134.110 154.705 1.00 96.01 449 LEU A O 1
ATOM 3170 N N . VAL A 1 428 ? 126.703 133.036 152.998 1.00 97.72 450 VAL A N 1
ATOM 3171 C CA . VAL A 1 428 ? 125.414 132.973 153.681 1.00 97.72 450 VAL A CA 1
ATOM 3172 C C . VAL A 1 428 ? 125.497 132.087 154.911 1.00 97.72 450 VAL A C 1
ATOM 3173 O O . VAL A 1 428 ? 124.940 132.416 155.966 1.00 97.72 450 VAL A O 1
ATOM 3177 N N . ASN A 1 429 ? 126.165 130.939 154.794 1.00 98.06 451 ASN A N 1
ATOM 3178 C CA . ASN A 1 429 ? 126.340 130.092 155.969 1.00 98.06 451 ASN A CA 1
ATOM 3179 C C . ASN A 1 429 ? 127.067 130.848 157.074 1.00 98.06 451 ASN A C 1
ATOM 3180 O O . ASN A 1 429 ? 126.651 130.817 158.244 1.00 98.06 451 ASN A O 1
ATOM 3185 N N . THR A 1 430 ? 128.137 131.563 156.713 1.00 97.66 452 THR A N 1
ATOM 3186 C CA . THR A 1 430 ? 128.875 132.339 157.706 1.00 97.66 452 THR A CA 1
ATOM 3187 C C . THR A 1 430 ? 127.980 133.377 158.377 1.00 97.66 452 THR A C 1
ATOM 3188 O O . THR A 1 430 ? 127.968 133.508 159.609 1.00 97.66 452 THR A O 1
ATOM 3192 N N . ARG A 1 431 ? 127.212 134.118 157.575 1.00 99.53 453 ARG A N 1
ATOM 3193 C CA . ARG A 1 431 ? 126.375 135.185 158.116 1.00 99.53 453 ARG A CA 1
ATOM 3194 C C . ARG A 1 431 ? 125.292 134.636 159.035 1.00 99.53 453 ARG A C 1
ATOM 3195 O O . ARG A 1 431 ? 125.009 135.216 160.090 1.00 99.53 453 ARG A O 1
ATOM 3203 N N . ILE A 1 432 ? 124.667 133.523 158.647 1.00 101.01 454 ILE A N 1
ATOM 3204 C CA . ILE A 1 432 ? 123.608 132.946 159.469 1.00 101.01 454 ILE A CA 1
ATOM 3205 C C . ILE A 1 432 ? 124.167 132.470 160.802 1.00 101.01 454 ILE A C 1
ATOM 3206 O O . ILE A 1 432 ? 123.561 132.690 161.861 1.00 101.01 454 ILE A O 1
ATOM 3211 N N . ILE A 1 433 ? 125.331 131.814 160.779 1.00 102.53 455 ILE A N 1
ATOM 3212 C CA . ILE A 1 433 ? 125.921 131.353 162.034 1.00 102.53 455 ILE A CA 1
ATOM 3213 C C . ILE A 1 433 ? 126.261 132.538 162.933 1.00 102.53 455 ILE A C 1
ATOM 3214 O O . ILE A 1 433 ? 126.020 132.506 164.149 1.00 102.53 455 ILE A O 1
ATOM 3219 N N . GLU A 1 434 ? 126.810 133.608 162.350 1.00 109.58 456 GLU A N 1
ATOM 3220 C CA . GLU A 1 434 ? 127.137 134.788 163.148 1.00 109.58 456 GLU A CA 1
ATOM 3221 C C . GLU A 1 434 ? 125.888 135.405 163.769 1.00 109.58 456 GLU A C 1
ATOM 3222 O O . GLU A 1 434 ? 125.901 135.811 164.939 1.00 109.58 456 GLU A O 1
ATOM 3228 N N . GLU A 1 435 ? 124.801 135.492 163.000 1.00 112.54 457 GLU A N 1
ATOM 3229 C CA . GLU A 1 435 ? 123.568 136.062 163.534 1.00 112.54 457 GLU A CA 1
ATOM 3230 C C . GLU A 1 435 ? 123.005 135.207 164.663 1.00 112.54 457 GLU A C 1
ATOM 3231 O O . GLU A 1 435 ? 122.501 135.736 165.662 1.00 112.54 457 GLU A O 1
ATOM 3237 N N . HIS A 1 436 ? 123.072 133.881 164.520 1.00 111.35 458 HIS A N 1
ATOM 3238 C CA . HIS A 1 436 ? 122.618 133.007 165.598 1.00 111.35 458 HIS A CA 1
ATOM 3239 C C . HIS A 1 436 ? 123.443 133.220 166.860 1.00 111.35 458 HIS A C 1
ATOM 3240 O O . HIS A 1 436 ? 122.897 133.264 167.972 1.00 111.35 458 HIS A O 1
ATOM 3247 N N . GLN A 1 437 ? 124.764 133.348 166.708 1.00 115.01 459 GLN A N 1
ATOM 3248 C CA . GLN A 1 437 ? 125.614 133.608 167.866 1.00 115.01 459 GLN A CA 1
ATOM 3249 C C . GLN A 1 437 ? 125.243 134.924 168.536 1.00 115.01 459 GLN A C 1
ATOM 3250 O O . GLN A 1 437 ? 125.198 135.014 169.770 1.00 115.01 459 GLN A O 1
ATOM 3256 N N . ALA A 1 438 ? 124.982 135.959 167.735 1.00 119.78 460 ALA A N 1
ATOM 3257 C CA . ALA A 1 438 ? 124.592 137.248 168.298 1.00 119.78 460 ALA A CA 1
ATOM 3258 C C . ALA A 1 438 ? 123.279 137.143 169.063 1.00 119.78 460 ALA A C 1
ATOM 3259 O O . ALA A 1 438 ? 123.136 137.718 170.149 1.00 119.78 460 ALA A O 1
ATOM 3261 N N . ILE A 1 439 ? 122.308 136.414 168.509 1.00 121.39 461 ILE A N 1
ATOM 3262 C CA . ILE A 1 439 ? 121.025 136.239 169.189 1.00 121.39 461 ILE A CA 1
ATOM 3263 C C . ILE A 1 439 ? 121.228 135.544 170.529 1.00 121.39 461 ILE A C 1
ATOM 3264 O O . ILE A 1 439 ? 120.667 135.952 171.555 1.00 121.39 461 ILE A O 1
ATOM 3269 N N . GLY A 1 440 ? 122.036 134.482 170.538 1.00 127.58 462 GLY A N 1
ATOM 3270 C CA . GLY A 1 440 ? 122.284 133.772 171.783 1.00 127.58 462 GLY A CA 1
ATOM 3271 C C . GLY A 1 440 ? 122.964 134.636 172.828 1.00 127.58 462 GLY A C 1
ATOM 3272 O O . GLY A 1 440 ? 122.594 134.613 174.006 1.00 127.58 462 GLY A O 1
ATOM 3273 N N . SER A 1 441 ? 123.968 135.412 172.411 1.00 134.74 463 SER A N 1
ATOM 3274 C CA . SER A 1 441 ? 124.661 136.286 173.352 1.00 134.74 463 SER A CA 1
ATOM 3275 C C . SER A 1 441 ? 123.725 137.349 173.914 1.00 134.74 463 SER A C 1
ATOM 3276 O O . SER A 1 441 ? 123.765 137.653 175.113 1.00 134.74 463 SER A O 1
ATOM 3279 N N . LYS A 1 442 ? 122.877 137.929 173.061 1.00 138.64 464 LYS A N 1
ATOM 3280 C CA . LYS A 1 442 ? 121.924 138.926 173.537 1.00 138.64 464 LYS A CA 1
ATOM 3281 C C . LYS A 1 442 ? 120.945 138.320 174.533 1.00 138.64 464 LYS A C 1
ATOM 3282 O O . LYS A 1 442 ? 120.614 138.944 175.548 1.00 138.64 464 LYS A O 1
ATOM 3288 N N . LYS A 1 443 ? 120.467 137.104 174.258 1.00 143.47 465 LYS A N 1
ATOM 3289 C CA . LYS A 1 443 ? 119.556 136.446 175.189 1.00 143.47 465 LYS A CA 1
ATOM 3290 C C . LYS A 1 443 ? 120.231 136.186 176.529 1.00 143.47 465 LYS A C 1
ATOM 3291 O O . LYS A 1 443 ? 119.627 136.391 177.590 1.00 143.47 465 LYS A O 1
ATOM 3297 N N . LYS A 1 444 ? 121.486 135.731 176.502 1.00 149.77 466 LYS A N 1
ATOM 3298 C CA . LYS A 1 444 ? 122.205 135.488 177.750 1.00 149.77 466 LYS A CA 1
ATOM 3299 C C . LYS A 1 444 ? 122.388 136.777 178.542 1.00 149.77 466 LYS A C 1
ATOM 3300 O O . LYS A 1 444 ? 122.213 136.794 179.767 1.00 149.77 466 LYS A O 1
ATOM 3306 N N . GLU A 1 445 ? 122.740 137.868 177.858 1.00 156.19 467 GLU A N 1
ATOM 3307 C CA . GLU A 1 445 ? 122.904 139.145 178.546 1.00 156.19 467 GLU A CA 1
ATOM 3308 C C . GLU A 1 445 ? 121.588 139.621 179.149 1.00 156.19 467 GLU A C 1
ATOM 3309 O O . GLU A 1 445 ? 121.563 140.140 180.272 1.00 156.19 467 GLU A O 1
ATOM 3315 N N . GLU A 1 446 ? 120.485 139.459 178.416 1.00 159.01 468 GLU A N 1
ATOM 3316 C CA . GLU A 1 446 ? 119.185 139.859 178.946 1.00 159.01 468 GLU A CA 1
ATOM 3317 C C . GLU A 1 446 ? 118.814 139.039 180.175 1.00 159.01 468 GLU A C 1
ATOM 3318 O O . GLU A 1 446 ? 118.284 139.579 181.153 1.00 159.01 468 GLU A O 1
ATOM 3324 N N . VAL A 1 447 ? 119.083 137.732 180.141 1.00 160.55 469 VAL A N 1
ATOM 3325 C CA . VAL A 1 447 ? 118.795 136.888 181.299 1.00 160.55 469 VAL A CA 1
ATOM 3326 C C . VAL A 1 447 ? 119.631 137.322 182.496 1.00 160.55 469 VAL A C 1
ATOM 3327 O O . VAL A 1 447 ? 119.130 137.410 183.624 1.00 160.55 469 VAL A O 1
ATOM 3331 N N . LYS A 1 448 ? 120.917 137.607 182.270 1.00 164.38 470 LYS A N 1
ATOM 3332 C CA . LYS A 1 448 ? 121.773 138.055 183.365 1.00 164.38 470 LYS A CA 1
ATOM 3333 C C . LYS A 1 448 ? 121.280 139.372 183.948 1.00 164.38 470 LYS A C 1
ATOM 3334 O O . LYS A 1 448 ? 121.294 139.563 185.169 1.00 164.38 470 LYS A O 1
ATOM 3340 N N . ARG A 1 449 ? 120.850 140.297 183.088 1.00 167.32 471 ARG A N 1
ATOM 3341 C CA . ARG A 1 449 ? 120.313 141.565 183.571 1.00 167.32 471 ARG A CA 1
ATOM 3342 C C . ARG A 1 449 ? 119.048 141.352 184.392 1.00 167.32 471 ARG A C 1
ATOM 3343 O O . ARG A 1 449 ? 118.874 141.966 185.450 1.00 167.32 471 ARG A O 1
ATOM 3351 N N . LEU A 1 450 ? 118.154 140.482 183.919 1.00 169.22 472 LEU A N 1
ATOM 3352 C CA . LEU A 1 450 ? 116.880 140.281 184.604 1.00 169.22 472 LEU A CA 1
ATOM 3353 C C . LEU A 1 450 ? 117.075 139.576 185.940 1.00 169.22 472 LEU A C 1
ATOM 3354 O O . LEU A 1 450 ? 116.352 139.853 186.904 1.00 169.22 472 LEU A O 1
ATOM 3359 N N . LEU A 1 451 ? 118.039 138.657 186.016 1.00 173.72 473 LEU A N 1
ATOM 3360 C CA . LEU A 1 451 ? 118.198 137.838 187.213 1.00 173.72 473 LEU A CA 1
ATOM 3361 C C . LEU A 1 451 ? 118.546 138.690 188.429 1.00 173.72 473 LEU A C 1
ATOM 3362 O O . LEU A 1 451 ? 117.781 138.757 189.397 1.00 173.72 473 LEU A O 1
ATOM 3367 N N . GLY A 1 452 ? 119.700 139.351 188.398 1.00 178.84 474 GLY A N 1
ATOM 3368 C CA . GLY A 1 452 ? 120.122 140.180 189.502 1.00 178.84 474 GLY A CA 1
ATOM 3369 C C . GLY A 1 452 ? 121.599 140.050 189.813 1.00 178.84 474 GLY A C 1
ATOM 3370 O O . GLY A 1 452 ? 122.259 139.080 189.429 1.00 178.84 474 GLY A O 1
ATOM 3371 N N . PRO A 1 453 ? 122.149 141.039 190.526 1.00 183.79 475 PRO A N 1
ATOM 3372 C CA . PRO A 1 453 ? 123.592 141.025 190.812 1.00 183.79 475 PRO A CA 1
ATOM 3373 C C . PRO A 1 453 ? 123.997 140.103 191.947 1.00 183.79 475 PRO A C 1
ATOM 3374 O O . PRO A 1 453 ? 125.197 139.832 192.094 1.00 183.79 475 PRO A O 1
ATOM 3378 N N . ASN A 1 454 ? 123.051 139.624 192.759 1.00 186.74 476 ASN A N 1
ATOM 3379 C CA . ASN A 1 454 ? 123.411 138.815 193.919 1.00 186.74 476 ASN A CA 1
ATOM 3380 C C . ASN A 1 454 ? 124.080 137.510 193.507 1.00 186.74 476 ASN A C 1
ATOM 3381 O O . ASN A 1 454 ? 125.089 137.107 194.098 1.00 186.74 476 ASN A O 1
ATOM 3386 N N . ALA A 1 455 ? 123.538 136.837 192.496 1.00 182.58 477 ALA A N 1
ATOM 3387 C CA . ALA A 1 455 ? 124.077 135.557 192.070 1.00 182.58 477 ALA A CA 1
ATOM 3388 C C . ALA A 1 455 ? 125.356 135.754 191.262 1.00 182.58 477 ALA A C 1
ATOM 3389 O O . ALA A 1 455 ? 125.713 136.866 190.865 1.00 182.58 477 ALA A O 1
ATOM 3391 N N . LEU A 1 456 ? 126.052 134.647 191.020 1.00 180.34 478 LEU A N 1
ATOM 3392 C CA . LEU A 1 456 ? 127.310 134.654 190.290 1.00 180.34 478 LEU A CA 1
ATOM 3393 C C . LEU A 1 456 ? 127.176 133.831 189.016 1.00 180.34 478 LEU A C 1
ATOM 3394 O O . LEU A 1 456 ? 126.358 132.910 188.933 1.00 180.34 478 LEU A O 1
ATOM 3399 N N . ASP A 1 457 ? 127.986 134.178 188.021 1.00 177.61 479 ASP A N 1
ATOM 3400 C CA . ASP A 1 457 ? 127.958 133.538 186.716 1.00 177.61 479 ASP A CA 1
ATOM 3401 C C . ASP A 1 457 ? 129.159 132.617 186.561 1.00 177.61 479 ASP A C 1
ATOM 3402 O O . ASP A 1 457 ? 130.294 133.007 186.850 1.00 177.61 479 ASP A O 1
ATOM 3407 N N . LEU A 1 458 ? 128.903 131.396 186.100 1.00 176.33 480 LEU A N 1
ATOM 3408 C CA . LEU A 1 458 ? 129.967 130.429 185.871 1.00 176.33 480 LEU A CA 1
ATOM 3409 C C . LEU A 1 458 ? 130.645 130.607 184.520 1.00 176.33 480 LEU A C 1
ATOM 3410 O O . LEU A 1 458 ? 131.603 129.883 184.226 1.00 176.33 480 LEU A O 1
ATOM 3415 N N . GLY A 1 459 ? 130.178 131.544 183.698 1.00 177.08 481 GLY A N 1
ATOM 3416 C CA . GLY A 1 459 ? 130.803 131.798 182.416 1.00 177.08 481 GLY A CA 1
ATOM 3417 C C . GLY A 1 459 ? 130.470 130.808 181.327 1.00 177.08 481 GLY A C 1
ATOM 3418 O O . GLY A 1 459 ? 131.154 130.783 180.300 1.00 177.08 481 GLY A O 1
ATOM 3419 N N . ASN A 1 460 ? 129.436 129.983 181.516 1.00 174.56 482 ASN A N 1
ATOM 3420 C CA . ASN A 1 460 ? 129.066 129.005 180.501 1.00 174.56 482 ASN A CA 1
ATOM 3421 C C . ASN A 1 460 ? 127.556 128.928 180.294 1.00 174.56 482 ASN A C 1
ATOM 3422 O O . ASN A 1 460 ? 127.056 127.895 179.836 1.00 174.56 482 ASN A O 1
ATOM 3427 N N . GLY A 1 461 ? 126.819 129.988 180.618 1.00 171.03 483 GLY A N 1
ATOM 3428 C CA . GLY A 1 461 ? 125.382 129.994 180.478 1.00 171.03 483 GLY A CA 1
ATOM 3429 C C . GLY A 1 461 ? 124.618 129.435 181.658 1.00 171.03 483 GLY A C 1
ATOM 3430 O O . GLY A 1 461 ? 123.382 129.409 181.617 1.00 171.03 483 GLY A O 1
ATOM 3431 N N . CYS A 1 462 ? 125.306 128.987 182.704 1.00 174.27 484 CYS A N 1
ATOM 3432 C CA . CYS A 1 462 ? 124.663 128.452 183.895 1.00 174.27 484 CYS A CA 1
ATOM 3433 C C . CYS A 1 462 ? 124.834 129.431 185.049 1.00 174.27 484 CYS A C 1
ATOM 3434 O O . CYS A 1 462 ? 125.942 129.914 185.302 1.00 174.27 484 CYS A O 1
ATOM 3437 N N . PHE A 1 463 ? 123.734 129.728 185.733 1.00 175.47 485 PHE A N 1
ATOM 3438 C CA . PHE A 1 463 ? 123.712 130.665 186.847 1.00 175.47 485 PHE A CA 1
ATOM 3439 C C . PHE A 1 463 ? 123.410 129.909 188.134 1.00 175.47 485 PHE A C 1
ATOM 3440 O O . PHE A 1 463 ? 122.414 129.177 188.211 1.00 175.47 485 PHE A O 1
ATOM 3448 N N . ASN A 1 464 ? 124.267 130.093 189.137 1.00 181.49 486 ASN A N 1
ATOM 3449 C CA . ASN A 1 464 ? 124.050 129.544 190.470 1.00 181.49 486 ASN A CA 1
ATOM 3450 C C . ASN A 1 464 ? 123.388 130.593 191.352 1.00 181.49 486 ASN A C 1
ATOM 3451 O O . ASN A 1 464 ? 123.926 131.688 191.538 1.00 181.49 486 ASN A O 1
ATOM 3456 N N . LEU A 1 465 ? 122.226 130.252 191.898 1.00 185.22 487 LEU A N 1
ATOM 3457 C CA . LEU A 1 465 ? 121.467 131.177 192.722 1.00 185.22 487 LEU A CA 1
ATOM 3458 C C . LEU A 1 465 ? 121.815 130.999 194.198 1.00 185.22 487 LEU A C 1
ATOM 3459 O O . LEU A 1 465 ? 122.293 129.949 194.632 1.00 185.22 487 LEU A O 1
ATOM 3464 N N . THR A 1 466 ? 121.566 132.053 194.975 1.00 188.96 488 THR A N 1
ATOM 3465 C CA . THR A 1 466 ? 121.770 132.003 196.416 1.00 188.96 488 THR A CA 1
ATOM 3466 C C . THR A 1 466 ? 120.701 131.194 197.133 1.00 188.96 488 THR A C 1
ATOM 3467 O O . THR A 1 466 ? 120.895 130.828 198.298 1.00 188.96 488 THR A O 1
ATOM 3471 N N . HIS A 1 467 ? 119.588 130.912 196.470 1.00 189.13 489 HIS A N 1
ATOM 3472 C CA . HIS A 1 467 ? 118.489 130.133 197.016 1.00 189.13 489 HIS A CA 1
ATOM 3473 C C . HIS A 1 467 ? 118.255 128.908 196.139 1.00 189.13 489 HIS A C 1
ATOM 3474 O O . HIS A 1 467 ? 118.909 128.715 195.112 1.00 189.13 489 HIS A O 1
ATOM 3481 N N . THR A 1 468 ? 117.308 128.074 196.556 1.00 189.26 490 THR A N 1
ATOM 3482 C CA . THR A 1 468 ? 116.891 126.948 195.736 1.00 189.26 490 THR A CA 1
ATOM 3483 C C . THR A 1 468 ? 115.881 127.413 194.693 1.00 189.26 490 THR A C 1
ATOM 3484 O O . THR A 1 468 ? 115.065 128.304 194.947 1.00 189.26 490 THR A O 1
ATOM 3488 N N . CYS A 1 469 ? 115.962 126.826 193.503 1.00 189.71 491 CYS A N 1
ATOM 3489 C CA . CYS A 1 469 ? 115.070 127.156 192.394 1.00 189.71 491 CYS A CA 1
ATOM 3490 C C . CYS A 1 469 ? 114.332 125.887 191.987 1.00 189.71 491 CYS A C 1
ATOM 3491 O O . CYS A 1 469 ? 114.918 124.987 191.377 1.00 189.71 491 CYS A O 1
ATOM 3494 N N . ASP A 1 470 ? 113.049 125.816 192.326 1.00 190.03 492 ASP A N 1
ATOM 3495 C CA . ASP A 1 470 ? 112.216 124.696 191.916 1.00 190.03 492 ASP A CA 1
ATOM 3496 C C . ASP A 1 470 ? 111.831 124.875 190.450 1.00 190.03 492 ASP A C 1
ATOM 3497 O O . ASP A 1 470 ? 112.207 125.852 189.796 1.00 190.03 492 ASP A O 1
ATOM 3502 N N . SER A 1 471 ? 111.062 123.926 189.917 1.00 187.35 493 SER A N 1
ATOM 3503 C CA . SER A 1 471 ? 110.672 123.998 188.514 1.00 187.35 493 SER A CA 1
ATOM 3504 C C . SER A 1 471 ? 109.778 125.205 188.250 1.00 187.35 493 SER A C 1
ATOM 3505 O O . SER A 1 471 ? 109.798 125.774 187.151 1.00 187.35 493 SER A O 1
ATOM 3508 N N . ASN A 1 472 ? 108.978 125.604 189.242 1.00 188.13 494 ASN A N 1
ATOM 3509 C CA . ASN A 1 472 ? 108.174 126.815 189.101 1.00 188.13 494 ASN A CA 1
ATOM 3510 C C . ASN A 1 472 ? 109.050 128.053 188.957 1.00 188.13 494 ASN A C 1
ATOM 3511 O O . ASN A 1 472 ? 108.764 128.922 188.122 1.00 188.13 494 ASN A O 1
ATOM 3516 N N . CYS A 1 473 ? 110.111 128.151 189.761 1.00 189.38 495 CYS A N 1
ATOM 3517 C CA . CYS A 1 473 ? 111.070 129.236 189.597 1.00 189.38 495 CYS A CA 1
ATOM 3518 C C . CYS A 1 473 ? 111.691 129.207 188.208 1.00 189.38 495 CYS A C 1
ATOM 3519 O O . CYS A 1 473 ? 112.001 130.257 187.633 1.00 189.38 495 CYS A O 1
ATOM 3522 N N . VAL A 1 474 ? 111.870 128.009 187.648 1.00 185.17 496 VAL A N 1
ATOM 3523 C CA . VAL A 1 474 ? 112.451 127.891 186.315 1.00 185.17 496 VAL A CA 1
ATOM 3524 C C . VAL A 1 474 ? 111.494 128.427 185.260 1.00 185.17 496 VAL A C 1
ATOM 3525 O O . VAL A 1 474 ? 111.883 129.229 184.403 1.00 185.17 496 VAL A O 1
ATOM 3529 N N . ASN A 1 475 ? 110.228 128.003 185.302 1.00 185.73 497 ASN A N 1
ATOM 3530 C CA . ASN A 1 475 ? 109.311 128.422 184.246 1.00 185.73 497 ASN A CA 1
ATOM 3531 C C . ASN A 1 475 ? 108.908 129.881 184.400 1.00 185.73 497 ASN A C 1
ATOM 3532 O O . ASN A 1 475 ? 108.542 130.526 183.413 1.00 185.73 497 ASN A O 1
ATOM 3537 N N . SER A 1 476 ? 108.982 130.429 185.617 1.00 185.60 498 SER A N 1
ATOM 3538 C CA . SER A 1 476 ? 108.685 131.847 185.792 1.00 185.60 498 SER A CA 1
ATOM 3539 C C . SER A 1 476 ? 109.691 132.715 185.046 1.00 185.60 498 SER A C 1
ATOM 3540 O O . SER A 1 476 ? 109.353 133.808 184.579 1.00 185.60 498 SER A O 1
ATOM 3543 N N . ILE A 1 477 ? 110.934 132.246 184.933 1.00 182.72 499 ILE A N 1
ATOM 3544 C CA . ILE A 1 477 ? 111.961 132.997 184.217 1.00 182.72 499 ILE A CA 1
ATOM 3545 C C . ILE A 1 477 ? 111.632 133.074 182.730 1.00 182.72 499 ILE A C 1
ATOM 3546 O O . ILE A 1 477 ? 111.884 134.093 182.075 1.00 182.72 499 ILE A O 1
ATOM 3551 N N . SER A 1 478 ? 111.049 132.005 182.179 1.00 180.97 500 SER A N 1
ATOM 3552 C CA . SER A 1 478 ? 110.908 131.890 180.730 1.00 180.97 500 SER A CA 1
ATOM 3553 C C . SER A 1 478 ? 110.057 133.013 180.148 1.00 180.97 500 SER A C 1
ATOM 3554 O O . SER A 1 478 ? 110.433 133.625 179.141 1.00 180.97 500 SER A O 1
ATOM 3557 N N . ARG A 1 479 ? 108.907 133.302 180.758 1.00 184.25 501 ARG A N 1
ATOM 3558 C CA . ARG A 1 479 ? 108.080 134.397 180.268 1.00 184.25 501 ARG A CA 1
ATOM 3559 C C . ARG A 1 479 ? 108.499 135.752 180.824 1.00 184.25 501 ARG A C 1
ATOM 3560 O O . ARG A 1 479 ? 107.905 136.767 180.446 1.00 184.25 501 ARG A O 1
ATOM 3568 N N . GLY A 1 480 ? 109.497 135.796 181.702 1.00 184.13 502 GLY A N 1
ATOM 3569 C CA . GLY A 1 480 ? 110.041 137.056 182.163 1.00 184.13 502 GLY A CA 1
ATOM 3570 C C . GLY A 1 480 ? 109.311 137.708 183.313 1.00 184.13 502 GLY A C 1
ATOM 3571 O O . GLY A 1 480 ? 109.703 138.803 183.729 1.00 184.13 502 GLY A O 1
ATOM 3572 N N . THR A 1 481 ? 108.266 137.078 183.845 1.00 185.49 503 THR A N 1
ATOM 3573 C CA . THR A 1 481 ? 107.552 137.606 184.998 1.00 185.49 503 THR A CA 1
ATOM 3574 C C . THR A 1 481 ? 108.212 137.223 186.316 1.00 185.49 503 THR A C 1
ATOM 3575 O O . THR A 1 481 ? 107.571 137.315 187.368 1.00 185.49 503 THR A O 1
ATOM 3579 N N . TYR A 1 482 ? 109.470 136.793 186.278 1.00 187.05 504 TYR A N 1
ATOM 3580 C CA . TYR A 1 482 ? 110.171 136.378 187.484 1.00 187.05 504 TYR A CA 1
ATOM 3581 C C . TYR A 1 482 ? 110.394 137.562 188.416 1.00 187.05 504 TYR A C 1
ATOM 3582 O O . TYR A 1 482 ? 110.773 138.652 187.979 1.00 187.05 504 TYR A O 1
ATOM 3591 N N . THR A 1 483 ? 110.155 137.341 189.707 1.00 191.37 505 THR A N 1
ATOM 3592 C CA . THR A 1 483 ? 110.406 138.339 190.734 1.00 191.37 505 THR A CA 1
ATOM 3593 C C . THR A 1 483 ? 111.213 137.710 191.861 1.00 191.37 505 THR A C 1
ATOM 3594 O O . THR A 1 483 ? 111.096 136.513 192.141 1.00 191.37 505 THR A O 1
ATOM 3598 N N . ARG A 1 484 ? 112.046 138.531 192.498 1.00 190.62 506 ARG A N 1
ATOM 3599 C CA . ARG A 1 484 ? 112.983 138.052 193.506 1.00 190.62 506 ARG A CA 1
ATOM 3600 C C . ARG A 1 484 ? 112.378 137.965 194.902 1.00 190.62 506 ARG A C 1
ATOM 3601 O O . ARG A 1 484 ? 112.934 137.268 195.758 1.00 190.62 506 ARG A O 1
ATOM 3609 N N . GLU A 1 485 ? 111.244 138.627 195.142 1.00 193.97 507 GLU A N 1
ATOM 3610 C CA . GLU A 1 485 ? 110.732 138.762 196.504 1.00 193.97 507 GLU A CA 1
ATOM 3611 C C . GLU A 1 485 ? 110.379 137.412 197.118 1.00 193.97 507 GLU A C 1
ATOM 3612 O O . GLU A 1 485 ? 110.687 137.157 198.288 1.00 193.97 507 GLU A O 1
ATOM 3618 N N . ASN A 1 486 ? 109.737 136.534 196.349 1.00 191.45 508 ASN A N 1
ATOM 3619 C CA . ASN A 1 486 ? 109.220 135.287 196.899 1.00 191.45 508 ASN A CA 1
ATOM 3620 C C . ASN A 1 486 ? 110.260 134.178 196.976 1.00 191.45 508 ASN A C 1
ATOM 3621 O O . ASN A 1 486 ? 109.941 133.090 197.467 1.00 191.45 508 ASN A O 1
ATOM 3626 N N . TYR A 1 487 ? 111.486 134.415 196.511 1.00 190.99 509 TYR A N 1
ATOM 3627 C CA . TYR A 1 487 ? 112.514 133.381 196.486 1.00 190.99 509 TYR A CA 1
ATOM 3628 C C . TYR A 1 487 ? 113.714 133.708 197.367 1.00 190.99 509 TYR A C 1
ATOM 3629 O O . TYR A 1 487 ? 114.696 132.957 197.358 1.00 190.99 509 TYR A O 1
ATOM 3638 N N . ILE A 1 488 ? 113.666 134.805 198.127 1.00 192.64 510 ILE A N 1
ATOM 3639 C CA . ILE A 1 488 ? 114.814 135.201 198.939 1.00 192.64 510 ILE A CA 1
ATOM 3640 C C . ILE A 1 488 ? 115.073 134.192 200.054 1.00 192.64 510 ILE A C 1
ATOM 3641 O O . ILE A 1 488 ? 116.222 134.004 200.475 1.00 192.64 510 ILE A O 1
ATOM 3646 N N . HIS A 1 489 ? 114.031 133.510 200.524 1.00 192.95 511 HIS A N 1
ATOM 3647 C CA . HIS A 1 489 ? 114.143 132.643 201.689 1.00 192.95 511 HIS A CA 1
ATOM 3648 C C . HIS A 1 489 ? 115.178 131.543 201.467 1.00 192.95 511 HIS A C 1
ATOM 3649 O O . HIS A 1 489 ? 115.419 131.091 200.343 1.00 192.95 511 HIS A O 1
ATOM 3656 N N . ASN A 1 490 ? 115.801 131.127 202.574 1.00 189.10 512 ASN A N 1
ATOM 3657 C CA . ASN A 1 490 ? 116.858 130.118 202.611 1.00 189.10 512 ASN A CA 1
ATOM 3658 C C . ASN A 1 490 ? 118.118 130.596 201.897 1.00 189.10 512 ASN A C 1
ATOM 3659 O O . ASN A 1 490 ? 118.058 131.454 201.010 1.00 189.10 512 ASN A O 1
ATOM 3664 N N . VAL A 1 491 ? 119.268 130.052 202.287 1.00 188.11 513 VAL A N 1
ATOM 3665 C CA . VAL A 1 491 ? 120.558 130.465 201.747 1.00 188.11 513 VAL A CA 1
ATOM 3666 C C . VAL A 1 491 ? 121.354 129.221 201.377 1.00 188.11 513 VAL A C 1
ATOM 3667 O O . VAL A 1 491 ? 121.451 128.276 202.167 1.00 188.11 513 VAL A O 1
ATOM 3671 N N . THR A 1 492 ? 121.924 129.224 200.175 1.00 187.77 514 THR A N 1
ATOM 3672 C CA . THR A 1 492 ? 122.753 128.116 199.721 1.00 187.77 514 THR A CA 1
ATOM 3673 C C . THR A 1 492 ? 123.728 128.629 198.673 1.00 187.77 514 THR A C 1
ATOM 3674 O O . THR A 1 492 ? 123.552 129.713 198.111 1.00 187.77 514 THR A O 1
ATOM 3678 N N . LEU A 1 493 ? 124.762 127.834 198.422 1.00 185.09 515 LEU A N 1
ATOM 3679 C CA . LEU A 1 493 ? 125.772 128.177 197.427 1.00 185.09 515 LEU A CA 1
ATOM 3680 C C . LEU A 1 493 ? 126.035 127.005 196.488 1.00 185.09 515 LEU A C 1
ATOM 3681 O O . LEU A 1 493 ? 126.796 126.095 196.815 1.00 185.09 515 LEU A O 1
ATOM 3686 N N . ASN B 1 1 ? 135.327 155.204 194.312 1.00 178.92 23 ASN B N 1
ATOM 3687 C CA . ASN B 1 1 ? 134.574 155.284 193.067 1.00 178.92 23 ASN B CA 1
ATOM 3688 C C . ASN B 1 1 ? 135.092 154.278 192.046 1.00 178.92 23 ASN B C 1
ATOM 3689 O O . ASN B 1 1 ? 135.634 153.234 192.407 1.00 178.92 23 ASN B O 1
ATOM 3694 N N . GLN B 1 2 ? 134.921 154.603 190.768 1.00 176.40 24 GLN B N 1
ATOM 3695 C CA . GLN B 1 2 ? 135.340 153.723 189.687 1.00 176.40 24 GLN B CA 1
ATOM 3696 C C . GLN B 1 2 ? 135.553 154.556 188.434 1.00 176.40 24 GLN B C 1
ATOM 3697 O O . GLN B 1 2 ? 135.091 155.696 188.339 1.00 176.40 24 GLN B O 1
ATOM 3703 N N . ILE B 1 3 ? 136.261 153.970 187.469 1.00 173.86 25 ILE B N 1
ATOM 3704 C CA . ILE B 1 3 ? 136.516 154.638 186.200 1.00 173.86 25 ILE B CA 1
ATOM 3705 C C . ILE B 1 3 ? 136.180 153.691 185.058 1.00 173.86 25 ILE B C 1
ATOM 3706 O O . ILE B 1 3 ? 136.031 152.484 185.245 1.00 173.86 25 ILE B O 1
ATOM 3711 N N . CYS B 1 4 ? 136.029 154.263 183.867 1.00 168.72 26 CYS B N 1
ATOM 3712 C CA . CYS B 1 4 ? 135.755 153.485 182.669 1.00 168.72 26 CYS B CA 1
ATOM 3713 C C . CYS B 1 4 ? 136.472 154.116 181.486 1.00 168.72 26 CYS B C 1
ATOM 3714 O O . CYS B 1 4 ? 136.736 155.321 181.469 1.00 168.72 26 CYS B O 1
ATOM 3717 N N . ILE B 1 5 ? 136.792 153.284 180.499 1.00 156.74 27 ILE B N 1
ATOM 3718 C CA . ILE B 1 5 ? 137.438 153.718 179.268 1.00 156.74 27 ILE B CA 1
ATOM 3719 C C . ILE B 1 5 ? 136.613 153.209 178.098 1.00 156.74 27 ILE B C 1
ATOM 3720 O O . ILE B 1 5 ? 136.111 152.080 178.128 1.00 156.74 27 ILE B O 1
ATOM 3725 N N . GLY B 1 6 ? 136.457 154.037 177.077 1.00 146.76 28 GLY B N 1
ATOM 3726 C CA . GLY B 1 6 ? 135.651 153.622 175.950 1.00 146.76 28 GLY B CA 1
ATOM 3727 C C . GLY B 1 6 ? 135.644 154.624 174.823 1.00 146.76 28 GLY B C 1
ATOM 3728 O O . GLY B 1 6 ? 136.524 155.479 174.721 1.00 146.76 28 GLY B O 1
ATOM 3729 N N . LYS B 1 7 ? 134.640 154.489 173.963 1.00 138.49 29 LYS B N 1
ATOM 3730 C CA . LYS B 1 7 ? 134.461 155.345 172.802 1.00 138.49 29 LYS B CA 1
ATOM 3731 C C . LYS B 1 7 ? 133.494 156.479 173.115 1.00 138.49 29 LYS B C 1
ATOM 3732 O O . LYS B 1 7 ? 132.665 156.392 174.022 1.00 138.49 29 LYS B O 1
ATOM 3738 N N . ALA B 1 8 ? 133.608 157.552 172.338 1.00 135.36 30 ALA B N 1
ATOM 3739 C CA . ALA B 1 8 ? 132.709 158.687 172.476 1.00 135.36 30 ALA B CA 1
ATOM 3740 C C . ALA B 1 8 ? 131.401 158.403 171.752 1.00 135.36 30 ALA B C 1
ATOM 3741 O O . ALA B 1 8 ? 131.403 158.005 170.583 1.00 135.36 30 ALA B O 1
ATOM 3743 N N . ILE B 1 9 ? 130.283 158.609 172.447 1.00 133.76 31 ILE B N 1
ATOM 3744 C CA . ILE B 1 9 ? 128.975 158.373 171.849 1.00 133.76 31 ILE B CA 1
ATOM 3745 C C . ILE B 1 9 ? 128.710 159.424 170.781 1.00 133.76 31 ILE B C 1
ATOM 3746 O O . ILE B 1 9 ? 128.817 160.631 171.033 1.00 133.76 31 ILE B O 1
ATOM 3751 N N . LYS B 1 10 ? 128.366 158.969 169.582 1.00 126.47 32 LYS B N 1
ATOM 3752 C CA . LYS B 1 10 ? 128.057 159.846 168.467 1.00 126.47 32 LYS B CA 1
ATOM 3753 C C . LYS B 1 10 ? 126.884 159.266 167.693 1.00 126.47 32 LYS B C 1
ATOM 3754 O O . LYS B 1 10 ? 126.662 158.050 167.721 1.00 126.47 32 LYS B O 1
ATOM 3760 N N . PRO B 1 11 ? 126.108 160.108 167.012 1.00 120.53 33 PRO B N 1
ATOM 3761 C CA . PRO B 1 11 ? 124.977 159.593 166.232 1.00 120.53 33 PRO B CA 1
ATOM 3762 C C . PRO B 1 11 ? 125.440 158.648 165.134 1.00 120.53 33 PRO B C 1
ATOM 3763 O O . PRO B 1 11 ? 126.488 158.846 164.516 1.00 120.53 33 PRO B O 1
ATOM 3767 N N . ILE B 1 12 ? 124.642 157.613 164.894 1.00 116.67 34 ILE B N 1
ATOM 3768 C CA . ILE B 1 12 ? 124.959 156.614 163.880 1.00 116.67 34 ILE B CA 1
ATOM 3769 C C . ILE B 1 12 ? 124.692 157.216 162.508 1.00 116.67 34 ILE B C 1
ATOM 3770 O O . ILE B 1 12 ? 123.585 157.686 162.229 1.00 116.67 34 ILE B O 1
ATOM 3775 N N . ASN B 1 13 ? 125.706 157.200 161.645 1.00 116.77 35 ASN B N 1
ATOM 3776 C CA . ASN B 1 13 ? 125.573 157.808 160.329 1.00 116.77 35 ASN B CA 1
ATOM 3777 C C . ASN B 1 13 ? 125.100 156.824 159.270 1.00 116.77 35 ASN B C 1
ATOM 3778 O O . ASN B 1 13 ? 124.356 157.211 158.364 1.00 116.77 35 ASN B O 1
ATOM 3783 N N . GLY B 1 14 ? 125.510 155.566 159.349 1.00 111.96 36 GLY B N 1
ATOM 3784 C CA . GLY B 1 14 ? 125.084 154.636 158.325 1.00 111.96 36 GLY B CA 1
ATOM 3785 C C . GLY B 1 14 ? 125.467 153.215 158.656 1.00 111.96 36 GLY B C 1
ATOM 3786 O O . GLY B 1 14 ? 125.822 152.893 159.789 1.00 111.96 36 GLY B O 1
ATOM 3787 N N . THR B 1 15 ? 125.387 152.362 157.638 1.00 108.98 37 THR B N 1
ATOM 3788 C CA . THR B 1 15 ? 125.705 150.948 157.767 1.00 108.98 37 THR B CA 1
ATOM 3789 C C . THR B 1 15 ? 126.615 150.534 156.622 1.00 108.98 37 THR B C 1
ATOM 3790 O O . THR B 1 15 ? 126.353 150.872 155.464 1.00 108.98 37 THR B O 1
ATOM 3794 N N . VAL B 1 16 ? 127.679 149.805 156.947 1.00 105.14 38 VAL B N 1
ATOM 3795 C CA . VAL B 1 16 ? 128.591 149.266 155.951 1.00 105.14 38 VAL B CA 1
ATOM 3796 C C . VAL B 1 16 ? 128.533 147.748 156.024 1.00 105.14 38 VAL B C 1
ATOM 3797 O O . VAL B 1 16 ? 128.052 147.165 156.997 1.00 105.14 38 VAL B O 1
ATOM 3801 N N . GLU B 1 17 ? 129.026 147.106 154.972 1.00 104.31 39 GLU B N 1
ATOM 3802 C CA . GLU B 1 17 ? 128.964 145.659 154.839 1.00 104.31 39 GLU B CA 1
ATOM 3803 C C . GLU B 1 17 ? 130.351 145.061 155.020 1.00 104.31 39 GLU B C 1
ATOM 3804 O O . GLU B 1 17 ? 131.294 145.448 154.323 1.00 104.31 39 GLU B O 1
ATOM 3810 N N . THR B 1 18 ? 130.468 144.124 155.951 1.00 101.41 40 THR B N 1
ATOM 3811 C CA . THR B 1 18 ? 131.688 143.373 156.182 1.00 101.41 40 THR B CA 1
ATOM 3812 C C . THR B 1 18 ? 131.503 141.949 155.668 1.00 101.41 40 THR B C 1
ATOM 3813 O O . THR B 1 18 ? 130.485 141.615 155.053 1.00 101.41 40 THR B O 1
ATOM 3817 N N . VAL B 1 19 ? 132.502 141.102 155.916 1.00 99.76 41 VAL B N 1
ATOM 3818 C CA . VAL B 1 19 ? 132.460 139.737 155.402 1.00 99.76 41 VAL B CA 1
ATOM 3819 C C . VAL B 1 19 ? 131.319 138.952 156.039 1.00 99.76 41 VAL B C 1
ATOM 3820 O O . VAL B 1 19 ? 130.584 138.235 155.350 1.00 99.76 41 VAL B O 1
ATOM 3824 N N . SER B 1 20 ? 131.139 139.083 157.352 1.00 103.22 42 SER B N 1
ATOM 3825 C CA . SER B 1 20 ? 130.202 138.241 158.079 1.00 103.22 42 SER B CA 1
ATOM 3826 C C . SER B 1 20 ? 128.953 138.961 158.566 1.00 103.22 42 SER B C 1
ATOM 3827 O O . SER B 1 20 ? 128.008 138.290 158.993 1.00 103.22 42 SER B O 1
ATOM 3830 N N . ARG B 1 21 ? 128.909 140.289 158.516 1.00 103.68 43 ARG B N 1
ATOM 3831 C CA . ARG B 1 21 ? 127.762 141.010 159.051 1.00 103.68 43 ARG B CA 1
ATOM 3832 C C . ARG B 1 21 ? 127.749 142.425 158.493 1.00 103.68 43 ARG B C 1
ATOM 3833 O O . ARG B 1 21 ? 128.667 142.848 157.788 1.00 103.68 43 ARG B O 1
ATOM 3841 N N . MET B 1 22 ? 126.685 143.150 158.824 1.00 108.27 44 MET B N 1
ATOM 3842 C CA . MET B 1 22 ? 126.556 144.567 158.518 1.00 108.27 44 MET B CA 1
ATOM 3843 C C . MET B 1 22 ? 126.764 145.361 159.799 1.00 108.27 44 MET B C 1
ATOM 3844 O O . MET B 1 22 ? 126.129 145.077 160.819 1.00 108.27 44 MET B O 1
ATOM 3849 N N . ALA B 1 23 ? 127.648 146.351 159.744 1.00 108.49 45 ALA B N 1
ATOM 3850 C CA . ALA B 1 23 ? 128.057 147.103 160.919 1.00 108.49 45 ALA B CA 1
ATOM 3851 C C . ALA B 1 23 ? 127.569 148.542 160.831 1.00 108.49 45 ALA B C 1
ATOM 3852 O O . ALA B 1 23 ? 127.675 149.181 159.780 1.00 108.49 45 ALA B O 1
ATOM 3854 N N . LYS B 1 24 ? 127.042 149.047 161.942 1.00 111.58 46 LYS B N 1
ATOM 3855 C CA . LYS B 1 24 ? 126.616 150.436 162.022 1.00 111.58 46 LYS B CA 1
ATOM 3856 C C . LYS B 1 24 ? 127.807 151.319 162.366 1.00 111.58 46 LYS B C 1
ATOM 3857 O O . LYS B 1 24 ? 128.527 151.055 163.333 1.00 111.58 46 LYS B O 1
ATOM 3863 N N . VAL B 1 25 ? 128.010 152.371 161.578 1.00 111.43 47 VAL B N 1
ATOM 3864 C CA . VAL B 1 25 ? 129.181 153.225 161.702 1.00 111.43 47 VAL B CA 1
ATOM 3865 C C . VAL B 1 25 ? 128.747 154.678 161.796 1.00 111.43 47 VAL B C 1
ATOM 3866 O O . VAL B 1 25 ? 127.678 155.068 161.311 1.00 111.43 47 VAL B O 1
ATOM 3870 N N . THR B 1 26 ? 129.606 155.484 162.415 1.00 112.96 48 THR B N 1
ATOM 3871 C CA . THR B 1 26 ? 129.376 156.906 162.622 1.00 112.96 48 THR B CA 1
ATOM 3872 C C . THR B 1 26 ? 129.840 157.762 161.452 1.00 112.96 48 THR B C 1
ATOM 3873 O O . THR B 1 26 ? 129.692 158.986 161.505 1.00 112.96 48 THR B O 1
ATOM 3877 N N . GLY B 1 27 ? 130.398 157.158 160.408 1.00 110.62 49 GLY B N 1
ATOM 3878 C CA . GLY B 1 27 ? 130.838 157.913 159.253 1.00 110.62 49 GLY B CA 1
ATOM 3879 C C . GLY B 1 27 ? 131.333 157.035 158.126 1.00 110.62 49 GLY B C 1
ATOM 3880 O O . GLY B 1 27 ? 132.030 156.045 158.363 1.00 110.62 49 GLY B O 1
ATOM 3881 N N . MET B 1 28 ? 130.982 157.386 156.892 1.00 109.43 50 MET B N 1
ATOM 3882 C CA . MET B 1 28 ? 131.417 156.622 155.733 1.00 109.43 50 MET B CA 1
ATOM 3883 C C . MET B 1 28 ? 131.530 157.554 154.539 1.00 109.43 50 MET B C 1
ATOM 3884 O O . MET B 1 28 ? 130.929 158.630 154.506 1.00 109.43 50 MET B O 1
ATOM 3889 N N . LYS B 1 29 ? 132.314 157.127 153.553 1.00 105.70 51 LYS B N 1
ATOM 3890 C CA . LYS B 1 29 ? 132.500 157.889 152.326 1.00 105.70 51 LYS B CA 1
ATOM 3891 C C . LYS B 1 29 ? 132.446 156.919 151.151 1.00 105.70 51 LYS B C 1
ATOM 3892 O O . LYS B 1 29 ? 132.142 155.735 151.314 1.00 105.70 51 LYS B O 1
ATOM 3898 N N . LYS B 1 30 ? 132.739 157.421 149.956 1.00 100.22 52 LYS B N 1
ATOM 3899 C CA . LYS B 1 30 ? 132.651 156.638 148.733 1.00 100.22 52 LYS B CA 1
ATOM 3900 C C . LYS B 1 30 ? 134.028 156.502 148.100 1.00 100.22 52 LYS B C 1
ATOM 3901 O O . LYS B 1 30 ? 134.835 157.435 148.142 1.00 100.22 52 LYS B O 1
ATOM 3907 N N . VAL B 1 31 ? 134.290 155.331 147.518 1.00 98.58 53 VAL B N 1
ATOM 3908 C CA . VAL B 1 31 ? 135.612 155.052 146.965 1.00 98.58 53 VAL B CA 1
ATOM 3909 C C . VAL B 1 31 ? 135.863 155.875 145.707 1.00 98.58 53 VAL B C 1
ATOM 3910 O O . VAL B 1 31 ? 136.956 156.420 145.517 1.00 98.58 53 VAL B O 1
ATOM 3914 N N . GLY B 1 32 ? 134.869 155.976 144.828 1.00 99.06 54 GLY B N 1
ATOM 3915 C CA . GLY B 1 32 ? 135.048 156.607 143.542 1.00 99.06 54 GLY B CA 1
ATOM 3916 C C . GLY B 1 32 ? 134.514 158.025 143.477 1.00 99.06 54 GLY B C 1
ATOM 3917 O O . GLY B 1 32 ? 133.641 158.421 144.244 1.00 99.06 54 GLY B O 1
ATOM 3918 N N . GLY B 1 33 ? 135.059 158.790 142.535 1.00 99.16 55 GLY B N 1
ATOM 3919 C CA . GLY B 1 33 ? 134.603 160.144 142.300 1.00 99.16 55 GLY B CA 1
ATOM 3920 C C . GLY B 1 33 ? 133.531 160.205 141.225 1.00 99.16 55 GLY B C 1
ATOM 3921 O O . GLY B 1 33 ? 133.507 159.401 140.299 1.00 99.16 55 GLY B O 1
ATOM 3922 N N . GLU B 1 34 ? 132.642 161.181 141.360 1.00 104.11 56 GLU B N 1
ATOM 3923 C CA . GLU B 1 34 ? 131.490 161.312 140.483 1.00 104.11 56 GLU B CA 1
ATOM 3924 C C . GLU B 1 34 ? 131.750 162.340 139.390 1.00 104.11 56 GLU B C 1
ATOM 3925 O O . GLU B 1 34 ? 132.460 163.327 139.592 1.00 104.11 56 GLU B O 1
ATOM 3931 N N . ARG B 1 35 ? 131.160 162.092 138.225 1.00 100.33 57 ARG B N 1
ATOM 3932 C CA . ARG B 1 35 ? 131.321 162.983 137.086 1.00 100.33 57 ARG B CA 1
ATOM 3933 C C . ARG B 1 35 ? 130.656 164.327 137.349 1.00 100.33 57 ARG B C 1
ATOM 3934 O O . ARG B 1 35 ? 129.603 164.403 137.986 1.00 100.33 57 ARG B O 1
ATOM 3942 N N . MET B 1 36 ? 131.276 165.391 136.850 1.00 104.60 58 MET B N 1
ATOM 3943 C CA . MET B 1 36 ? 130.722 166.727 136.974 1.00 104.60 58 MET B CA 1
ATOM 3944 C C . MET B 1 36 ? 129.815 167.025 135.782 1.00 104.60 58 MET B C 1
ATOM 3945 O O . MET B 1 36 ? 129.688 166.231 134.849 1.00 104.60 58 MET B O 1
ATOM 3950 N N . GLN B 1 37 ? 129.169 168.187 135.813 1.00 110.21 59 GLN B N 1
ATOM 3951 C CA . GLN B 1 37 ? 128.209 168.566 134.785 1.00 110.21 59 GLN B CA 1
ATOM 3952 C C . GLN B 1 37 ? 128.829 169.369 133.651 1.00 110.21 59 GLN B C 1
ATOM 3953 O O . GLN B 1 37 ? 128.100 169.822 132.765 1.00 110.21 59 GLN B O 1
ATOM 3959 N N . LYS B 1 38 ? 130.145 169.555 133.654 1.00 107.82 60 LYS B N 1
ATOM 3960 C CA . LYS B 1 38 ? 130.802 170.372 132.647 1.00 107.82 60 LYS B CA 1
ATOM 3961 C C . LYS B 1 38 ? 132.233 169.890 132.476 1.00 107.82 60 LYS B C 1
ATOM 3962 O O . LYS B 1 38 ? 132.732 169.069 133.249 1.00 107.82 60 LYS B O 1
ATOM 3968 N N . ILE B 1 39 ? 132.893 170.411 131.448 1.00 105.42 61 ILE B N 1
ATOM 3969 C CA . ILE B 1 39 ? 134.286 170.098 131.156 1.00 105.42 61 ILE B CA 1
ATOM 3970 C C . ILE B 1 39 ? 135.121 171.320 131.508 1.00 105.42 61 ILE B C 1
ATOM 3971 O O . ILE B 1 39 ? 134.893 172.412 130.974 1.00 105.42 61 ILE B O 1
ATOM 3976 N N . CYS B 1 40 ? 136.083 171.138 132.408 1.00 111.05 62 CYS B N 1
ATOM 3977 C CA . CYS B 1 40 ? 136.965 172.219 132.844 1.00 111.05 62 CYS B CA 1
ATOM 3978 C C . CYS B 1 40 ? 138.181 172.233 131.928 1.00 111.05 62 CYS B C 1
ATOM 3979 O O . CYS B 1 40 ? 139.065 171.381 132.038 1.00 111.05 62 CYS B O 1
ATOM 3982 N N . ALA B 1 41 ? 138.234 173.208 131.027 1.00 113.78 63 ALA B N 1
ATOM 3983 C CA . ALA B 1 41 ? 139.235 173.249 129.970 1.00 113.78 63 ALA B CA 1
ATOM 3984 C C . ALA B 1 41 ? 140.106 174.495 130.064 1.00 113.78 63 ALA B C 1
ATOM 3985 O O . ALA B 1 41 ? 140.548 175.038 129.051 1.00 113.78 63 ALA B O 1
ATOM 3987 N N . LYS B 1 42 ? 140.368 174.967 131.278 1.00 115.80 64 LYS B N 1
ATOM 3988 C CA . LYS B 1 42 ? 141.288 176.082 131.447 1.00 115.80 64 LYS B CA 1
ATOM 3989 C C . LYS B 1 42 ? 142.716 175.613 131.211 1.00 115.80 64 LYS B C 1
ATOM 3990 O O . LYS B 1 42 ? 143.138 174.582 131.742 1.00 115.80 64 LYS B O 1
ATOM 3996 N N . GLY B 1 43 ? 143.462 176.371 130.414 1.00 113.43 65 GLY B N 1
ATOM 3997 C CA . GLY B 1 43 ? 144.816 175.991 130.075 1.00 113.43 65 GLY B CA 1
ATOM 3998 C C . GLY B 1 43 ? 144.934 174.964 128.975 1.00 113.43 65 GLY B C 1
ATOM 3999 O O . GLY B 1 43 ? 146.048 174.510 128.691 1.00 113.43 65 GLY B O 1
ATOM 4000 N N . GLU B 1 44 ? 143.826 174.580 128.348 1.00 113.04 66 GLU B N 1
ATOM 4001 C CA . GLU B 1 44 ? 143.826 173.618 127.259 1.00 113.04 66 GLU B CA 1
ATOM 4002 C C . GLU B 1 44 ? 143.272 174.268 126.000 1.00 113.04 66 GLU B C 1
ATOM 4003 O O . GLU B 1 44 ? 142.399 175.138 126.063 1.00 113.04 66 GLU B O 1
ATOM 4009 N N . GLN B 1 45 ? 143.790 173.841 124.854 1.00 108.84 67 GLN B N 1
ATOM 4010 C CA . GLN B 1 45 ? 143.315 174.314 123.564 1.00 108.84 67 GLN B CA 1
ATOM 4011 C C . GLN B 1 45 ? 142.258 173.363 123.020 1.00 108.84 67 GLN B C 1
ATOM 4012 O O . GLN B 1 45 ? 142.289 172.158 123.276 1.00 108.84 67 GLN B O 1
ATOM 4018 N N . ILE B 1 46 ? 141.314 173.921 122.268 1.00 102.56 68 ILE B N 1
ATOM 4019 C CA . ILE B 1 46 ? 140.192 173.172 121.718 1.00 102.56 68 ILE B CA 1
ATOM 4020 C C . ILE B 1 46 ? 140.222 173.300 120.203 1.00 102.56 68 ILE B C 1
ATOM 4021 O O . ILE B 1 46 ? 140.317 174.411 119.671 1.00 102.56 68 ILE B O 1
ATOM 4026 N N . HIS B 1 47 ? 140.142 172.166 119.515 1.00 99.85 69 HIS B N 1
ATOM 4027 C CA . HIS B 1 47 ? 140.122 172.125 118.061 1.00 99.85 69 HIS B CA 1
ATOM 4028 C C . HIS B 1 47 ? 138.697 171.878 117.585 1.00 99.85 69 HIS B C 1
ATOM 4029 O O . HIS B 1 47 ? 138.014 170.985 118.094 1.00 99.85 69 HIS B O 1
ATOM 4036 N N . ASP B 1 48 ? 138.251 172.674 116.616 1.00 103.32 70 ASP B N 1
ATOM 4037 C CA . ASP B 1 48 ? 136.909 172.545 116.062 1.00 103.32 70 ASP B CA 1
ATOM 4038 C C . ASP B 1 48 ? 136.959 172.882 114.582 1.00 103.32 70 ASP B C 1
ATOM 4039 O O . ASP B 1 48 ? 137.241 174.025 114.215 1.00 103.32 70 ASP B O 1
ATOM 4044 N N . SER B 1 49 ? 136.684 171.888 113.737 1.00 102.86 71 SER B N 1
ATOM 4045 C CA . SER B 1 49 ? 136.648 172.091 112.295 1.00 102.86 71 SER B CA 1
ATOM 4046 C C . SER B 1 49 ? 135.435 171.411 111.675 1.00 102.86 71 SER B C 1
ATOM 4047 O O . SER B 1 49 ? 135.513 170.896 110.555 1.00 102.86 71 SER B O 1
ATOM 4050 N N . SER B 1 50 ? 134.309 171.398 112.389 1.00 104.36 72 SER B N 1
ATOM 4051 C CA . SER B 1 50 ? 133.124 170.704 111.903 1.00 104.36 72 SER B CA 1
ATOM 4052 C C . SER B 1 50 ? 132.464 171.417 110.733 1.00 104.36 72 SER B C 1
ATOM 4053 O O . SER B 1 50 ? 131.635 170.813 110.045 1.00 104.36 72 SER B O 1
ATOM 4056 N N . SER B 1 51 ? 132.804 172.680 110.490 1.00 106.77 73 SER B N 1
ATOM 4057 C CA . SER B 1 51 ? 132.177 173.443 109.422 1.00 106.77 73 SER B CA 1
ATOM 4058 C C . SER B 1 51 ? 132.944 173.392 108.108 1.00 106.77 73 SER B C 1
ATOM 4059 O O . SER B 1 51 ? 132.455 173.926 107.108 1.00 106.77 73 SER B O 1
ATOM 4062 N N . ALA B 1 52 ? 134.121 172.770 108.076 1.00 105.99 74 ALA B N 1
ATOM 4063 C CA . ALA B 1 52 ? 134.942 172.767 106.872 1.00 105.99 74 ALA B CA 1
ATOM 4064 C C . ALA B 1 52 ? 135.530 171.415 106.499 1.00 105.99 74 ALA B C 1
ATOM 4065 O O . ALA B 1 52 ? 135.875 171.227 105.327 1.00 105.99 74 ALA B O 1
ATOM 4067 N N . CYS B 1 53 ? 135.657 170.473 107.429 1.00 104.10 75 CYS B N 1
ATOM 4068 C CA . CYS B 1 53 ? 136.357 169.226 107.167 1.00 104.10 75 CYS B CA 1
ATOM 4069 C C . CYS B 1 53 ? 135.542 168.042 107.661 1.00 104.10 75 CYS B C 1
ATOM 4070 O O . CYS B 1 53 ? 134.659 168.173 108.511 1.00 104.10 75 CYS B O 1
ATOM 4073 N N . GLY B 1 54 ? 135.855 166.873 107.101 1.00 95.33 76 GLY B N 1
ATOM 4074 C CA . GLY B 1 54 ? 135.325 165.614 107.565 1.00 95.33 76 GLY B CA 1
ATOM 4075 C C . GLY B 1 54 ? 136.435 164.717 108.085 1.00 95.33 76 GLY B C 1
ATOM 4076 O O . GLY B 1 54 ? 137.607 165.097 108.131 1.00 95.33 76 GLY B O 1
ATOM 4077 N N . ILE B 1 55 ? 136.037 163.508 108.481 1.00 90.43 77 ILE B N 1
ATOM 4078 C CA . ILE B 1 55 ? 137.002 162.557 109.023 1.00 90.43 77 ILE B CA 1
ATOM 4079 C C . ILE B 1 55 ? 137.990 162.117 107.949 1.00 90.43 77 ILE B C 1
ATOM 4080 O O . ILE B 1 55 ? 139.201 162.060 108.189 1.00 90.43 77 ILE B O 1
ATOM 4085 N N . VAL B 1 56 ? 137.495 161.804 106.751 1.00 88.90 78 VAL B N 1
ATOM 4086 C CA . VAL B 1 56 ? 138.370 161.326 105.685 1.00 88.90 78 VAL B CA 1
ATOM 4087 C C . VAL B 1 56 ? 139.313 162.430 105.225 1.00 88.90 78 VAL B C 1
ATOM 4088 O O . VAL B 1 56 ? 140.470 162.169 104.875 1.00 88.90 78 VAL B O 1
ATOM 4092 N N . SER B 1 57 ? 138.840 163.678 105.218 1.00 92.83 79 SER B N 1
ATOM 4093 C CA . SER B 1 57 ? 139.671 164.784 104.755 1.00 92.83 79 SER B CA 1
ATOM 4094 C C . SER B 1 57 ? 140.923 164.949 105.604 1.00 92.83 79 SER B C 1
ATOM 4095 O O . SER B 1 57 ? 141.952 165.415 105.104 1.00 92.83 79 SER B O 1
ATOM 4098 N N . HIS B 1 58 ? 140.857 164.584 106.884 1.00 92.38 80 HIS B N 1
ATOM 4099 C CA . HIS B 1 58 ? 142.030 164.700 107.743 1.00 92.38 80 HIS B CA 1
ATOM 4100 C C . HIS B 1 58 ? 143.095 163.678 107.369 1.00 92.38 80 HIS B C 1
ATOM 4101 O O . HIS B 1 58 ? 144.291 163.990 107.377 1.00 92.38 80 HIS B O 1
ATOM 4108 N N . HIS B 1 59 ? 142.682 162.453 107.044 1.00 87.79 81 HIS B N 1
ATOM 4109 C CA . HIS B 1 59 ? 143.644 161.411 106.701 1.00 87.79 81 HIS B CA 1
ATOM 4110 C C . HIS B 1 59 ? 144.375 161.731 105.404 1.00 87.79 81 HIS B C 1
ATOM 4111 O O . HIS B 1 59 ? 145.571 161.453 105.275 1.00 87.79 81 HIS B O 1
ATOM 4118 N N . LEU B 1 60 ? 143.676 162.312 104.435 1.00 89.21 82 LEU B N 1
ATOM 4119 C CA . LEU B 1 60 ? 144.247 162.590 103.125 1.00 89.21 82 LEU B CA 1
ATOM 4120 C C . LEU B 1 60 ? 144.957 163.933 103.055 1.00 89.21 82 LEU B C 1
ATOM 4121 O O . LEU B 1 60 ? 145.392 164.326 101.969 1.00 89.21 82 LEU B O 1
ATOM 4126 N N . LYS B 1 61 ? 145.075 164.642 104.177 1.00 92.86 83 LYS B N 1
ATOM 4127 C CA . LYS B 1 61 ? 145.778 165.923 104.241 1.00 92.86 83 LYS B CA 1
ATOM 4128 C C . LYS B 1 61 ? 145.169 166.942 103.281 1.00 92.86 83 LYS B C 1
ATOM 4129 O O . LYS B 1 61 ? 145.869 167.613 102.522 1.00 92.86 83 LYS B O 1
ATOM 4135 N N . GLN B 1 62 ? 143.845 167.051 103.318 1.00 99.11 84 GLN B N 1
ATOM 4136 C CA . GLN B 1 62 ? 143.160 168.067 102.536 1.00 99.11 84 GLN B CA 1
ATOM 4137 C C . GLN B 1 62 ? 143.538 169.455 103.036 1.00 99.11 84 GLN B C 1
ATOM 4138 O O . GLN B 1 62 ? 143.887 169.645 104.204 1.00 99.11 84 GLN B O 1
ATOM 4144 N N . GLU B 1 63 ? 143.476 170.432 102.133 1.00 107.74 85 GLU B N 1
ATOM 4145 C CA . GLU B 1 63 ? 143.844 171.802 102.463 1.00 107.74 85 GLU B CA 1
ATOM 4146 C C . GLU B 1 63 ? 142.989 172.348 103.599 1.00 107.74 85 GLU B C 1
ATOM 4147 O O . GLU B 1 63 ? 141.782 172.550 103.436 1.00 107.74 85 GLU B O 1
ATOM 4153 N N . GLY B 1 64 ? 143.608 172.593 104.752 1.00 104.51 86 GLY B N 1
ATOM 4154 C CA . GLY B 1 64 ? 142.911 173.107 105.910 1.00 104.51 86 GLY B CA 1
ATOM 4155 C C . GLY B 1 64 ? 142.480 172.069 106.923 1.00 104.51 86 GLY B C 1
ATOM 4156 O O . GLY B 1 64 ? 141.836 172.432 107.914 1.00 104.51 86 GLY B O 1
ATOM 4157 N N . CYS B 1 65 ? 142.810 170.795 106.711 1.00 102.98 87 CYS B N 1
ATOM 4158 C CA . CYS B 1 65 ? 142.446 169.710 107.623 1.00 102.98 87 CYS B CA 1
ATOM 4159 C C . CYS B 1 65 ? 143.698 168.867 107.848 1.00 102.98 87 CYS B C 1
ATOM 4160 O O . CYS B 1 65 ? 143.958 167.921 107.100 1.00 102.98 87 CYS B O 1
ATOM 4163 N N . ASP B 1 66 ? 144.473 169.206 108.875 1.00 101.68 88 ASP B N 1
ATOM 4164 C CA . ASP B 1 66 ? 145.751 168.546 109.118 1.00 101.68 88 ASP B CA 1
ATOM 4165 C C . ASP B 1 66 ? 145.944 168.255 110.599 1.00 101.68 88 ASP B C 1
ATOM 4166 O O . ASP B 1 66 ? 147.024 168.477 111.155 1.00 101.68 88 ASP B O 1
ATOM 4171 N N . PHE B 1 67 ? 144.903 167.756 111.262 1.00 93.22 89 PHE B N 1
ATOM 4172 C CA . PHE B 1 67 ? 145.045 167.387 112.670 1.00 93.22 89 PHE B CA 1
ATOM 4173 C C . PHE B 1 67 ? 146.088 166.299 112.900 1.00 93.22 89 PHE B C 1
ATOM 4174 O O . PHE B 1 67 ? 146.912 166.457 113.817 1.00 93.22 89 PHE B O 1
ATOM 4182 N N . PRO B 1 68 ? 146.124 165.194 112.145 1.00 91.93 90 PRO B N 1
ATOM 4183 C CA . PRO B 1 68 ? 147.122 164.152 112.428 1.00 91.93 90 PRO B CA 1
ATOM 4184 C C . PRO B 1 68 ? 148.559 164.571 112.166 1.00 91.93 90 PRO B C 1
ATOM 4185 O O . PRO B 1 68 ? 149.469 163.782 112.439 1.00 91.93 90 PRO B O 1
ATOM 4189 N N . PHE B 1 69 ? 148.801 165.773 111.645 1.00 92.84 91 PHE B N 1
ATOM 4190 C CA . PHE B 1 69 ? 150.151 166.228 111.339 1.00 92.84 91 PHE B CA 1
ATOM 4191 C C . PHE B 1 69 ? 150.516 167.497 112.099 1.00 92.84 91 PHE B C 1
ATOM 4192 O O . PHE B 1 69 ? 151.496 168.162 111.754 1.00 92.84 91 PHE B O 1
ATOM 4200 N N . LEU B 1 70 ? 149.749 167.845 113.126 1.00 96.00 92 LEU B N 1
ATOM 4201 C CA . LEU B 1 70 ? 150.053 169.011 113.939 1.00 96.00 92 LEU B CA 1
ATOM 4202 C C . LEU B 1 70 ? 151.205 168.718 114.889 1.00 96.00 92 LEU B C 1
ATOM 4203 O O . LEU B 1 70 ? 151.378 167.593 115.364 1.00 96.00 92 LEU B O 1
ATOM 4208 N N . LEU B 1 71 ? 152.003 169.752 115.162 1.00 100.26 93 LEU B N 1
ATOM 4209 C CA . LEU B 1 71 ? 153.103 169.605 116.109 1.00 100.26 93 LEU B CA 1
ATOM 4210 C C . LEU B 1 71 ? 152.581 169.407 117.527 1.00 100.26 93 LEU B C 1
ATOM 4211 O O . LEU B 1 71 ? 153.023 168.501 118.241 1.00 100.26 93 LEU B O 1
ATOM 4216 N N . ASN B 1 72 ? 151.641 170.247 117.951 1.00 101.55 94 ASN B N 1
ATOM 4217 C CA . ASN B 1 72 ? 150.989 170.122 119.248 1.00 101.55 94 ASN B CA 1
ATOM 4218 C C . ASN B 1 72 ? 149.518 169.819 119.016 1.00 101.55 94 ASN B C 1
ATOM 4219 O O . ASN B 1 72 ? 148.823 170.587 118.344 1.00 101.55 94 ASN B O 1
ATOM 4224 N N . LYS B 1 73 ? 149.046 168.707 119.574 1.00 95.83 95 LYS B N 1
ATOM 4225 C CA . LYS B 1 73 ? 147.692 168.244 119.323 1.00 95.83 95 LYS B CA 1
ATOM 4226 C C . LYS B 1 73 ? 146.805 168.561 120.514 1.00 95.83 95 LYS B C 1
ATOM 4227 O O . LYS B 1 73 ? 147.099 168.105 121.630 1.00 95.83 95 LYS B O 1
ATOM 4233 N N . PRO B 1 74 ? 145.735 169.332 120.337 1.00 96.65 96 PRO B N 1
ATOM 4234 C CA . PRO B 1 74 ? 144.836 169.618 121.460 1.00 96.65 96 PRO B CA 1
ATOM 4235 C C . PRO B 1 74 ? 144.145 168.359 121.959 1.00 96.65 96 PRO B C 1
ATOM 4236 O O . PRO B 1 74 ? 143.901 167.416 121.205 1.00 96.65 96 PRO B O 1
ATOM 4240 N N . LYS B 1 75 ? 143.828 168.354 123.254 1.00 97.28 97 LYS B N 1
ATOM 4241 C CA . LYS B 1 75 ? 143.175 167.204 123.865 1.00 97.28 97 LYS B CA 1
ATOM 4242 C C . LYS B 1 75 ? 141.700 167.100 123.509 1.00 97.28 97 LYS B C 1
ATOM 4243 O O . LYS B 1 75 ? 141.122 166.017 123.643 1.00 97.28 97 LYS B O 1
ATOM 4249 N N . PHE B 1 76 ? 141.077 168.188 123.069 1.00 95.64 98 PHE B N 1
ATOM 4250 C CA . PHE B 1 76 ? 139.675 168.193 122.677 1.00 95.64 98 PHE B CA 1
ATOM 4251 C C . PHE B 1 76 ? 139.579 168.539 121.200 1.00 95.64 98 PHE B C 1
ATOM 4252 O O . PHE B 1 76 ? 140.177 169.522 120.752 1.00 95.64 98 PHE B O 1
ATOM 4260 N N . ALA B 1 77 ? 138.830 167.737 120.448 1.00 94.87 99 ALA B N 1
ATOM 4261 C CA . ALA B 1 77 ? 138.743 167.924 119.008 1.00 94.87 99 ALA B CA 1
ATOM 4262 C C . ALA B 1 77 ? 137.354 167.549 118.517 1.00 94.87 99 ALA B C 1
ATOM 4263 O O . ALA B 1 77 ? 136.757 166.583 118.997 1.00 94.87 99 ALA B O 1
ATOM 4265 N N . THR B 1 78 ? 136.851 168.322 117.557 1.00 97.10 100 THR B N 1
ATOM 4266 C CA . THR B 1 78 ? 135.571 168.061 116.919 1.00 97.10 100 THR B CA 1
ATOM 4267 C C . THR B 1 78 ? 135.714 168.272 115.420 1.00 97.10 100 THR B C 1
ATOM 4268 O O . THR B 1 78 ? 136.474 169.133 114.972 1.00 97.10 100 THR B O 1
ATOM 4272 N N . THR B 1 79 ? 134.975 167.482 114.648 1.00 95.02 101 THR B N 1
ATOM 4273 C CA . THR B 1 79 ? 135.010 167.580 113.195 1.00 95.02 101 THR B CA 1
ATOM 4274 C C . THR B 1 79 ? 133.687 167.058 112.647 1.00 95.02 101 THR B C 1
ATOM 4275 O O . THR B 1 79 ? 132.827 166.586 113.394 1.00 95.02 101 THR B O 1
ATOM 4279 N N . GLY B 1 80 ? 133.529 167.152 111.330 1.00 95.67 102 GLY B N 1
ATOM 4280 C CA . GLY B 1 80 ? 132.311 166.739 110.675 1.00 95.67 102 GLY B CA 1
ATOM 4281 C C . GLY B 1 80 ? 132.093 165.242 110.736 1.00 95.67 102 GLY B C 1
ATOM 4282 O O . GLY B 1 80 ? 132.993 164.473 111.086 1.00 95.67 102 GLY B O 1
ATOM 4283 N N . PRO B 1 81 ? 130.882 164.797 110.400 1.00 96.17 103 PRO B N 1
ATOM 4284 C CA . PRO B 1 81 ? 130.577 163.361 110.463 1.00 96.17 103 PRO B CA 1
ATOM 4285 C C . PRO B 1 81 ? 131.318 162.550 109.413 1.00 96.17 103 PRO B C 1
ATOM 4286 O O . PRO B 1 81 ? 132.001 163.109 108.551 1.00 96.17 103 PRO B O 1
ATOM 4290 N N . MET B 1 82 ? 131.180 161.224 109.480 1.00 98.06 104 MET B N 1
ATOM 4291 C CA . MET B 1 82 ? 131.944 160.347 108.598 1.00 98.06 104 MET B CA 1
ATOM 4292 C C . MET B 1 82 ? 131.542 160.521 107.139 1.00 98.06 104 MET B C 1
ATOM 4293 O O . MET B 1 82 ? 132.388 160.427 106.244 1.00 98.06 104 MET B O 1
ATOM 4298 N N . ASN B 1 83 ? 130.263 160.779 106.876 1.00 100.57 105 ASN B N 1
ATOM 4299 C CA . ASN B 1 83 ? 129.770 160.907 105.511 1.00 100.57 105 ASN B CA 1
ATOM 4300 C C . ASN B 1 83 ? 129.962 162.301 104.936 1.00 100.57 105 ASN B C 1
ATOM 4301 O O . ASN B 1 83 ? 129.263 162.665 103.985 1.00 100.57 105 ASN B O 1
ATOM 4306 N N . THR B 1 84 ? 130.878 163.091 105.486 1.00 97.12 106 THR B N 1
ATOM 4307 C CA . THR B 1 84 ? 131.152 164.411 104.938 1.00 97.12 106 THR B CA 1
ATOM 4308 C C . THR B 1 84 ? 131.991 164.289 103.674 1.00 97.12 106 THR B C 1
ATOM 4309 O O . THR B 1 84 ? 132.997 163.576 103.650 1.00 97.12 106 THR B O 1
ATOM 4313 N N . SER B 1 85 ? 131.578 164.990 102.625 1.00 95.84 107 SER B N 1
ATOM 4314 C CA . SER B 1 85 ? 132.280 164.928 101.355 1.00 95.84 107 SER B CA 1
ATOM 4315 C C . SER B 1 85 ? 133.601 165.687 101.425 1.00 95.84 107 SER B C 1
ATOM 4316 O O . SER B 1 85 ? 133.798 166.579 102.255 1.00 95.84 107 SER B O 1
ATOM 4319 N N . THR B 1 86 ? 134.516 165.317 100.537 1.00 96.98 108 THR B N 1
ATOM 4320 C CA . THR B 1 86 ? 135.786 166.005 100.373 1.00 96.98 108 THR B CA 1
ATOM 4321 C C . THR B 1 86 ? 135.770 166.810 99.081 1.00 96.98 108 THR B C 1
ATOM 4322 O O . THR B 1 86 ? 134.843 166.720 98.274 1.00 96.98 108 THR B O 1
ATOM 4326 N N . THR B 1 87 ? 136.815 167.608 98.892 1.00 98.56 109 THR B N 1
ATOM 4327 C CA . THR B 1 87 ? 136.980 168.376 97.668 1.00 98.56 109 THR B CA 1
ATOM 4328 C C . THR B 1 87 ? 137.737 167.610 96.593 1.00 98.56 109 THR B C 1
ATOM 4329 O O . THR B 1 87 ? 137.862 168.107 95.470 1.00 98.56 109 THR B O 1
ATOM 4333 N N . GLY B 1 88 ? 138.239 166.419 96.906 1.00 97.01 110 GLY B N 1
ATOM 4334 C CA . GLY B 1 88 ? 138.956 165.615 95.938 1.00 97.01 110 GLY B CA 1
ATOM 4335 C C . GLY B 1 88 ? 138.052 164.644 95.212 1.00 97.01 110 GLY B C 1
ATOM 4336 O O . GLY B 1 88 ? 137.064 165.055 94.599 1.00 97.01 110 GLY B O 1
ATOM 4337 N N . PHE B 1 89 ? 138.371 163.357 95.272 1.00 91.14 111 PHE B N 1
ATOM 4338 C CA . PHE B 1 89 ? 137.564 162.341 94.617 1.00 91.14 111 PHE B CA 1
ATOM 4339 C C . PHE B 1 89 ? 136.526 161.778 95.578 1.00 91.14 111 PHE B C 1
ATOM 4340 O O . PHE B 1 89 ? 136.539 162.047 96.780 1.00 91.14 111 PHE B O 1
ATOM 4348 N N . ASN B 1 90 ? 135.608 160.989 95.026 1.00 88.80 112 ASN B N 1
ATOM 4349 C CA . ASN B 1 90 ? 134.641 160.296 95.861 1.00 88.80 112 ASN B CA 1
ATOM 4350 C C . ASN B 1 90 ? 135.333 159.163 96.608 1.00 88.80 112 ASN B C 1
ATOM 4351 O O . ASN B 1 90 ? 136.387 158.678 96.199 1.00 88.80 112 ASN B O 1
ATOM 4356 N N . PHE B 1 91 ? 134.748 158.747 97.727 1.00 83.57 113 PHE B N 1
ATOM 4357 C CA . PHE B 1 91 ? 135.397 157.734 98.545 1.00 83.57 113 PHE B CA 1
ATOM 4358 C C . PHE B 1 91 ? 134.394 156.697 99.023 1.00 83.57 113 PHE B C 1
ATOM 4359 O O . PHE B 1 91 ? 133.195 156.961 99.127 1.00 83.57 113 PHE B O 1
ATOM 4367 N N . TYR B 1 92 ? 134.914 155.504 99.303 1.00 83.52 114 TYR B N 1
ATOM 4368 C CA . TYR B 1 92 ? 134.152 154.419 99.902 1.00 83.52 114 TYR B CA 1
ATOM 4369 C C . TYR B 1 92 ? 135.021 153.734 100.946 1.00 83.52 114 TYR B C 1
ATOM 4370 O O . TYR B 1 92 ? 136.213 153.505 100.718 1.00 83.52 114 TYR B O 1
ATOM 4379 N N . LEU B 1 93 ? 134.422 153.417 102.090 1.00 82.60 115 LEU B N 1
ATOM 4380 C CA . LEU B 1 93 ? 135.126 152.783 103.195 1.00 82.60 115 LEU B CA 1
ATOM 4381 C C . LEU B 1 93 ? 134.365 151.552 103.656 1.00 82.60 115 LEU B C 1
ATOM 4382 O O . LEU B 1 93 ? 133.132 151.554 103.699 1.00 82.60 115 LEU B O 1
ATOM 4387 N N . THR B 1 94 ? 135.105 150.504 104.004 1.00 85.30 116 THR B N 1
ATOM 4388 C CA . THR B 1 94 ? 134.495 149.321 104.582 1.00 85.30 116 THR B CA 1
ATOM 4389 C C . THR B 1 94 ? 134.093 149.593 106.031 1.00 85.30 116 THR B C 1
ATOM 4390 O O . THR B 1 94 ? 134.435 150.623 106.618 1.00 85.30 116 THR B O 1
ATOM 4394 N N . GLU B 1 95 ? 133.344 148.653 106.608 1.00 91.48 117 GLU B N 1
ATOM 4395 C CA . GLU B 1 95 ? 132.887 148.818 107.985 1.00 91.48 117 GLU B CA 1
ATOM 4396 C C . GLU B 1 95 ? 134.060 148.860 108.956 1.00 91.48 117 GLU B C 1
ATOM 4397 O O . GLU B 1 95 ? 134.088 149.690 109.874 1.00 91.48 117 GLU B O 1
ATOM 4403 N N . LYS B 1 96 ? 135.039 147.975 108.767 1.00 88.41 118 LYS B N 1
ATOM 4404 C CA . LYS B 1 96 ? 136.241 148.008 109.592 1.00 88.41 118 LYS B CA 1
ATOM 4405 C C . LYS B 1 96 ? 136.980 149.328 109.424 1.00 88.41 118 LYS B C 1
ATOM 4406 O O . LYS B 1 96 ? 137.468 149.910 110.403 1.00 88.41 118 LYS B O 1
ATOM 4412 N N . ALA B 1 97 ? 137.071 149.815 108.186 1.00 86.09 119 ALA B N 1
ATOM 4413 C CA . ALA B 1 97 ? 137.728 151.090 107.938 1.00 86.09 119 ALA B CA 1
ATOM 4414 C C . ALA B 1 97 ? 136.999 152.228 108.633 1.00 86.09 119 ALA B C 1
ATOM 4415 O O . ALA B 1 97 ? 137.634 153.123 109.194 1.00 86.09 119 ALA B O 1
ATOM 4417 N N . LYS B 1 98 ? 135.665 152.215 108.606 1.00 88.08 120 LYS B N 1
ATOM 4418 C CA . LYS B 1 98 ? 134.900 153.246 109.302 1.00 88.08 120 LYS B CA 1
ATOM 4419 C C . LYS B 1 98 ? 135.160 153.198 110.802 1.00 88.08 120 LYS B C 1
ATOM 4420 O O . LYS B 1 98 ? 135.384 154.233 111.446 1.00 88.08 120 LYS B O 1
ATOM 4426 N N . SER B 1 99 ? 135.145 151.992 111.372 1.00 88.31 121 SER B N 1
ATOM 4427 C CA . SER B 1 99 ? 135.343 151.850 112.808 1.00 88.31 121 SER B CA 1
ATOM 4428 C C . SER B 1 99 ? 136.719 152.346 113.228 1.00 88.31 121 SER B C 1
ATOM 4429 O O . SER B 1 99 ? 136.860 152.998 114.268 1.00 88.31 121 SER B O 1
ATOM 4432 N N . TRP B 1 100 ? 137.749 152.045 112.437 1.00 85.85 122 TRP B N 1
ATOM 4433 C CA . TRP B 1 100 ? 139.090 152.488 112.805 1.00 85.85 122 TRP B CA 1
ATOM 4434 C C . TRP B 1 100 ? 139.329 153.960 112.486 1.00 85.85 122 TRP B C 1
ATOM 4435 O O . TRP B 1 100 ? 140.123 154.613 113.174 1.00 85.85 122 TRP B O 1
ATOM 4446 N N . MET B 1 101 ? 138.667 154.498 111.461 1.00 87.86 123 MET B N 1
ATOM 4447 C CA . MET B 1 101 ? 138.817 155.907 111.126 1.00 87.86 123 MET B CA 1
ATOM 4448 C C . MET B 1 101 ? 138.092 156.808 112.108 1.00 87.86 123 MET B C 1
ATOM 4449 O O . MET B 1 101 ? 138.451 157.982 112.233 1.00 87.86 123 MET B O 1
ATOM 4454 N N . ASN B 1 102 ? 137.076 156.289 112.799 1.00 88.12 124 ASN B N 1
ATOM 4455 C CA . ASN B 1 102 ? 136.467 157.055 113.879 1.00 88.12 124 ASN B CA 1
ATOM 4456 C C . ASN B 1 102 ? 137.474 157.403 114.967 1.00 88.12 124 ASN B C 1
ATOM 4457 O O . ASN B 1 102 ? 137.261 158.364 115.712 1.00 88.12 124 ASN B O 1
ATOM 4462 N N . ILE B 1 103 ? 138.572 156.657 115.064 1.00 84.84 125 ILE B N 1
ATOM 4463 C CA . ILE B 1 103 ? 139.565 156.847 116.107 1.00 84.84 125 ILE B CA 1
ATOM 4464 C C . ILE B 1 103 ? 140.850 157.459 115.565 1.00 84.84 125 ILE B C 1
ATOM 4465 O O . ILE B 1 103 ? 141.397 158.386 116.164 1.00 84.84 125 ILE B O 1
ATOM 4470 N N . THR B 1 104 ? 141.343 156.965 114.427 1.00 86.19 126 THR B N 1
ATOM 4471 C CA . THR B 1 104 ? 142.697 157.293 113.994 1.00 86.19 126 THR B CA 1
ATOM 4472 C C . THR B 1 104 ? 142.877 158.743 113.564 1.00 86.19 126 THR B C 1
ATOM 4473 O O . THR B 1 104 ? 144.022 159.182 113.424 1.00 86.19 126 THR B O 1
ATOM 4477 N N . TRP B 1 105 ? 141.802 159.498 113.345 1.00 85.73 127 TRP B N 1
ATOM 4478 C CA . TRP B 1 105 ? 141.976 160.880 112.919 1.00 85.73 127 TRP B CA 1
ATOM 4479 C C . TRP B 1 105 ? 142.388 161.803 114.056 1.00 85.73 127 TRP B C 1
ATOM 4480 O O . TRP B 1 105 ? 142.800 162.936 113.790 1.00 85.73 127 TRP B O 1
ATOM 4491 N N . ARG B 1 106 ? 142.309 161.348 115.308 1.00 85.66 128 ARG B N 1
ATOM 4492 C CA . ARG B 1 106 ? 142.567 162.209 116.455 1.00 85.66 128 ARG B CA 1
ATOM 4493 C C . ARG B 1 106 ? 143.563 161.597 117.433 1.00 85.66 128 ARG B C 1
ATOM 4494 O O . ARG B 1 106 ? 143.533 161.932 118.619 1.00 85.66 128 ARG B O 1
ATOM 4502 N N . VAL B 1 107 ? 144.445 160.711 116.970 1.00 88.37 129 VAL B N 1
ATOM 4503 C CA . VAL B 1 107 ? 145.468 160.156 117.847 1.00 88.37 129 VAL B CA 1
ATOM 4504 C C . VAL B 1 107 ? 146.464 161.245 118.217 1.00 88.37 129 VAL B C 1
ATOM 4505 O O . VAL B 1 107 ? 146.877 162.051 117.374 1.00 88.37 129 VAL B O 1
ATOM 4509 N N . LEU B 1 108 ? 146.855 161.275 119.488 1.00 90.71 130 LEU B N 1
ATOM 4510 C CA . LEU B 1 108 ? 147.693 162.338 120.024 1.00 90.71 130 LEU B CA 1
ATOM 4511 C C . LEU B 1 108 ? 149.183 162.049 119.913 1.00 90.71 130 LEU B C 1
ATOM 4512 O O . LEU B 1 108 ? 149.992 162.889 120.316 1.00 90.71 130 LEU B O 1
ATOM 4517 N N . GLY B 1 109 ? 149.567 160.895 119.381 1.00 96.70 131 GLY B N 1
ATOM 4518 C CA . GLY B 1 109 ? 150.965 160.554 119.226 1.00 96.70 131 GLY B CA 1
ATOM 4519 C C . GLY B 1 109 ? 151.559 161.151 117.968 1.00 96.70 131 GLY B C 1
ATOM 4520 O O . GLY B 1 109 ? 150.995 162.051 117.342 1.00 96.70 131 GLY B O 1
ATOM 4521 N N . GLU B 1 110 ? 152.726 160.636 117.596 1.00 102.84 132 GLU B N 1
ATOM 4522 C CA . GLU B 1 110 ? 153.429 161.059 116.393 1.00 102.84 132 GLU B CA 1
ATOM 4523 C C . GLU B 1 110 ? 153.302 159.975 115.334 1.00 102.84 132 GLU B C 1
ATOM 4524 O O . GLU B 1 110 ? 153.592 158.804 115.600 1.00 102.84 132 GLU B O 1
ATOM 4530 N N . ASN B 1 111 ? 152.874 160.365 114.139 1.00 96.53 133 ASN B N 1
ATOM 4531 C CA . ASN B 1 111 ? 152.638 159.422 113.058 1.00 96.53 133 ASN B CA 1
ATOM 4532 C C . ASN B 1 111 ? 153.873 159.291 112.178 1.00 96.53 133 ASN B C 1
ATOM 4533 O O . ASN B 1 111 ? 154.628 160.247 111.983 1.00 96.53 133 ASN B O 1
ATOM 4538 N N . LYS B 1 112 ? 154.070 158.091 111.642 1.00 97.32 134 LYS B N 1
ATOM 4539 C CA . LYS B 1 112 ? 155.232 157.766 110.830 1.00 97.32 134 LYS B CA 1
ATOM 4540 C C . LYS B 1 112 ? 154.842 157.689 109.362 1.00 97.32 134 LYS B C 1
ATOM 4541 O O . LYS B 1 112 ? 153.801 157.125 109.015 1.00 97.32 134 LYS B O 1
ATOM 4547 N N . ASP B 1 113 ? 155.686 158.253 108.505 1.00 98.91 135 ASP B N 1
ATOM 4548 C CA . ASP B 1 113 ? 155.451 158.299 107.070 1.00 98.91 135 ASP B CA 1
ATOM 4549 C C . ASP B 1 113 ? 156.475 157.436 106.347 1.00 98.91 135 ASP B C 1
ATOM 4550 O O . ASP B 1 113 ? 157.650 157.405 106.724 1.00 98.91 135 ASP B O 1
ATOM 4555 N N . PHE B 1 114 ? 156.026 156.731 105.306 1.00 92.91 136 PHE B N 1
ATOM 4556 C CA . PHE B 1 114 ? 156.908 155.895 104.501 1.00 92.91 136 PHE B CA 1
ATOM 4557 C C . PHE B 1 114 ? 156.659 156.095 103.010 1.00 92.91 136 PHE B C 1
ATOM 4558 O O . PHE B 1 114 ? 156.889 155.186 102.211 1.00 92.91 136 PHE B O 1
ATOM 4566 N N . GLY B 1 115 ? 156.198 157.284 102.619 1.00 98.08 137 GLY B N 1
ATOM 4567 C CA . GLY B 1 115 ? 155.988 157.562 101.209 1.00 98.08 137 GLY B CA 1
ATOM 4568 C C . GLY B 1 115 ? 157.270 157.614 100.404 1.00 98.08 137 GLY B C 1
ATOM 4569 O O . GLY B 1 115 ? 157.290 157.214 99.236 1.00 98.08 137 GLY B O 1
ATOM 4570 N N . ASP B 1 116 ? 158.351 158.114 101.006 1.00 102.75 138 ASP B N 1
ATOM 4571 C CA . ASP B 1 116 ? 159.620 158.205 100.293 1.00 102.75 138 ASP B CA 1
ATOM 4572 C C . ASP B 1 116 ? 160.156 156.825 99.941 1.00 102.75 138 ASP B C 1
ATOM 4573 O O . ASP B 1 116 ? 160.745 156.634 98.870 1.00 102.75 138 ASP B O 1
ATOM 4578 N N . ASN B 1 117 ? 159.971 155.853 100.835 1.00 98.67 139 ASN B N 1
ATOM 4579 C CA . ASN B 1 117 ? 160.391 154.489 100.535 1.00 98.67 139 ASN B CA 1
ATOM 4580 C C . ASN B 1 117 ? 159.645 153.941 99.327 1.00 98.67 139 ASN B C 1
ATOM 4581 O O . ASN B 1 117 ? 160.248 153.324 98.442 1.00 98.67 139 ASN B O 1
ATOM 4586 N N . LEU B 1 118 ? 158.332 154.170 99.265 1.00 92.69 140 LEU B N 1
ATOM 4587 C CA . LEU B 1 118 ? 157.557 153.729 98.110 1.00 92.69 140 LEU B CA 1
ATOM 4588 C C . LEU B 1 118 ? 158.021 154.423 96.838 1.00 92.69 140 LEU B C 1
ATOM 4589 O O . LEU B 1 118 ? 158.140 153.789 95.783 1.00 92.69 140 LEU B O 1
ATOM 4594 N N . VAL B 1 119 ? 158.286 155.729 96.919 1.00 96.80 141 VAL B N 1
ATOM 4595 C CA . VAL B 1 119 ? 158.711 156.473 95.737 1.00 96.80 141 VAL B CA 1
ATOM 4596 C C . VAL B 1 119 ? 160.042 155.944 95.220 1.00 96.80 141 VAL B C 1
ATOM 4597 O O . VAL B 1 119 ? 160.219 155.743 94.014 1.00 96.80 141 VAL B O 1
ATOM 4601 N N . GLU B 1 120 ? 160.995 155.700 96.119 1.00 100.90 142 GLU B N 1
ATOM 4602 C CA . GLU B 1 120 ? 162.300 155.226 95.671 1.00 100.90 142 GLU B CA 1
ATOM 4603 C C . GLU B 1 120 ? 162.248 153.775 95.210 1.00 100.90 142 GLU B C 1
ATOM 4604 O O . GLU B 1 120 ? 163.039 153.376 94.349 1.00 100.90 142 GLU B O 1
ATOM 4610 N N . LYS B 1 121 ? 161.337 152.972 95.763 1.00 96.17 143 LYS B N 1
ATOM 4611 C CA . LYS B 1 121 ? 161.238 151.580 95.342 1.00 96.17 143 LYS B CA 1
ATOM 4612 C C . LYS B 1 121 ? 160.559 151.434 93.986 1.00 96.17 143 LYS B C 1
ATOM 4613 O O . LYS B 1 121 ? 161.020 150.658 93.144 1.00 96.17 143 LYS B O 1
ATOM 4619 N N . TYR B 1 122 ? 159.469 152.167 93.748 1.00 93.75 144 TYR B N 1
ATOM 4620 C CA . TYR B 1 122 ? 158.646 151.938 92.570 1.00 93.75 144 TYR B CA 1
ATOM 4621 C C . TYR B 1 122 ? 158.512 153.142 91.649 1.00 93.75 144 TYR B C 1
ATOM 4622 O O . TYR B 1 122 ? 157.846 153.032 90.615 1.00 93.75 144 TYR B O 1
ATOM 4631 N N . GLY B 1 123 ? 159.114 154.276 91.980 1.00 96.85 145 GLY B N 1
ATOM 4632 C CA . GLY B 1 123 ? 159.020 155.441 91.125 1.00 96.85 145 GLY B CA 1
ATOM 4633 C C . GLY B 1 123 ? 157.944 156.411 91.564 1.00 96.85 145 GLY B C 1
ATOM 4634 O O . GLY B 1 123 ? 157.275 156.248 92.587 1.00 96.85 145 GLY B O 1
ATOM 4635 N N . GLU B 1 124 ? 157.781 157.453 90.755 1.00 102.80 146 GLU B N 1
ATOM 4636 C CA . GLU B 1 124 ? 156.830 158.510 91.064 1.00 102.80 146 GLU B CA 1
ATOM 4637 C C . GLU B 1 124 ? 155.399 157.987 91.036 1.00 102.80 146 GLU B C 1
ATOM 4638 O O . GLU B 1 124 ? 155.044 157.116 90.238 1.00 102.80 146 GLU B O 1
ATOM 4644 N N . SER B 1 125 ? 154.574 158.535 91.922 1.00 94.22 147 SER B N 1
ATOM 4645 C CA . SER B 1 125 ? 153.184 158.122 92.021 1.00 94.22 147 SER B CA 1
ATOM 4646 C C . SER B 1 125 ? 152.389 158.595 90.809 1.00 94.22 147 SER B C 1
ATOM 4647 O O . SER B 1 125 ? 152.741 159.569 90.139 1.00 94.22 147 SER B O 1
ATOM 4650 N N . GLY B 1 126 ? 151.302 157.880 90.528 1.00 95.25 148 GLY B N 1
ATOM 4651 C CA . GLY B 1 126 ? 150.408 158.304 89.468 1.00 95.25 148 GLY B CA 1
ATOM 4652 C C . GLY B 1 126 ? 149.747 159.628 89.797 1.00 95.25 148 GLY B C 1
ATOM 4653 O O . GLY B 1 126 ? 149.490 159.950 90.957 1.00 95.25 148 GLY B O 1
ATOM 4654 N N . ALA B 1 127 ? 149.469 160.405 88.756 1.00 101.58 149 ALA B N 1
ATOM 4655 C CA . ALA B 1 127 ? 148.972 161.762 88.911 1.00 101.58 149 ALA B CA 1
ATOM 4656 C C . ALA B 1 127 ? 147.610 161.911 88.251 1.00 101.58 149 ALA B C 1
ATOM 4657 O O . ALA B 1 127 ? 147.401 161.453 87.125 1.00 101.58 149 ALA B O 1
ATOM 4659 N N . THR B 1 128 ? 146.689 162.553 88.964 1.00 103.69 150 THR B N 1
ATOM 4660 C CA . THR B 1 128 ? 145.391 162.916 88.420 1.00 103.69 150 THR B CA 1
ATOM 4661 C C . THR B 1 128 ? 145.059 164.334 88.857 1.00 103.69 150 THR B C 1
ATOM 4662 O O . THR B 1 128 ? 145.443 164.771 89.944 1.00 103.69 150 THR B O 1
ATOM 4666 N N . SER B 1 129 ? 144.345 165.055 87.994 1.00 106.17 151 SER B N 1
ATOM 4667 C CA . SER B 1 129 ? 144.008 166.444 88.271 1.00 106.17 151 SER B CA 1
ATOM 4668 C C . SER B 1 129 ? 142.859 166.594 89.257 1.00 106.17 151 SER B C 1
ATOM 4669 O O . SER B 1 129 ? 142.640 167.700 89.760 1.00 106.17 151 SER B O 1
ATOM 4672 N N . GLU B 1 130 ? 142.126 165.521 89.545 1.00 103.81 152 GLU B N 1
ATOM 4673 C CA . GLU B 1 130 ? 141.014 165.591 90.481 1.00 103.81 152 GLU B CA 1
ATOM 4674 C C . GLU B 1 130 ? 141.455 165.522 91.935 1.00 103.81 152 GLU B C 1
ATOM 4675 O O . GLU B 1 130 ? 140.623 165.715 92.826 1.00 103.81 152 GLU B O 1
ATOM 4681 N N . GLY B 1 131 ? 142.730 165.253 92.196 1.00 103.51 153 GLY B N 1
ATOM 4682 C CA . GLY B 1 131 ? 143.223 165.189 93.556 1.00 103.51 153 GLY B CA 1
ATOM 4683 C C . GLY B 1 131 ? 144.275 166.237 93.846 1.00 103.51 153 GLY B C 1
ATOM 4684 O O . GLY B 1 131 ? 145.241 165.975 94.568 1.00 103.51 153 GLY B O 1
ATOM 4685 N N . ALA B 1 132 ? 144.101 167.433 93.280 1.00 105.37 154 ALA B N 1
ATOM 4686 C CA . ALA B 1 132 ? 145.068 168.502 93.499 1.00 105.37 154 ALA B CA 1
ATOM 4687 C C . ALA B 1 132 ? 145.026 169.017 94.931 1.00 105.37 154 ALA B C 1
ATOM 4688 O O . ALA B 1 132 ? 146.054 169.451 95.462 1.00 105.37 154 ALA B O 1
ATOM 4690 N N . THR B 1 133 ? 143.856 168.983 95.568 1.00 102.89 155 THR B N 1
ATOM 4691 C CA . THR B 1 133 ? 143.735 169.487 96.930 1.00 102.89 155 THR B CA 1
ATOM 4692 C C . THR B 1 133 ? 144.315 168.526 97.959 1.00 102.89 155 THR B C 1
ATOM 4693 O O . THR B 1 133 ? 144.850 168.971 98.979 1.00 102.89 155 THR B O 1
ATOM 4697 N N . LEU B 1 134 ? 144.221 167.223 97.720 1.00 97.55 156 LEU B N 1
ATOM 4698 C CA . LEU B 1 134 ? 144.716 166.229 98.658 1.00 97.55 156 LEU B CA 1
ATOM 4699 C C . LEU B 1 134 ? 146.179 165.905 98.379 1.00 97.55 156 LEU B C 1
ATOM 4700 O O . LEU B 1 134 ? 146.674 166.058 97.261 1.00 97.55 156 LEU B O 1
ATOM 4705 N N . LYS B 1 135 ? 146.869 165.453 99.413 1.00 96.18 157 LYS B N 1
ATOM 4706 C CA . LYS B 1 135 ? 148.307 165.235 99.316 1.00 96.18 157 LYS B CA 1
ATOM 4707 C C . LYS B 1 135 ? 148.750 163.846 99.747 1.00 96.18 157 LYS B C 1
ATOM 4708 O O . LYS B 1 135 ? 149.699 163.308 99.173 1.00 96.18 157 LYS B O 1
ATOM 4714 N N . ASN B 1 136 ? 148.091 163.250 100.739 1.00 90.66 158 ASN B N 1
ATOM 4715 C CA . ASN B 1 136 ? 148.605 162.051 101.400 1.00 90.66 158 ASN B CA 1
ATOM 4716 C C . ASN B 1 136 ? 148.022 160.800 100.750 1.00 90.66 158 ASN B C 1
ATOM 4717 O O . ASN B 1 136 ? 147.098 160.165 101.261 1.00 90.66 158 ASN B O 1
ATOM 4722 N N . TYR B 1 137 ? 148.590 160.432 99.603 1.00 87.03 159 TYR B N 1
ATOM 4723 C CA . TYR B 1 137 ? 148.248 159.172 98.958 1.00 87.03 159 TYR B CA 1
ATOM 4724 C C . TYR B 1 137 ? 149.319 158.827 97.935 1.00 87.03 159 TYR B C 1
ATOM 4725 O O . TYR B 1 137 ? 149.931 159.714 97.337 1.00 87.03 159 TYR B O 1
ATOM 4734 N N . TYR B 1 138 ? 149.537 157.527 97.746 1.00 87.13 160 TYR B N 1
ATOM 4735 C CA . TYR B 1 138 ? 150.449 157.014 96.731 1.00 87.13 160 TYR B CA 1
ATOM 4736 C C . TYR B 1 138 ? 149.670 156.108 95.791 1.00 87.13 160 TYR B C 1
ATOM 4737 O O . TYR B 1 138 ? 149.068 155.125 96.231 1.00 87.13 160 TYR B O 1
ATOM 4746 N N . TRP B 1 139 ? 149.697 156.429 94.502 1.00 87.48 161 TRP B N 1
ATOM 4747 C CA . TRP B 1 139 ? 148.978 155.686 93.476 1.00 87.48 161 TRP B CA 1
ATOM 4748 C C . TRP B 1 139 ? 149.982 154.888 92.656 1.00 87.48 161 TRP B C 1
ATOM 4749 O O . TRP B 1 139 ? 150.826 155.471 91.967 1.00 87.48 161 TRP B O 1
ATOM 4760 N N . TYR B 1 140 ? 149.887 153.563 92.723 1.00 85.66 162 TYR B N 1
ATOM 4761 C CA . TYR B 1 140 ? 150.849 152.676 92.070 1.00 85.66 162 TYR B CA 1
ATOM 4762 C C . TYR B 1 140 ? 150.381 152.402 90.648 1.00 85.66 162 TYR B C 1
ATOM 4763 O O . TYR B 1 140 ? 149.473 151.600 90.424 1.00 85.66 162 TYR B O 1
ATOM 4772 N N . VAL B 1 141 ? 151.001 153.072 89.681 1.00 85.99 163 VAL B N 1
ATOM 4773 C CA . VAL B 1 141 ? 150.687 152.877 88.268 1.00 85.99 163 VAL B CA 1
ATOM 4774 C C . VAL B 1 141 ? 151.984 152.619 87.509 1.00 85.99 163 VAL B C 1
ATOM 4775 O O . VAL B 1 141 ? 152.598 153.564 86.995 1.00 85.99 163 VAL B O 1
ATOM 4779 N N . PRO B 1 142 ? 152.441 151.374 87.419 1.00 87.83 164 PRO B N 1
ATOM 4780 C CA . PRO B 1 142 ? 153.695 151.093 86.714 1.00 87.83 164 PRO B CA 1
ATOM 4781 C C . PRO B 1 142 ? 153.530 151.222 85.208 1.00 87.83 164 PRO B C 1
ATOM 4782 O O . PRO B 1 142 ? 152.425 151.297 84.672 1.00 87.83 164 PRO B O 1
ATOM 4786 N N . THR B 1 143 ? 154.674 151.255 84.521 1.00 93.81 165 THR B N 1
ATOM 4787 C CA . THR B 1 143 ? 154.658 151.360 83.065 1.00 93.81 165 THR B CA 1
ATOM 4788 C C . THR B 1 143 ? 154.093 150.099 82.423 1.00 93.81 165 THR B C 1
ATOM 4789 O O . THR B 1 143 ? 153.299 150.180 81.480 1.00 93.81 165 THR B O 1
ATOM 4793 N N . ALA B 1 144 ? 154.492 148.930 82.913 1.00 90.14 166 ALA B N 1
ATOM 4794 C CA . ALA B 1 144 ? 153.987 147.656 82.418 1.00 90.14 166 ALA B CA 1
ATOM 4795 C C . ALA B 1 144 ? 152.905 147.159 83.365 1.00 90.14 166 ALA B C 1
ATOM 4796 O O . ALA B 1 144 ? 153.172 146.917 84.547 1.00 90.14 166 ALA B O 1
ATOM 4798 N N . LYS B 1 145 ? 151.694 147.004 82.848 1.00 87.81 167 LYS B N 1
ATOM 4799 C CA . LYS B 1 145 ? 150.552 146.662 83.673 1.00 87.81 167 LYS B CA 1
ATOM 4800 C C . LYS B 1 145 ? 150.101 145.229 83.411 1.00 87.81 167 LYS B C 1
ATOM 4801 O O . LYS B 1 145 ? 150.245 144.724 82.294 1.00 87.81 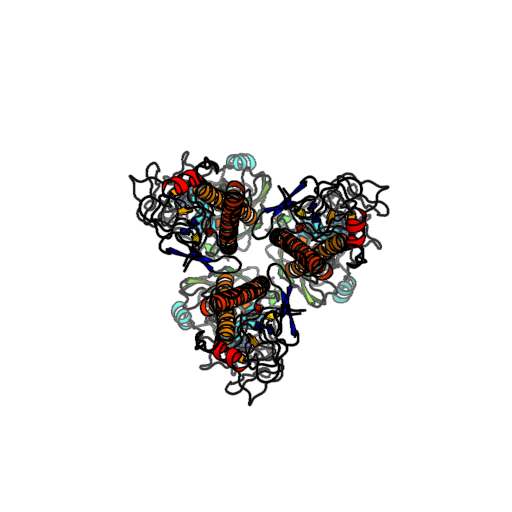167 LYS B O 1
ATOM 4807 N N . PRO B 1 146 ? 149.546 144.539 84.420 1.00 86.31 168 PRO B N 1
ATOM 4808 C CA . PRO B 1 146 ? 149.323 145.002 85.795 1.00 86.31 168 PRO B CA 1
ATOM 4809 C C . PRO B 1 146 ? 150.599 145.097 86.626 1.00 86.31 168 PRO B C 1
ATOM 4810 O O . PRO B 1 146 ? 150.673 145.927 87.527 1.00 86.31 168 PRO B O 1
ATOM 4814 N N . GLY B 1 147 ? 151.583 144.256 86.319 1.00 86.64 169 GLY B N 1
ATOM 4815 C CA . GLY B 1 147 ? 152.850 144.264 87.013 1.00 86.64 169 GLY B CA 1
ATOM 4816 C C . GLY B 1 147 ? 152.715 144.104 88.514 1.00 86.64 169 GLY B C 1
ATOM 4817 O O . GLY B 1 147 ? 153.000 145.025 89.284 1.00 86.64 169 GLY B O 1
ATOM 4818 N N . PRO B 1 148 ? 152.273 142.931 88.961 1.00 86.06 170 PRO B N 1
ATOM 4819 C CA . PRO B 1 148 ? 152.073 142.726 90.399 1.00 86.06 170 PRO B CA 1
ATOM 4820 C C . PRO B 1 148 ? 153.394 142.655 91.146 1.00 86.06 170 PRO B C 1
ATOM 4821 O O . PRO B 1 148 ? 154.382 142.108 90.652 1.00 86.06 170 PRO B O 1
ATOM 4825 N N . VAL B 1 149 ? 153.401 143.218 92.355 1.00 86.32 171 VAL B N 1
ATOM 4826 C CA . VAL B 1 149 ? 154.551 143.176 93.250 1.00 86.32 171 VAL B CA 1
ATOM 4827 C C . VAL B 1 149 ? 154.047 142.970 94.672 1.00 86.32 171 VAL B C 1
ATOM 4828 O O . VAL B 1 149 ? 152.852 143.059 94.954 1.00 86.32 171 VAL B O 1
ATOM 4832 N N . VAL B 1 150 ? 154.982 142.685 95.573 1.00 88.05 172 VAL B N 1
ATOM 4833 C CA . VAL B 1 150 ? 154.700 142.595 96.999 1.00 88.05 172 VAL B CA 1
ATOM 4834 C C . VAL B 1 150 ? 155.646 143.544 97.715 1.00 88.05 172 VAL B C 1
ATOM 4835 O O . VAL B 1 150 ? 156.869 143.379 97.641 1.00 88.05 172 VAL B O 1
ATOM 4839 N N . TYR B 1 151 ? 155.086 144.532 98.402 1.00 92.92 173 TYR B N 1
ATOM 4840 C CA . TYR B 1 151 ? 155.862 145.543 99.103 1.00 92.92 173 TYR B CA 1
ATOM 4841 C C . TYR B 1 151 ? 155.967 145.149 100.569 1.00 92.92 173 TYR B C 1
ATOM 4842 O O . TYR B 1 151 ? 154.947 145.002 101.247 1.00 92.92 173 TYR B O 1
ATOM 4851 N N . GLU B 1 152 ? 157.194 144.978 101.050 1.00 98.24 174 GLU B N 1
ATOM 4852 C CA . GLU B 1 152 ? 157.458 144.596 102.429 1.00 98.24 174 GLU B CA 1
ATOM 4853 C C . GLU B 1 152 ? 158.214 145.713 103.129 1.00 98.24 174 GLU B C 1
ATOM 4854 O O . GLU B 1 152 ? 159.126 146.312 102.553 1.00 98.24 174 GLU B O 1
ATOM 4860 N N . LYS B 1 153 ? 157.835 145.990 104.373 1.00 96.49 175 LYS B N 1
ATOM 4861 C CA . LYS B 1 153 ? 158.517 147.025 105.134 1.00 96.49 175 LYS B CA 1
ATOM 4862 C C . LYS B 1 153 ? 158.457 146.702 106.617 1.00 96.49 175 LYS B C 1
ATOM 4863 O O . LYS B 1 153 ? 157.457 146.174 107.105 1.00 96.49 175 LYS B O 1
ATOM 4869 N N . LEU B 1 154 ? 159.531 147.038 107.326 1.00 99.82 176 LEU B N 1
ATOM 4870 C CA . LEU B 1 154 ? 159.580 146.874 108.772 1.00 99.82 176 LEU B CA 1
ATOM 4871 C C . LEU B 1 154 ? 158.946 148.090 109.432 1.00 99.82 176 LEU B C 1
ATOM 4872 O O . LEU B 1 154 ? 159.373 149.224 109.195 1.00 99.82 176 LEU B O 1
ATOM 4877 N N . ALA B 1 155 ? 157.931 147.857 110.257 1.00 100.44 177 ALA B N 1
ATOM 4878 C CA . ALA B 1 155 ? 157.196 148.955 110.859 1.00 100.44 177 ALA B CA 1
ATOM 4879 C C . ALA B 1 155 ? 158.028 149.642 111.936 1.00 100.44 177 ALA B C 1
ATOM 4880 O O . ALA B 1 155 ? 158.964 149.072 112.500 1.00 100.44 177 ALA B O 1
ATOM 4882 N N . GLU B 1 156 ? 157.678 150.898 112.208 1.00 105.85 178 GLU B N 1
ATOM 4883 C CA . GLU B 1 156 ? 158.323 151.676 113.253 1.00 105.85 178 GLU B CA 1
ATOM 4884 C C . GLU B 1 156 ? 157.451 151.864 114.483 1.00 105.85 178 GLU B C 1
ATOM 4885 O O . GLU B 1 156 ? 157.968 152.262 115.532 1.00 105.85 178 GLU B O 1
ATOM 4891 N N . CYS B 1 157 ? 156.153 151.592 114.386 1.00 102.96 179 CYS B N 1
ATOM 4892 C CA . CYS B 1 157 ? 155.254 151.718 115.521 1.00 102.96 179 CYS B CA 1
ATOM 4893 C C . CYS B 1 157 ? 154.048 150.825 115.282 1.00 102.96 179 CYS B C 1
ATOM 4894 O O . CYS B 1 157 ? 153.746 150.451 114.147 1.00 102.96 179 CYS B O 1
ATOM 4897 N N . THR B 1 158 ? 153.366 150.482 116.370 1.00 96.54 180 THR B N 1
ATOM 4898 C CA . THR B 1 158 ? 152.117 149.743 116.276 1.00 96.54 180 THR B CA 1
ATOM 4899 C C . THR B 1 158 ? 151.003 150.693 115.859 1.00 96.54 180 THR B C 1
ATOM 4900 O O . THR B 1 158 ? 150.834 151.759 116.457 1.00 96.54 180 THR B O 1
ATOM 4904 N N . GLY B 1 159 ? 150.247 150.316 114.837 1.00 92.98 181 GLY B N 1
ATOM 4905 C CA . GLY B 1 159 ? 149.213 151.206 114.349 1.00 92.98 181 GLY B CA 1
ATOM 4906 C C . GLY B 1 159 ? 148.430 150.603 113.209 1.00 92.98 181 GLY B C 1
ATOM 4907 O O . GLY B 1 159 ? 148.434 149.389 113.006 1.00 92.98 181 GLY B O 1
ATOM 4908 N N . THR B 1 160 ? 147.744 151.473 112.471 1.00 88.29 182 THR B N 1
ATOM 4909 C CA . THR B 1 160 ? 146.897 151.069 111.361 1.00 88.29 182 THR B CA 1
ATOM 4910 C C . THR B 1 160 ? 147.335 151.766 110.081 1.00 88.29 182 THR B C 1
ATOM 4911 O O . THR B 1 160 ? 147.867 152.879 110.107 1.00 88.29 182 THR B O 1
ATOM 4915 N N . ILE B 1 161 ? 147.104 151.090 108.961 1.00 86.12 183 ILE B N 1
ATOM 4916 C CA . ILE B 1 161 ? 147.439 151.585 107.633 1.00 86.12 183 ILE B CA 1
ATOM 4917 C C . ILE B 1 161 ? 146.230 151.379 106.734 1.00 86.12 183 ILE B C 1
ATOM 4918 O O . ILE B 1 161 ? 145.622 150.304 106.744 1.00 86.12 183 ILE B O 1
ATOM 4923 N N . TYR B 1 162 ? 145.880 152.402 105.961 1.00 84.13 184 TYR B N 1
ATOM 4924 C CA . TYR B 1 162 ? 144.740 152.342 105.059 1.00 84.13 184 TYR B CA 1
ATOM 4925 C C . TYR B 1 162 ? 145.225 152.139 103.631 1.00 84.13 184 TYR B C 1
ATOM 4926 O O . TYR B 1 162 ? 146.062 152.901 103.138 1.00 84.13 184 TYR B O 1
ATOM 4935 N N . TYR B 1 163 ? 144.695 151.112 102.974 1.00 83.57 185 TYR B N 1
ATOM 4936 C CA . TYR B 1 163 ? 145.098 150.726 101.630 1.00 83.57 185 TYR B CA 1
ATOM 4937 C C . TYR B 1 163 ? 143.848 150.499 100.791 1.00 83.57 185 TYR B C 1
ATOM 4938 O O . TYR B 1 163 ? 142.725 150.661 101.265 1.00 83.57 185 TYR B O 1
ATOM 4947 N N . GLY B 1 164 ? 144.037 150.132 99.528 1.00 83.06 186 GLY B N 1
ATOM 4948 C CA . GLY B 1 164 ? 142.895 149.841 98.682 1.00 83.06 186 GLY B CA 1
ATOM 4949 C C . GLY B 1 164 ? 143.138 150.170 97.226 1.00 83.06 186 GLY B C 1
ATOM 4950 O O . GLY B 1 164 ? 144.202 149.861 96.689 1.00 83.06 186 GLY B O 1
ATOM 4951 N N . ALA B 1 165 ? 142.178 150.822 96.577 1.00 81.50 187 ALA B N 1
ATOM 4952 C CA . ALA B 1 165 ? 142.332 151.158 95.168 1.00 81.50 187 ALA B CA 1
ATOM 4953 C C . ALA B 1 165 ? 141.776 152.546 94.893 1.00 81.50 187 ALA B C 1
ATOM 4954 O O . ALA B 1 165 ? 141.050 153.120 95.704 1.00 81.50 187 ALA B O 1
ATOM 4956 N N . LEU B 1 166 ? 142.141 153.084 93.732 1.00 83.59 188 LEU B N 1
ATOM 4957 C CA . LEU B 1 166 ? 141.634 154.369 93.259 1.00 83.59 188 LEU B CA 1
ATOM 4958 C C . LEU B 1 166 ? 141.308 154.206 91.783 1.00 83.59 188 LEU B C 1
ATOM 4959 O O . LEU B 1 166 ? 142.217 154.147 90.950 1.00 83.59 188 LEU B O 1
ATOM 4964 N N . LEU B 1 167 ? 140.020 154.126 91.455 1.00 86.34 189 LEU B N 1
ATOM 4965 C CA . LEU B 1 167 ? 139.594 153.744 90.117 1.00 86.34 189 LEU B CA 1
ATOM 4966 C C . LEU B 1 167 ? 138.496 154.668 89.613 1.00 86.34 189 LEU B C 1
ATOM 4967 O O . LEU B 1 167 ? 137.754 155.264 90.394 1.00 86.34 189 LEU B O 1
ATOM 4972 N N . SER B 1 168 ? 138.396 154.771 88.295 1.00 92.63 190 SER B N 1
ATOM 4973 C CA . SER B 1 168 ? 137.333 155.531 87.660 1.00 92.63 190 SER B CA 1
ATOM 4974 C C . SER B 1 168 ? 136.098 154.659 87.473 1.00 92.63 190 SER B C 1
ATOM 4975 O O . SER B 1 168 ? 136.165 153.429 87.505 1.00 92.63 190 SER B O 1
ATOM 4978 N N . ASP B 1 169 ? 134.957 155.314 87.274 1.00 96.14 191 ASP B N 1
ATOM 4979 C CA . ASP B 1 169 ? 133.699 154.619 87.045 1.00 96.14 191 ASP B CA 1
ATOM 4980 C C . ASP B 1 169 ? 133.374 154.473 85.565 1.00 96.14 191 ASP B C 1
ATOM 4981 O O . ASP B 1 169 ? 132.273 154.033 85.222 1.00 96.14 191 ASP B O 1
ATOM 4986 N N . ALA B 1 170 ? 134.301 154.832 84.685 1.00 96.33 192 ALA B N 1
ATOM 4987 C CA . ALA B 1 170 ? 134.154 154.632 83.254 1.00 96.33 192 ALA B CA 1
ATOM 4988 C C . ALA B 1 170 ? 135.027 153.469 82.802 1.00 96.33 192 ALA B C 1
ATOM 4989 O O . ALA B 1 170 ? 136.120 153.249 83.330 1.00 96.33 192 ALA B O 1
ATOM 4991 N N . GLU B 1 171 ? 134.529 152.718 81.818 1.00 98.78 193 GLU B N 1
ATOM 4992 C CA . GLU B 1 171 ? 135.249 151.535 81.356 1.00 98.78 193 GLU B CA 1
ATOM 4993 C C . GLU B 1 171 ? 136.599 151.903 80.754 1.00 98.78 193 GLU B C 1
ATOM 4994 O O . GLU B 1 171 ? 137.600 151.216 80.990 1.00 98.78 193 GLU B O 1
ATOM 5000 N N . ALA B 1 172 ? 136.647 152.981 79.969 1.00 93.84 194 ALA B N 1
ATOM 5001 C CA . ALA B 1 172 ? 137.892 153.364 79.311 1.00 93.84 194 ALA B CA 1
ATOM 5002 C C . ALA B 1 172 ? 138.970 153.709 80.330 1.00 93.84 194 ALA B C 1
ATOM 5003 O O . ALA B 1 172 ? 140.116 153.259 80.213 1.00 93.84 194 ALA B O 1
ATOM 5005 N N . GLY B 1 173 ? 138.618 154.497 81.346 1.00 91.54 195 GLY B N 1
ATOM 5006 C CA . GLY B 1 173 ? 139.591 154.848 82.366 1.00 91.54 195 GLY B CA 1
ATOM 5007 C C . GLY B 1 173 ? 140.048 153.649 83.173 1.00 91.54 195 GLY B C 1
ATOM 5008 O O . GLY B 1 173 ? 141.235 153.513 83.483 1.00 91.54 195 GLY B O 1
ATOM 5009 N N . TYR B 1 174 ? 139.113 152.761 83.520 1.00 89.31 196 TYR B N 1
ATOM 5010 C CA . TYR B 1 174 ? 139.471 151.561 84.266 1.00 89.31 196 TYR B CA 1
ATOM 5011 C C . TYR B 1 174 ? 140.438 150.691 83.475 1.00 89.31 196 TYR B C 1
ATOM 5012 O O . TYR B 1 174 ? 141.431 150.198 84.023 1.00 89.31 196 TYR B O 1
ATOM 5021 N N . ILE B 1 175 ? 140.170 150.498 82.183 1.00 91.28 197 ILE B N 1
ATOM 5022 C CA . ILE B 1 175 ? 141.059 149.687 81.358 1.00 91.28 197 ILE B CA 1
ATOM 5023 C C . ILE B 1 175 ? 142.414 150.364 81.204 1.00 91.28 197 ILE B C 1
ATOM 5024 O O . ILE B 1 175 ? 143.459 149.706 81.255 1.00 91.28 197 ILE B O 1
ATOM 5029 N N . ALA B 1 176 ? 142.423 151.686 81.020 1.00 90.29 198 ALA B N 1
ATOM 5030 C CA . ALA B 1 176 ? 143.683 152.397 80.840 1.00 90.29 198 ALA B CA 1
ATOM 5031 C C . ALA B 1 176 ? 144.544 152.339 82.095 1.00 90.29 198 ALA B C 1
ATOM 5032 O O . ALA B 1 176 ? 145.774 152.269 82.005 1.00 90.29 198 ALA B O 1
ATOM 5034 N N . VAL B 1 177 ? 143.923 152.370 83.272 1.00 88.43 199 VAL B N 1
ATOM 5035 C CA . VAL B 1 177 ? 144.701 152.407 84.506 1.00 88.43 199 VAL B CA 1
ATOM 5036 C C . VAL B 1 177 ? 145.121 151.005 84.929 1.00 88.43 199 VAL B C 1
ATOM 5037 O O . VAL B 1 177 ? 146.304 150.746 85.173 1.00 88.43 199 VAL B O 1
ATOM 5041 N N . THR B 1 178 ? 144.166 150.077 85.026 1.00 88.76 200 THR B N 1
ATOM 5042 C CA . THR B 1 178 ? 144.484 148.756 85.560 1.00 88.76 200 THR B CA 1
ATOM 5043 C C . THR B 1 178 ? 145.227 147.899 84.545 1.00 88.76 200 THR B C 1
ATOM 5044 O O . THR B 1 178 ? 146.138 147.149 84.909 1.00 88.76 200 THR B O 1
ATOM 5048 N N . GLY B 1 179 ? 144.851 147.987 83.274 1.00 91.48 201 GLY B N 1
ATOM 5049 C CA . GLY B 1 179 ? 145.407 147.100 82.277 1.00 91.48 201 GLY B CA 1
ATOM 5050 C C . GLY B 1 179 ? 144.839 145.701 82.291 1.00 91.48 201 GLY B C 1
ATOM 5051 O O . GLY B 1 179 ? 145.402 144.815 81.639 1.00 91.48 201 GLY B O 1
ATOM 5052 N N . ARG B 1 180 ? 143.748 145.472 83.013 1.00 92.82 202 ARG B N 1
ATOM 5053 C CA . ARG B 1 180 ? 143.092 144.178 83.101 1.00 92.82 202 ARG B CA 1
ATOM 5054 C C . ARG B 1 180 ? 141.847 144.165 82.222 1.00 92.82 202 ARG B C 1
ATOM 5055 O O . ARG B 1 180 ? 141.467 145.171 81.618 1.00 92.82 202 ARG B O 1
ATOM 5063 N N . ASN B 1 181 ? 141.212 143.001 82.152 1.00 104.22 203 ASN B N 1
ATOM 5064 C CA . ASN B 1 181 ? 139.927 142.858 81.489 1.00 104.22 203 ASN B CA 1
ATOM 5065 C C . ASN B 1 181 ? 138.802 143.132 82.477 1.00 104.22 203 ASN B C 1
ATOM 5066 O O . ASN B 1 181 ? 138.933 142.886 83.679 1.00 104.22 203 ASN B O 1
ATOM 5071 N N . VAL B 1 182 ? 137.688 143.650 81.957 1.00 97.38 204 VAL B N 1
ATOM 5072 C CA . VAL B 1 182 ? 136.596 144.071 82.827 1.00 97.38 204 VAL B CA 1
ATOM 5073 C C . VAL B 1 182 ? 135.979 142.886 83.558 1.00 97.38 204 VAL B C 1
ATOM 5074 O O . VAL B 1 182 ? 135.472 143.036 84.676 1.00 97.38 204 VAL B O 1
ATOM 5078 N N . THR B 1 183 ? 136.008 141.697 82.958 1.00 97.86 205 THR B N 1
ATOM 5079 C CA . THR B 1 183 ? 135.395 140.529 83.576 1.00 97.86 205 THR B CA 1
ATOM 5080 C C . THR B 1 183 ? 136.245 139.919 84.682 1.00 97.86 205 THR B C 1
ATOM 5081 O O . THR B 1 183 ? 135.742 139.073 85.428 1.00 97.86 205 THR B O 1
ATOM 5085 N N . GLU B 1 184 ? 137.504 140.321 84.808 1.00 97.29 206 GLU B N 1
ATOM 5086 C CA . GLU B 1 184 ? 138.381 139.767 85.827 1.00 97.29 206 GLU B CA 1
ATOM 5087 C C . GLU B 1 184 ? 138.069 140.353 87.196 1.00 97.29 206 GLU B C 1
ATOM 5088 O O . GLU B 1 184 ? 137.607 141.490 87.322 1.00 97.29 206 GLU B O 1
ATOM 5094 N N . ARG B 1 185 ? 138.334 139.562 88.229 1.00 85.54 207 ARG B N 1
ATOM 5095 C CA . ARG B 1 185 ? 138.262 140.008 89.612 1.00 85.54 207 ARG B CA 1
ATOM 5096 C C . ARG B 1 185 ? 139.648 139.889 90.223 1.00 85.54 207 ARG B C 1
ATOM 5097 O O . ARG B 1 185 ? 140.277 138.831 90.129 1.00 85.54 207 ARG B O 1
ATOM 5105 N N . TRP B 1 186 ? 140.130 140.966 90.837 1.00 84.12 208 TRP B N 1
ATOM 5106 C CA . TRP B 1 186 ? 141.457 140.954 91.434 1.00 84.12 208 TRP B CA 1
ATOM 5107 C C . TRP B 1 186 ? 141.373 141.402 92.885 1.00 84.12 208 TRP B C 1
ATOM 5108 O O . TRP B 1 186 ? 140.367 141.950 93.335 1.00 84.12 208 TRP B O 1
ATOM 5119 N N . ASP B 1 187 ? 142.444 141.140 93.629 1.00 88.54 209 ASP B N 1
ATOM 5120 C CA . ASP B 1 187 ? 142.471 141.379 95.062 1.00 88.54 209 ASP B CA 1
ATOM 5121 C C . ASP B 1 187 ? 143.675 142.225 95.440 1.00 88.54 209 ASP B C 1
ATOM 5122 O O . ASP B 1 187 ? 144.713 142.198 94.774 1.00 88.54 209 ASP B O 1
ATOM 5127 N N . VAL B 1 188 ? 143.517 142.980 96.521 1.00 84.72 210 VAL B N 1
ATOM 5128 C CA . VAL B 1 188 ? 144.618 143.632 97.215 1.00 84.72 210 VAL B CA 1
ATOM 5129 C C . VAL B 1 188 ? 144.625 143.101 98.639 1.00 84.72 210 VAL B C 1
ATOM 5130 O O . VAL B 1 188 ? 143.596 143.143 99.326 1.00 84.72 210 VAL B O 1
ATOM 5134 N N . ARG B 1 189 ? 145.774 142.592 99.074 1.00 90.02 211 ARG B N 1
ATOM 5135 C CA . ARG B 1 189 ? 145.896 141.891 100.343 1.00 90.02 211 ARG B CA 1
ATOM 5136 C C . ARG B 1 189 ? 146.938 142.559 101.225 1.00 90.02 211 ARG B C 1
ATOM 5137 O O . ARG B 1 189 ? 147.960 143.053 100.737 1.00 90.02 211 ARG B O 1
ATOM 5145 N N . PHE B 1 190 ? 146.672 142.557 102.527 1.00 88.48 212 PHE B N 1
ATOM 5146 C CA . PHE B 1 190 ? 147.532 143.159 103.532 1.00 88.48 212 PHE B CA 1
ATOM 5147 C C . PHE B 1 190 ? 147.823 142.118 104.600 1.00 88.48 212 PHE B C 1
ATOM 5148 O O . PHE B 1 190 ? 146.895 141.504 105.137 1.00 88.48 212 PHE B O 1
ATOM 5156 N N . THR B 1 191 ? 149.104 141.927 104.909 1.00 92.45 213 THR B N 1
ATOM 5157 C CA . THR B 1 191 ? 149.536 140.975 105.927 1.00 92.45 213 THR B CA 1
ATOM 5158 C C . THR B 1 191 ? 150.404 141.709 106.938 1.00 92.45 213 THR B C 1
ATOM 5159 O O . THR B 1 191 ? 151.528 142.110 106.620 1.00 92.45 213 THR B O 1
ATOM 5163 N N . GLY B 1 192 ? 149.876 141.891 108.144 1.00 94.62 214 GLY B N 1
ATOM 5164 C CA . GLY B 1 192 ? 150.616 142.487 109.237 1.00 94.62 214 GLY B CA 1
ATOM 5165 C C . GLY B 1 192 ? 150.414 141.703 110.515 1.00 94.62 214 GLY B C 1
ATOM 5166 O O . GLY B 1 192 ? 150.675 140.498 110.555 1.00 94.62 214 GLY B O 1
ATOM 5167 N N . SER B 1 193 ? 149.953 142.374 111.572 1.00 97.63 215 SER B N 1
ATOM 5168 C CA . SER B 1 193 ? 149.536 141.658 112.770 1.00 97.63 215 SER B CA 1
ATOM 5169 C C . SER B 1 193 ? 148.350 140.746 112.497 1.00 97.63 215 SER B C 1
ATOM 5170 O O . SER B 1 193 ? 148.155 139.764 113.219 1.00 97.63 215 SER B O 1
ATOM 5173 N N . SER B 1 194 ? 147.558 141.052 111.474 1.00 99.92 216 SER B N 1
ATOM 5174 C CA . SER B 1 194 ? 146.446 140.215 111.053 1.00 99.92 216 SER B CA 1
ATOM 5175 C C . SER B 1 194 ? 146.431 140.196 109.529 1.00 99.92 216 SER B C 1
ATOM 5176 O O . SER B 1 194 ? 147.375 140.648 108.875 1.00 99.92 216 SER B O 1
ATOM 5179 N N . GLU B 1 195 ? 145.353 139.673 108.956 1.00 98.03 217 GLU B N 1
ATOM 5180 C CA . GLU B 1 195 ? 145.212 139.560 107.512 1.00 98.03 217 GLU B CA 1
ATOM 5181 C C . GLU B 1 195 ? 143.973 140.313 107.053 1.00 98.03 217 GLU B C 1
ATOM 5182 O O . GLU B 1 195 ? 142.918 140.234 107.689 1.00 98.03 217 GLU B O 1
ATOM 5188 N N . SER B 1 196 ? 144.104 141.047 105.950 1.00 92.04 218 SER B N 1
ATOM 5189 C CA . SER B 1 196 ? 142.978 141.761 105.367 1.00 92.04 218 SER B CA 1
ATOM 5190 C C . SER B 1 196 ? 143.059 141.666 103.851 1.00 92.04 218 SER B C 1
ATOM 5191 O O . SER B 1 196 ? 144.128 141.450 103.282 1.00 92.04 218 SER B O 1
ATOM 5194 N N . SER B 1 197 ? 141.913 141.835 103.198 1.00 86.33 219 SER B N 1
ATOM 5195 C CA . SER B 1 197 ? 141.867 141.752 101.746 1.00 86.33 219 SER B CA 1
ATOM 5196 C C . SER B 1 197 ? 140.660 142.524 101.239 1.00 86.33 219 SER B C 1
ATOM 5197 O O . SER B 1 197 ? 139.699 142.762 101.973 1.00 86.33 219 SER B O 1
ATOM 5200 N N . ILE B 1 198 ? 140.726 142.916 99.967 1.00 82.84 220 ILE B N 1
ATOM 5201 C CA . ILE B 1 198 ? 139.613 143.604 99.321 1.00 82.84 220 ILE B CA 1
ATOM 5202 C C . ILE B 1 198 ? 139.651 143.300 97.829 1.00 82.84 220 ILE B C 1
ATOM 5203 O O . ILE B 1 198 ? 140.720 143.182 97.228 1.00 82.84 220 ILE B O 1
ATOM 5208 N N . SER B 1 199 ? 138.470 143.169 97.230 1.00 82.64 221 SER B N 1
ATOM 5209 C CA . SER B 1 199 ? 138.326 142.725 95.851 1.00 82.64 221 SER B CA 1
ATOM 5210 C C . SER B 1 199 ? 137.795 143.845 94.965 1.00 82.64 221 SER B C 1
ATOM 5211 O O . SER B 1 199 ? 137.018 144.695 95.405 1.00 82.64 221 SER B O 1
ATOM 5214 N N . PHE B 1 200 ? 138.221 143.827 93.703 1.00 83.35 222 PHE B N 1
ATOM 5215 C CA . PHE B 1 200 ? 137.821 144.823 92.722 1.00 83.35 222 PHE B CA 1
ATOM 5216 C C . PHE B 1 200 ? 137.565 144.146 91.384 1.00 83.35 222 PHE B C 1
ATOM 5217 O O . PHE B 1 200 ? 138.075 143.058 91.102 1.00 83.35 222 PHE B O 1
ATOM 5225 N N . SER B 1 201 ? 136.768 144.817 90.557 1.00 87.15 223 SER B N 1
ATOM 5226 C CA . SER B 1 201 ? 136.438 144.348 89.219 1.00 87.15 223 SER B CA 1
ATOM 5227 C C . SER B 1 201 ? 136.084 145.558 88.362 1.00 87.15 223 SER B C 1
ATOM 5228 O O . SER B 1 201 ? 136.302 146.705 88.759 1.00 87.15 223 SER B O 1
ATOM 5231 N N . GLY B 1 202 ? 135.531 145.300 87.180 1.00 88.42 224 GLY B N 1
ATOM 5232 C CA . GLY B 1 202 ? 135.169 146.352 86.261 1.00 88.42 224 GLY B CA 1
ATOM 5233 C C . GLY B 1 202 ? 134.004 147.178 86.762 1.00 88.42 224 GLY B C 1
ATOM 5234 O O . GLY B 1 202 ? 133.240 146.749 87.631 1.00 88.42 224 GLY B O 1
ATOM 5235 N N . PRO B 1 203 ? 133.844 148.387 86.218 1.00 90.67 225 PRO B N 1
ATOM 5236 C CA . PRO B 1 203 ? 132.781 149.278 86.713 1.00 90.67 225 PRO B CA 1
ATOM 5237 C C . PRO B 1 203 ? 131.380 148.717 86.552 1.00 90.67 225 PRO B C 1
ATOM 5238 O O . PRO B 1 203 ? 130.488 149.078 87.328 1.00 90.67 225 PRO B O 1
ATOM 5242 N N . LYS B 1 204 ? 131.151 147.848 85.571 1.00 92.03 226 LYS B N 1
ATOM 5243 C CA . LYS B 1 204 ? 129.842 147.253 85.347 1.00 92.03 226 LYS B CA 1
ATOM 5244 C C . LYS B 1 204 ? 129.736 145.841 85.904 1.00 92.03 226 LYS B C 1
ATOM 5245 O O . LYS B 1 204 ? 128.783 145.128 85.581 1.00 92.03 226 LYS B O 1
ATOM 5251 N N . GLN B 1 205 ? 130.689 145.424 86.732 1.00 91.09 227 GLN B N 1
ATOM 5252 C CA . GLN B 1 205 ? 130.701 144.090 87.307 1.00 91.09 227 GLN B CA 1
ATOM 5253 C C . GLN B 1 205 ? 130.777 144.192 88.823 1.00 91.09 227 GLN B C 1
ATOM 5254 O O . GLN B 1 205 ? 131.223 145.199 89.377 1.00 91.09 227 GLN B O 1
ATOM 5260 N N . SER B 1 206 ? 130.324 143.137 89.490 1.00 88.57 228 SER B N 1
ATOM 5261 C CA . SER B 1 206 ? 130.407 143.083 90.938 1.00 88.57 228 SER B CA 1
ATOM 5262 C C . SER B 1 206 ? 131.858 142.881 91.375 1.00 88.57 228 SER B C 1
ATOM 5263 O O . SER B 1 206 ? 132.621 142.179 90.709 1.00 88.57 228 SER B O 1
ATOM 5266 N N . PRO B 1 207 ? 132.265 143.477 92.506 1.00 87.61 229 PRO B N 1
ATOM 5267 C CA . PRO B 1 207 ? 131.477 144.328 93.400 1.00 87.61 229 PRO B CA 1
ATOM 5268 C C . PRO B 1 207 ? 131.653 145.825 93.166 1.00 87.61 229 PRO B C 1
ATOM 5269 O O . PRO B 1 207 ? 131.239 146.614 94.011 1.00 87.61 229 PRO B O 1
ATOM 5273 N N . MET B 1 208 ? 132.257 146.212 92.041 1.00 89.65 230 MET B N 1
ATOM 5274 C CA . MET B 1 208 ? 132.540 147.624 91.809 1.00 89.65 230 MET B CA 1
ATOM 5275 C C . MET B 1 208 ? 131.266 148.444 91.638 1.00 89.65 230 MET B C 1
ATOM 5276 O O . MET B 1 208 ? 131.236 149.621 92.015 1.00 89.65 230 MET B O 1
ATOM 5281 N N . GLU B 1 209 ? 130.212 147.850 91.077 1.00 90.38 231 GLU B N 1
ATOM 5282 C CA . GLU B 1 209 ? 128.953 148.573 90.924 1.00 90.38 231 GLU B CA 1
ATOM 5283 C C . GLU B 1 209 ? 128.377 148.969 92.278 1.00 90.38 231 GLU B C 1
ATOM 5284 O O . GLU B 1 209 ? 127.856 150.080 92.444 1.00 90.38 231 GLU B O 1
ATOM 5290 N N . GLU B 1 210 ? 128.465 148.073 93.261 1.00 89.49 232 GLU B N 1
ATOM 5291 C CA . GLU B 1 210 ? 128.012 148.402 94.607 1.00 89.49 232 GLU B CA 1
ATOM 5292 C C . GLU B 1 210 ? 128.860 149.512 95.215 1.00 89.49 232 GLU B C 1
ATOM 5293 O O . GLU B 1 210 ? 128.338 150.390 95.912 1.00 89.49 232 GLU B O 1
ATOM 5299 N N . TYR B 1 211 ? 130.172 149.494 94.960 1.00 85.26 233 TYR B N 1
ATOM 5300 C CA . TYR B 1 211 ? 131.028 150.581 95.425 1.00 85.26 233 TYR B CA 1
ATOM 5301 C C . TYR B 1 211 ? 130.600 151.910 94.820 1.00 85.26 233 TYR B C 1
ATOM 5302 O O . TYR B 1 211 ? 130.569 152.934 95.510 1.00 85.26 233 TYR B O 1
ATOM 5311 N N . ILE B 1 212 ? 130.280 151.915 93.526 1.00 85.00 234 ILE B N 1
ATOM 5312 C CA . ILE B 1 212 ? 129.848 153.144 92.869 1.00 85.00 234 ILE B CA 1
ATOM 5313 C C . ILE B 1 212 ? 128.542 153.641 93.471 1.00 85.00 234 ILE B C 1
ATOM 5314 O O . ILE B 1 212 ? 128.375 154.839 93.728 1.00 85.00 234 ILE B O 1
ATOM 5319 N N . ILE B 1 213 ? 127.595 152.732 93.702 1.00 83.95 235 ILE B N 1
ATOM 5320 C CA . ILE B 1 213 ? 126.295 153.140 94.229 1.00 83.95 235 ILE B CA 1
ATOM 5321 C C . ILE B 1 213 ? 126.428 153.672 95.652 1.00 83.95 235 ILE B C 1
ATOM 5322 O O . ILE B 1 213 ? 125.802 154.675 96.013 1.00 83.95 235 ILE B O 1
ATOM 5327 N N . LYS B 1 214 ? 127.244 153.023 96.477 1.00 84.39 236 LYS B N 1
ATOM 5328 C CA . LYS B 1 214 ? 127.355 153.365 97.889 1.00 84.39 236 LYS B CA 1
ATOM 5329 C C . LYS B 1 214 ? 128.364 154.469 98.174 1.00 84.39 236 LYS B C 1
ATOM 5330 O O . LYS B 1 214 ? 128.525 154.850 99.337 1.00 84.39 236 LYS B O 1
ATOM 5336 N N . SER B 1 215 ? 129.044 154.990 97.159 1.00 84.46 237 SER B N 1
ATOM 5337 C CA . SER B 1 215 ? 130.106 155.957 97.389 1.00 84.46 237 SER B CA 1
ATOM 5338 C C . SER B 1 215 ? 129.542 157.298 97.849 1.00 84.46 237 SER B C 1
ATOM 5339 O O . SER B 1 215 ? 128.380 157.632 97.610 1.00 84.46 237 SER B O 1
ATOM 5342 N N . VAL B 1 216 ? 130.391 158.068 98.521 1.00 85.77 238 VAL B N 1
ATOM 5343 C CA . VAL B 1 216 ? 130.050 159.417 98.959 1.00 85.77 238 VAL B CA 1
ATOM 5344 C C . VAL B 1 216 ? 130.560 160.397 97.913 1.00 85.77 238 VAL B C 1
ATOM 5345 O O . VAL B 1 216 ? 131.770 160.506 97.691 1.00 85.77 238 VAL B O 1
ATOM 5349 N N . ARG B 1 217 ? 129.642 161.117 97.277 1.00 88.78 239 ARG B N 1
ATOM 5350 C CA . ARG B 1 217 ? 130.009 161.995 96.177 1.00 88.78 239 ARG B CA 1
ATOM 5351 C C . ARG B 1 217 ? 130.744 163.229 96.685 1.00 88.78 239 ARG B C 1
ATOM 5352 O O . ARG B 1 217 ? 130.477 163.735 97.776 1.00 88.78 239 ARG B O 1
ATOM 5360 N N . SER B 1 218 ? 131.677 163.715 95.873 1.00 95.25 240 SER B N 1
ATOM 5361 C CA . SER B 1 218 ? 132.494 164.857 96.246 1.00 95.25 240 SER B CA 1
ATOM 5362 C C . SER B 1 218 ? 131.754 166.165 95.977 1.00 95.25 240 SER B C 1
ATOM 5363 O O . SER B 1 218 ? 130.681 166.195 95.369 1.00 95.25 240 SER B O 1
ATOM 5366 N N . SER B 1 219 ? 132.348 167.263 96.451 1.00 99.38 241 SER B N 1
ATOM 5367 C CA . SER B 1 219 ? 131.750 168.579 96.248 1.00 99.38 241 SER B CA 1
ATOM 5368 C C . SER B 1 219 ? 131.703 168.943 94.770 1.00 99.38 241 SER B C 1
ATOM 5369 O O . SER B 1 219 ? 130.708 169.499 94.291 1.00 99.38 241 SER B O 1
ATOM 5372 N N . VAL B 1 220 ? 132.768 168.645 94.035 1.00 102.40 242 VAL B N 1
ATOM 5373 C CA . VAL B 1 220 ? 132.795 168.880 92.596 1.00 102.40 242 VAL B CA 1
ATOM 5374 C C . VAL B 1 220 ? 132.077 167.732 91.901 1.00 102.40 242 VAL B C 1
ATOM 5375 O O . VAL B 1 220 ? 132.415 166.560 92.101 1.00 102.40 242 VAL B O 1
ATOM 5379 N N . ASP B 1 221 ? 131.085 168.065 91.079 1.00 108.31 243 ASP B N 1
ATOM 5380 C CA . ASP B 1 221 ? 130.234 167.054 90.465 1.00 108.31 243 ASP B CA 1
ATOM 5381 C C . ASP B 1 221 ? 130.827 166.453 89.198 1.00 108.31 243 ASP B C 1
ATOM 5382 O O . ASP B 1 221 ? 130.235 165.521 88.644 1.00 108.31 243 ASP B O 1
ATOM 5387 N N . THR B 1 222 ? 131.963 166.952 88.724 1.00 104.27 244 THR B N 1
ATOM 5388 C CA . THR B 1 222 ? 132.600 166.414 87.530 1.00 104.27 244 THR B CA 1
ATOM 5389 C C . THR B 1 222 ? 133.669 165.377 87.844 1.00 104.27 244 THR B C 1
ATOM 5390 O O . THR B 1 222 ? 134.338 164.900 86.922 1.00 104.27 244 THR B O 1
ATOM 5394 N N . VAL B 1 223 ? 133.845 165.018 89.110 1.00 99.29 245 VAL B N 1
ATOM 5395 C CA . VAL B 1 223 ? 134.887 164.078 89.504 1.00 99.29 245 VAL B CA 1
ATOM 5396 C C . VAL B 1 223 ? 134.369 162.657 89.337 1.00 99.29 245 VAL B C 1
ATOM 5397 O O . VAL B 1 223 ? 133.297 162.310 89.845 1.00 99.29 245 VAL B O 1
ATOM 5401 N N . ARG B 1 224 ? 135.133 161.828 88.627 1.00 97.59 246 ARG B N 1
ATOM 5402 C CA . ARG B 1 224 ? 134.741 160.452 88.358 1.00 97.59 246 ARG B CA 1
ATOM 5403 C C . ARG B 1 224 ? 135.500 159.428 89.191 1.00 97.59 246 ARG B C 1
ATOM 5404 O O . ARG B 1 224 ? 135.076 158.271 89.250 1.00 97.59 246 ARG B O 1
ATOM 5412 N N . ASN B 1 225 ? 136.598 159.815 89.830 1.00 93.23 247 ASN B N 1
ATOM 5413 C CA . ASN B 1 225 ? 137.428 158.858 90.546 1.00 93.23 247 ASN B CA 1
ATOM 5414 C C . ASN B 1 225 ? 136.850 158.539 91.919 1.00 93.23 247 ASN B C 1
ATOM 5415 O O . ASN B 1 225 ? 136.348 159.420 92.627 1.00 93.23 247 ASN B O 1
ATOM 5420 N N . ILE B 1 226 ? 136.920 157.264 92.288 1.00 85.01 248 ILE B N 1
ATOM 5421 C CA . ILE B 1 226 ? 136.505 156.777 93.594 1.00 85.01 248 ILE B CA 1
ATOM 5422 C C . ILE B 1 226 ? 137.692 156.071 94.225 1.00 85.01 248 ILE B C 1
ATOM 5423 O O . ILE B 1 226 ? 138.338 155.235 93.582 1.00 85.01 248 ILE B O 1
ATOM 5428 N N . ILE B 1 227 ? 137.979 156.411 95.475 1.00 81.95 249 ILE B N 1
ATOM 5429 C CA . ILE B 1 227 ? 139.023 155.765 96.257 1.00 81.95 249 ILE B CA 1
ATOM 5430 C C . ILE B 1 227 ? 138.342 154.852 97.269 1.00 81.95 249 ILE B C 1
ATOM 5431 O O . ILE B 1 227 ? 137.557 155.309 98.108 1.00 81.95 249 ILE B O 1
ATOM 5436 N N . ILE B 1 228 ? 138.619 153.558 97.166 1.00 80.54 250 ILE B N 1
ATOM 5437 C CA . ILE B 1 228 ? 138.017 152.537 98.013 1.00 80.54 250 ILE B CA 1
ATOM 5438 C C . ILE B 1 228 ? 139.085 152.070 98.987 1.00 80.54 250 ILE B C 1
ATOM 5439 O O . ILE B 1 228 ? 140.171 151.648 98.569 1.00 80.54 250 ILE B O 1
ATOM 5444 N N . LEU B 1 229 ? 138.782 152.144 100.283 1.00 79.84 251 LEU B N 1
ATOM 5445 C CA . LEU B 1 229 ? 139.791 151.951 101.314 1.00 79.84 251 LEU B CA 1
ATOM 5446 C C . LEU B 1 229 ? 139.372 150.896 102.327 1.00 79.84 251 LEU B C 1
ATOM 5447 O O . LEU B 1 229 ? 138.211 150.833 102.738 1.00 79.84 251 LEU B O 1
ATOM 5452 N N . ASP B 1 230 ? 140.342 150.075 102.719 1.00 85.81 252 ASP B N 1
ATOM 5453 C CA . ASP B 1 230 ? 140.251 149.140 103.828 1.00 85.81 252 ASP B CA 1
ATOM 5454 C C . ASP B 1 230 ? 141.431 149.398 104.757 1.00 85.81 252 ASP B C 1
ATOM 5455 O O . ASP B 1 230 ? 142.343 150.164 104.433 1.00 85.81 252 ASP B O 1
ATOM 5460 N N . SER B 1 231 ? 141.420 148.750 105.918 1.00 86.82 253 SER B N 1
ATOM 5461 C CA . SER B 1 231 ? 142.413 149.002 106.951 1.00 86.82 253 SER B CA 1
ATOM 5462 C C . SER B 1 231 ? 143.153 147.726 107.328 1.00 86.82 253 SER B C 1
ATOM 5463 O O . SER B 1 231 ? 142.624 146.618 107.205 1.00 86.82 253 SER B O 1
ATOM 5466 N N . GLY B 1 232 ? 144.390 147.900 107.790 1.00 86.88 254 GLY B N 1
ATOM 5467 C CA . GLY B 1 232 ? 145.175 146.797 108.303 1.00 86.88 254 GLY B CA 1
ATOM 5468 C C . GLY B 1 232 ? 145.999 147.256 109.489 1.00 86.88 254 GLY B C 1
ATOM 5469 O O . GLY B 1 232 ? 146.224 148.449 109.686 1.00 86.88 254 GLY B O 1
ATOM 5470 N N . ARG B 1 233 ? 146.449 146.288 110.280 1.00 90.63 255 ARG B N 1
ATOM 5471 C CA . ARG B 1 233 ? 147.145 146.562 111.529 1.00 90.63 255 ARG B CA 1
ATOM 5472 C C . ARG B 1 233 ? 148.590 146.090 111.457 1.00 90.63 255 ARG B C 1
ATOM 5473 O O . ARG B 1 233 ? 148.884 145.048 110.865 1.00 90.63 255 ARG B O 1
ATOM 5481 N N . VAL B 1 234 ? 149.490 146.862 112.066 1.00 92.30 256 VAL B N 1
ATOM 5482 C CA . VAL B 1 234 ? 150.917 146.567 112.066 1.00 92.30 256 VAL B CA 1
ATOM 5483 C C . VAL B 1 234 ? 151.453 146.673 113.487 1.00 92.30 256 VAL B C 1
ATOM 5484 O O . VAL B 1 234 ? 151.015 147.526 114.268 1.00 92.30 256 VAL B O 1
ATOM 5488 N N . LYS B 1 235 ? 152.403 145.803 113.814 1.00 98.33 257 LYS B N 1
ATOM 5489 C CA . LYS B 1 235 ? 153.093 145.796 115.094 1.00 98.33 257 LYS B CA 1
ATOM 5490 C C . LYS B 1 235 ? 154.454 146.470 114.960 1.00 98.33 257 LYS B C 1
ATOM 5491 O O . LYS B 1 235 ? 155.001 146.601 113.865 1.00 98.33 257 LYS B O 1
ATOM 5497 N N . LYS B 1 236 ? 155.003 146.887 116.102 1.00 101.62 258 LYS B N 1
ATOM 5498 C CA . LYS B 1 236 ? 156.170 147.765 116.090 1.00 101.62 258 LYS B CA 1
ATOM 5499 C C . LYS B 1 236 ? 157.398 147.073 115.509 1.00 101.62 258 LYS B C 1
ATOM 5500 O O . LYS B 1 236 ? 158.067 147.619 114.626 1.00 101.62 258 LYS B O 1
ATOM 5506 N N . GLY B 1 237 ? 157.719 145.879 115.994 1.00 100.76 259 GLY B N 1
ATOM 5507 C CA . GLY B 1 237 ? 158.949 145.235 115.580 1.00 100.76 259 GLY B CA 1
ATOM 5508 C C . GLY B 1 237 ? 158.868 144.357 114.356 1.00 100.76 259 GLY B C 1
ATOM 5509 O O . GLY B 1 237 ? 159.908 143.953 113.830 1.00 100.76 259 GLY B O 1
ATOM 5510 N N . GLU B 1 238 ? 157.668 144.053 113.878 1.00 104.42 260 GLU B N 1
ATOM 5511 C CA . GLU B 1 238 ? 157.476 143.103 112.795 1.00 104.42 260 GLU B CA 1
ATOM 5512 C C . GLU B 1 238 ? 157.398 143.815 111.449 1.00 104.42 260 GLU B C 1
ATOM 5513 O O . GLU B 1 238 ? 157.288 145.039 111.364 1.00 104.42 260 GLU B O 1
ATOM 5519 N N . THR B 1 239 ? 157.456 143.020 110.387 1.00 98.77 261 THR B N 1
ATOM 5520 C CA . THR B 1 239 ? 157.342 143.518 109.026 1.00 98.77 261 THR B CA 1
ATOM 5521 C C . THR B 1 239 ? 155.950 143.234 108.479 1.00 98.77 261 THR B C 1
ATOM 5522 O O . THR B 1 239 ? 155.329 142.220 108.803 1.00 98.77 261 THR B O 1
ATOM 5526 N N . PHE B 1 240 ? 155.467 144.145 107.642 1.00 92.52 262 PHE B N 1
ATOM 5527 C CA . PHE B 1 240 ? 154.173 144.007 106.996 1.00 92.52 262 PHE B CA 1
ATOM 5528 C C . PHE B 1 240 ? 154.351 144.022 105.486 1.00 92.52 262 PHE B C 1
ATOM 5529 O O . PHE B 1 240 ? 155.314 144.590 104.960 1.00 92.52 262 PHE B O 1
ATOM 5537 N N . SER B 1 241 ? 153.409 143.388 104.793 1.00 92.02 263 SER B N 1
ATOM 5538 C CA . SER B 1 241 ? 153.460 143.261 103.346 1.00 92.02 263 SER B CA 1
ATOM 5539 C C . SER B 1 241 ? 152.118 143.628 102.734 1.00 92.02 263 SER B C 1
ATOM 5540 O O . SER B 1 241 ? 151.062 143.373 103.320 1.00 92.02 263 SER B O 1
ATOM 5543 N N . ILE B 1 242 ? 152.172 144.241 101.555 1.00 87.53 264 ILE B N 1
ATOM 5544 C CA . ILE B 1 242 ? 150.990 144.598 100.780 1.00 87.53 264 ILE B CA 1
ATOM 5545 C C . ILE B 1 242 ? 151.173 144.074 99.364 1.00 87.53 264 ILE B C 1
ATOM 5546 O O . ILE B 1 242 ? 152.227 144.281 98.754 1.00 87.53 264 ILE B O 1
ATOM 5551 N N . SER B 1 243 ? 150.150 143.407 98.839 1.00 88.29 265 SER B N 1
ATOM 5552 C CA . SER B 1 243 ? 150.174 142.898 97.472 1.00 88.29 265 SER B CA 1
ATOM 5553 C C . SER B 1 243 ? 149.606 143.969 96.549 1.00 88.29 265 SER B C 1
ATOM 5554 O O . SER B 1 243 ? 148.414 144.283 96.614 1.00 88.29 265 SER B O 1
ATOM 5557 N N . LEU B 1 244 ? 150.450 144.525 95.684 1.00 86.79 266 LEU B N 1
ATOM 5558 C CA . LEU B 1 244 ? 150.086 145.669 94.863 1.00 86.79 266 LEU B CA 1
ATOM 5559 C C . LEU B 1 244 ? 150.025 145.285 93.392 1.00 86.79 266 LEU B C 1
ATOM 5560 O O . LEU B 1 244 ? 150.859 144.518 92.902 1.00 86.79 266 LEU B O 1
ATOM 5565 N N . SER B 1 245 ? 149.030 145.827 92.697 1.00 84.94 267 SER B N 1
ATOM 5566 C CA . SER B 1 245 ? 148.926 145.759 91.249 1.00 84.94 267 SER B CA 1
ATOM 5567 C C . SER B 1 245 ? 148.632 147.157 90.728 1.00 84.94 267 SER B C 1
ATOM 5568 O O . SER B 1 245 ? 148.381 148.085 91.499 1.00 84.94 267 SER B O 1
ATOM 5571 N N . SER B 1 246 ? 148.674 147.309 89.408 1.00 84.51 268 SER B N 1
ATOM 5572 C CA . SER B 1 246 ? 148.403 148.608 88.807 1.00 84.51 268 SER B CA 1
ATOM 5573 C C . SER B 1 246 ? 147.003 149.078 89.174 1.00 84.51 268 SER B C 1
ATOM 5574 O O . SER B 1 246 ? 146.029 148.333 89.037 1.00 84.51 268 SER B O 1
ATOM 5577 N N . GLY B 1 247 ? 146.905 150.319 89.639 1.00 81.44 269 GLY B N 1
ATOM 5578 C CA . GLY B 1 247 ? 145.655 150.878 90.101 1.00 81.44 269 GLY B CA 1
ATOM 5579 C C . GLY B 1 247 ? 145.464 150.854 91.602 1.00 81.44 269 GLY B C 1
ATOM 5580 O O . GLY B 1 247 ? 144.546 151.514 92.100 1.00 81.44 269 GLY B O 1
ATOM 5581 N N . ALA B 1 248 ? 146.295 150.119 92.334 1.00 82.45 270 ALA B N 1
ATOM 5582 C CA . ALA B 1 248 ? 146.178 150.075 93.783 1.00 82.45 270 ALA B CA 1
ATOM 5583 C C . ALA B 1 248 ? 146.661 151.381 94.400 1.00 82.45 270 ALA B C 1
ATOM 5584 O O . ALA B 1 248 ? 147.473 152.106 93.823 1.00 82.45 270 ALA B O 1
ATOM 5586 N N . VAL B 1 249 ? 146.149 151.678 95.592 1.00 81.52 271 VAL B N 1
ATOM 5587 C CA . VAL B 1 249 ? 146.472 152.905 96.303 1.00 81.52 271 VAL B CA 1
ATOM 5588 C C . VAL B 1 249 ? 146.748 152.566 97.760 1.00 81.52 271 VAL B C 1
ATOM 5589 O O . VAL B 1 249 ? 146.252 151.568 98.293 1.00 81.52 271 VAL B O 1
ATOM 5593 N N . VAL B 1 250 ? 147.554 153.403 98.402 1.00 82.96 272 VAL B N 1
ATOM 5594 C CA . VAL B 1 250 ? 147.886 153.239 99.812 1.00 82.96 272 VAL B CA 1
ATOM 5595 C C . VAL B 1 250 ? 148.178 154.614 100.390 1.00 82.96 272 VAL B C 1
ATOM 5596 O O . VAL B 1 250 ? 148.812 155.451 99.742 1.00 82.96 272 VAL B O 1
ATOM 5600 N N . ILE B 1 251 ? 147.696 154.854 101.605 1.00 84.70 273 ILE B N 1
ATOM 5601 C CA . ILE B 1 251 ? 147.979 156.089 102.331 1.00 84.70 273 ILE B CA 1
ATOM 5602 C C . ILE B 1 251 ? 149.296 155.889 103.075 1.00 84.70 273 ILE B C 1
ATOM 5603 O O . ILE B 1 251 ? 149.343 155.079 104.015 1.00 84.70 273 ILE B O 1
ATOM 5608 N N . PRO B 1 252 ? 150.361 156.593 102.712 1.00 87.76 274 PRO B N 1
ATOM 5609 C CA . PRO B 1 252 ? 151.702 156.277 103.231 1.00 87.76 274 PRO B CA 1
ATOM 5610 C C . PRO B 1 252 ? 151.954 156.865 104.615 1.00 87.76 274 PRO B C 1
ATOM 5611 O O . PRO B 1 252 ? 152.827 157.711 104.815 1.00 87.76 274 PRO B O 1
ATOM 5615 N N . THR B 1 253 ? 151.179 156.405 105.593 1.00 90.82 275 THR B N 1
ATOM 5616 C CA . THR B 1 253 ? 151.299 156.900 106.957 1.00 90.82 275 THR B CA 1
ATOM 5617 C C . THR B 1 253 ? 150.819 155.824 107.916 1.00 90.82 275 THR B C 1
ATOM 5618 O O . THR B 1 253 ? 149.761 155.229 107.700 1.00 90.82 275 THR B O 1
ATOM 5622 N N . ILE B 1 254 ? 151.596 155.576 108.964 1.00 90.45 276 ILE B N 1
ATOM 5623 C CA . ILE B 1 254 ? 151.189 154.701 110.054 1.00 90.45 276 ILE B CA 1
ATOM 5624 C C . ILE B 1 254 ? 150.644 155.577 111.171 1.00 90.45 276 ILE B C 1
ATOM 5625 O O . ILE B 1 254 ? 151.368 156.415 111.720 1.00 90.45 276 ILE B O 1
ATOM 5630 N N . PHE B 1 255 ? 149.373 155.391 111.506 1.00 89.45 277 PHE B N 1
ATOM 5631 C CA . PHE B 1 255 ? 148.732 156.159 112.570 1.00 89.45 277 PHE B CA 1
ATOM 5632 C C . PHE B 1 255 ? 148.962 155.413 113.877 1.00 89.45 277 PHE B C 1
ATOM 5633 O O . PHE B 1 255 ? 148.252 154.458 114.195 1.00 89.45 277 PHE B O 1
ATOM 5641 N N . CYS B 1 256 ? 149.963 155.854 114.633 1.00 99.16 278 CYS B N 1
ATOM 5642 C CA . CYS B 1 256 ? 150.424 155.114 115.798 1.00 99.16 278 CYS B CA 1
ATOM 5643 C C . CYS B 1 256 ? 149.370 155.094 116.898 1.00 99.16 278 CYS B C 1
ATOM 5644 O O . CYS B 1 256 ? 148.581 156.028 117.056 1.00 99.16 278 CYS B O 1
ATOM 5647 N N . ASP B 1 257 ? 149.368 154.008 117.665 1.00 98.99 279 ASP B N 1
ATOM 5648 C CA . ASP B 1 257 ? 148.435 153.856 118.767 1.00 98.99 279 ASP B CA 1
ATOM 5649 C C . ASP B 1 257 ? 148.853 154.731 119.947 1.00 98.99 279 ASP B C 1
ATOM 5650 O O . ASP B 1 257 ? 149.966 155.260 120.008 1.00 98.99 279 ASP B O 1
ATOM 5655 N N . GLY B 1 258 ? 147.944 154.873 120.890 1.00 96.68 280 GLY B N 1
ATOM 5656 C CA . GLY B 1 258 ? 148.167 155.683 122.068 1.00 96.68 280 GLY B CA 1
ATOM 5657 C C . GLY B 1 258 ? 146.865 156.330 122.504 1.00 96.68 280 GLY B C 1
ATOM 5658 O O . GLY B 1 258 ? 145.789 155.772 122.304 1.00 96.68 280 GLY B O 1
ATOM 5659 N N . ASP B 1 259 ? 146.989 157.506 123.107 1.00 97.18 281 ASP B N 1
ATOM 5660 C CA . ASP B 1 259 ? 145.818 158.279 123.481 1.00 97.18 281 ASP B CA 1
ATOM 5661 C C . ASP B 1 259 ? 145.284 159.041 122.278 1.00 97.18 281 ASP B C 1
ATOM 5662 O O . ASP B 1 259 ? 146.033 159.418 121.373 1.00 97.18 281 ASP B O 1
ATOM 5667 N N . PHE B 1 260 ? 143.973 159.265 122.269 1.00 88.74 282 PHE B N 1
ATOM 5668 C CA . PHE B 1 260 ? 143.342 160.062 121.231 1.00 88.74 282 PHE B CA 1
ATOM 5669 C C . PHE B 1 260 ? 142.359 161.036 121.864 1.00 88.74 282 PHE B C 1
ATOM 5670 O O . PHE B 1 260 ? 141.869 160.825 122.975 1.00 88.74 282 PHE B O 1
ATOM 5678 N N . ALA B 1 261 ? 142.085 162.115 121.136 1.00 88.75 283 ALA B N 1
ATOM 5679 C CA . ALA B 1 261 ? 141.364 163.250 121.690 1.00 88.75 283 ALA B CA 1
ATOM 5680 C C . ALA B 1 261 ? 139.932 162.876 122.056 1.00 88.75 283 ALA B C 1
ATOM 5681 O O . ALA B 1 261 ? 139.398 161.846 121.639 1.00 88.75 283 ALA B O 1
ATOM 5683 N N . VAL B 1 262 ? 139.311 163.742 122.850 1.00 89.67 284 VAL B N 1
ATOM 5684 C CA . VAL B 1 262 ? 137.952 163.555 123.341 1.00 89.67 284 VAL B CA 1
ATOM 5685 C C . VAL B 1 262 ? 137.060 164.600 122.689 1.00 89.67 284 VAL B C 1
ATOM 5686 O O . VAL B 1 262 ? 137.389 165.792 122.689 1.00 89.67 284 VAL B O 1
ATOM 5690 N N . THR B 1 263 ? 135.940 164.155 122.127 1.00 92.86 285 THR B N 1
ATOM 5691 C CA . THR B 1 263 ? 134.976 165.068 121.529 1.00 92.86 285 THR B CA 1
ATOM 5692 C C . THR B 1 263 ? 133.980 165.515 122.588 1.00 92.86 285 THR B C 1
ATOM 5693 O O . THR B 1 263 ? 133.236 164.677 123.111 1.00 92.86 285 THR B O 1
ATOM 5697 N N . PRO B 1 264 ? 133.934 166.798 122.940 1.00 92.75 286 PRO B N 1
ATOM 5698 C CA . PRO B 1 264 ? 133.027 167.237 124.005 1.00 92.75 286 PRO B CA 1
ATOM 5699 C C . PRO B 1 264 ? 131.568 167.048 123.620 1.00 92.75 286 PRO B C 1
ATOM 5700 O O . PRO B 1 264 ? 131.158 167.343 122.496 1.00 92.75 286 PRO B O 1
ATOM 5704 N N . GLN B 1 265 ? 130.781 166.558 124.576 1.00 95.89 287 GLN B N 1
ATOM 5705 C CA . GLN B 1 265 ? 129.348 166.384 124.398 1.00 95.89 287 GLN B CA 1
ATOM 5706 C C . GLN B 1 265 ? 128.526 167.218 125.367 1.00 95.89 287 GLN B C 1
ATOM 5707 O O . GLN B 1 265 ? 127.293 167.177 125.304 1.00 95.89 287 GLN B O 1
ATOM 5713 N N . VAL B 1 266 ? 129.167 167.965 126.261 1.00 100.90 288 VAL B N 1
ATOM 5714 C CA . VAL B 1 266 ? 128.496 168.826 127.217 1.00 100.90 288 VAL B CA 1
ATOM 5715 C C . VAL B 1 266 ? 129.098 170.223 127.111 1.00 100.90 288 VAL B C 1
ATOM 5716 O O . VAL B 1 266 ? 129.958 170.488 126.273 1.00 100.90 288 VAL B O 1
ATOM 5720 N N . GLN B 1 267 ? 128.630 171.119 127.974 1.00 110.33 289 GLN B N 1
ATOM 5721 C CA . GLN B 1 267 ? 129.102 172.496 127.957 1.00 110.33 289 GLN B CA 1
ATOM 5722 C C . GLN B 1 267 ? 130.571 172.562 128.354 1.00 110.33 289 GLN B C 1
ATOM 5723 O O . GLN B 1 267 ? 130.992 171.926 129.323 1.00 110.33 289 GLN B O 1
ATOM 5729 N N . ILE B 1 268 ? 131.349 173.332 127.602 1.00 110.02 290 ILE B N 1
ATOM 5730 C CA . ILE B 1 268 ? 132.762 173.537 127.896 1.00 110.02 290 ILE B CA 1
ATOM 5731 C C . ILE B 1 268 ? 132.903 174.809 128.715 1.00 110.02 290 ILE B C 1
ATOM 5732 O O . ILE B 1 268 ? 132.442 175.880 128.302 1.00 110.02 290 ILE B O 1
ATOM 5737 N N . ASP B 1 269 ? 133.541 174.698 129.875 1.00 116.88 291 ASP B N 1
ATOM 5738 C CA . ASP B 1 269 ? 133.700 175.817 130.790 1.00 116.88 291 ASP B CA 1
ATOM 5739 C C . ASP B 1 269 ? 135.175 176.146 130.949 1.00 116.88 291 ASP B C 1
ATOM 5740 O O . ASP B 1 269 ? 135.976 175.275 131.302 1.00 116.88 291 ASP B O 1
ATOM 5745 N N . LYS B 1 270 ? 135.528 177.399 130.690 1.00 120.60 292 LYS B N 1
ATOM 5746 C CA . LYS B 1 270 ? 136.858 177.902 130.989 1.00 120.60 292 LYS B CA 1
ATOM 5747 C C . LYS B 1 270 ? 136.860 178.459 132.411 1.00 120.60 292 LYS B C 1
ATOM 5748 O O . LYS B 1 270 ? 135.868 178.359 133.138 1.00 120.60 292 LYS B O 1
ATOM 5754 N N . ASP B 1 271 ? 137.977 179.062 132.820 1.00 123.32 293 ASP B N 1
ATOM 5755 C CA . ASP B 1 271 ? 138.151 179.552 134.188 1.00 123.32 293 ASP B CA 1
ATOM 5756 C C . ASP B 1 271 ? 137.893 178.439 135.201 1.00 123.32 293 ASP B C 1
ATOM 5757 O O . ASP B 1 271 ? 137.328 178.659 136.273 1.00 123.32 293 ASP B O 1
ATOM 5762 N N . CYS B 1 272 ? 138.314 177.227 134.848 1.00 119.54 294 CYS B N 1
ATOM 5763 C CA . CYS B 1 272 ? 138.132 176.059 135.699 1.00 119.54 294 CYS B CA 1
ATOM 5764 C C . CYS B 1 272 ? 139.086 174.978 135.219 1.00 119.54 294 CYS B C 1
ATOM 5765 O O . CYS B 1 272 ? 139.092 174.644 134.031 1.00 119.54 294 CYS B O 1
ATOM 5768 N N . ALA B 1 273 ? 139.882 174.437 136.134 1.00 115.94 295 ALA B N 1
ATOM 5769 C CA . ALA B 1 273 ? 140.939 173.501 135.788 1.00 115.94 295 ALA B CA 1
ATOM 5770 C C . ALA B 1 273 ? 140.671 172.137 136.405 1.00 115.94 295 ALA B C 1
ATOM 5771 O O . ALA B 1 273 ? 140.027 172.022 137.451 1.00 115.94 295 ALA B O 1
ATOM 5773 N N . SER B 1 274 ? 141.168 171.103 135.734 1.00 110.34 296 SER B N 1
ATOM 5774 C CA . SER B 1 274 ? 141.078 169.732 136.214 1.00 110.34 296 SER B CA 1
ATOM 5775 C C . SER B 1 274 ? 142.139 168.918 135.490 1.00 110.34 296 SER B C 1
ATOM 5776 O O . SER B 1 274 ? 142.828 169.418 134.599 1.00 110.34 296 SER B O 1
ATOM 5779 N N . ASP B 1 275 ? 142.266 167.653 135.883 1.00 109.20 297 ASP B N 1
ATOM 5780 C CA . ASP B 1 275 ? 143.277 166.780 135.306 1.00 109.20 297 ASP B CA 1
ATOM 5781 C C . ASP B 1 275 ? 142.718 165.484 134.741 1.00 109.20 297 ASP B C 1
ATOM 5782 O O . ASP B 1 275 ? 143.473 164.718 134.133 1.00 109.20 297 ASP B O 1
ATOM 5787 N N . CYS B 1 276 ? 141.428 165.212 134.918 1.00 104.20 298 CYS B N 1
ATOM 5788 C CA . CYS B 1 276 ? 140.794 164.020 134.369 1.00 104.20 298 CYS B CA 1
ATOM 5789 C C . CYS B 1 276 ? 139.493 164.436 133.704 1.00 104.20 298 CYS B C 1
ATOM 5790 O O . CYS B 1 276 ? 138.599 164.968 134.369 1.00 104.20 298 CYS B O 1
ATOM 5793 N N . HIS B 1 277 ? 139.385 164.195 132.400 1.00 98.24 299 HIS B N 1
ATOM 5794 C CA . HIS B 1 277 ? 138.222 164.605 131.632 1.00 98.24 299 HIS B CA 1
ATOM 5795 C C . HIS B 1 277 ? 137.672 163.430 130.841 1.00 98.24 299 HIS B C 1
ATOM 5796 O O . HIS B 1 277 ? 138.403 162.507 130.474 1.00 98.24 299 HIS B O 1
ATOM 5803 N N . SER B 1 278 ? 136.369 163.479 130.581 1.00 94.62 300 SER B N 1
ATOM 5804 C CA . SER B 1 278 ? 135.697 162.524 129.717 1.00 94.62 300 SER B CA 1
ATOM 5805 C C . SER B 1 278 ? 134.812 163.302 128.755 1.00 94.62 300 SER B C 1
ATOM 5806 O O . SER B 1 278 ? 134.725 164.531 128.818 1.00 94.62 300 SER B O 1
ATOM 5809 N N . ALA B 1 279 ? 134.147 162.581 127.853 1.00 94.73 301 ALA B N 1
ATOM 5810 C CA . ALA B 1 279 ? 133.300 163.238 126.867 1.00 94.73 301 ALA B CA 1
ATOM 5811 C C . ALA B 1 279 ? 132.056 163.859 127.483 1.00 94.73 301 ALA B C 1
ATOM 5812 O O . ALA B 1 279 ? 131.407 164.684 126.833 1.00 94.73 301 ALA B O 1
ATOM 5814 N N . TYR B 1 280 ? 131.710 163.491 128.717 1.00 97.41 302 TYR B N 1
ATOM 5815 C CA . TYR B 1 280 ? 130.488 163.965 129.354 1.00 97.41 302 TYR B CA 1
ATOM 5816 C C . TYR B 1 280 ? 130.760 164.716 130.652 1.00 97.41 302 TYR B C 1
ATOM 5817 O O . TYR B 1 280 ? 129.845 164.900 131.458 1.00 97.41 302 TYR B O 1
ATOM 5826 N N . GLY B 1 281 ? 131.995 165.155 130.874 1.00 97.97 303 GLY B N 1
ATOM 5827 C CA . GLY B 1 281 ? 132.303 165.930 132.058 1.00 97.97 303 GLY B CA 1
ATOM 5828 C C . GLY B 1 281 ? 133.641 165.597 132.681 1.00 97.97 303 GLY B C 1
ATOM 5829 O O . GLY B 1 281 ? 134.240 164.566 132.369 1.00 97.97 303 GLY B O 1
ATOM 5830 N N . SER B 1 282 ? 134.118 166.465 133.567 1.00 100.17 304 SER B N 1
ATOM 5831 C CA . SER B 1 282 ? 135.386 166.261 134.244 1.00 100.17 304 SER B CA 1
ATOM 5832 C C . SER B 1 282 ? 135.169 165.514 135.558 1.00 100.17 304 SER B C 1
ATOM 5833 O O . SER B 1 282 ? 134.045 165.181 135.938 1.00 100.17 304 SER B O 1
ATOM 5836 N N . PHE B 1 283 ? 136.262 165.249 136.263 1.00 97.99 305 PHE B N 1
ATOM 5837 C CA . PHE B 1 283 ? 136.233 164.516 137.516 1.00 97.99 305 PHE B CA 1
ATOM 5838 C C . PHE B 1 283 ? 137.032 165.259 138.575 1.00 97.99 305 PHE B C 1
ATOM 5839 O O . PHE B 1 283 ? 137.950 166.016 138.247 1.00 97.99 305 PHE B O 1
ATOM 5847 N N . PRO B 1 284 ? 136.700 165.069 139.850 1.00 103.04 306 PRO B N 1
ATOM 5848 C CA . PRO B 1 284 ? 137.425 165.773 140.913 1.00 103.04 306 PRO B CA 1
ATOM 5849 C C . PRO B 1 284 ? 138.881 165.345 140.995 1.00 103.04 306 PRO B C 1
ATOM 5850 O O . PRO B 1 284 ? 139.252 164.234 140.612 1.00 103.04 306 PRO B O 1
ATOM 5854 N N . ASN B 1 285 ? 139.709 166.256 141.499 1.00 109.65 307 ASN B N 1
ATOM 5855 C CA . ASN B 1 285 ? 141.133 165.990 141.642 1.00 109.65 307 ASN B CA 1
ATOM 5856 C C . ASN B 1 285 ? 141.385 164.871 142.646 1.00 109.65 307 ASN B C 1
ATOM 5857 O O . ASN B 1 285 ? 140.662 164.714 143.632 1.00 109.65 307 ASN B O 1
ATOM 5862 N N . GLY B 1 286 ? 142.432 164.096 142.385 1.00 107.00 308 GLY B N 1
ATOM 5863 C CA . GLY B 1 286 ? 142.905 163.112 143.346 1.00 107.00 308 GLY B CA 1
ATOM 5864 C C . GLY B 1 286 ? 141.918 162.016 143.680 1.00 107.00 308 GLY B C 1
ATOM 5865 O O . GLY B 1 286 ? 141.778 161.647 144.852 1.00 107.00 308 GLY B O 1
ATOM 5866 N N . SER B 1 287 ? 141.232 161.481 142.677 1.00 102.19 309 SER B N 1
ATOM 5867 C CA . SER B 1 287 ? 140.296 160.388 142.886 1.00 102.19 309 SER B CA 1
ATOM 5868 C C . SER B 1 287 ? 141.006 159.053 142.713 1.00 102.19 309 SER B C 1
ATOM 5869 O O . SER B 1 287 ? 141.821 158.883 141.803 1.00 102.19 309 SER B O 1
ATOM 5872 N N . SER B 1 288 ? 140.699 158.108 143.603 1.00 98.59 310 SER B N 1
ATOM 5873 C CA . SER B 1 288 ? 141.266 156.770 143.475 1.00 98.59 310 SER B CA 1
ATOM 5874 C C . SER B 1 288 ? 140.623 156.009 142.324 1.00 98.59 310 SER B C 1
ATOM 5875 O O . SER B 1 288 ? 141.297 155.254 141.616 1.00 98.59 310 SER B O 1
ATOM 5878 N N . PHE B 1 289 ? 139.319 156.188 142.130 1.00 95.28 311 PHE B N 1
ATOM 5879 C CA . PHE B 1 289 ? 138.598 155.608 141.009 1.00 95.28 311 PHE B CA 1
ATOM 5880 C C . PHE B 1 289 ? 137.576 156.620 140.519 1.00 95.28 311 PHE B C 1
ATOM 5881 O O . PHE B 1 289 ? 137.208 157.552 141.236 1.00 95.28 311 PHE B O 1
ATOM 5889 N N . ILE B 1 290 ? 137.120 156.431 139.287 1.00 92.97 312 ILE B N 1
ATOM 5890 C CA . ILE B 1 290 ? 136.127 157.306 138.679 1.00 92.97 312 ILE B CA 1
ATOM 5891 C C . ILE B 1 290 ? 134.969 156.457 138.179 1.00 92.97 312 ILE B C 1
ATOM 5892 O O . ILE B 1 290 ? 135.170 155.338 137.698 1.00 92.97 312 ILE B O 1
ATOM 5897 N N . ILE B 1 291 ? 133.755 156.984 138.310 1.00 94.59 313 ILE B N 1
ATOM 5898 C CA . ILE B 1 291 ? 132.567 156.291 137.829 1.00 94.59 313 ILE B CA 1
ATOM 5899 C C . ILE B 1 291 ? 132.398 156.577 136.344 1.00 94.59 313 ILE B C 1
ATOM 5900 O O . ILE B 1 291 ? 131.778 157.573 135.957 1.00 94.59 313 ILE B O 1
ATOM 5905 N N . HIS B 1 292 ? 132.947 155.704 135.505 1.00 95.12 314 HIS B N 1
ATOM 5906 C CA . HIS B 1 292 ? 132.920 155.881 134.062 1.00 95.12 314 HIS B CA 1
ATOM 5907 C C . HIS B 1 292 ? 132.575 154.551 133.410 1.00 95.12 314 HIS B C 1
ATOM 5908 O O . HIS B 1 292 ? 132.850 153.485 133.963 1.00 95.12 314 HIS B O 1
ATOM 5915 N N . HIS B 1 293 ? 131.970 154.622 132.227 1.00 96.81 315 HIS B N 1
ATOM 5916 C CA . HIS B 1 293 ? 131.536 153.432 131.508 1.00 96.81 315 HIS B CA 1
ATOM 5917 C C . HIS B 1 293 ? 132.516 153.007 130.425 1.00 96.81 315 HIS B C 1
ATOM 5918 O O . HIS B 1 293 ? 132.202 152.110 129.639 1.00 96.81 315 HIS B O 1
ATOM 5925 N N . SER B 1 294 ? 133.691 153.625 130.366 1.00 95.31 316 SER B N 1
ATOM 5926 C CA . SER B 1 294 ? 134.681 153.286 129.357 1.00 95.31 316 SER B CA 1
ATOM 5927 C C . SER B 1 294 ? 136.064 153.611 129.899 1.00 95.31 316 SER B C 1
ATOM 5928 O O . SER B 1 294 ? 136.212 154.177 130.983 1.00 95.31 316 SER B O 1
ATOM 5931 N N . VAL B 1 295 ? 137.084 153.239 129.127 1.00 91.62 317 VAL B N 1
ATOM 5932 C CA . VAL B 1 295 ? 138.468 153.520 129.487 1.00 91.62 317 VAL B CA 1
ATOM 5933 C C . VAL B 1 295 ? 139.024 154.710 128.715 1.00 91.62 317 VAL B C 1
ATOM 5934 O O . VAL B 1 295 ? 140.218 155.004 128.816 1.00 91.62 317 VAL B O 1
ATOM 5938 N N . HIS B 1 296 ? 138.188 155.406 127.951 1.00 89.79 318 HIS B N 1
ATOM 5939 C CA . HIS B 1 296 ? 138.633 156.534 127.145 1.00 89.79 318 HIS B CA 1
ATOM 5940 C C . HIS B 1 296 ? 138.550 157.813 127.966 1.00 89.79 318 HIS B C 1
ATOM 5941 O O . HIS B 1 296 ? 137.457 158.241 128.351 1.00 89.79 318 HIS B O 1
ATOM 5948 N N . THR B 1 297 ? 139.703 158.423 128.225 1.00 91.40 319 THR B N 1
ATOM 5949 C CA . THR B 1 297 ? 139.772 159.668 128.973 1.00 91.40 319 THR B CA 1
ATOM 5950 C C . THR B 1 297 ? 141.052 160.389 128.584 1.00 91.40 319 THR B C 1
ATOM 5951 O O . THR B 1 297 ? 141.958 159.801 127.990 1.00 91.40 319 THR B O 1
ATOM 5953 N N . VAL B 1 298 ? 141.115 161.673 128.923 1.00 94.53 320 VAL B N 1
ATOM 5954 C CA . VAL B 1 298 ? 142.294 162.486 128.659 1.00 94.53 320 VAL B CA 1
ATOM 5955 C C . VAL B 1 298 ? 142.823 163.024 129.979 1.00 94.53 320 VAL B C 1
ATOM 5956 O O . VAL B 1 298 ? 142.076 163.200 130.946 1.00 94.53 320 VAL B O 1
ATOM 5960 N N . GLY B 1 299 ? 144.123 163.288 130.011 1.00 100.90 321 GLY B N 1
ATOM 5961 C CA . GLY B 1 299 ? 144.775 163.704 131.231 1.00 100.90 321 GLY B CA 1
ATOM 5962 C C . GLY B 1 299 ? 145.225 162.519 132.065 1.00 100.90 321 GLY B C 1
ATOM 5963 O O . GLY B 1 299 ? 145.317 161.381 131.598 1.00 100.90 321 GLY B O 1
ATOM 5964 N N . SER B 1 300 ? 145.513 162.805 133.331 1.00 105.42 322 SER B N 1
ATOM 5965 C CA . SER B 1 300 ? 145.915 161.780 134.289 1.00 105.42 322 SER B CA 1
ATOM 5966 C C . SER B 1 300 ? 144.663 161.251 134.978 1.00 105.42 322 SER B C 1
ATOM 5967 O O . SER B 1 300 ? 144.056 161.949 135.795 1.00 105.42 322 SER B O 1
ATOM 5970 N N . CYS B 1 301 ? 144.282 160.020 134.658 1.00 105.05 323 CYS B N 1
ATOM 5971 C CA . CYS B 1 301 ? 143.030 159.475 135.152 1.00 105.05 323 CYS B CA 1
ATOM 5972 C C . CYS B 1 301 ? 143.251 158.132 135.830 1.00 105.05 323 CYS B C 1
ATOM 5973 O O . CYS B 1 301 ? 144.086 157.335 135.394 1.00 105.05 323 CYS B O 1
ATOM 5976 N N . PRO B 1 302 ? 142.512 157.861 136.901 1.00 97.83 324 PRO B N 1
ATOM 5977 C CA . PRO B 1 302 ? 142.614 156.570 137.578 1.00 97.83 324 PRO B CA 1
ATOM 5978 C C . PRO B 1 302 ? 141.756 155.527 136.884 1.00 97.83 324 PRO B C 1
ATOM 5979 O O . PRO B 1 302 ? 141.052 155.843 135.915 1.00 97.83 324 PRO B O 1
ATOM 5983 N N . PRO B 1 303 ? 141.793 154.272 137.337 1.00 95.18 325 PRO B N 1
ATOM 5984 C CA . PRO B 1 303 ? 140.905 153.259 136.755 1.00 95.18 325 PRO B CA 1
ATOM 5985 C C . PRO B 1 303 ? 139.441 153.600 136.981 1.00 95.18 325 PRO B C 1
ATOM 5986 O O . PRO B 1 303 ? 139.082 154.307 137.924 1.00 95.18 325 PRO B O 1
ATOM 5990 N N . SER B 1 304 ? 138.591 153.089 136.097 1.00 92.75 326 SER B N 1
ATOM 5991 C CA . SER B 1 304 ? 137.172 153.406 136.098 1.00 92.75 326 SER B CA 1
ATOM 5992 C C . SER B 1 304 ? 136.346 152.203 136.534 1.00 92.75 326 SER B C 1
ATOM 5993 O O . SER B 1 304 ? 136.680 151.054 136.234 1.00 92.75 326 SER B O 1
ATOM 5996 N N . ILE B 1 305 ? 135.256 152.484 137.249 1.00 92.77 327 ILE B N 1
ATOM 5997 C CA . ILE B 1 305 ? 134.315 151.470 137.701 1.00 92.77 327 ILE B CA 1
ATOM 5998 C C . ILE B 1 305 ? 132.910 151.908 137.309 1.00 92.77 327 ILE B C 1
ATOM 5999 O O . ILE B 1 305 ? 132.653 153.082 137.035 1.00 92.77 327 ILE B O 1
ATOM 6004 N N . LEU B 1 306 ? 131.995 150.942 137.284 1.00 95.98 328 LEU B N 1
ATOM 6005 C CA . LEU B 1 306 ? 130.643 151.193 136.803 1.00 95.98 328 LEU B CA 1
ATOM 6006 C C . LEU B 1 306 ? 129.694 151.700 137.879 1.00 95.98 328 LEU B C 1
ATOM 6007 O O . LEU B 1 306 ? 128.657 152.280 137.540 1.00 95.98 328 LEU B O 1
ATOM 6012 N N . ARG B 1 307 ? 130.010 151.502 139.156 1.00 98.83 329 ARG B N 1
ATOM 6013 C CA . ARG B 1 307 ? 129.153 151.988 140.227 1.00 98.83 329 ARG B CA 1
ATOM 6014 C C . ARG B 1 307 ? 129.992 152.226 141.474 1.00 98.83 329 ARG B C 1
ATOM 6015 O O . ARG B 1 307 ? 131.112 151.726 141.597 1.00 98.83 329 ARG B O 1
ATOM 6023 N N . ASN B 1 308 ? 129.432 152.997 142.399 1.00 99.08 330 ASN B N 1
ATOM 6024 C CA . ASN B 1 308 ? 130.143 153.422 143.594 1.00 99.08 330 ASN B CA 1
ATOM 6025 C C . ASN B 1 308 ? 129.860 152.489 144.768 1.00 99.08 330 ASN B C 1
ATOM 6026 O O . ASN B 1 308 ? 128.862 151.766 144.796 1.00 99.08 330 ASN B O 1
ATOM 6031 N N . PHE B 1 309 ? 130.761 152.520 145.748 1.00 99.18 331 PHE B N 1
ATOM 6032 C CA . PHE B 1 309 ? 130.651 151.692 146.939 1.00 99.18 331 PHE B CA 1
ATOM 6033 C C . PHE B 1 309 ? 131.032 152.516 148.160 1.00 99.18 331 PHE B C 1
ATOM 6034 O O . PHE B 1 309 ? 131.750 153.513 148.062 1.00 99.18 331 PHE B O 1
ATOM 6042 N N . ASP B 1 310 ? 130.545 152.082 149.319 1.00 104.50 332 ASP B N 1
ATOM 6043 C CA . ASP B 1 310 ? 130.744 152.794 150.573 1.00 104.50 332 ASP B CA 1
ATOM 6044 C C . ASP B 1 310 ? 131.856 152.150 151.388 1.00 104.50 332 ASP B C 1
ATOM 6045 O O . ASP B 1 310 ? 131.927 150.924 151.503 1.00 104.50 332 ASP B O 1
ATOM 6050 N N . VAL B 1 311 ? 132.716 152.987 151.961 1.00 102.22 333 VAL B N 1
ATOM 6051 C CA . VAL B 1 311 ? 133.803 152.542 152.820 1.00 102.22 333 VAL B CA 1
ATOM 6052 C C . VAL B 1 311 ? 133.716 153.301 154.136 1.00 102.22 333 VAL B C 1
ATOM 6053 O O . VAL B 1 311 ? 133.216 154.429 154.195 1.00 102.22 333 VAL B O 1
ATOM 6057 N N . ILE B 1 312 ? 134.195 152.665 155.205 1.00 105.03 334 ILE B N 1
ATOM 6058 C CA . ILE B 1 312 ? 134.043 153.219 156.543 1.00 105.03 334 ILE B CA 1
ATOM 6059 C C . ILE B 1 312 ? 134.976 154.409 156.727 1.00 105.03 334 ILE B C 1
ATOM 6060 O O . ILE B 1 312 ? 136.133 154.394 156.287 1.00 105.03 334 ILE B O 1
ATOM 6065 N N . ASP B 1 313 ? 134.466 155.460 157.370 1.00 113.48 335 ASP B N 1
ATOM 6066 C CA . ASP B 1 313 ? 135.250 156.648 157.666 1.00 113.48 335 ASP B CA 1
ATOM 6067 C C . ASP B 1 313 ? 135.295 156.999 159.146 1.00 113.48 335 ASP B C 1
ATOM 6068 O O . ASP B 1 313 ? 136.046 157.904 159.523 1.00 113.48 335 ASP B O 1
ATOM 6073 N N . GLY B 1 314 ? 134.520 156.323 159.988 1.00 115.39 336 GLY B N 1
ATOM 6074 C CA . GLY B 1 314 ? 134.556 156.562 161.416 1.00 115.39 336 GLY B CA 1
ATOM 6075 C C . GLY B 1 314 ? 134.901 155.310 162.193 1.00 115.39 336 GLY B C 1
ATOM 6076 O O . GLY B 1 314 ? 135.967 154.723 161.990 1.00 115.39 336 GLY B O 1
ATOM 6077 N N . TYR B 1 315 ? 134.008 154.886 163.083 1.00 118.98 337 TYR B N 1
ATOM 6078 C CA . TYR B 1 315 ? 134.207 153.655 163.831 1.00 118.98 337 TYR B CA 1
ATOM 6079 C C . TYR B 1 315 ? 132.851 153.034 164.124 1.00 118.98 337 TYR B C 1
ATOM 6080 O O . TYR B 1 315 ? 131.814 153.696 164.052 1.00 118.98 337 TYR B O 1
ATOM 6089 N N . GLU B 1 316 ? 132.873 151.744 164.446 1.00 118.76 338 GLU B N 1
ATOM 6090 C CA . GLU B 1 316 ? 131.640 151.014 164.699 1.00 118.76 338 GLU B CA 1
ATOM 6091 C C . GLU B 1 316 ? 130.978 151.496 165.982 1.00 118.76 338 GLU B C 1
ATOM 6092 O O . GLU B 1 316 ? 131.649 151.810 166.968 1.00 118.76 338 GLU B O 1
ATOM 6098 N N . ALA B 1 317 ? 129.648 151.550 165.966 1.00 124.30 339 ALA B N 1
ATOM 6099 C CA . ALA B 1 317 ? 128.867 151.999 167.117 1.00 124.30 339 ALA B CA 1
ATOM 6100 C C . ALA B 1 317 ? 128.451 150.773 167.919 1.00 124.30 339 ALA B C 1
ATOM 6101 O O . ALA B 1 317 ? 127.361 150.228 167.747 1.00 124.30 339 ALA B O 1
ATOM 6103 N N . THR B 1 318 ? 129.335 150.336 168.812 1.00 129.85 340 THR B N 1
ATOM 6104 C CA . THR B 1 318 ? 129.090 149.149 169.629 1.00 129.85 340 THR B CA 1
ATOM 6105 C C . THR B 1 318 ? 128.537 149.563 170.992 1.00 129.85 340 THR B C 1
ATOM 6106 O O . THR B 1 318 ? 129.169 149.405 172.036 1.00 129.85 340 THR B O 1
ATOM 6110 N N . TRP B 1 319 ? 127.322 150.104 170.960 1.00 132.26 341 TRP B N 1
ATOM 6111 C CA . TRP B 1 319 ? 126.625 150.497 172.175 1.00 132.26 341 TRP B CA 1
ATOM 6112 C C . TRP B 1 319 ? 125.129 150.486 171.903 1.00 132.26 341 TRP B C 1
ATOM 6113 O O . TRP B 1 319 ? 124.686 150.411 170.754 1.00 132.26 341 TRP B O 1
ATOM 6124 N N . GLU B 1 320 ? 124.352 150.554 172.979 1.00 142.90 342 GLU B N 1
ATOM 6125 C CA . GLU B 1 320 ? 122.896 150.540 172.883 1.00 142.90 342 GLU B CA 1
ATOM 6126 C C . GLU B 1 320 ? 122.373 151.739 172.099 1.00 142.90 342 GLU B C 1
ATOM 6127 O O . GLU B 1 320 ? 121.249 152.193 172.315 1.00 142.90 342 GLU B O 1
ATOM 6133 N N . PHE B 1 335 ? 123.581 152.140 182.779 1.00 170.05 357 PHE B N 1
ATOM 6134 C CA . PHE B 1 335 ? 124.466 150.990 182.639 1.00 170.05 357 PHE B CA 1
ATOM 6135 C C . PHE B 1 335 ? 125.500 151.221 181.543 1.00 170.05 357 PHE B C 1
ATOM 6136 O O . PHE B 1 335 ? 125.155 151.586 180.420 1.00 170.05 357 PHE B O 1
ATOM 6144 N N . PHE B 1 336 ? 126.769 151.005 181.880 1.00 165.03 358 PHE B N 1
ATOM 6145 C CA . PHE B 1 336 ? 127.843 151.186 180.913 1.00 165.03 358 PHE B CA 1
ATOM 6146 C C . PHE B 1 336 ? 127.751 150.133 179.817 1.00 165.03 358 PHE B C 1
ATOM 6147 O O . PHE B 1 336 ? 127.590 148.941 180.096 1.00 165.03 358 PHE B O 1
ATOM 6155 N N . THR B 1 337 ? 127.858 150.577 178.562 1.00 158.46 359 THR B N 1
ATOM 6156 C CA . THR B 1 337 ? 127.774 149.683 177.413 1.00 158.46 359 THR B CA 1
ATOM 6157 C C . THR B 1 337 ? 128.878 149.956 176.398 1.00 158.46 359 THR B C 1
ATOM 6158 O O . THR B 1 337 ? 128.710 149.657 175.212 1.00 158.46 359 THR B O 1
ATOM 6162 N N . GLY B 1 338 ? 130.002 150.516 176.837 1.00 155.67 360 GLY B N 1
ATOM 6163 C CA . GLY B 1 338 ? 131.108 150.836 175.968 1.00 155.67 360 GLY B CA 1
ATOM 6164 C C . GLY B 1 338 ? 131.152 152.277 175.506 1.00 155.67 360 GLY B C 1
ATOM 6165 O O . GLY B 1 338 ? 132.197 152.726 175.022 1.00 155.67 360 GLY B O 1
ATOM 6166 N N . GLY B 1 339 ? 130.051 153.012 175.643 1.00 150.92 361 GLY B N 1
ATOM 6167 C CA . GLY B 1 339 ? 129.997 154.396 175.238 1.00 150.92 361 GLY B CA 1
ATOM 6168 C C . GLY B 1 339 ? 130.174 155.349 176.404 1.00 150.92 361 GLY B C 1
ATOM 6169 O O . GLY B 1 339 ? 129.967 154.995 177.562 1.00 150.92 361 GLY B O 1
ATOM 6170 N N . ILE B 1 340 ? 130.567 156.577 176.080 1.00 149.68 362 ILE B N 1
ATOM 6171 C CA . ILE B 1 340 ? 130.781 157.630 177.065 1.00 149.68 362 ILE B CA 1
ATOM 6172 C C . ILE B 1 340 ? 129.825 158.770 176.750 1.00 149.68 362 ILE B C 1
ATOM 6173 O O . ILE B 1 340 ? 129.841 159.312 175.638 1.00 149.68 362 ILE B O 1
ATOM 6178 N N . GLN B 1 341 ? 128.994 159.133 177.729 1.00 153.80 363 GLN B N 1
ATOM 6179 C CA . GLN B 1 341 ? 127.990 160.168 177.505 1.00 153.80 363 GLN B CA 1
ATOM 6180 C C . GLN B 1 341 ? 128.627 161.542 177.341 1.00 153.80 363 GLN B C 1
ATOM 6181 O O . GLN B 1 341 ? 128.202 162.329 176.487 1.00 153.80 363 GLN B O 1
ATOM 6187 N N . GLY B 1 342 ? 129.637 161.851 178.150 1.00 154.84 364 GLY B N 1
ATOM 6188 C CA . GLY B 1 342 ? 130.225 163.178 178.117 1.00 154.84 364 GLY B CA 1
ATOM 6189 C C . GLY B 1 342 ? 130.914 163.461 176.793 1.00 154.84 364 GLY B C 1
ATOM 6190 O O . GLY B 1 342 ? 131.539 162.587 176.191 1.00 154.84 364 GLY B O 1
ATOM 6191 N N . ALA B 1 343 ? 130.793 164.706 176.340 1.00 153.41 365 ALA B N 1
ATOM 6192 C CA . ALA B 1 343 ? 131.422 165.111 175.091 1.00 153.41 365 ALA B CA 1
ATOM 6193 C C . ALA B 1 343 ? 132.927 165.256 175.272 1.00 153.41 365 ALA B C 1
ATOM 6194 O O . ALA B 1 343 ? 133.399 165.825 176.260 1.00 153.41 365 ALA B O 1
ATOM 6196 N N . ILE B 1 344 ? 133.684 164.734 174.306 1.00 152.57 366 ILE B N 1
ATOM 6197 C CA . ILE B 1 344 ? 135.138 164.807 174.323 1.00 152.57 366 ILE B CA 1
ATOM 6198 C C . ILE B 1 344 ? 135.637 165.137 172.924 1.00 152.57 366 ILE B C 1
ATOM 6199 O O . ILE B 1 344 ? 134.942 164.939 171.926 1.00 152.57 366 ILE B O 1
ATOM 6204 N N . ASP B 1 345 ? 136.864 165.650 172.864 1.00 152.24 367 ASP B N 1
ATOM 6205 C CA . ASP B 1 345 ? 137.491 166.022 171.598 1.00 152.24 367 ASP B CA 1
ATOM 6206 C C . ASP B 1 345 ? 138.368 164.873 171.103 1.00 152.24 367 ASP B C 1
ATOM 6207 O O . ASP B 1 345 ? 139.598 164.925 171.117 1.00 152.24 367 ASP B O 1
ATOM 6212 N N . GLY B 1 346 ? 137.698 163.816 170.661 1.00 142.68 368 GLY B N 1
ATOM 6213 C CA . GLY B 1 346 ? 138.395 162.647 170.168 1.00 142.68 368 GLY B CA 1
ATOM 6214 C C . GLY B 1 346 ? 137.431 161.495 169.979 1.00 142.68 368 GLY B C 1
ATOM 6215 O O . GLY B 1 346 ? 136.211 161.663 170.038 1.00 142.68 368 GLY B O 1
ATOM 6216 N N . TRP B 1 347 ? 138.007 160.316 169.748 1.00 131.58 369 TRP B N 1
ATOM 6217 C CA . TRP B 1 347 ? 137.223 159.104 169.564 1.00 131.58 369 TRP B CA 1
ATOM 6218 C C . TRP B 1 347 ? 137.215 158.205 170.790 1.00 131.58 369 TRP B C 1
ATOM 6219 O O . TRP B 1 347 ? 136.290 157.400 170.941 1.00 131.58 369 TRP B O 1
ATOM 6230 N N . TYR B 1 348 ? 138.211 158.323 171.663 1.00 141.16 370 TYR B N 1
ATOM 6231 C CA . TYR B 1 348 ? 138.318 157.496 172.852 1.00 141.16 370 TYR B CA 1
ATOM 6232 C C . TYR B 1 348 ? 138.465 158.391 174.073 1.00 141.16 370 TYR B C 1
ATOM 6233 O O . TYR B 1 348 ? 138.935 159.528 173.981 1.00 141.16 370 TYR B O 1
ATOM 6242 N N . GLY B 1 349 ? 138.059 157.866 175.225 1.00 152.82 371 GLY B N 1
ATOM 6243 C CA . GLY B 1 349 ? 138.084 158.671 176.432 1.00 152.82 371 GLY B CA 1
ATOM 6244 C C . GLY B 1 349 ? 138.008 157.844 177.695 1.00 152.82 371 GLY B C 1
ATOM 6245 O O . GLY B 1 349 ? 137.711 156.646 177.679 1.00 152.82 371 GLY B O 1
ATOM 6246 N N . VAL B 1 350 ? 138.294 158.527 178.803 1.00 163.54 372 VAL B N 1
ATOM 6247 C CA . VAL B 1 350 ? 138.234 157.971 180.150 1.00 163.54 372 VAL B CA 1
ATOM 6248 C C . VAL B 1 350 ? 137.283 158.832 180.969 1.00 163.54 372 VAL B C 1
ATOM 6249 O O . VAL B 1 350 ? 137.380 160.064 180.946 1.00 163.54 372 VAL B O 1
ATOM 6253 N N . THR B 1 351 ? 136.372 158.187 181.694 1.00 170.09 373 THR B N 1
ATOM 6254 C CA . THR B 1 351 ? 135.373 158.897 182.478 1.00 170.09 373 THR B CA 1
ATOM 6255 C C . THR B 1 351 ? 135.217 158.234 183.838 1.00 170.09 373 THR B C 1
ATOM 6256 O O . THR B 1 351 ? 135.704 157.126 184.077 1.00 170.09 373 THR B O 1
ATOM 6260 N N . ASN B 1 352 ? 134.536 158.939 184.738 1.00 175.80 374 ASN B N 1
ATOM 6261 C CA . ASN B 1 352 ? 134.172 158.434 186.057 1.00 175.80 374 ASN B CA 1
ATOM 6262 C C . ASN B 1 352 ? 132.702 158.701 186.333 1.00 175.80 374 ASN B C 1
ATOM 6263 O O . ASN B 1 352 ? 132.313 159.049 187.451 1.00 175.80 374 ASN B O 1
ATOM 6268 N N . HIS B 1 353 ? 131.867 158.548 185.305 1.00 176.57 375 HIS B N 1
ATOM 6269 C CA . HIS B 1 353 ? 130.433 158.826 185.365 1.00 176.57 375 HIS B CA 1
ATOM 6270 C C . HIS B 1 353 ? 130.139 160.272 185.751 1.00 176.57 375 HIS B C 1
ATOM 6271 O O . HIS B 1 353 ? 129.016 160.596 186.149 1.00 176.57 375 HIS B O 1
ATOM 6278 N N . ASP B 1 354 ? 131.131 161.151 185.640 1.00 178.51 376 ASP B N 1
ATOM 6279 C CA . ASP B 1 354 ? 130.960 162.578 185.865 1.00 178.51 376 ASP B CA 1
ATOM 6280 C C . ASP B 1 354 ? 131.206 163.305 184.553 1.00 178.51 376 ASP B C 1
ATOM 6281 O O . ASP B 1 354 ? 132.264 163.140 183.937 1.00 178.51 376 ASP B O 1
ATOM 6286 N N . THR B 1 355 ? 130.237 164.109 184.133 1.00 180.03 377 THR B N 1
ATOM 6287 C CA . THR B 1 355 ? 130.287 164.792 182.850 1.00 180.03 377 THR B CA 1
ATOM 6288 C C . THR B 1 355 ? 130.592 166.269 183.048 1.00 180.03 377 THR B C 1
ATOM 6289 O O . THR B 1 355 ? 130.091 166.900 183.985 1.00 180.03 377 THR B O 1
ATOM 6293 N N . GLY B 1 356 ? 131.419 166.811 182.161 1.00 182.31 378 GLY B N 1
ATOM 6294 C CA . GLY B 1 356 ? 131.704 168.230 182.132 1.00 182.31 378 GLY B CA 1
ATOM 6295 C C . GLY B 1 356 ? 133.158 168.582 182.363 1.00 182.31 378 GLY B C 1
ATOM 6296 O O . GLY B 1 356 ? 133.711 169.413 181.639 1.00 182.31 378 GLY B O 1
ATOM 6297 N N . LYS B 1 357 ? 133.799 167.966 183.357 1.00 180.84 379 LYS B N 1
ATOM 6298 C CA . LYS B 1 357 ? 135.243 168.131 183.498 1.00 180.84 379 LYS B CA 1
ATOM 6299 C C . LYS B 1 357 ? 135.968 166.830 183.806 1.00 180.84 379 LYS B C 1
ATOM 6300 O O . LYS B 1 357 ? 137.147 166.709 183.456 1.00 180.84 379 LYS B O 1
ATOM 6306 N N . GLY B 1 358 ? 135.305 165.835 184.391 1.00 177.10 380 GLY B N 1
ATOM 6307 C CA . GLY B 1 358 ? 135.924 164.588 184.782 1.00 177.10 380 GLY B CA 1
ATOM 6308 C C . GLY B 1 358 ? 136.083 163.564 183.686 1.00 177.10 380 GLY B C 1
ATOM 6309 O O . GLY B 1 358 ? 136.534 162.448 183.955 1.00 177.10 380 GLY B O 1
ATOM 6310 N N . THR B 1 359 ? 135.717 163.903 182.454 1.00 170.06 381 THR B N 1
ATOM 6311 C CA . THR B 1 359 ? 135.902 163.031 181.303 1.00 170.06 381 THR B CA 1
ATOM 6312 C C . THR B 1 359 ? 137.040 163.586 180.459 1.00 170.06 381 THR B C 1
ATOM 6313 O O . THR B 1 359 ? 136.993 164.745 180.035 1.00 170.06 381 THR B O 1
ATOM 6317 N N . ALA B 1 360 ? 138.055 162.762 180.218 1.00 164.72 382 ALA B N 1
ATOM 6318 C CA . ALA B 1 360 ? 139.237 163.165 179.471 1.00 164.72 382 ALA B CA 1
ATOM 6319 C C . ALA B 1 360 ? 139.455 162.218 178.301 1.00 164.72 382 ALA B C 1
ATOM 6320 O O . ALA B 1 360 ? 139.261 161.005 178.426 1.00 164.72 382 ALA B O 1
ATOM 6322 N N . ALA B 1 361 ? 139.861 162.778 177.167 1.00 156.75 383 ALA B N 1
ATOM 6323 C CA . ALA B 1 361 ? 140.092 162.012 175.952 1.00 156.75 383 ALA B CA 1
ATOM 6324 C C . ALA B 1 361 ? 141.584 161.807 175.726 1.00 156.75 383 ALA B C 1
ATOM 6325 O O . ALA B 1 361 ? 142.414 162.609 176.160 1.00 156.75 383 ALA B O 1
ATOM 6327 N N . ASP B 1 362 ? 141.918 160.716 175.041 1.00 151.08 384 ASP B N 1
ATOM 6328 C CA . ASP B 1 362 ? 143.295 160.389 174.693 1.00 151.08 384 ASP B CA 1
ATOM 6329 C C . ASP B 1 362 ? 143.448 160.454 173.180 1.00 151.08 384 ASP B C 1
ATOM 6330 O O . ASP B 1 362 ? 142.699 159.799 172.448 1.00 151.08 384 ASP B O 1
ATOM 6335 N N . GLN B 1 363 ? 144.415 161.245 172.716 1.00 147.13 385 GLN B N 1
ATOM 6336 C CA . GLN B 1 363 ? 144.622 161.421 171.286 1.00 147.13 385 GLN B CA 1
ATOM 6337 C C . GLN B 1 363 ? 145.365 160.257 170.647 1.00 147.13 385 GLN B C 1
ATOM 6338 O O . GLN B 1 363 ? 145.314 160.108 169.421 1.00 147.13 385 GLN B O 1
ATOM 6344 N N . THR B 1 364 ? 146.050 159.436 171.445 1.00 140.19 386 THR B N 1
ATOM 6345 C CA . THR B 1 364 ? 146.859 158.356 170.887 1.00 140.19 386 THR B CA 1
ATOM 6346 C C . THR B 1 364 ? 145.995 157.342 170.147 1.00 140.19 386 THR B C 1
ATOM 6347 O O . THR B 1 364 ? 146.300 156.960 169.010 1.00 140.19 386 THR B O 1
ATOM 6351 N N . SER B 1 365 ? 144.907 156.898 170.777 1.00 137.99 387 SER B N 1
ATOM 6352 C CA . SER B 1 365 ? 144.041 155.906 170.150 1.00 137.99 387 SER B CA 1
ATOM 6353 C C . SER B 1 365 ? 143.369 156.462 168.901 1.00 137.99 387 SER B C 1
ATOM 6354 O O . SER B 1 365 ? 143.247 155.760 167.890 1.00 137.99 387 SER B O 1
ATOM 6357 N N . THR B 1 366 ? 142.920 157.718 168.953 1.00 134.66 388 THR B N 1
ATOM 6358 C CA . THR B 1 366 ? 142.302 158.331 167.781 1.00 134.66 388 THR B CA 1
ATOM 6359 C C . THR B 1 366 ? 143.290 158.429 166.626 1.00 134.66 388 THR B C 1
ATOM 6360 O O . THR B 1 366 ? 142.950 158.124 165.474 1.00 134.66 388 THR B O 1
ATOM 6364 N N . GLN B 1 367 ? 144.521 158.851 166.919 1.00 130.66 389 GLN B N 1
ATOM 6365 C CA . GLN B 1 367 ? 145.543 158.935 165.884 1.00 130.66 389 GLN B CA 1
ATOM 6366 C C . GLN B 1 367 ? 145.830 157.564 165.288 1.00 130.66 389 GLN B C 1
ATOM 6367 O O . GLN B 1 367 ? 145.962 157.423 164.064 1.00 130.66 389 GLN B O 1
ATOM 6373 N N . LYS B 1 368 ? 145.914 156.538 166.138 1.00 126.51 390 LYS B N 1
ATOM 6374 C CA . LYS B 1 368 ? 146.151 155.185 165.647 1.00 126.51 390 LYS B CA 1
ATOM 6375 C C . LYS B 1 368 ? 145.017 154.715 164.746 1.00 126.51 390 LYS B C 1
ATOM 6376 O O . LYS B 1 368 ? 145.259 154.097 163.704 1.00 126.51 390 LYS B O 1
ATOM 6382 N N . ALA B 1 369 ? 143.770 154.996 165.132 1.00 122.40 391 ALA B N 1
ATOM 6383 C CA . ALA B 1 369 ? 142.632 154.575 164.320 1.00 122.40 391 ALA B CA 1
ATOM 6384 C C . ALA B 1 369 ? 142.628 155.268 162.962 1.00 122.40 391 ALA B C 1
ATOM 6385 O O . ALA B 1 369 ? 142.375 154.631 161.928 1.00 122.40 391 ALA B O 1
ATOM 6387 N N . VAL B 1 370 ? 142.906 156.573 162.942 1.00 121.51 392 VAL B N 1
ATOM 6388 C CA . VAL B 1 370 ? 142.945 157.295 161.673 1.00 121.51 392 VAL B CA 1
ATOM 6389 C C . VAL B 1 370 ? 144.054 156.750 160.781 1.00 121.51 392 VAL B C 1
ATOM 6390 O O . VAL B 1 370 ? 143.860 156.540 159.572 1.00 121.51 392 VAL B O 1
ATOM 6394 N N . GLU B 1 371 ? 145.232 156.502 161.360 1.00 121.58 393 GLU B N 1
ATOM 6395 C CA . GLU B 1 371 ? 146.328 155.938 160.581 1.00 121.58 393 GLU B CA 1
ATOM 6396 C C . GLU B 1 371 ? 145.965 154.565 160.033 1.00 121.58 393 GLU B C 1
ATOM 6397 O O . GLU B 1 371 ? 146.322 154.228 158.897 1.00 121.58 393 GLU B O 1
ATOM 6403 N N . ALA B 1 372 ? 145.270 153.752 160.831 1.00 115.62 394 ALA B N 1
ATOM 6404 C CA . ALA B 1 372 ? 144.858 152.433 160.366 1.00 115.62 394 ALA B CA 1
ATOM 6405 C C . ALA B 1 372 ? 143.919 152.539 159.174 1.00 115.62 394 ALA B C 1
ATOM 6406 O O . ALA B 1 372 ? 144.070 151.808 158.186 1.00 115.62 394 ALA B O 1
ATOM 6408 N N . ILE B 1 373 ? 142.946 153.450 159.248 1.00 110.89 395 ILE B N 1
ATOM 6409 C CA . ILE B 1 373 ? 142.030 153.643 158.126 1.00 110.89 395 ILE B CA 1
ATOM 6410 C C . ILE B 1 373 ? 142.807 154.028 156.873 1.00 110.89 395 ILE B C 1
ATOM 6411 O O . ILE B 1 373 ? 142.603 153.461 155.789 1.00 110.89 395 ILE B O 1
ATOM 6416 N N . THR B 1 374 ? 143.726 154.986 157.013 1.00 110.90 396 THR B N 1
ATOM 6417 C CA . THR B 1 374 ? 144.487 155.458 155.859 1.00 110.90 396 THR B CA 1
ATOM 6418 C C . THR B 1 374 ? 145.314 154.333 155.243 1.00 110.90 396 THR B C 1
ATOM 6419 O O . THR B 1 374 ? 145.316 154.144 154.019 1.00 110.90 396 THR B O 1
ATOM 6423 N N . ASN B 1 375 ? 146.017 153.568 156.081 1.00 109.85 397 ASN B N 1
ATOM 6424 C CA . ASN B 1 375 ? 146.885 152.512 155.570 1.00 109.85 397 ASN B CA 1
ATOM 6425 C C . ASN B 1 375 ? 146.086 151.413 154.882 1.00 109.85 397 ASN B C 1
ATOM 6426 O O . ASN B 1 375 ? 146.480 150.926 153.813 1.00 109.85 397 ASN B O 1
ATOM 6431 N N . LYS B 1 376 ? 144.963 151.003 155.479 1.00 105.18 398 LYS B N 1
ATOM 6432 C CA . LYS B 1 376 ? 144.150 149.966 154.854 1.00 105.18 398 LYS B CA 1
ATOM 6433 C C . LYS B 1 376 ? 143.601 150.433 153.513 1.00 105.18 398 LYS B C 1
ATOM 6434 O O . LYS B 1 376 ? 143.601 149.673 152.534 1.00 105.18 398 LYS B O 1
ATOM 6440 N N . LEU B 1 377 ? 143.143 151.687 153.438 1.00 104.43 399 LEU B N 1
ATOM 6441 C CA . LEU B 1 377 ? 142.642 152.198 152.167 1.00 104.43 399 LEU B CA 1
ATOM 6442 C C . LEU B 1 377 ? 143.740 152.234 151.111 1.00 104.43 399 LEU B C 1
ATOM 6443 O O . LEU B 1 377 ? 143.500 151.903 149.942 1.00 104.43 399 LEU B O 1
ATOM 6448 N N . ASN B 1 378 ? 144.951 152.642 151.499 1.00 105.04 400 ASN B N 1
ATOM 6449 C CA . ASN B 1 378 ? 146.051 152.682 150.540 1.00 105.04 400 ASN B CA 1
ATOM 6450 C C . ASN B 1 378 ? 146.381 151.289 150.017 1.00 105.04 400 ASN B C 1
ATOM 6451 O O . ASN B 1 378 ? 146.603 151.104 148.811 1.00 105.04 400 ASN B O 1
ATOM 6456 N N . GLU B 1 379 ? 146.415 150.295 150.907 1.00 105.68 401 GLU B N 1
ATOM 6457 C CA . GLU B 1 379 ? 146.682 148.929 150.466 1.00 105.68 401 GLU B CA 1
ATOM 6458 C C . GLU B 1 379 ? 145.597 148.437 149.515 1.00 105.68 401 GLU B C 1
ATOM 6459 O O . GLU B 1 379 ? 145.889 147.764 148.516 1.00 105.68 401 GLU B O 1
ATOM 6465 N N . ALA B 1 380 ? 144.338 148.765 149.809 1.00 102.75 402 ALA B N 1
ATOM 6466 C CA . ALA B 1 380 ? 143.248 148.384 148.917 1.00 102.75 402 ALA B CA 1
ATOM 6467 C C . ALA B 1 380 ? 143.409 149.004 147.539 1.00 102.75 402 ALA B C 1
ATOM 6468 O O . ALA B 1 380 ? 143.188 148.340 146.519 1.00 102.75 402 ALA B O 1
ATOM 6470 N N . ILE B 1 381 ? 143.757 150.290 147.490 1.00 102.06 403 ILE B N 1
ATOM 6471 C CA . ILE B 1 381 ? 143.914 150.961 146.204 1.00 102.06 403 ILE B CA 1
ATOM 6472 C C . ILE B 1 381 ? 145.055 150.331 145.415 1.00 102.06 403 ILE B C 1
ATOM 6473 O O . ILE B 1 381 ? 144.965 150.157 144.193 1.00 102.06 403 ILE B O 1
ATOM 6478 N N . GLU B 1 382 ? 146.140 149.966 146.102 1.00 105.61 404 GLU B N 1
ATOM 6479 C CA . GLU B 1 382 ? 147.240 149.290 145.419 1.00 105.61 404 GLU B CA 1
ATOM 6480 C C . GLU B 1 382 ? 146.799 147.948 144.844 1.00 105.61 404 GLU B C 1
ATOM 6481 O O . GLU B 1 382 ? 147.147 147.604 143.705 1.00 105.61 404 GLU B O 1
ATOM 6487 N N . ASN B 1 383 ? 146.032 147.174 145.617 1.00 103.40 405 ASN B N 1
ATOM 6488 C CA . ASN B 1 383 ? 145.536 145.895 145.114 1.00 103.40 405 ASN B CA 1
ATOM 6489 C C . ASN B 1 383 ? 144.640 146.089 143.897 1.00 103.40 405 ASN B C 1
ATOM 6490 O O . ASN B 1 383 ? 144.728 145.333 142.919 1.00 103.40 405 ASN B O 1
ATOM 6495 N N . GLY B 1 384 ? 143.764 147.093 143.944 1.00 100.71 406 GLY B N 1
ATOM 6496 C CA . GLY B 1 384 ? 142.904 147.365 142.806 1.00 100.71 406 GLY B CA 1
ATOM 6497 C C . GLY B 1 384 ? 143.683 147.758 141.567 1.00 100.71 406 GLY B C 1
ATOM 6498 O O . GLY B 1 384 ? 143.359 147.332 140.456 1.00 100.71 406 GLY B O 1
ATOM 6499 N N . ASN B 1 385 ? 144.724 148.575 141.740 1.00 101.26 407 ASN B N 1
ATOM 6500 C CA . ASN B 1 385 ? 145.562 148.948 140.605 1.00 101.26 407 ASN B CA 1
ATOM 6501 C C . ASN B 1 385 ? 146.261 147.731 140.013 1.00 101.26 407 ASN B C 1
ATOM 6502 O O . ASN B 1 385 ? 146.360 147.595 138.786 1.00 101.26 407 ASN B O 1
ATOM 6507 N N . GLN B 1 386 ? 146.759 146.836 140.871 1.00 101.46 408 GLN B N 1
ATOM 6508 C CA . GLN B 1 386 ? 147.396 145.620 140.373 1.00 101.46 408 GLN B CA 1
ATOM 6509 C C . GLN B 1 386 ? 146.414 144.767 139.580 1.00 101.46 408 GLN B C 1
ATOM 6510 O O . GLN B 1 386 ? 146.754 144.243 138.511 1.00 101.46 408 GLN B O 1
ATOM 6516 N N . ARG B 1 387 ? 145.189 144.617 140.086 1.00 98.89 409 ARG B N 1
ATOM 6517 C CA . ARG B 1 387 ? 144.190 143.833 139.365 1.00 98.89 409 ARG B CA 1
ATOM 6518 C C . ARG B 1 387 ? 143.839 144.479 138.030 1.00 98.89 409 ARG B C 1
ATOM 6519 O O . ARG B 1 387 ? 143.651 143.783 137.027 1.00 98.89 409 ARG B O 1
ATOM 6527 N N . TYR B 1 388 ? 143.739 145.809 138.002 1.00 98.39 410 TYR B N 1
ATOM 6528 C CA . TYR B 1 388 ? 143.470 146.509 136.749 1.00 98.39 410 TYR B CA 1
ATOM 6529 C C . TYR B 1 388 ? 144.575 146.264 135.732 1.00 98.39 410 TYR B C 1
ATOM 6530 O O . TYR B 1 388 ? 144.302 145.999 134.553 1.00 98.39 410 TYR B O 1
ATOM 6539 N N . ASN B 1 389 ? 145.832 146.348 136.172 1.00 100.35 411 ASN B N 1
ATOM 6540 C CA . ASN B 1 389 ? 146.949 146.099 135.267 1.00 100.35 411 ASN B CA 1
ATOM 6541 C C . ASN B 1 389 ? 146.930 144.668 134.750 1.00 100.35 411 ASN B C 1
ATOM 6542 O O . ASN B 1 389 ? 147.214 144.423 133.573 1.00 100.35 411 ASN B O 1
ATOM 6547 N N . GLN B 1 390 ? 146.605 143.707 135.616 1.00 99.91 412 GLN B N 1
ATOM 6548 C CA . GLN B 1 390 ? 146.512 142.321 135.167 1.00 99.91 412 GLN B CA 1
ATOM 6549 C C . GLN B 1 390 ? 145.389 142.142 134.154 1.00 99.91 412 GLN B C 1
ATOM 6550 O O . GLN B 1 390 ? 145.533 141.392 133.183 1.00 99.91 412 GLN B O 1
ATOM 6556 N N . LEU B 1 391 ? 144.260 142.819 134.367 1.00 98.60 413 LEU B N 1
ATOM 6557 C CA . LEU B 1 391 ? 143.116 142.653 133.477 1.00 98.60 413 LEU B CA 1
ATOM 6558 C C . LEU B 1 391 ? 143.373 143.266 132.107 1.00 98.60 413 LEU B C 1
ATOM 6559 O O . LEU B 1 391 ? 143.002 142.682 131.084 1.00 98.60 413 LEU B O 1
ATOM 6564 N N . TYR B 1 392 ? 143.996 144.442 132.061 1.00 100.25 414 TYR B N 1
ATOM 6565 C CA . TYR B 1 392 ? 144.150 145.146 130.793 1.00 100.25 414 TYR B CA 1
ATOM 6566 C C . TYR B 1 392 ? 145.544 145.042 130.193 1.00 100.25 414 TYR B C 1
ATOM 6567 O O . TYR B 1 392 ? 145.693 145.219 128.981 1.00 100.25 414 TYR B O 1
ATOM 6576 N N . GLY B 1 393 ? 146.556 144.764 130.991 1.00 104.39 415 GLY B N 1
ATOM 6577 C CA . GLY B 1 393 ? 147.895 144.639 130.457 1.00 104.39 415 GLY B CA 1
ATOM 6578 C C . GLY B 1 393 ? 148.749 145.848 130.791 1.00 104.39 415 GLY B C 1
ATOM 6579 O O . GLY B 1 393 ? 148.261 146.980 130.908 1.00 104.39 415 GLY B O 1
ATOM 6580 N N . LEU B 1 394 ? 150.052 145.606 130.948 1.00 111.06 416 LEU B N 1
ATOM 6581 C CA . LEU B 1 394 ? 150.968 146.689 131.289 1.00 111.06 416 LEU B CA 1
ATOM 6582 C C . LEU B 1 394 ? 151.199 147.616 130.103 1.00 111.06 416 LEU B C 1
ATOM 6583 O O . LEU B 1 394 ? 151.207 148.842 130.260 1.00 111.06 416 LEU B O 1
ATOM 6588 N N . ALA B 1 395 ? 151.391 147.053 128.914 1.00 109.17 417 ALA B N 1
ATOM 6589 C CA . ALA B 1 395 ? 151.635 147.831 127.701 1.00 109.17 417 ALA B CA 1
ATOM 6590 C C . ALA B 1 395 ? 150.326 147.901 126.926 1.00 109.17 417 ALA B C 1
ATOM 6591 O O . ALA B 1 395 ? 150.072 147.106 126.021 1.00 109.17 417 ALA B O 1
ATOM 6593 N N . ARG B 1 396 ? 149.489 148.869 127.285 1.00 103.14 418 ARG B N 1
ATOM 6594 C CA . ARG B 1 396 ? 148.179 149.035 126.679 1.00 103.14 418 ARG B CA 1
ATOM 6595 C C . ARG B 1 396 ? 148.027 150.461 126.175 1.00 103.14 418 ARG B C 1
ATOM 6596 O O . ARG B 1 396 ? 148.623 151.396 126.715 1.00 103.14 418 ARG B O 1
ATOM 6604 N N . THR B 1 397 ? 147.225 150.616 125.128 1.00 97.73 419 THR B N 1
ATOM 6605 C CA . THR B 1 397 ? 146.894 151.921 124.579 1.00 97.73 419 THR B CA 1
ATOM 6606 C C . THR B 1 397 ? 145.385 152.027 124.440 1.00 97.73 419 THR B C 1
ATOM 6607 O O . THR B 1 397 ? 144.713 151.043 124.120 1.00 97.73 419 THR B O 1
ATOM 6611 N N . GLN B 1 398 ? 144.856 153.225 124.692 1.00 94.84 420 GLN B N 1
ATOM 6612 C CA . GLN B 1 398 ? 143.414 153.425 124.611 1.00 94.84 420 GLN B CA 1
ATOM 6613 C C . GLN B 1 398 ? 142.908 153.230 123.189 1.00 94.84 420 GLN B C 1
ATOM 6614 O O . GLN B 1 398 ? 141.824 152.672 122.978 1.00 94.84 420 GLN B O 1
ATOM 6620 N N . ALA B 1 399 ? 143.678 153.690 122.200 1.00 92.73 421 ALA B N 1
ATOM 6621 C CA . ALA B 1 399 ? 143.251 153.567 120.811 1.00 92.73 421 ALA B CA 1
ATOM 6622 C C . ALA B 1 399 ? 143.077 152.110 120.411 1.00 92.73 421 ALA B C 1
ATOM 6623 O O . ALA B 1 399 ? 142.078 151.750 119.781 1.00 92.73 421 ALA B O 1
ATOM 6625 N N . GLU B 1 400 ? 144.032 151.255 120.778 1.00 96.52 422 GLU B N 1
ATOM 6626 C CA . GLU B 1 400 ? 143.939 149.846 120.409 1.00 96.52 422 GLU B CA 1
ATOM 6627 C C . GLU B 1 400 ? 142.745 149.175 121.072 1.00 96.52 422 GLU B C 1
ATOM 6628 O O . GLU B 1 400 ? 142.014 148.417 120.425 1.00 96.52 422 GLU B O 1
ATOM 6634 N N . LEU B 1 401 ? 142.526 149.443 122.361 1.00 93.60 423 LEU B N 1
ATOM 6635 C CA . LEU B 1 401 ? 141.402 148.833 123.063 1.00 93.60 423 LEU B CA 1
ATOM 6636 C C . LEU B 1 401 ? 140.075 149.274 122.461 1.00 93.60 423 LEU B C 1
ATOM 6637 O O . LEU B 1 401 ? 139.186 148.450 122.211 1.00 93.60 423 LEU B O 1
ATOM 6642 N N . LEU B 1 402 ? 139.926 150.576 122.209 1.00 93.12 424 LEU B N 1
ATOM 6643 C CA . LEU B 1 402 ? 138.671 151.076 121.661 1.00 93.12 424 LEU B CA 1
ATOM 6644 C C . LEU B 1 402 ? 138.445 150.573 120.242 1.00 93.12 424 LEU B C 1
ATOM 6645 O O . LEU B 1 402 ? 137.307 150.276 119.860 1.00 93.12 424 LEU B O 1
ATOM 6650 N N . GLY B 1 403 ? 139.508 150.476 119.441 1.00 93.82 425 GLY B N 1
ATOM 6651 C CA . GLY B 1 403 ? 139.359 149.949 118.097 1.00 93.82 425 GLY B CA 1
ATOM 6652 C C . GLY B 1 403 ? 139.000 148.477 118.082 1.00 93.82 425 GLY B C 1
ATOM 6653 O O . GLY B 1 403 ? 138.183 148.037 117.269 1.00 93.82 425 GLY B O 1
ATOM 6654 N N . ASN B 1 404 ? 139.605 147.693 118.977 1.00 97.66 426 ASN B N 1
ATOM 6655 C CA . ASN B 1 404 ? 139.275 146.276 119.049 1.00 97.66 426 ASN B CA 1
ATOM 6656 C C . ASN B 1 404 ? 137.869 146.057 119.582 1.00 97.66 426 ASN B C 1
ATOM 6657 O O . ASN B 1 404 ? 137.224 145.063 119.231 1.00 97.66 426 ASN B O 1
ATOM 6662 N N . LEU B 1 405 ? 137.378 146.961 120.433 1.00 100.76 427 LEU B N 1
ATOM 6663 C CA . LEU B 1 405 ? 135.998 146.853 120.894 1.00 100.76 427 LEU B CA 1
ATOM 6664 C C . LEU B 1 405 ? 135.021 146.998 119.735 1.00 100.76 427 LEU B C 1
ATOM 6665 O O . LEU B 1 405 ? 134.021 146.275 119.663 1.00 100.76 427 LEU B O 1
ATOM 6670 N N . GLY B 1 406 ? 135.291 147.923 118.822 1.00 102.86 428 GLY B N 1
ATOM 6671 C CA . GLY B 1 406 ? 134.434 148.067 117.657 1.00 102.86 428 GLY B CA 1
ATOM 6672 C C . GLY B 1 406 ? 133.150 148.786 118.009 1.00 102.86 428 GLY B C 1
ATOM 6673 O O . GLY B 1 406 ? 133.149 149.784 118.737 1.00 102.86 428 GLY B O 1
ATOM 6674 N N . LYS B 1 407 ? 132.035 148.280 117.484 1.00 107.34 429 LYS B N 1
ATOM 6675 C CA . LYS B 1 407 ? 130.729 148.867 117.749 1.00 107.34 429 LYS B CA 1
ATOM 6676 C C . LYS B 1 407 ? 130.154 148.452 119.095 1.00 107.34 429 LYS B C 1
ATOM 6677 O O . LYS B 1 407 ? 129.110 148.980 119.491 1.00 107.34 429 LYS B O 1
ATOM 6683 N N . GLU B 1 408 ? 130.797 147.526 119.798 1.00 111.61 430 GLU B N 1
ATOM 6684 C CA . GLU B 1 408 ? 130.303 147.094 121.097 1.00 111.61 430 GLU B CA 1
ATOM 6685 C C . GLU B 1 408 ? 130.529 148.185 122.135 1.00 111.61 430 GLU B C 1
ATOM 6686 O O . GLU B 1 408 ? 131.622 148.750 122.231 1.00 111.61 430 GLU B O 1
ATOM 6692 N N . VAL B 1 409 ? 129.491 148.482 122.916 1.00 110.61 431 VAL B N 1
ATOM 6693 C CA . VAL B 1 409 ? 129.549 149.522 123.935 1.00 110.61 431 VAL B CA 1
ATOM 6694 C C . VAL B 1 409 ? 129.676 148.958 125.337 1.00 110.61 431 VAL B C 1
ATOM 6695 O O . VAL B 1 409 ? 129.825 149.733 126.292 1.00 110.61 431 VAL B O 1
ATOM 6699 N N . ASN B 1 410 ? 129.624 147.640 125.498 1.00 110.67 432 ASN B N 1
ATOM 6700 C CA . ASN B 1 410 ? 129.719 147.000 126.803 1.00 110.67 432 ASN B CA 1
ATOM 6701 C C . ASN B 1 410 ? 131.057 146.284 126.909 1.00 110.67 432 ASN B C 1
ATOM 6702 O O . ASN B 1 410 ? 131.363 145.407 126.095 1.00 110.67 432 ASN B O 1
ATOM 6707 N N . ASP B 1 411 ? 131.846 146.654 127.911 1.00 106.42 433 ASP B N 1
ATOM 6708 C CA . ASP B 1 411 ? 133.140 146.039 128.173 1.00 106.42 433 ASP B CA 1
ATOM 6709 C C . ASP B 1 411 ? 132.998 145.109 129.371 1.00 106.42 433 ASP B C 1
ATOM 6710 O O . ASP B 1 411 ? 132.641 145.555 130.466 1.00 106.42 433 ASP B O 1
ATOM 6715 N N . LEU B 1 412 ? 133.272 143.820 129.160 1.00 106.16 434 LEU B N 1
ATOM 6716 C CA . LEU B 1 412 ? 133.121 142.848 130.237 1.00 106.16 434 LEU B CA 1
ATOM 6717 C C . LEU B 1 412 ? 134.215 142.994 131.285 1.00 106.16 434 LEU B C 1
ATOM 6718 O O . LEU B 1 412 ? 133.987 142.704 132.469 1.00 106.16 434 LEU B O 1
ATOM 6723 N N . ARG B 1 413 ? 135.405 143.432 130.871 1.00 101.31 435 ARG B N 1
ATOM 6724 C CA . ARG B 1 413 ? 136.486 143.639 131.825 1.00 101.31 435 ARG B CA 1
ATOM 6725 C C . ARG B 1 413 ? 136.117 144.688 132.862 1.00 101.31 435 ARG B C 1
ATOM 6726 O O . ARG B 1 413 ? 136.522 144.578 134.024 1.00 101.31 435 ARG B O 1
ATOM 6734 N N . LEU B 1 414 ? 135.336 145.697 132.472 1.00 99.37 436 LEU B N 1
ATOM 6735 C CA . LEU B 1 414 ? 134.861 146.676 133.443 1.00 99.37 436 LEU B CA 1
ATOM 6736 C C . LEU B 1 414 ? 133.938 146.035 134.471 1.00 99.37 436 LEU B C 1
ATOM 6737 O O . LEU B 1 414 ? 134.002 146.363 135.660 1.00 99.37 436 LEU B O 1
ATOM 6742 N N . GLU B 1 415 ? 133.068 145.122 134.034 1.00 102.45 437 GLU B N 1
ATOM 6743 C CA . GLU B 1 415 ? 132.201 144.423 134.978 1.00 102.45 437 GLU B CA 1
ATOM 6744 C C . GLU B 1 415 ? 133.012 143.572 135.947 1.00 102.45 437 GLU B C 1
ATOM 6745 O O . GLU B 1 415 ? 132.747 143.564 137.159 1.00 102.45 437 GLU B O 1
ATOM 6751 N N . THR B 1 416 ? 134.011 142.853 135.429 1.00 97.78 438 THR B N 1
ATOM 6752 C CA . THR B 1 416 ? 134.870 142.056 136.299 1.00 97.78 438 THR B CA 1
ATOM 6753 C C . THR B 1 416 ? 135.599 142.937 137.307 1.00 97.78 438 THR B C 1
ATOM 6754 O O . THR B 1 416 ? 135.679 142.603 138.497 1.00 97.78 438 THR B O 1
ATOM 6758 N N . PHE B 1 417 ? 136.121 144.076 136.849 1.00 95.85 439 PHE B N 1
ATOM 6759 C CA . PHE B 1 417 ? 136.831 144.979 137.745 1.00 95.85 439 PHE B CA 1
ATOM 6760 C C . PHE B 1 417 ? 135.901 145.553 138.805 1.00 95.85 439 PHE B C 1
ATOM 6761 O O . PHE B 1 417 ? 136.294 145.705 139.965 1.00 95.85 439 PHE B O 1
ATOM 6769 N N . THR B 1 418 ? 134.665 145.883 138.427 1.00 96.25 440 THR B N 1
ATOM 6770 C CA . THR B 1 418 ? 133.715 146.417 139.398 1.00 96.25 440 THR B CA 1
ATOM 6771 C C . THR B 1 418 ? 133.377 145.383 140.465 1.00 96.25 440 THR B C 1
ATOM 6772 O O . THR B 1 418 ? 133.292 145.712 141.656 1.00 96.25 440 THR B O 1
ATOM 6776 N N . GLU B 1 419 ? 133.181 144.126 140.060 1.00 97.82 441 GLU B N 1
ATOM 6777 C CA . GLU B 1 419 ? 132.930 143.078 141.046 1.00 97.82 441 GLU B CA 1
ATOM 6778 C C . GLU B 1 419 ? 134.123 142.910 141.982 1.00 97.82 441 GLU B C 1
ATOM 6779 O O . GLU B 1 419 ? 133.957 142.779 143.208 1.00 97.82 441 GLU B O 1
ATOM 6785 N N . PHE B 1 420 ? 135.335 142.932 141.424 1.00 94.75 442 PHE B N 1
ATOM 6786 C CA . PHE B 1 420 ? 136.530 142.835 142.254 1.00 94.75 442 PHE B CA 1
ATOM 6787 C C . PHE B 1 420 ? 136.608 143.989 143.244 1.00 94.75 442 PHE B C 1
ATOM 6788 O O . PHE B 1 420 ? 136.981 143.795 144.406 1.00 94.75 442 PHE B O 1
ATOM 6796 N N . ILE B 1 421 ? 136.261 145.197 142.802 1.00 94.41 443 ILE B N 1
ATOM 6797 C CA . ILE B 1 421 ? 136.341 146.362 143.677 1.00 94.41 443 ILE B CA 1
ATOM 6798 C C . ILE B 1 421 ? 135.310 146.269 144.794 1.00 94.41 443 ILE B C 1
ATOM 6799 O O . ILE B 1 421 ? 135.577 146.662 145.936 1.00 94.41 443 ILE B O 1
ATOM 6804 N N . ARG B 1 422 ? 134.119 145.751 144.491 1.00 95.83 444 ARG B N 1
ATOM 6805 C CA . ARG B 1 422 ? 133.120 145.548 145.538 1.00 95.83 444 ARG B CA 1
ATOM 6806 C C . ARG B 1 422 ? 133.631 144.582 146.603 1.00 95.83 444 ARG B C 1
ATOM 6807 O O . ARG B 1 422 ? 133.531 144.847 147.815 1.00 95.83 444 ARG B O 1
ATOM 6815 N N . LEU B 1 423 ? 134.203 143.458 146.165 1.00 95.74 445 LEU B N 1
ATOM 6816 C CA . LEU B 1 423 ? 134.756 142.503 147.122 1.00 95.74 445 LEU B CA 1
ATOM 6817 C C . LEU B 1 423 ? 135.881 143.132 147.939 1.00 95.74 445 LEU B C 1
ATOM 6818 O O . LEU B 1 423 ? 135.979 142.915 149.156 1.00 95.74 445 LEU B O 1
ATOM 6823 N N . GLU B 1 424 ? 136.733 143.923 147.285 1.00 99.40 446 GLU B N 1
ATOM 6824 C CA . GLU B 1 424 ? 137.830 144.580 147.985 1.00 99.40 446 GLU B CA 1
ATOM 6825 C C . GLU B 1 424 ? 137.313 145.548 149.038 1.00 99.40 446 GLU B C 1
ATOM 6826 O O . GLU B 1 424 ? 137.875 145.638 150.132 1.00 99.40 446 GLU B O 1
ATOM 6832 N N . THR B 1 425 ? 136.253 146.293 148.722 1.00 97.12 447 THR B N 1
ATOM 6833 C CA . THR B 1 425 ? 135.689 147.225 149.693 1.00 97.12 447 THR B CA 1
ATOM 6834 C C . THR B 1 425 ? 135.150 146.490 150.913 1.00 97.12 447 THR B C 1
ATOM 6835 O O . THR B 1 425 ? 135.336 146.938 152.055 1.00 97.12 447 THR B O 1
ATOM 6839 N N . ILE B 1 426 ? 134.477 145.359 150.692 1.00 95.68 448 ILE B N 1
ATOM 6840 C CA . ILE B 1 426 ? 134.003 144.561 151.824 1.00 95.68 448 ILE B CA 1
ATOM 6841 C C . ILE B 1 426 ? 135.181 144.119 152.690 1.00 95.68 448 ILE B C 1
ATOM 6842 O O . ILE B 1 426 ? 135.150 144.219 153.930 1.00 95.68 448 ILE B O 1
ATOM 6847 N N . LEU B 1 427 ? 136.249 143.643 152.044 1.00 95.59 449 LEU B N 1
ATOM 6848 C CA . LEU B 1 427 ? 137.425 143.201 152.787 1.00 95.59 449 LEU B CA 1
ATOM 6849 C C . LEU B 1 427 ? 138.047 144.344 153.581 1.00 95.59 449 LEU B C 1
ATOM 6850 O O . LEU B 1 427 ? 138.517 144.146 154.707 1.00 95.59 449 LEU B O 1
ATOM 6855 N N . VAL B 1 428 ? 138.073 145.544 153.002 1.00 97.27 450 VAL B N 1
ATOM 6856 C CA . VAL B 1 428 ? 138.653 146.695 153.688 1.00 97.27 450 VAL B CA 1
ATOM 6857 C C . VAL B 1 428 ? 137.845 147.050 154.923 1.00 97.27 450 VAL B C 1
ATOM 6858 O O . VAL B 1 428 ? 138.407 147.363 155.979 1.00 97.27 450 VAL B O 1
ATOM 6862 N N . ASN B 1 429 ? 136.517 147.039 154.807 1.00 97.62 451 ASN B N 1
ATOM 6863 C CA . ASN B 1 429 ? 135.694 147.304 155.982 1.00 97.62 451 ASN B CA 1
ATOM 6864 C C . ASN B 1 429 ? 135.992 146.297 157.086 1.00 97.62 451 ASN B C 1
ATOM 6865 O O . ASN B 1 429 ? 136.172 146.674 158.256 1.00 97.62 451 ASN B O 1
ATOM 6870 N N . THR B 1 430 ? 136.081 145.014 156.725 1.00 97.72 452 THR B N 1
ATOM 6871 C CA . THR B 1 430 ? 136.386 143.988 157.721 1.00 97.72 452 THR B CA 1
ATOM 6872 C C . THR B 1 430 ? 137.735 144.244 158.389 1.00 97.72 452 THR B C 1
ATOM 6873 O O . THR B 1 430 ? 137.857 144.192 159.622 1.00 97.72 452 THR B O 1
ATOM 6877 N N . ARG B 1 431 ? 138.761 144.529 157.583 1.00 99.25 453 ARG B N 1
ATOM 6878 C CA . ARG B 1 431 ? 140.104 144.724 158.122 1.00 99.25 453 ARG B CA 1
ATOM 6879 C C . ARG B 1 431 ? 140.167 145.933 159.044 1.00 99.25 453 ARG B C 1
ATOM 6880 O O . ARG B 1 431 ? 140.800 145.882 160.106 1.00 99.25 453 ARG B O 1
ATOM 6888 N N . ILE B 1 432 ? 139.523 147.034 158.653 1.00 100.30 454 ILE B N 1
ATOM 6889 C CA . ILE B 1 432 ? 139.551 148.239 159.477 1.00 100.30 454 ILE B CA 1
ATOM 6890 C C . ILE B 1 432 ? 138.854 147.992 160.806 1.00 100.30 454 ILE B C 1
ATOM 6891 O O . ILE B 1 432 ? 139.341 148.409 161.867 1.00 100.30 454 ILE B O 1
ATOM 6896 N N . ILE B 1 433 ? 137.706 147.307 160.779 1.00 101.95 455 ILE B N 1
ATOM 6897 C CA . ILE B 1 433 ? 137.001 147.035 162.029 1.00 101.95 455 ILE B CA 1
ATOM 6898 C C . ILE B 1 433 ? 137.853 146.163 162.946 1.00 101.95 455 ILE B C 1
ATOM 6899 O O . ILE B 1 433 ? 137.946 146.415 164.157 1.00 101.95 455 ILE B O 1
ATOM 6904 N N . GLU B 1 434 ? 138.499 145.134 162.389 1.00 109.01 456 GLU B N 1
ATOM 6905 C CA . GLU B 1 434 ? 139.343 144.281 163.223 1.00 109.01 456 GLU B CA 1
ATOM 6906 C C . GLU B 1 434 ? 140.521 145.053 163.808 1.00 109.01 456 GLU B C 1
ATOM 6907 O O . GLU B 1 434 ? 140.890 144.848 164.971 1.00 109.01 456 GLU B O 1
ATOM 6913 N N . GLU B 1 435 ? 141.136 145.933 163.016 1.00 111.85 457 GLU B N 1
ATOM 6914 C CA . GLU B 1 435 ? 142.253 146.719 163.530 1.00 111.85 457 GLU B CA 1
ATOM 6915 C C . GLU B 1 435 ? 141.809 147.640 164.660 1.00 111.85 457 GLU B C 1
ATOM 6916 O O . GLU B 1 435 ? 142.523 147.803 165.658 1.00 111.85 457 GLU B O 1
ATOM 6922 N N . HIS B 1 436 ? 140.633 148.257 164.520 1.00 110.05 458 HIS B N 1
ATOM 6923 C CA . HIS B 1 436 ? 140.113 149.091 165.599 1.00 110.05 458 HIS B CA 1
ATOM 6924 C C . HIS B 1 436 ? 139.878 148.273 166.862 1.00 110.05 458 HIS B C 1
ATOM 6925 O O . HIS B 1 436 ? 140.190 148.724 167.974 1.00 110.05 458 HIS B O 1
ATOM 6932 N N . GLN B 1 437 ? 139.323 147.067 166.711 1.00 112.93 459 GLN B N 1
ATOM 6933 C CA . GLN B 1 437 ? 139.116 146.204 167.870 1.00 112.93 459 GLN B CA 1
ATOM 6934 C C . GLN B 1 437 ? 140.437 145.864 168.546 1.00 112.93 459 GLN B C 1
ATOM 6935 O O . GLN B 1 437 ? 140.532 145.861 169.780 1.00 112.93 459 GLN B O 1
ATOM 6941 N N . ALA B 1 438 ? 141.466 145.565 167.751 1.00 118.42 460 ALA B N 1
ATOM 6942 C CA . ALA B 1 438 ? 142.774 145.252 168.317 1.00 118.42 460 ALA B CA 1
ATOM 6943 C C . ALA B 1 438 ? 143.349 146.443 169.072 1.00 118.42 460 ALA B C 1
ATOM 6944 O O . ALA B 1 438 ? 143.924 146.282 170.156 1.00 118.42 460 ALA B O 1
ATOM 6946 N N . ILE B 1 439 ? 143.204 147.647 168.514 1.00 120.50 461 ILE B N 1
ATOM 6947 C CA . ILE B 1 439 ? 143.696 148.845 169.191 1.00 120.50 461 ILE B CA 1
ATOM 6948 C C . ILE B 1 439 ? 142.994 149.021 170.531 1.00 120.50 461 ILE B C 1
ATOM 6949 O O . ILE B 1 439 ? 143.628 149.302 171.557 1.00 120.50 461 ILE B O 1
ATOM 6954 N N . GLY B 1 440 ? 141.671 148.853 170.541 1.00 126.43 462 GLY B N 1
ATOM 6955 C CA . GLY B 1 440 ? 140.931 148.995 171.786 1.00 126.43 462 GLY B CA 1
ATOM 6956 C C . GLY B 1 440 ? 141.337 147.974 172.831 1.00 126.43 462 GLY B C 1
ATOM 6957 O O . GLY B 1 440 ? 141.501 148.305 174.010 1.00 126.43 462 GLY B O 1
ATOM 6958 N N . SER B 1 441 ? 141.509 146.717 172.415 1.00 133.32 463 SER B N 1
ATOM 6959 C CA . SER B 1 441 ? 141.915 145.678 173.357 1.00 133.32 463 SER B CA 1
ATOM 6960 C C . SER B 1 441 ? 143.304 145.952 173.918 1.00 133.32 463 SER B C 1
ATOM 6961 O O . SER B 1 441 ? 143.548 145.763 175.117 1.00 133.32 463 SER B O 1
ATOM 6964 N N . LYS B 1 442 ? 144.232 146.395 173.066 1.00 137.30 464 LYS B N 1
ATOM 6965 C CA . LYS B 1 442 ? 145.572 146.718 173.542 1.00 137.30 464 LYS B CA 1
ATOM 6966 C C . LYS B 1 442 ? 145.540 147.871 174.535 1.00 137.30 464 LYS B C 1
ATOM 6967 O O . LYS B 1 442 ? 146.249 147.847 175.549 1.00 137.30 464 LYS B O 1
ATOM 6973 N N . LYS B 1 443 ? 144.725 148.893 174.260 1.00 142.94 465 LYS B N 1
ATOM 6974 C CA . LYS B 1 443 ? 144.609 150.009 175.194 1.00 142.94 465 LYS B CA 1
ATOM 6975 C C . LYS B 1 443 ? 144.044 149.551 176.532 1.00 142.94 465 LYS B C 1
ATOM 6976 O O . LYS B 1 443 ? 144.519 149.974 177.594 1.00 142.94 465 LYS B O 1
ATOM 6982 N N . LYS B 1 444 ? 143.026 148.688 176.502 1.00 149.08 466 LYS B N 1
ATOM 6983 C CA . LYS B 1 444 ? 142.455 148.182 177.746 1.00 149.08 466 LYS B CA 1
ATOM 6984 C C . LYS B 1 444 ? 143.484 147.387 178.540 1.00 149.08 466 LYS B C 1
ATOM 6985 O O . LYS B 1 444 ? 143.584 147.531 179.765 1.00 149.08 466 LYS B O 1
ATOM 6991 N N . GLU B 1 445 ? 144.258 146.540 177.857 1.00 154.71 467 GLU B N 1
ATOM 6992 C CA . GLU B 1 445 ? 145.285 145.765 178.546 1.00 154.71 467 GLU B CA 1
ATOM 6993 C C . GLU B 1 445 ? 146.350 146.671 179.151 1.00 154.71 467 GLU B C 1
ATOM 6994 O O . GLU B 1 445 ? 146.812 146.435 180.273 1.00 154.71 467 GLU B O 1
ATOM 7000 N N . GLU B 1 446 ? 146.758 147.709 178.418 1.00 157.20 468 GLU B N 1
ATOM 7001 C CA . GLU B 1 446 ? 147.749 148.640 178.948 1.00 157.20 468 GLU B CA 1
ATOM 7002 C C . GLU B 1 446 ? 147.221 149.367 180.178 1.00 157.20 468 GLU B C 1
ATOM 7003 O O . GLU B 1 446 ? 147.951 149.556 181.158 1.00 157.20 468 GLU B O 1
ATOM 7009 N N . VAL B 1 447 ? 145.953 149.784 180.144 1.00 159.45 469 VAL B N 1
ATOM 7010 C CA . VAL B 1 447 ? 145.364 150.455 181.301 1.00 159.45 469 VAL B CA 1
ATOM 7011 C C . VAL B 1 447 ? 145.321 149.513 182.497 1.00 159.45 469 VAL B C 1
ATOM 7012 O O . VAL B 1 447 ? 145.646 149.904 183.626 1.00 159.45 469 VAL B O 1
ATOM 7016 N N . LYS B 1 448 ? 144.927 148.257 182.271 1.00 163.14 470 LYS B N 1
ATOM 7017 C CA . LYS B 1 448 ? 144.886 147.292 183.366 1.00 163.14 470 LYS B CA 1
ATOM 7018 C C . LYS B 1 448 ? 146.272 147.061 183.951 1.00 163.14 470 LYS B C 1
ATOM 7019 O O . LYS B 1 448 ? 146.430 146.957 185.172 1.00 163.14 470 LYS B O 1
ATOM 7025 N N . ARG B 1 449 ? 147.289 146.971 183.092 1.00 166.44 471 ARG B N 1
ATOM 7026 C CA . ARG B 1 449 ? 148.655 146.800 183.576 1.00 166.44 471 ARG B CA 1
ATOM 7027 C C . ARG B 1 449 ? 149.103 148.003 184.397 1.00 166.44 471 ARG B C 1
ATOM 7028 O O . ARG B 1 449 ? 149.726 147.847 185.454 1.00 166.44 471 ARG B O 1
ATOM 7036 N N . LEU B 1 450 ? 148.795 149.212 183.925 1.00 169.15 472 LEU B N 1
ATOM 7037 C CA . LEU B 1 450 ? 149.254 150.415 184.611 1.00 169.15 472 LEU B CA 1
ATOM 7038 C C . LEU B 1 450 ? 148.544 150.595 185.948 1.00 169.15 472 LEU B C 1
ATOM 7039 O O . LEU B 1 450 ? 149.143 151.085 186.912 1.00 169.15 472 LEU B O 1
ATOM 7044 N N . LEU B 1 451 ? 147.269 150.210 186.023 1.00 173.03 473 LEU B N 1
ATOM 7045 C CA . LEU B 1 451 ? 146.482 150.466 187.226 1.00 173.03 473 LEU B CA 1
ATOM 7046 C C . LEU B 1 451 ? 147.056 149.737 188.435 1.00 173.03 473 LEU B C 1
ATOM 7047 O O . LEU B 1 451 ? 147.506 150.364 189.400 1.00 173.03 473 LEU B O 1
ATOM 7052 N N . GLY B 1 452 ? 147.051 148.407 188.402 1.00 179.57 474 GLY B N 1
ATOM 7053 C CA . GLY B 1 452 ? 147.561 147.626 189.503 1.00 179.57 474 GLY B CA 1
ATOM 7054 C C . GLY B 1 452 ? 146.706 146.415 189.818 1.00 179.57 474 GLY B C 1
ATOM 7055 O O . GLY B 1 452 ? 145.535 146.332 189.436 1.00 179.57 474 GLY B O 1
ATOM 7056 N N . PRO B 1 453 ? 147.284 145.443 190.532 1.00 185.28 475 PRO B N 1
ATOM 7057 C CA . PRO B 1 453 ? 146.548 144.203 190.818 1.00 185.28 475 PRO B CA 1
ATOM 7058 C C . PRO B 1 453 ? 145.542 144.318 191.950 1.00 185.28 475 PRO B C 1
ATOM 7059 O O . PRO B 1 453 ? 144.704 143.417 192.094 1.00 185.28 475 PRO B O 1
ATOM 7063 N N . ASN B 1 454 ? 145.601 145.378 192.760 1.00 187.70 476 ASN B N 1
ATOM 7064 C CA . ASN B 1 454 ? 144.713 145.475 193.915 1.00 187.70 476 ASN B CA 1
ATOM 7065 C C . ASN B 1 454 ? 143.251 145.555 193.493 1.00 187.70 476 ASN B C 1
ATOM 7066 O O . ASN B 1 454 ? 142.392 144.884 194.077 1.00 187.70 476 ASN B O 1
ATOM 7071 N N . ALA B 1 455 ? 142.949 146.365 192.484 1.00 184.06 477 ALA B N 1
ATOM 7072 C CA . ALA B 1 455 ? 141.575 146.543 192.046 1.00 184.06 477 ALA B CA 1
ATOM 7073 C C . ALA B 1 455 ? 141.102 145.330 191.250 1.00 184.06 477 ALA B C 1
ATOM 7074 O O . ALA B 1 455 ? 141.883 144.455 190.867 1.00 184.06 477 ALA B O 1
ATOM 7076 N N . LEU B 1 456 ? 139.797 145.286 191.003 1.00 181.76 478 LEU B N 1
ATOM 7077 C CA . LEU B 1 456 ? 139.172 144.193 190.276 1.00 181.76 478 LEU B CA 1
ATOM 7078 C C . LEU B 1 456 ? 138.529 144.718 188.999 1.00 181.76 478 LEU B C 1
ATOM 7079 O O . LEU B 1 456 ? 138.148 145.889 188.911 1.00 181.76 478 LEU B O 1
ATOM 7084 N N . ASP B 1 457 ? 138.419 143.839 188.009 1.00 178.43 479 ASP B N 1
ATOM 7085 C CA . ASP B 1 457 ? 137.884 144.181 186.701 1.00 178.43 479 ASP B CA 1
ATOM 7086 C C . ASP B 1 457 ? 136.492 143.590 186.537 1.00 178.43 479 ASP B C 1
ATOM 7087 O O . ASP B 1 457 ? 136.273 142.405 186.807 1.00 178.43 479 ASP B O 1
ATOM 7092 N N . LEU B 1 458 ? 135.554 144.421 186.091 1.00 177.21 480 LEU B N 1
ATOM 7093 C CA . LEU B 1 458 ? 134.186 143.975 185.861 1.00 177.21 480 LEU B CA 1
ATOM 7094 C C . LEU B 1 458 ? 134.003 143.306 184.507 1.00 177.21 480 LEU B C 1
ATOM 7095 O O . LEU B 1 458 ? 132.902 142.827 184.215 1.00 177.21 480 LEU B O 1
ATOM 7100 N N . GLY B 1 459 ? 135.044 143.261 183.679 1.00 177.70 481 GLY B N 1
ATOM 7101 C CA . GLY B 1 459 ? 134.955 142.598 182.395 1.00 177.70 481 GLY B CA 1
ATOM 7102 C C . GLY B 1 459 ? 134.266 143.386 181.308 1.00 177.70 481 GLY B C 1
ATOM 7103 O O . GLY B 1 459 ? 133.909 142.811 180.275 1.00 177.70 481 GLY B O 1
ATOM 7104 N N . ASN B 1 460 ? 134.063 144.692 181.504 1.00 175.79 482 ASN B N 1
ATOM 7105 C CA . ASN B 1 460 ? 133.402 145.505 180.491 1.00 175.79 482 ASN B CA 1
ATOM 7106 C C . ASN B 1 460 ? 134.084 146.856 180.297 1.00 175.79 482 ASN B C 1
ATOM 7107 O O . ASN B 1 460 ? 133.430 147.812 179.865 1.00 175.79 482 ASN B O 1
ATOM 7112 N N . GLY B 1 461 ? 135.375 146.961 180.604 1.00 171.41 483 GLY B N 1
ATOM 7113 C CA . GLY B 1 461 ? 136.095 148.206 180.467 1.00 171.41 483 GLY B CA 1
ATOM 7114 C C . GLY B 1 461 ? 136.005 149.134 181.657 1.00 171.41 483 GLY B C 1
ATOM 7115 O O . GLY B 1 461 ? 136.626 150.204 181.634 1.00 171.41 483 GLY B O 1
ATOM 7116 N N . CYS B 1 462 ? 135.257 148.767 182.693 1.00 174.61 484 CYS B N 1
ATOM 7117 C CA . CYS B 1 462 ? 135.115 149.586 183.888 1.00 174.61 484 CYS B CA 1
ATOM 7118 C C . CYS B 1 462 ? 135.882 148.947 185.038 1.00 174.61 484 CYS B C 1
ATOM 7119 O O . CYS B 1 462 ? 135.745 147.746 185.292 1.00 174.61 484 CYS B O 1
ATOM 7122 N N . PHE B 1 463 ? 136.691 149.750 185.721 1.00 175.12 485 PHE B N 1
ATOM 7123 C CA . PHE B 1 463 ? 137.513 149.301 186.834 1.00 175.12 485 PHE B CA 1
ATOM 7124 C C . PHE B 1 463 ? 137.009 149.940 188.121 1.00 175.12 485 PHE B C 1
ATOM 7125 O O . PHE B 1 463 ? 136.871 151.168 188.199 1.00 175.12 485 PHE B O 1
ATOM 7133 N N . ASN B 1 464 ? 136.742 149.105 189.125 1.00 180.50 486 ASN B N 1
ATOM 7134 C CA . ASN B 1 464 ? 136.379 149.566 190.458 1.00 180.50 486 ASN B CA 1
ATOM 7135 C C . ASN B 1 464 ? 137.620 149.613 191.339 1.00 180.50 486 ASN B C 1
ATOM 7136 O O . ASN B 1 464 ? 138.300 148.599 191.519 1.00 180.50 486 ASN B O 1
ATOM 7141 N N . LEU B 1 465 ? 137.906 150.788 191.887 1.00 183.83 487 LEU B N 1
ATOM 7142 C CA . LEU B 1 465 ? 139.088 150.984 192.708 1.00 183.83 487 LEU B CA 1
ATOM 7143 C C . LEU B 1 465 ? 138.766 150.763 194.184 1.00 183.83 487 LEU B C 1
ATOM 7144 O O . LEU B 1 465 ? 137.617 150.858 194.621 1.00 183.83 487 LEU B O 1
ATOM 7149 N N . THR B 1 466 ? 139.808 150.463 194.958 1.00 187.85 488 THR B N 1
ATOM 7150 C CA . THR B 1 466 ? 139.671 150.324 196.402 1.00 187.85 488 THR B CA 1
ATOM 7151 C C . THR B 1 466 ? 139.494 151.661 197.105 1.00 187.85 488 THR B C 1
ATOM 7152 O O . THR B 1 466 ? 139.065 151.686 198.263 1.00 187.85 488 THR B O 1
ATOM 7156 N N . HIS B 1 467 ? 139.815 152.759 196.434 1.00 187.57 489 HIS B N 1
ATOM 7157 C CA . HIS B 1 467 ? 139.678 154.108 196.960 1.00 187.57 489 HIS B CA 1
ATOM 7158 C C . HIS B 1 467 ? 138.733 154.904 196.067 1.00 187.57 489 HIS B C 1
ATOM 7159 O O . HIS B 1 467 ? 138.147 154.379 195.118 1.00 187.57 489 HIS B O 1
ATOM 7166 N N . THR B 1 468 ? 138.589 156.187 196.380 1.00 186.77 490 THR B N 1
ATOM 7167 C CA . THR B 1 468 ? 137.803 157.079 195.543 1.00 186.77 490 THR B CA 1
ATOM 7168 C C . THR B 1 468 ? 138.693 157.740 194.497 1.00 186.77 490 THR B C 1
ATOM 7169 O O . THR B 1 468 ? 139.852 158.074 194.763 1.00 186.77 490 THR B O 1
ATOM 7173 N N . CYS B 1 469 ? 138.156 157.892 193.291 1.00 187.74 491 CYS B N 1
ATOM 7174 C CA . CYS B 1 469 ? 138.862 158.528 192.181 1.00 187.74 491 CYS B CA 1
ATOM 7175 C C . CYS B 1 469 ? 138.151 159.840 191.871 1.00 187.74 491 CYS B C 1
ATOM 7176 O O . CYS B 1 469 ? 137.056 159.841 191.301 1.00 187.74 491 CYS B O 1
ATOM 7179 N N . ASP B 1 470 ? 138.773 160.953 192.245 1.00 188.03 492 ASP B N 1
ATOM 7180 C CA . ASP B 1 470 ? 138.181 162.263 192.021 1.00 188.03 492 ASP B CA 1
ATOM 7181 C C . ASP B 1 470 ? 138.413 162.686 190.572 1.00 188.03 492 ASP B C 1
ATOM 7182 O O . ASP B 1 470 ? 138.868 161.905 189.732 1.00 188.03 492 ASP B O 1
ATOM 7187 N N . SER B 1 471 ? 138.096 163.944 190.267 1.00 186.76 493 SER B N 1
ATOM 7188 C CA . SER B 1 471 ? 138.230 164.431 188.900 1.00 186.76 493 SER B CA 1
ATOM 7189 C C . SER B 1 471 ? 139.690 164.468 188.462 1.00 186.76 493 SER B C 1
ATOM 7190 O O . SER B 1 471 ? 140.003 164.186 187.299 1.00 186.76 493 SER B O 1
ATOM 7193 N N . ASN B 1 472 ? 140.597 164.817 189.376 1.00 187.53 494 ASN B N 1
ATOM 7194 C CA . ASN B 1 472 ? 142.017 164.852 189.036 1.00 187.53 494 ASN B CA 1
ATOM 7195 C C . ASN B 1 472 ? 142.584 163.453 188.833 1.00 187.53 494 ASN B C 1
ATOM 7196 O O . ASN B 1 472 ? 143.505 163.268 188.028 1.00 187.53 494 ASN B O 1
ATOM 7201 N N . CYS B 1 473 ? 142.059 162.464 189.561 1.00 188.42 495 CYS B N 1
ATOM 7202 C CA . CYS B 1 473 ? 142.535 161.094 189.407 1.00 188.42 495 CYS B CA 1
ATOM 7203 C C . CYS B 1 473 ? 142.278 160.578 187.997 1.00 188.42 495 CYS B C 1
ATOM 7204 O O . CYS B 1 473 ? 143.124 159.886 187.419 1.00 188.42 495 CYS B O 1
ATOM 7207 N N . VAL B 1 474 ? 141.118 160.906 187.427 1.00 185.21 496 VAL B N 1
ATOM 7208 C CA . VAL B 1 474 ? 140.815 160.482 186.062 1.00 185.21 496 VAL B CA 1
ATOM 7209 C C . VAL B 1 474 ? 141.791 161.111 185.079 1.00 185.21 496 VAL B C 1
ATOM 7210 O O . VAL B 1 474 ? 142.303 160.442 184.174 1.00 185.21 496 VAL B O 1
ATOM 7214 N N . ASN B 1 475 ? 142.065 162.406 185.241 1.00 186.16 497 ASN B N 1
ATOM 7215 C CA . ASN B 1 475 ? 142.988 163.086 184.338 1.00 186.16 497 ASN B CA 1
ATOM 7216 C C . ASN B 1 475 ? 144.393 162.507 184.461 1.00 186.16 497 ASN B C 1
ATOM 7217 O O . ASN B 1 475 ? 145.113 162.404 183.462 1.00 186.16 497 ASN B O 1
ATOM 7222 N N . SER B 1 476 ? 144.788 162.107 185.673 1.00 187.43 498 SER B N 1
ATOM 7223 C CA . SER B 1 476 ? 146.117 161.537 185.871 1.00 187.43 498 SER B CA 1
ATOM 7224 C C . SER B 1 476 ? 146.293 160.242 185.090 1.00 187.43 498 SER B C 1
ATOM 7225 O O . SER B 1 476 ? 147.370 159.986 184.542 1.00 187.43 498 SER B O 1
ATOM 7228 N N . ILE B 1 477 ? 145.245 159.420 185.028 1.00 185.91 499 ILE B N 1
ATOM 7229 C CA . ILE B 1 477 ? 145.321 158.153 184.309 1.00 185.91 499 ILE B CA 1
ATOM 7230 C C . ILE B 1 477 ? 145.544 158.395 182.821 1.00 185.91 499 ILE B C 1
ATOM 7231 O O . ILE B 1 477 ? 146.303 157.671 182.165 1.00 185.91 499 ILE B O 1
ATOM 7236 N N . SER B 1 478 ? 144.884 159.417 182.266 1.00 186.10 500 SER B N 1
ATOM 7237 C CA . SER B 1 478 ? 144.884 159.621 180.819 1.00 186.10 500 SER B CA 1
ATOM 7238 C C . SER B 1 478 ? 146.287 159.881 180.279 1.00 186.10 500 SER B C 1
ATOM 7239 O O . SER B 1 478 ? 146.680 159.307 179.257 1.00 186.10 500 SER B O 1
ATOM 7242 N N . ARG B 1 479 ? 147.058 160.741 180.945 1.00 186.91 501 ARG B N 1
ATOM 7243 C CA . ARG B 1 479 ? 148.401 161.026 180.457 1.00 186.91 501 ARG B CA 1
ATOM 7244 C C . ARG B 1 479 ? 149.431 160.009 180.931 1.00 186.91 501 ARG B C 1
ATOM 7245 O O . ARG B 1 479 ? 150.612 160.144 180.594 1.00 186.91 501 ARG B O 1
ATOM 7253 N N . GLY B 1 480 ? 149.026 159.022 181.725 1.00 186.21 502 GLY B N 1
ATOM 7254 C CA . GLY B 1 480 ? 149.915 157.945 182.103 1.00 186.21 502 GLY B CA 1
ATOM 7255 C C . GLY B 1 480 ? 150.855 158.247 183.245 1.00 186.21 502 GLY B C 1
ATOM 7256 O O . GLY B 1 480 ? 151.683 157.393 183.583 1.00 186.21 502 GLY B O 1
ATOM 7257 N N . THR B 1 481 ? 150.761 159.426 183.851 1.00 186.97 503 THR B N 1
ATOM 7258 C CA . THR B 1 481 ? 151.591 159.788 184.991 1.00 186.97 503 THR B CA 1
ATOM 7259 C C . THR B 1 481 ? 150.955 159.398 186.318 1.00 186.97 503 THR B C 1
ATOM 7260 O O . THR B 1 481 ? 151.414 159.852 187.370 1.00 186.97 503 THR B O 1
ATOM 7264 N N . TYR B 1 482 ? 149.909 158.575 186.284 1.00 187.76 504 TYR B N 1
ATOM 7265 C CA . TYR B 1 482 ? 149.209 158.174 187.497 1.00 187.76 504 TYR B CA 1
ATOM 7266 C C . TYR B 1 482 ? 150.126 157.379 188.417 1.00 187.76 504 TYR B C 1
ATOM 7267 O O . TYR B 1 482 ? 150.858 156.491 187.973 1.00 187.76 504 TYR B O 1
ATOM 7276 N N . THR B 1 483 ? 150.081 157.706 189.706 1.00 190.56 505 THR B N 1
ATOM 7277 C CA . THR B 1 483 ? 150.823 156.986 190.728 1.00 190.56 505 THR B CA 1
ATOM 7278 C C . THR B 1 483 ? 149.876 156.594 191.853 1.00 190.56 505 THR B C 1
ATOM 7279 O O . THR B 1 483 ? 148.893 157.286 192.132 1.00 190.56 505 THR B O 1
ATOM 7283 N N . ARG B 1 484 ? 150.178 155.464 192.491 1.00 190.24 506 ARG B N 1
ATOM 7284 C CA . ARG B 1 484 ? 149.287 154.894 193.493 1.00 190.24 506 ARG B CA 1
ATOM 7285 C C . ARG B 1 484 ? 149.511 155.466 194.888 1.00 190.24 506 ARG B C 1
ATOM 7286 O O . ARG B 1 484 ? 148.629 155.336 195.744 1.00 190.24 506 ARG B O 1
ATOM 7294 N N . GLU B 1 485 ? 150.651 156.119 195.128 1.00 194.04 507 GLU B N 1
ATOM 7295 C CA . GLU B 1 485 ? 151.025 156.494 196.490 1.00 194.04 507 GLU B CA 1
ATOM 7296 C C . GLU B 1 485 ? 150.030 157.471 197.108 1.00 194.04 507 GLU B C 1
ATOM 7297 O O . GLU B 1 485 ? 149.656 157.327 198.278 1.00 194.04 507 GLU B O 1
ATOM 7303 N N . ASN B 1 486 ? 149.586 158.466 196.342 1.00 192.45 508 ASN B N 1
ATOM 7304 C CA . ASN B 1 486 ? 148.765 159.535 196.896 1.00 192.45 508 ASN B CA 1
ATOM 7305 C C . ASN B 1 486 ? 147.284 159.185 196.976 1.00 192.45 508 ASN B C 1
ATOM 7306 O O . ASN B 1 486 ? 146.502 160.003 197.472 1.00 192.45 508 ASN B O 1
ATOM 7311 N N . TYR B 1 487 ? 146.877 158.005 196.509 1.00 191.56 509 TYR B N 1
ATOM 7312 C CA . TYR B 1 487 ? 145.468 157.631 196.481 1.00 191.56 509 TYR B CA 1
ATOM 7313 C C . TYR B 1 487 ? 145.151 156.425 197.357 1.00 191.56 509 TYR B C 1
ATOM 7314 O O . TYR B 1 487 ? 144.010 155.951 197.345 1.00 191.56 509 TYR B O 1
ATOM 7323 N N . ILE B 1 488 ? 146.124 155.915 198.115 1.00 192.72 510 ILE B N 1
ATOM 7324 C CA . ILE B 1 488 ? 145.892 154.719 198.921 1.00 192.72 510 ILE B CA 1
ATOM 7325 C C . ILE B 1 488 ? 144.889 154.993 200.038 1.00 192.72 510 ILE B C 1
ATOM 7326 O O . ILE B 1 488 ? 144.153 154.090 200.456 1.00 192.72 510 ILE B O 1
ATOM 7331 N N . HIS B 1 489 ? 144.819 156.235 200.514 1.00 193.18 511 HIS B N 1
ATOM 7332 C CA . HIS B 1 489 ? 144.014 156.567 201.681 1.00 193.18 511 HIS B CA 1
ATOM 7333 C C . HIS B 1 489 ? 142.544 156.219 201.460 1.00 193.18 511 HIS B C 1
ATOM 7334 O O . HIS B 1 489 ? 142.031 156.234 200.337 1.00 193.18 511 HIS B O 1
ATOM 7341 N N . ASN B 1 490 ? 141.874 155.887 202.568 1.00 188.65 512 ASN B N 1
ATOM 7342 C CA . ASN B 1 490 ? 140.472 155.477 202.607 1.00 188.65 512 ASN B CA 1
ATOM 7343 C C . ASN B 1 490 ? 140.254 154.147 201.893 1.00 188.65 512 ASN B C 1
ATOM 7344 O O . ASN B 1 490 ? 141.027 153.768 201.008 1.00 188.65 512 ASN B O 1
ATOM 7349 N N . VAL B 1 491 ? 139.206 153.425 202.282 1.00 187.03 513 VAL B N 1
ATOM 7350 C CA . VAL B 1 491 ? 138.916 152.102 201.741 1.00 187.03 513 VAL B CA 1
ATOM 7351 C C . VAL B 1 491 ? 137.442 152.040 201.367 1.00 187.03 513 VAL B C 1
ATOM 7352 O O . VAL B 1 491 ? 136.573 152.430 202.155 1.00 187.03 513 VAL B O 1
ATOM 7356 N N . THR B 1 492 ? 137.161 151.547 200.163 1.00 186.97 514 THR B N 1
ATOM 7357 C CA . THR B 1 492 ? 135.788 151.387 199.706 1.00 186.97 514 THR B CA 1
ATOM 7358 C C . THR B 1 492 ? 135.745 150.287 198.657 1.00 186.97 514 THR B C 1
ATOM 7359 O O . THR B 1 492 ? 136.771 149.899 198.094 1.00 186.97 514 THR B O 1
ATOM 7363 N N . LEU B 1 493 ? 134.538 149.789 198.406 1.00 183.17 515 LEU B N 1
ATOM 7364 C CA . LEU B 1 493 ? 134.330 148.744 197.411 1.00 183.17 515 LEU B CA 1
ATOM 7365 C C . LEU B 1 493 ? 133.190 149.107 196.466 1.00 183.17 515 LEU B C 1
ATOM 7366 O O . LEU B 1 493 ? 132.023 148.853 196.761 1.00 183.17 515 LEU B O 1
ATOM 7371 N N . ASN C 1 1 ? 152.946 126.991 194.317 1.00 180.36 23 ASN C N 1
ATOM 7372 C CA . ASN C 1 1 ? 153.398 127.600 193.073 1.00 180.36 23 ASN C CA 1
ATOM 7373 C C . ASN C 1 1 ? 152.270 127.657 192.049 1.00 180.36 23 ASN C C 1
ATOM 7374 O O . ASN C 1 1 ? 151.094 127.710 192.406 1.00 180.36 23 ASN C O 1
ATOM 7379 N N . GLN C 1 2 ? 152.641 127.643 190.771 1.00 176.50 24 GLN C N 1
ATOM 7380 C CA . GLN C 1 2 ? 151.671 127.721 189.689 1.00 176.50 24 GLN C CA 1
ATOM 7381 C C . GLN C 1 2 ? 152.286 127.118 188.437 1.00 176.50 24 GLN C C 1
ATOM 7382 O O . GLN C 1 2 ? 153.504 126.946 188.343 1.00 176.50 24 GLN C O 1
ATOM 7388 N N . ILE C 1 3 ? 151.425 126.798 187.471 1.00 173.44 25 ILE C N 1
ATOM 7389 C CA . ILE C 1 3 ? 151.873 126.233 186.207 1.00 173.44 25 ILE C CA 1
ATOM 7390 C C . ILE C 1 3 ? 151.225 126.999 185.064 1.00 173.44 25 ILE C C 1
ATOM 7391 O O . ILE C 1 3 ? 150.255 127.733 185.249 1.00 173.44 25 ILE C O 1
ATOM 7396 N N . CYS C 1 4 ? 151.796 126.843 183.873 1.00 167.95 26 CYS C N 1
ATOM 7397 C CA . CYS C 1 4 ? 151.263 127.473 182.675 1.00 167.95 26 CYS C CA 1
ATOM 7398 C C . CYS C 1 4 ? 151.445 126.537 181.491 1.00 167.95 26 CYS C C 1
ATOM 7399 O O . CYS C 1 4 ? 152.355 125.705 181.470 1.00 167.95 26 CYS C O 1
ATOM 7402 N N . ILE C 1 5 ? 150.561 126.677 180.507 1.00 155.99 27 ILE C N 1
ATOM 7403 C CA . ILE C 1 5 ? 150.609 125.901 179.275 1.00 155.99 27 ILE C CA 1
ATOM 7404 C C . ILE C 1 5 ? 150.579 126.871 178.105 1.00 155.99 27 ILE C C 1
ATOM 7405 O O . ILE C 1 5 ? 149.847 127.866 178.133 1.00 155.99 27 ILE C O 1
ATOM 7410 N N . GLY C 1 6 ? 151.380 126.595 177.087 1.00 145.90 28 GLY C N 1
ATOM 7411 C CA . GLY C 1 6 ? 151.423 127.500 175.960 1.00 145.90 28 GLY C CA 1
ATOM 7412 C C . GLY C 1 6 ? 152.285 126.997 174.829 1.00 145.90 28 GLY C C 1
ATOM 7413 O O . GLY C 1 6 ? 152.577 125.805 174.728 1.00 145.90 28 GLY C O 1
ATOM 7414 N N . LYS C 1 7 ? 152.673 127.929 173.966 1.00 137.12 29 LYS C N 1
ATOM 7415 C CA . LYS C 1 7 ? 153.504 127.650 172.806 1.00 137.12 29 LYS C CA 1
ATOM 7416 C C . LYS C 1 7 ? 154.970 127.912 173.122 1.00 137.12 29 LYS C C 1
ATOM 7417 O O . LYS C 1 7 ? 155.311 128.676 174.027 1.00 137.12 29 LYS C O 1
ATOM 7423 N N . ALA C 1 8 ? 155.840 127.269 172.351 1.00 134.33 30 ALA C N 1
ATOM 7424 C CA . ALA C 1 8 ? 157.273 127.480 172.486 1.00 134.33 30 ALA C CA 1
ATOM 7425 C C . ALA C 1 8 ? 157.681 128.750 171.754 1.00 134.33 30 ALA C C 1
ATOM 7426 O O . ALA C 1 8 ? 157.311 128.953 170.593 1.00 134.33 30 ALA C O 1
ATOM 7428 N N . ILE C 1 9 ? 158.443 129.606 172.432 1.00 133.34 31 ILE C N 1
ATOM 7429 C CA . ILE C 1 9 ? 158.888 130.855 171.828 1.00 133.34 31 ILE C CA 1
ATOM 7430 C C . ILE C 1 9 ? 159.940 130.559 170.770 1.00 133.34 31 ILE C C 1
ATOM 7431 O O . ILE C 1 9 ? 160.936 129.874 171.034 1.00 133.34 31 ILE C O 1
ATOM 7436 N N . LYS C 1 10 ? 159.723 131.074 169.565 1.00 125.52 32 LYS C N 1
ATOM 7437 C CA . LYS C 1 10 ? 160.646 130.911 168.456 1.00 125.52 32 LYS C CA 1
ATOM 7438 C C . LYS C 1 10 ? 160.720 132.219 167.685 1.00 125.52 32 LYS C C 1
ATOM 7439 O O . LYS C 1 10 ? 159.769 133.010 167.711 1.00 125.52 32 LYS C O 1
ATOM 7445 N N . PRO C 1 11 ? 161.837 132.483 167.008 1.00 119.87 33 PRO C N 1
ATOM 7446 C CA . PRO C 1 11 ? 161.947 133.726 166.236 1.00 119.87 33 PRO C CA 1
ATOM 7447 C C . PRO C 1 11 ? 160.898 133.797 165.137 1.00 119.87 33 PRO C C 1
ATOM 7448 O O . PRO C 1 11 ? 160.556 132.793 164.510 1.00 119.87 33 PRO C O 1
ATOM 7452 N N . ILE C 1 12 ? 160.390 135.003 164.907 1.00 116.45 34 ILE C N 1
ATOM 7453 C CA . ILE C 1 12 ? 159.363 135.227 163.896 1.00 116.45 34 ILE C CA 1
ATOM 7454 C C . ILE C 1 12 ? 160.015 135.169 162.523 1.00 116.45 34 ILE C C 1
ATOM 7455 O O . ILE C 1 12 ? 160.969 135.903 162.246 1.00 116.45 34 ILE C O 1
ATOM 7460 N N . ASN C 1 13 ? 159.500 134.300 161.656 1.00 116.46 35 ASN C N 1
ATOM 7461 C CA . ASN C 1 13 ? 160.098 134.119 160.341 1.00 116.46 35 ASN C CA 1
ATOM 7462 C C . ASN C 1 13 ? 159.483 135.024 159.285 1.00 116.46 35 ASN C C 1
ATOM 7463 O O . ASN C 1 13 ? 160.193 135.493 158.390 1.00 116.46 35 ASN C O 1
ATOM 7468 N N . GLY C 1 14 ? 158.184 135.283 159.354 1.00 111.79 36 GLY C N 1
ATOM 7469 C CA . GLY C 1 14 ? 157.594 136.119 158.331 1.00 111.79 36 GLY C CA 1
ATOM 7470 C C . GLY C 1 14 ? 156.172 136.502 158.662 1.00 111.79 36 GLY C C 1
ATOM 7471 O O . GLY C 1 14 ? 155.712 136.348 159.793 1.00 111.79 36 GLY C O 1
ATOM 7472 N N . THR C 1 15 ? 155.480 137.012 157.647 1.00 107.85 37 THR C N 1
ATOM 7473 C CA . THR C 1 15 ? 154.094 137.438 157.772 1.00 107.85 37 THR C CA 1
ATOM 7474 C C . THR C 1 15 ? 153.288 136.850 156.627 1.00 107.85 37 THR C C 1
ATOM 7475 O O . THR C 1 15 ? 153.723 136.891 155.472 1.00 107.85 37 THR C O 1
ATOM 7479 N N . VAL C 1 16 ? 152.118 136.303 156.947 1.00 104.29 38 VAL C N 1
ATOM 7480 C CA . VAL C 1 16 ? 151.199 135.779 155.949 1.00 104.29 38 VAL C CA 1
ATOM 7481 C C . VAL C 1 16 ? 149.913 136.589 156.015 1.00 104.29 38 VAL C C 1
ATOM 7482 O O . VAL C 1 16 ? 149.632 137.279 156.996 1.00 104.29 38 VAL C O 1
ATOM 7486 N N . GLU C 1 17 ? 149.131 136.505 154.946 1.00 104.41 39 GLU C N 1
ATOM 7487 C CA . GLU C 1 17 ? 147.900 137.269 154.816 1.00 104.41 39 GLU C CA 1
ATOM 7488 C C . GLU C 1 17 ? 146.702 136.352 155.005 1.00 104.41 39 GLU C C 1
ATOM 7489 O O . GLU C 1 17 ? 146.571 135.342 154.307 1.00 104.41 39 GLU C O 1
ATOM 7495 N N . THR C 1 18 ? 145.836 136.706 155.946 1.00 101.64 40 THR C N 1
ATOM 7496 C CA . THR C 1 18 ? 144.582 136.012 156.175 1.00 101.64 40 THR C CA 1
ATOM 7497 C C . THR C 1 18 ? 143.438 136.856 155.622 1.00 101.64 40 THR C C 1
ATOM 7498 O O . THR C 1 18 ? 143.655 137.889 154.980 1.00 101.64 40 THR C O 1
ATOM 7502 N N . VAL C 1 19 ? 142.208 136.408 155.869 1.00 99.65 41 VAL C N 1
ATOM 7503 C CA . VAL C 1 19 ? 141.046 137.092 155.313 1.00 99.65 41 VAL C CA 1
ATOM 7504 C C . VAL C 1 19 ? 140.930 138.506 155.870 1.00 99.65 41 VAL C C 1
ATOM 7505 O O . VAL C 1 19 ? 140.673 139.460 155.127 1.00 99.65 41 VAL C O 1
ATOM 7509 N N . SER C 1 20 ? 141.131 138.671 157.176 1.00 102.35 42 SER C N 1
ATOM 7510 C CA . SER C 1 20 ? 140.857 139.942 157.828 1.00 102.35 42 SER C CA 1
ATOM 7511 C C . SER C 1 20 ? 142.079 140.618 158.435 1.00 102.35 42 SER C C 1
ATOM 7512 O O . SER C 1 20 ? 141.953 141.747 158.918 1.00 102.35 42 SER C O 1
ATOM 7515 N N . ARG C 1 21 ? 143.244 139.978 158.432 1.00 103.63 43 ARG C N 1
ATOM 7516 C CA . ARG C 1 21 ? 144.430 140.596 159.011 1.00 103.63 43 ARG C CA 1
ATOM 7517 C C . ARG C 1 21 ? 145.671 139.898 158.478 1.00 103.63 43 ARG C C 1
ATOM 7518 O O . ARG C 1 21 ? 145.592 138.884 157.783 1.00 103.63 43 ARG C O 1
ATOM 7526 N N . MET C 1 22 ? 146.825 140.465 158.817 1.00 108.20 44 MET C N 1
ATOM 7527 C CA . MET C 1 22 ? 148.123 139.877 158.519 1.00 108.20 44 MET C CA 1
ATOM 7528 C C . MET C 1 22 ? 148.702 139.297 159.800 1.00 108.20 44 MET C C 1
ATOM 7529 O O . MET C 1 22 ? 148.763 139.984 160.824 1.00 108.20 44 MET C O 1
ATOM 7534 N N . ALA C 1 23 ? 149.123 138.038 159.742 1.00 108.09 45 ALA C N 1
ATOM 7535 C CA . ALA C 1 23 ? 149.568 137.305 160.916 1.00 108.09 45 ALA C CA 1
ATOM 7536 C C . ALA C 1 23 ? 151.058 137.008 160.829 1.00 108.09 45 ALA C C 1
ATOM 7537 O O . ALA C 1 23 ? 151.563 136.610 159.776 1.00 108.09 45 ALA C O 1
ATOM 7539 N N . LYS C 1 24 ? 151.755 137.197 161.946 1.00 111.23 46 LYS C N 1
ATOM 7540 C CA . LYS C 1 24 ? 153.174 136.881 162.022 1.00 111.23 46 LYS C CA 1
ATOM 7541 C C . LYS C 1 24 ? 153.354 135.411 162.370 1.00 111.23 46 LYS C C 1
ATOM 7542 O O . LYS C 1 24 ? 152.772 134.918 163.340 1.00 111.23 46 LYS C O 1
ATOM 7548 N N . VAL C 1 25 ? 154.166 134.713 161.581 1.00 110.93 47 VAL C N 1
ATOM 7549 C CA . VAL C 1 25 ? 154.325 133.272 161.706 1.00 110.93 47 VAL C CA 1
ATOM 7550 C C . VAL C 1 25 ? 155.801 132.925 161.807 1.00 110.93 47 VAL C C 1
ATOM 7551 O O . VAL C 1 25 ? 156.673 133.654 161.319 1.00 110.93 47 VAL C O 1
ATOM 7555 N N . THR C 1 26 ? 156.069 131.783 162.436 1.00 112.98 48 THR C N 1
ATOM 7556 C CA . THR C 1 26 ? 157.414 131.271 162.647 1.00 112.98 48 THR C CA 1
ATOM 7557 C C . THR C 1 26 ? 157.933 130.456 161.471 1.00 112.98 48 THR C C 1
ATOM 7558 O O . THR C 1 26 ? 159.079 129.998 161.514 1.00 112.98 48 THR C O 1
ATOM 7562 N N . GLY C 1 27 ? 157.127 130.257 160.433 1.00 110.33 49 GLY C N 1
ATOM 7563 C CA . GLY C 1 27 ? 157.567 129.508 159.275 1.00 110.33 49 GLY C CA 1
ATOM 7564 C C . GLY C 1 27 ? 156.554 129.503 158.152 1.00 110.33 49 GLY C C 1
ATOM 7565 O O . GLY C 1 27 ? 155.352 129.371 158.394 1.00 110.33 49 GLY C O 1
ATOM 7566 N N . MET C 1 28 ? 157.026 129.646 156.916 1.00 109.03 50 MET C N 1
ATOM 7567 C CA . MET C 1 28 ? 156.142 129.651 155.762 1.00 109.03 50 MET C CA 1
ATOM 7568 C C . MET C 1 28 ? 156.894 129.110 154.557 1.00 109.03 50 MET C C 1
ATOM 7569 O O . MET C 1 28 ? 158.127 129.106 154.520 1.00 109.03 50 MET C O 1
ATOM 7574 N N . LYS C 1 29 ? 156.133 128.647 153.570 1.00 104.62 51 LYS C N 1
ATOM 7575 C CA . LYS C 1 29 ? 156.702 128.108 152.341 1.00 104.62 51 LYS C CA 1
ATOM 7576 C C . LYS C 1 29 ? 155.888 128.636 151.166 1.00 104.62 51 LYS C C 1
ATOM 7577 O O . LYS C 1 29 ? 155.011 129.488 151.327 1.00 104.62 51 LYS C O 1
ATOM 7583 N N . LYS C 1 30 ? 156.181 128.131 149.971 1.00 100.34 52 LYS C N 1
ATOM 7584 C CA . LYS C 1 30 ? 155.551 128.598 148.745 1.00 100.34 52 LYS C CA 1
ATOM 7585 C C . LYS C 1 30 ? 154.743 127.475 148.112 1.00 100.34 52 LYS C C 1
ATOM 7586 O O . LYS C 1 30 ? 155.142 126.308 148.156 1.00 100.34 52 LYS C O 1
ATOM 7592 N N . VAL C 1 31 ? 153.601 127.838 147.525 1.00 98.60 53 VAL C N 1
ATOM 7593 C CA . VAL C 1 31 ? 152.697 126.836 146.968 1.00 98.60 53 VAL C CA 1
ATOM 7594 C C . VAL C 1 31 ? 153.284 126.207 145.710 1.00 98.60 53 VAL C C 1
ATOM 7595 O O . VAL C 1 31 ? 153.203 124.989 145.517 1.00 98.60 53 VAL C O 1
ATOM 7599 N N . GLY C 1 32 ? 153.877 127.017 144.836 1.00 99.39 54 GLY C N 1
ATOM 7600 C CA . GLY C 1 32 ? 154.332 126.548 143.548 1.00 99.39 54 GLY C CA 1
ATOM 7601 C C . GLY C 1 32 ? 155.825 126.288 143.483 1.00 99.39 54 GLY C C 1
ATOM 7602 O O . GLY C 1 32 ? 156.609 126.830 144.257 1.00 99.39 54 GLY C O 1
ATOM 7603 N N . GLY C 1 33 ? 156.209 125.438 142.533 1.00 99.20 55 GLY C N 1
ATOM 7604 C CA . GLY C 1 33 ? 157.607 125.149 142.293 1.00 99.20 55 GLY C CA 1
ATOM 7605 C C . GLY C 1 33 ? 158.198 126.046 141.221 1.00 99.20 55 GLY C C 1
ATOM 7606 O O . GLY C 1 33 ? 157.517 126.471 140.294 1.00 99.20 55 GLY C O 1
ATOM 7607 N N . GLU C 1 34 ? 159.489 126.327 141.358 1.00 104.09 56 GLU C N 1
ATOM 7608 C CA . GLU C 1 34 ? 160.181 127.261 140.485 1.00 104.09 56 GLU C CA 1
ATOM 7609 C C . GLU C 1 34 ? 160.948 126.524 139.395 1.00 104.09 56 GLU C C 1
ATOM 7610 O O . GLU C 1 34 ? 161.451 125.417 139.599 1.00 104.09 56 GLU C O 1
ATOM 7616 N N . ARG C 1 35 ? 161.031 127.159 138.230 1.00 100.81 57 ARG C N 1
ATOM 7617 C CA . ARG C 1 35 ? 161.726 126.575 137.092 1.00 100.81 57 ARG C CA 1
ATOM 7618 C C . ARG C 1 35 ? 163.223 126.481 137.357 1.00 100.81 57 ARG C C 1
ATOM 7619 O O . ARG C 1 35 ? 163.814 127.357 137.993 1.00 100.81 57 ARG C O 1
ATOM 7627 N N . MET C 1 36 ? 163.836 125.411 136.860 1.00 104.34 58 MET C N 1
ATOM 7628 C CA . MET C 1 36 ? 165.272 125.229 136.978 1.00 104.34 58 MET C CA 1
ATOM 7629 C C . MET C 1 36 ? 165.976 125.868 135.783 1.00 104.34 58 MET C C 1
ATOM 7630 O O . MET C 1 36 ? 165.346 126.370 134.851 1.00 104.34 58 MET C O 1
ATOM 7635 N N . GLN C 1 37 ? 167.305 125.854 135.809 1.00 109.42 59 GLN C N 1
ATOM 7636 C CA . GLN C 1 37 ? 168.107 126.499 134.778 1.00 109.42 59 GLN C CA 1
ATOM 7637 C C . GLN C 1 37 ? 168.491 125.560 133.643 1.00 109.42 59 GLN C C 1
ATOM 7638 O O . GLN C 1 37 ? 169.236 125.969 132.748 1.00 109.42 59 GLN C O 1
ATOM 7644 N N . LYS C 1 38 ? 168.006 124.323 133.654 1.00 106.87 60 LYS C N 1
ATOM 7645 C CA . LYS C 1 38 ? 168.380 123.347 132.643 1.00 106.87 60 LYS C CA 1
ATOM 7646 C C . LYS C 1 38 ? 167.238 122.361 132.465 1.00 106.87 60 LYS C C 1
ATOM 7647 O O . LYS C 1 38 ? 166.256 122.372 133.210 1.00 106.87 60 LYS C O 1
ATOM 7653 N N . ILE C 1 39 ? 167.378 121.500 131.463 1.00 104.26 61 ILE C N 1
ATOM 7654 C CA . ILE C 1 39 ? 166.408 120.450 131.177 1.00 104.26 61 ILE C CA 1
ATOM 7655 C C . ILE C 1 39 ? 167.047 119.117 131.536 1.00 104.26 61 ILE C C 1
ATOM 7656 O O . ILE C 1 39 ? 168.101 118.760 130.997 1.00 104.26 61 ILE C O 1
ATOM 7661 N N . CYS C 1 40 ? 166.413 118.385 132.447 1.00 110.86 62 CYS C N 1
ATOM 7662 C CA . CYS C 1 40 ? 166.909 117.086 132.894 1.00 110.86 62 CYS C CA 1
ATOM 7663 C C . CYS C 1 40 ? 166.296 116.016 132.001 1.00 110.86 62 CYS C C 1
ATOM 7664 O O . CYS C 1 40 ? 165.126 115.659 132.155 1.00 110.86 62 CYS C O 1
ATOM 7667 N N . ALA C 1 41 ? 167.088 115.494 131.071 1.00 112.63 63 ALA C N 1
ATOM 7668 C CA . ALA C 1 41 ? 166.597 114.591 130.039 1.00 112.63 63 ALA C CA 1
ATOM 7669 C C . ALA C 1 41 ? 167.269 113.226 130.115 1.00 112.63 63 ALA C C 1
ATOM 7670 O O . ALA C 1 41 ? 167.549 112.597 129.094 1.00 112.63 63 ALA C O 1
ATOM 7672 N N . LYS C 1 42 ? 167.537 112.745 131.325 1.00 115.85 64 LYS C N 1
ATOM 7673 C CA . LYS C 1 42 ? 168.063 111.396 131.478 1.00 115.85 64 LYS C CA 1
ATOM 7674 C C . LYS C 1 42 ? 166.959 110.380 131.225 1.00 115.85 64 LYS C C 1
ATOM 7675 O O . LYS C 1 42 ? 165.849 110.509 131.748 1.00 115.85 64 LYS C O 1
ATOM 7681 N N . GLY C 1 43 ? 167.264 109.367 130.420 1.00 113.60 65 GLY C N 1
ATOM 7682 C CA . GLY C 1 43 ? 166.276 108.369 130.071 1.00 113.60 65 GLY C CA 1
ATOM 7683 C C . GLY C 1 43 ? 165.320 108.775 128.975 1.00 113.60 65 GLY C C 1
ATOM 7684 O O . GLY C 1 43 ? 164.369 108.035 128.700 1.00 113.60 65 GLY C O 1
ATOM 7685 N N . GLU C 1 44 ? 165.536 109.924 128.343 1.00 112.55 66 GLU C N 1
ATOM 7686 C CA . GLU C 1 44 ? 164.700 110.397 127.253 1.00 112.55 66 GLU C CA 1
ATOM 7687 C C . GLU C 1 44 ? 165.536 110.549 125.992 1.00 112.55 66 GLU C C 1
ATOM 7688 O O . GLU C 1 44 ? 166.731 110.853 126.053 1.00 112.55 66 GLU C O 1
ATOM 7694 N N . GLN C 1 45 ? 164.900 110.332 124.847 1.00 107.45 67 GLN C N 1
ATOM 7695 C CA . GLN C 1 45 ? 165.542 110.512 123.556 1.00 107.45 67 GLN C CA 1
ATOM 7696 C C . GLN C 1 45 ? 165.247 111.905 123.019 1.00 107.45 67 GLN C C 1
ATOM 7697 O O . GLN C 1 45 ? 164.188 112.480 123.280 1.00 107.45 67 GLN C O 1
ATOM 7703 N N . ILE C 1 46 ? 166.200 112.446 122.267 1.00 101.25 68 ILE C N 1
ATOM 7704 C CA . ILE C 1 46 ? 166.112 113.794 121.720 1.00 101.25 68 ILE C CA 1
ATOM 7705 C C . ILE C 1 46 ? 166.204 113.704 120.205 1.00 101.25 68 ILE C C 1
ATOM 7706 O O . ILE C 1 46 ? 167.106 113.049 119.671 1.00 101.25 68 ILE C O 1
ATOM 7711 N N . HIS C 1 47 ? 165.273 114.357 119.518 1.00 98.69 69 HIS C N 1
ATOM 7712 C CA . HIS C 1 47 ? 165.237 114.383 118.064 1.00 98.69 69 HIS C CA 1
ATOM 7713 C C . HIS C 1 47 ? 165.726 115.738 117.573 1.00 98.69 69 HIS C C 1
ATOM 7714 O O . HIS C 1 47 ? 165.283 116.778 118.068 1.00 98.69 69 HIS C O 1
ATOM 7721 N N . ASP C 1 48 ? 166.642 115.723 116.608 1.00 103.56 70 ASP C N 1
ATOM 7722 C CA . ASP C 1 48 ? 167.193 116.949 116.045 1.00 103.56 70 ASP C CA 1
ATOM 7723 C C . ASP C 1 48 ? 167.451 116.731 114.564 1.00 103.56 70 ASP C C 1
ATOM 7724 O O . ASP C 1 48 ? 168.297 115.912 114.195 1.00 103.56 70 ASP C O 1
ATOM 7729 N N . SER C 1 49 ? 166.725 117.465 113.721 1.00 102.03 71 SER C N 1
ATOM 7730 C CA . SER C 1 49 ? 166.910 117.391 112.278 1.00 102.03 71 SER C CA 1
ATOM 7731 C C . SER C 1 49 ? 166.930 118.780 111.655 1.00 102.03 71 SER C C 1
ATOM 7732 O O . SER C 1 49 ? 166.480 118.961 110.519 1.00 102.03 71 SER C O 1
ATOM 7735 N N . SER C 1 50 ? 167.451 119.770 112.381 1.00 103.14 72 SER C N 1
ATOM 7736 C CA . SER C 1 50 ? 167.439 121.142 111.893 1.00 103.14 72 SER C CA 1
ATOM 7737 C C . SER C 1 50 ? 168.408 121.364 110.740 1.00 103.14 72 SER C C 1
ATOM 7738 O O . SER C 1 50 ? 168.305 122.384 110.052 1.00 103.14 72 SER C O 1
ATOM 7741 N N . SER C 1 51 ? 169.341 120.444 110.515 1.00 106.89 73 SER C N 1
ATOM 7742 C CA . SER C 1 51 ? 170.329 120.607 109.460 1.00 106.89 73 SER C CA 1
ATOM 7743 C C . SER C 1 51 ? 169.920 119.967 108.141 1.00 106.89 73 SER C C 1
ATOM 7744 O O . SER C 1 51 ? 170.637 120.128 107.148 1.00 106.89 73 SER C O 1
ATOM 7747 N N . ALA C 1 52 ? 168.799 119.249 108.097 1.00 106.04 74 ALA C N 1
ATOM 7748 C CA . ALA C 1 52 ? 168.395 118.547 106.886 1.00 106.04 74 ALA C CA 1
ATOM 7749 C C . ALA C 1 52 ? 166.930 118.705 106.511 1.00 106.04 74 ALA C C 1
ATOM 7750 O O . ALA C 1 52 ? 166.599 118.508 105.336 1.00 106.04 74 ALA C O 1
ATOM 7752 N N . CYS C 1 53 ? 166.047 119.050 107.443 1.00 103.15 75 CYS C N 1
ATOM 7753 C CA . CYS C 1 53 ? 164.618 119.061 107.179 1.00 103.15 75 CYS C CA 1
ATOM 7754 C C . CYS C 1 53 ? 163.997 120.368 107.645 1.00 103.15 75 CYS C C 1
ATOM 7755 O O . CYS C 1 53 ? 164.563 121.099 108.461 1.00 103.15 75 CYS C O 1
ATOM 7758 N N . GLY C 1 54 ? 162.814 120.652 107.102 1.00 94.27 76 GLY C N 1
ATOM 7759 C CA . GLY C 1 54 ? 161.987 121.748 107.547 1.00 94.27 76 GLY C CA 1
ATOM 7760 C C . GLY C 1 54 ? 160.651 121.244 108.065 1.00 94.27 76 GLY C C 1
ATOM 7761 O O . GLY C 1 54 ? 160.382 120.041 108.100 1.00 94.27 76 GLY C O 1
ATOM 7762 N N . ILE C 1 55 ? 159.815 122.198 108.473 1.00 88.97 77 ILE C N 1
ATOM 7763 C CA . ILE C 1 55 ? 158.508 121.846 109.018 1.00 88.97 77 ILE C CA 1
ATOM 7764 C C . ILE C 1 55 ? 157.622 121.228 107.944 1.00 88.97 77 ILE C C 1
ATOM 7765 O O . ILE C 1 55 ? 156.954 120.215 108.180 1.00 88.97 77 ILE C O 1
ATOM 7770 N N . VAL C 1 56 ? 157.601 121.820 106.749 1.00 87.49 78 VAL C N 1
ATOM 7771 C CA . VAL C 1 56 ? 156.747 121.312 105.681 1.00 87.49 78 VAL C CA 1
ATOM 7772 C C . VAL C 1 56 ? 157.221 119.940 105.216 1.00 87.49 78 VAL C C 1
ATOM 7773 O O . VAL C 1 56 ? 156.410 119.077 104.860 1.00 87.49 78 VAL C O 1
ATOM 7777 N N . SER C 1 57 ? 158.536 119.715 105.212 1.00 90.85 79 SER C N 1
ATOM 7778 C CA . SER C 1 57 ? 159.069 118.438 104.751 1.00 90.85 79 SER C CA 1
ATOM 7779 C C . SER C 1 57 ? 158.577 117.276 105.603 1.00 90.85 79 SER C C 1
ATOM 7780 O O . SER C 1 57 ? 158.462 116.151 105.107 1.00 90.85 79 SER C O 1
ATOM 7783 N N . HIS C 1 58 ? 158.290 117.521 106.881 1.00 90.77 80 HIS C N 1
ATOM 7784 C CA . HIS C 1 58 ? 157.805 116.450 107.744 1.00 90.77 80 HIS C CA 1
ATOM 7785 C C . HIS C 1 58 ? 156.386 116.039 107.375 1.00 90.77 80 HIS C C 1
ATOM 7786 O O . HIS C 1 58 ? 156.054 114.849 107.396 1.00 90.77 80 HIS C O 1
ATOM 7793 N N . HIS C 1 59 ? 155.534 117.007 107.038 1.00 86.90 81 HIS C N 1
ATOM 7794 C CA . HIS C 1 59 ? 154.151 116.691 106.695 1.00 86.90 81 HIS C CA 1
ATOM 7795 C C . HIS C 1 59 ? 154.065 115.906 105.394 1.00 86.90 81 HIS C C 1
ATOM 7796 O O . HIS C 1 59 ? 153.210 115.025 105.251 1.00 86.90 81 HIS C O 1
ATOM 7803 N N . LEU C 1 60 ? 154.936 116.207 104.437 1.00 89.11 82 LEU C N 1
ATOM 7804 C CA . LEU C 1 60 ? 154.896 115.581 103.124 1.00 89.11 82 LEU C CA 1
ATOM 7805 C C . LEU C 1 60 ? 155.704 114.294 103.053 1.00 89.11 82 LEU C C 1
ATOM 7806 O O . LEU C 1 60 ? 155.821 113.718 101.967 1.00 89.11 82 LEU C O 1
ATOM 7811 N N . LYS C 1 61 ? 156.263 113.838 104.174 1.00 92.13 83 LYS C N 1
ATOM 7812 C CA . LYS C 1 61 ? 157.020 112.588 104.238 1.00 92.13 83 LYS C CA 1
ATOM 7813 C C . LYS C 1 61 ? 158.206 112.604 103.275 1.00 92.13 83 LYS C C 1
ATOM 7814 O O . LYS C 1 61 ? 158.428 111.666 102.509 1.00 92.13 83 LYS C O 1
ATOM 7820 N N . GLN C 1 62 ? 158.972 113.689 103.320 1.00 98.16 84 GLN C N 1
ATOM 7821 C CA . GLN C 1 62 ? 160.195 113.770 102.539 1.00 98.16 84 GLN C CA 1
ATOM 7822 C C . GLN C 1 62 ? 161.205 112.745 103.039 1.00 98.16 84 GLN C C 1
ATOM 7823 O O . GLN C 1 62 ? 161.190 112.344 104.205 1.00 98.16 84 GLN C O 1
ATOM 7829 N N . GLU C 1 63 ? 162.083 112.310 102.137 1.00 105.68 85 GLU C N 1
ATOM 7830 C CA . GLU C 1 63 ? 163.083 111.303 102.468 1.00 105.68 85 GLU C CA 1
ATOM 7831 C C . GLU C 1 63 ? 163.984 111.768 103.604 1.00 105.68 85 GLU C C 1
ATOM 7832 O O . GLU C 1 63 ? 164.770 112.705 103.439 1.00 105.68 85 GLU C O 1
ATOM 7838 N N . GLY C 1 64 ? 163.881 111.114 104.759 1.00 103.12 86 GLY C N 1
ATOM 7839 C CA . GLY C 1 64 ? 164.674 111.461 105.918 1.00 103.12 86 GLY C CA 1
ATOM 7840 C C . GLY C 1 64 ? 163.992 112.360 106.926 1.00 103.12 86 GLY C C 1
ATOM 7841 O O . GLY C 1 64 ? 164.630 112.745 107.913 1.00 103.12 86 GLY C O 1
ATOM 7842 N N . CYS C 1 65 ? 162.723 112.710 106.714 1.00 101.06 87 CYS C N 1
ATOM 7843 C CA . CYS C 1 65 ? 161.968 113.577 107.619 1.00 101.06 87 CYS C CA 1
ATOM 7844 C C . CYS C 1 65 ? 160.613 112.916 107.854 1.00 101.06 87 CYS C C 1
ATOM 7845 O O . CYS C 1 65 ? 159.661 113.159 107.109 1.00 101.06 87 CYS C O 1
ATOM 7848 N N . ASP C 1 66 ? 160.523 112.080 108.887 1.00 99.70 88 ASP C N 1
ATOM 7849 C CA . ASP C 1 66 ? 159.316 111.298 109.130 1.00 99.70 88 ASP C CA 1
ATOM 7850 C C . ASP C 1 66 ? 158.963 111.277 110.610 1.00 99.70 88 ASP C C 1
ATOM 7851 O O . ASP C 1 66 ? 158.617 110.231 111.166 1.00 99.70 88 ASP C O 1
ATOM 7856 N N . PHE C 1 67 ? 159.045 112.428 111.274 1.00 91.77 89 PHE C N 1
ATOM 7857 C CA . PHE C 1 67 ? 158.644 112.487 112.678 1.00 91.77 89 PHE C CA 1
ATOM 7858 C C . PHE C 1 67 ? 157.178 112.131 112.894 1.00 91.77 89 PHE C C 1
ATOM 7859 O O . PHE C 1 67 ? 156.891 111.340 113.809 1.00 91.77 89 PHE C O 1
ATOM 7867 N N . PRO C 1 68 ? 156.211 112.655 112.131 1.00 91.47 90 PRO C N 1
ATOM 7868 C CA . PRO C 1 68 ? 154.806 112.312 112.400 1.00 91.47 90 PRO C CA 1
ATOM 7869 C C . PRO C 1 68 ? 154.454 110.857 112.140 1.00 91.47 90 PRO C C 1
ATOM 7870 O O . PRO C 1 68 ? 153.309 110.468 112.390 1.00 91.47 90 PRO C O 1
ATOM 7874 N N . PHE C 1 69 ? 155.384 110.040 111.647 1.00 91.85 91 PHE C N 1
ATOM 7875 C CA . PHE C 1 69 ? 155.103 108.644 111.337 1.00 91.85 91 PHE C CA 1
ATOM 7876 C C . PHE C 1 69 ? 156.019 107.691 112.095 1.00 91.85 91 PHE C C 1
ATOM 7877 O O . PHE C 1 69 ? 156.104 106.511 111.746 1.00 91.85 91 PHE C O 1
ATOM 7885 N N . LEU C 1 70 ? 156.704 108.178 113.123 1.00 94.03 92 LEU C N 1
ATOM 7886 C CA . LEU C 1 70 ? 157.563 107.330 113.932 1.00 94.03 92 LEU C CA 1
ATOM 7887 C C . LEU C 1 70 ? 156.735 106.480 114.886 1.00 94.03 92 LEU C C 1
ATOM 7888 O O . LEU C 1 70 ? 155.675 106.895 115.362 1.00 94.03 92 LEU C O 1
ATOM 7893 N N . LEU C 1 71 ? 157.231 105.273 115.160 1.00 100.23 93 LEU C N 1
ATOM 7894 C CA . LEU C 1 71 ? 156.555 104.395 116.109 1.00 100.23 93 LEU C CA 1
ATOM 7895 C C . LEU C 1 71 ? 156.647 104.946 117.526 1.00 100.23 93 LEU C C 1
ATOM 7896 O O . LEU C 1 71 ? 155.643 105.017 118.243 1.00 100.23 93 LEU C O 1
ATOM 7901 N N . ASN C 1 72 ? 157.846 105.338 117.948 1.00 101.68 94 ASN C N 1
ATOM 7902 C CA . ASN C 1 72 ? 158.067 105.966 119.245 1.00 101.68 94 ASN C CA 1
ATOM 7903 C C . ASN C 1 72 ? 158.541 107.391 119.010 1.00 101.68 94 ASN C C 1
ATOM 7904 O O . ASN C 1 72 ? 159.553 107.607 118.337 1.00 101.68 94 ASN C O 1
ATOM 7909 N N . LYS C 1 73 ? 157.816 108.356 119.570 1.00 94.89 95 LYS C N 1
ATOM 7910 C CA . LYS C 1 73 ? 158.095 109.760 119.320 1.00 94.89 95 LYS C CA 1
ATOM 7911 C C . LYS C 1 73 ? 158.807 110.369 120.514 1.00 94.89 95 LYS C C 1
ATOM 7912 O O . LYS C 1 73 ? 158.261 110.339 121.628 1.00 94.89 95 LYS C O 1
ATOM 7918 N N . PRO C 1 74 ? 160.010 110.913 120.343 1.00 95.65 96 PRO C N 1
ATOM 7919 C CA . PRO C 1 74 ? 160.699 111.550 121.469 1.00 95.65 96 PRO C CA 1
ATOM 7920 C C . PRO C 1 74 ? 159.944 112.773 121.967 1.00 95.65 96 PRO C C 1
ATOM 7921 O O . PRO C 1 74 ? 159.246 113.451 121.212 1.00 95.65 96 PRO C O 1
ATOM 7925 N N . LYS C 1 75 ? 160.092 113.049 123.262 1.00 96.33 97 LYS C N 1
ATOM 7926 C CA . LYS C 1 75 ? 159.422 114.191 123.870 1.00 96.33 97 LYS C CA 1
ATOM 7927 C C . LYS C 1 75 ? 160.074 115.519 123.514 1.00 96.33 97 LYS C C 1
ATOM 7928 O O . LYS C 1 75 ? 159.430 116.563 123.649 1.00 96.33 97 LYS C O 1
ATOM 7934 N N . PHE C 1 76 ? 161.328 115.508 123.072 1.00 94.27 98 PHE C N 1
ATOM 7935 C CA . PHE C 1 76 ? 162.038 116.716 122.676 1.00 94.27 98 PHE C CA 1
ATOM 7936 C C . PHE C 1 76 ? 162.385 116.621 121.199 1.00 94.27 98 PHE C C 1
ATOM 7937 O O . PHE C 1 76 ? 162.933 115.608 120.752 1.00 94.27 98 PHE C O 1
ATOM 7945 N N . ALA C 1 77 ? 162.073 117.672 120.445 1.00 93.37 99 ALA C N 1
ATOM 7946 C CA . ALA C 1 77 ? 162.279 117.653 119.005 1.00 93.37 99 ALA C CA 1
ATOM 7947 C C . ALA C 1 77 ? 162.659 119.041 118.516 1.00 93.37 99 ALA C C 1
ATOM 7948 O O . ALA C 1 77 ? 162.131 120.045 119.000 1.00 93.37 99 ALA C O 1
ATOM 7950 N N . THR C 1 78 ? 163.574 119.085 117.551 1.00 95.96 100 THR C N 1
ATOM 7951 C CA . THR C 1 78 ? 163.997 120.323 116.916 1.00 95.96 100 THR C CA 1
ATOM 7952 C C . THR C 1 78 ? 164.096 120.098 115.415 1.00 95.96 100 THR C C 1
ATOM 7953 O O . THR C 1 78 ? 164.447 119.007 114.961 1.00 95.96 100 THR C O 1
ATOM 7957 N N . THR C 1 79 ? 163.788 121.139 114.649 1.00 94.31 101 THR C N 1
ATOM 7958 C CA . THR C 1 79 ? 163.844 121.063 113.195 1.00 94.31 101 THR C CA 1
ATOM 7959 C C . THR C 1 79 ? 164.046 122.471 112.648 1.00 94.31 101 THR C C 1
ATOM 7960 O O . THR C 1 79 ? 164.051 123.452 113.394 1.00 94.31 101 THR C O 1
ATOM 7964 N N . GLY C 1 80 ? 164.213 122.562 111.331 1.00 95.11 102 GLY C N 1
ATOM 7965 C CA . GLY C 1 80 ? 164.457 123.825 110.678 1.00 95.11 102 GLY C CA 1
ATOM 7966 C C . GLY C 1 80 ? 163.261 124.753 110.736 1.00 95.11 102 GLY C C 1
ATOM 7967 O O . GLY C 1 80 ? 162.148 124.348 111.081 1.00 95.11 102 GLY C O 1
ATOM 7968 N N . PRO C 1 81 ? 163.47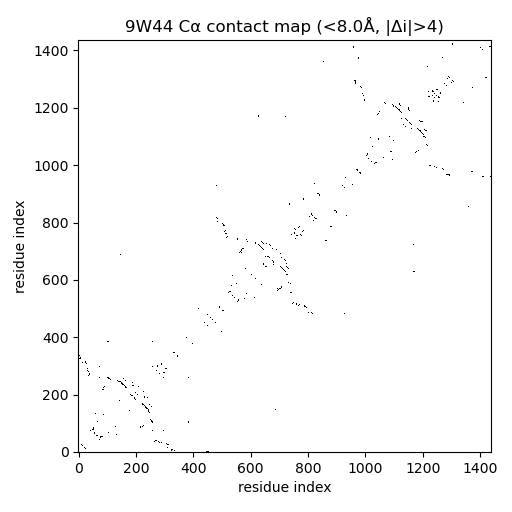3 126.026 110.402 1.00 94.91 103 PRO C N 1
ATOM 7969 C CA . PRO C 1 81 ? 162.376 127.001 110.468 1.00 94.91 103 PRO C CA 1
ATOM 7970 C C . PRO C 1 81 ? 161.302 126.763 109.419 1.00 94.91 103 PRO C C 1
ATOM 7971 O O . PRO C 1 81 ? 161.440 125.887 108.561 1.00 94.91 103 PRO C O 1
ATOM 7975 N N . MET C 1 82 ? 160.225 127.550 109.484 1.00 97.41 104 MET C N 1
ATOM 7976 C CA . MET C 1 82 ? 159.086 127.338 108.596 1.00 97.41 104 MET C CA 1
ATOM 7977 C C . MET C 1 82 ? 159.451 127.589 107.138 1.00 97.41 104 MET C C 1
ATOM 7978 O O . MET C 1 82 ? 158.960 126.891 106.244 1.00 97.41 104 MET C O 1
ATOM 7983 N N . ASN C 1 83 ? 160.306 128.574 106.875 1.00 99.68 105 ASN C N 1
ATOM 7984 C CA . ASN C 1 83 ? 160.667 128.936 105.510 1.00 99.68 105 ASN C CA 1
ATOM 7985 C C . ASN C 1 83 ? 161.785 128.075 104.940 1.00 99.68 105 ASN C C 1
ATOM 7986 O O . ASN C 1 83 ? 162.446 128.498 103.987 1.00 99.68 105 ASN C O 1
ATOM 7991 N N . THR C 1 84 ? 162.018 126.891 105.497 1.00 96.28 106 THR C N 1
ATOM 7992 C CA . THR C 1 84 ? 163.025 125.994 104.950 1.00 96.28 106 THR C CA 1
ATOM 7993 C C . THR C 1 84 ? 162.511 125.348 103.671 1.00 96.28 106 THR C C 1
ATOM 7994 O O . THR C 1 84 ? 161.387 124.842 103.626 1.00 96.28 106 THR C O 1
ATOM 7998 N N . SER C 1 85 ? 163.339 125.361 102.633 1.00 95.39 107 SER C N 1
ATOM 7999 C CA . SER C 1 85 ? 162.951 124.786 101.357 1.00 95.39 107 SER C CA 1
ATOM 8000 C C . SER C 1 85 ? 162.952 123.262 101.425 1.00 95.39 107 SER C C 1
ATOM 8001 O O . SER C 1 85 ? 163.618 122.648 102.261 1.00 95.39 107 SER C O 1
ATOM 8004 N N . THR C 1 86 ? 162.188 122.653 100.527 1.00 96.26 108 THR C N 1
ATOM 8005 C CA . THR C 1 86 ? 162.149 121.208 100.370 1.00 96.26 108 THR C CA 1
ATOM 8006 C C . THR C 1 86 ? 162.833 120.813 99.069 1.00 96.26 108 THR C C 1
ATOM 8007 O O . THR C 1 86 ? 163.209 121.657 98.253 1.00 96.26 108 THR C O 1
ATOM 8011 N N . THR C 1 87 ? 162.994 119.508 98.882 1.00 98.08 109 THR C N 1
ATOM 8012 C CA . THR C 1 87 ? 163.561 118.975 97.653 1.00 98.08 109 THR C CA 1
ATOM 8013 C C . THR C 1 87 ? 162.503 118.674 96.602 1.00 98.08 109 THR C C 1
ATOM 8014 O O . THR C 1 87 ? 162.852 118.269 95.489 1.00 98.08 109 THR C O 1
ATOM 8018 N N . GLY C 1 88 ? 161.226 118.863 96.924 1.00 97.18 110 GLY C N 1
ATOM 8019 C CA . GLY C 1 88 ? 160.158 118.629 95.975 1.00 97.18 110 GLY C CA 1
ATOM 8020 C C . GLY C 1 88 ? 159.776 119.882 95.220 1.00 97.18 110 GLY C C 1
ATOM 8021 O O . GLY C 1 88 ? 160.625 120.503 94.577 1.00 97.18 110 GLY C O 1
ATOM 8022 N N . PHE C 1 89 ? 158.508 120.269 95.289 1.00 91.31 111 PHE C N 1
ATOM 8023 C CA . PHE C 1 89 ? 158.041 121.473 94.621 1.00 91.31 111 PHE C CA 1
ATOM 8024 C C . PHE C 1 89 ? 158.062 122.658 95.578 1.00 91.31 111 PHE C C 1
ATOM 8025 O O . PHE C 1 89 ? 158.268 122.516 96.784 1.00 91.31 111 PHE C O 1
ATOM 8033 N N . ASN C 1 90 ? 157.850 123.845 95.018 1.00 88.50 112 ASN C N 1
ATOM 8034 C CA . ASN C 1 90 ? 157.727 125.032 95.846 1.00 88.50 112 ASN C CA 1
ATOM 8035 C C . ASN C 1 90 ? 156.399 124.997 96.594 1.00 88.50 112 ASN C C 1
ATOM 8036 O O . ASN C 1 90 ? 155.457 124.317 96.190 1.00 88.50 112 ASN C O 1
ATOM 8041 N N . PHE C 1 91 ? 156.326 125.723 97.706 1.00 83.52 113 PHE C N 1
ATOM 8042 C CA . PHE C 1 91 ? 155.125 125.664 98.526 1.00 83.52 113 PHE C CA 1
ATOM 8043 C C . PHE C 1 91 ? 154.733 127.050 99.012 1.00 83.52 113 PHE C C 1
ATOM 8044 O O . PHE C 1 91 ? 155.558 127.959 99.116 1.00 83.52 113 PHE C O 1
ATOM 8052 N N . TYR C 1 92 ? 153.441 127.192 99.299 1.00 83.86 114 TYR C N 1
ATOM 8053 C CA . TYR C 1 92 ? 152.881 128.392 99.900 1.00 83.86 114 TYR C CA 1
ATOM 8054 C C . TYR C 1 92 ? 151.857 127.980 100.946 1.00 83.86 114 TYR C C 1
ATOM 8055 O O . TYR C 1 92 ? 151.054 127.070 100.715 1.00 83.86 114 TYR C O 1
ATOM 8064 N N . LEU C 1 93 ? 151.894 128.647 102.097 1.00 83.03 115 LEU C N 1
ATOM 8065 C CA . LEU C 1 93 ? 150.992 128.358 103.201 1.00 83.03 115 LEU C CA 1
ATOM 8066 C C . LEU C 1 93 ? 150.308 129.635 103.658 1.00 83.03 115 LEU C C 1
ATOM 8067 O O . LEU C 1 93 ? 150.928 130.700 103.699 1.00 83.03 115 LEU C O 1
ATOM 8072 N N . THR C 1 94 ? 149.030 129.522 104.006 1.00 85.87 116 THR C N 1
ATOM 8073 C CA . THR C 1 94 ? 148.313 130.644 104.584 1.00 85.87 116 THR C CA 1
ATOM 8074 C C . THR C 1 94 ? 148.748 130.855 106.033 1.00 85.87 116 THR C C 1
ATOM 8075 O O . THR C 1 94 ? 149.471 130.046 106.619 1.00 85.87 116 THR C O 1
ATOM 8079 N N . GLU C 1 95 ? 148.303 131.972 106.611 1.00 91.81 117 GLU C N 1
ATOM 8080 C CA . GLU C 1 95 ? 148.668 132.281 107.990 1.00 91.81 117 GLU C CA 1
ATOM 8081 C C . GLU C 1 95 ? 148.117 131.239 108.956 1.00 91.81 117 GLU C C 1
ATOM 8082 O O . GLU C 1 95 ? 148.819 130.798 109.875 1.00 91.81 117 GLU C O 1
ATOM 8088 N N . LYS C 1 96 ? 146.862 130.832 108.760 1.00 88.29 118 LYS C N 1
ATOM 8089 C CA . LYS C 1 96 ? 146.285 129.775 109.584 1.00 88.29 118 LYS C CA 1
ATOM 8090 C C . LYS C 1 96 ? 147.057 128.473 109.421 1.00 88.29 118 LYS C C 1
ATOM 8091 O O . LYS C 1 96 ? 147.319 127.764 110.403 1.00 88.29 118 LYS C O 1
ATOM 8097 N N . ALA C 1 97 ? 147.428 128.143 108.183 1.00 86.12 119 ALA C N 1
ATOM 8098 C CA . ALA C 1 97 ? 148.203 126.935 107.940 1.00 86.12 119 ALA C CA 1
ATOM 8099 C C . ALA C 1 97 ? 149.556 127.002 108.631 1.00 86.12 119 ALA C C 1
ATOM 8100 O O . ALA C 1 97 ? 150.018 126.005 109.190 1.00 86.12 119 ALA C O 1
ATOM 8102 N N . LYS C 1 98 ? 150.211 128.164 108.600 1.00 87.35 120 LYS C N 1
ATOM 8103 C CA . LYS C 1 98 ? 151.486 128.313 109.295 1.00 87.35 120 LYS C CA 1
ATOM 8104 C C . LYS C 1 98 ? 151.317 128.111 110.795 1.00 87.35 120 LYS C C 1
ATOM 8105 O O . LYS C 1 98 ? 152.101 127.397 111.437 1.00 87.35 120 LYS C O 1
ATOM 8111 N N . SER C 1 99 ? 150.281 128.727 111.367 1.00 88.32 121 SER C N 1
ATOM 8112 C CA . SER C 1 99 ? 150.060 128.621 112.803 1.00 88.32 121 SER C CA 1
ATOM 8113 C C . SER C 1 99 ? 149.804 127.180 113.218 1.00 88.32 121 SER C C 1
ATOM 8114 O O . SER C 1 99 ? 150.297 126.731 114.258 1.00 88.32 121 SER C O 1
ATOM 8117 N N . TRP C 1 100 ? 149.034 126.437 112.423 1.00 85.33 122 TRP C N 1
ATOM 8118 C CA . TRP C 1 100 ? 148.750 125.053 112.787 1.00 85.33 122 TRP C CA 1
ATOM 8119 C C . TRP C 1 100 ? 149.909 124.113 112.475 1.00 85.33 122 TRP C C 1
ATOM 8120 O O . TRP C 1 100 ? 150.087 123.110 113.174 1.00 85.33 122 TRP C O 1
ATOM 8131 N N . MET C 1 101 ? 150.698 124.407 111.439 1.00 87.72 123 MET C N 1
ATOM 8132 C CA . MET C 1 101 ? 151.855 123.585 111.114 1.00 87.72 123 MET C CA 1
ATOM 8133 C C . MET C 1 101 ? 152.985 123.772 112.109 1.00 87.72 123 MET C C 1
ATOM 8134 O O . MET C 1 101 ? 153.833 122.884 112.237 1.00 87.72 123 MET C O 1
ATOM 8139 N N . ASN C 1 102 ? 153.023 124.908 112.806 1.00 88.52 124 ASN C N 1
ATOM 8140 C CA . ASN C 1 102 ? 153.984 125.060 113.891 1.00 88.52 124 ASN C CA 1
ATOM 8141 C C . ASN C 1 102 ? 153.790 124.006 114.974 1.00 88.52 124 ASN C C 1
ATOM 8142 O O . ASN C 1 102 ? 154.730 123.719 115.722 1.00 88.52 124 ASN C O 1
ATOM 8147 N N . ILE C 1 103 ? 152.603 123.412 115.062 1.00 84.53 125 ILE C N 1
ATOM 8148 C CA . ILE C 1 103 ? 152.277 122.454 116.104 1.00 84.53 125 ILE C CA 1
ATOM 8149 C C . ILE C 1 103 ? 152.163 121.036 115.558 1.00 84.53 125 ILE C C 1
ATOM 8150 O O . ILE C 1 103 ? 152.690 120.096 116.155 1.00 84.53 125 ILE C O 1
ATOM 8155 N N . THR C 1 104 ? 151.490 120.861 114.420 1.00 85.99 126 THR C N 1
ATOM 8156 C CA . THR C 1 104 ? 151.091 119.527 113.983 1.00 85.99 126 THR C CA 1
ATOM 8157 C C . THR C 1 104 ? 152.255 118.640 113.561 1.00 85.99 126 THR C C 1
ATOM 8158 O O . THR C 1 104 ? 152.063 117.427 113.445 1.00 85.99 126 THR C O 1
ATOM 8162 N N . TRP C 1 105 ? 153.443 119.190 113.325 1.00 85.20 127 TRP C N 1
ATOM 8163 C CA . TRP C 1 105 ? 154.553 118.343 112.907 1.00 85.20 127 TRP C CA 1
ATOM 8164 C C . TRP C 1 105 ? 155.143 117.532 114.050 1.00 85.20 127 TRP C C 1
ATOM 8165 O O . TRP C 1 105 ? 155.910 116.601 113.790 1.00 85.20 127 TRP C O 1
ATOM 8176 N N . ARG C 1 106 ? 154.800 117.846 115.301 1.00 84.80 128 ARG C N 1
ATOM 8177 C CA . ARG C 1 106 ? 155.420 117.197 116.449 1.00 84.80 128 ARG C CA 1
ATOM 8178 C C . ARG C 1 106 ? 154.395 116.644 117.433 1.00 84.80 128 ARG C C 1
ATOM 8179 O O . ARG C 1 106 ? 154.707 116.498 118.617 1.00 84.80 128 ARG C O 1
ATOM 8187 N N . VAL C 1 107 ? 153.182 116.331 116.977 1.00 87.32 129 VAL C N 1
ATOM 8188 C CA . VAL C 1 107 ? 152.191 115.733 117.862 1.00 87.32 129 VAL C CA 1
ATOM 8189 C C . VAL C 1 107 ? 152.623 114.321 118.226 1.00 87.32 129 VAL C C 1
ATOM 8190 O O . VAL C 1 107 ? 153.116 113.563 117.380 1.00 87.32 129 VAL C O 1
ATOM 8194 N N . LEU C 1 108 ? 152.440 113.959 119.493 1.00 90.74 130 LEU C N 1
ATOM 8195 C CA . LEU C 1 108 ? 152.936 112.697 120.023 1.00 90.74 130 LEU C CA 1
ATOM 8196 C C . LEU C 1 108 ? 151.936 111.555 119.906 1.00 90.74 130 LEU C C 1
ATOM 8197 O O . LEU C 1 108 ? 152.253 110.433 120.310 1.00 90.74 130 LEU C O 1
ATOM 8202 N N . GLY C 1 109 ? 150.749 111.804 119.369 1.00 96.68 131 GLY C N 1
ATOM 8203 C CA . GLY C 1 109 ? 149.749 110.770 119.216 1.00 96.68 131 GLY C CA 1
ATOM 8204 C C . GLY C 1 109 ? 149.973 109.944 117.967 1.00 96.68 131 GLY C C 1
ATOM 8205 O O . GLY C 1 109 ? 151.038 109.971 117.348 1.00 96.68 131 GLY C O 1
ATOM 8206 N N . GLU C 1 110 ? 148.942 109.193 117.596 1.00 102.61 132 GLU C N 1
ATOM 8207 C CA . GLU C 1 110 ? 148.958 108.366 116.398 1.00 102.61 132 GLU C CA 1
ATOM 8208 C C . GLU C 1 110 ? 148.094 109.018 115.329 1.00 102.61 132 GLU C C 1
ATOM 8209 O O . GLU C 1 110 ? 146.936 109.361 115.586 1.00 102.61 132 GLU C O 1
ATOM 8215 N N . ASN C 1 111 ? 148.657 109.186 114.139 1.00 97.18 133 ASN C N 1
ATOM 8216 C CA . ASN C 1 111 ? 147.967 109.857 113.049 1.00 97.18 133 ASN C CA 1
ATOM 8217 C C . ASN C 1 111 ? 147.230 108.851 112.177 1.00 97.18 133 ASN C C 1
ATOM 8218 O O . ASN C 1 111 ? 147.668 107.712 111.999 1.00 97.18 133 ASN C O 1
ATOM 8223 N N . LYS C 1 112 ? 146.100 109.287 111.629 1.00 97.02 134 LYS C N 1
ATOM 8224 C CA . LYS C 1 112 ? 145.230 108.441 110.828 1.00 97.02 134 LYS C CA 1
ATOM 8225 C C . LYS C 1 112 ? 145.350 108.811 109.357 1.00 97.02 134 LYS C C 1
ATOM 8226 O O . LYS C 1 112 ? 145.349 109.992 109.002 1.00 97.02 134 LYS C O 1
ATOM 8232 N N . ASP C 1 113 ? 145.449 107.795 108.507 1.00 97.30 135 ASP C N 1
ATOM 8233 C CA . ASP C 1 113 ? 145.608 107.972 107.072 1.00 97.30 135 ASP C CA 1
ATOM 8234 C C . ASP C 1 113 ? 144.345 107.523 106.350 1.00 97.30 135 ASP C C 1
ATOM 8235 O O . ASP C 1 113 ? 143.730 106.520 106.724 1.00 97.30 135 ASP C O 1
ATOM 8240 N N . PHE C 1 114 ? 143.958 108.271 105.315 1.00 91.96 136 PHE C N 1
ATOM 8241 C CA . PHE C 1 114 ? 142.786 107.934 104.516 1.00 91.96 136 PHE C CA 1
ATOM 8242 C C . PHE C 1 114 ? 143.073 108.057 103.024 1.00 91.96 136 PHE C C 1
ATOM 8243 O O . PHE C 1 114 ? 142.161 108.295 102.230 1.00 91.96 136 PHE C O 1
ATOM 8251 N N . GLY C 1 115 ? 144.335 107.889 102.627 1.00 96.50 137 GLY C N 1
ATOM 8252 C CA . GLY C 1 115 ? 144.673 107.942 101.215 1.00 96.50 137 GLY C CA 1
ATOM 8253 C C . GLY C 1 115 ? 144.088 106.802 100.409 1.00 96.50 137 GLY C C 1
ATOM 8254 O O . GLY C 1 115 ? 143.730 106.983 99.240 1.00 96.50 137 GLY C O 1
ATOM 8255 N N . ASP C 1 116 ? 143.991 105.614 101.009 1.00 100.81 138 ASP C N 1
ATOM 8256 C CA . ASP C 1 116 ? 143.445 104.465 100.294 1.00 100.81 138 ASP C CA 1
ATOM 8257 C C . ASP C 1 116 ? 141.980 104.679 99.940 1.00 100.81 138 ASP C C 1
ATOM 8258 O O . ASP C 1 116 ? 141.526 104.266 98.866 1.00 100.81 138 ASP C O 1
ATOM 8263 N N . ASN C 1 117 ? 141.223 105.315 100.836 1.00 97.66 139 ASN C N 1
ATOM 8264 C CA . ASN C 1 117 ? 139.831 105.625 100.534 1.00 97.66 139 ASN C CA 1
ATOM 8265 C C . ASN C 1 117 ? 139.725 106.551 99.330 1.00 97.66 139 ASN C C 1
ATOM 8266 O O . ASN C 1 117 ? 138.893 106.336 98.443 1.00 97.66 139 ASN C O 1
ATOM 8271 N N . LEU C 1 118 ? 140.573 107.580 99.276 1.00 92.25 140 LEU C N 1
ATOM 8272 C CA . LEU C 1 118 ? 140.574 108.478 98.127 1.00 92.25 140 LEU C CA 1
ATOM 8273 C C . LEU C 1 118 ? 140.946 107.738 96.851 1.00 92.25 140 LEU C C 1
ATOM 8274 O O . LEU C 1 118 ? 140.333 107.951 95.798 1.00 92.25 140 LEU C O 1
ATOM 8279 N N . VAL C 1 119 ? 141.950 106.863 96.926 1.00 96.33 141 VAL C N 1
ATOM 8280 C CA . VAL C 1 119 ? 142.389 106.132 95.741 1.00 96.33 141 VAL C CA 1
ATOM 8281 C C . VAL C 1 119 ? 141.273 105.238 95.219 1.00 96.33 141 VAL C C 1
ATOM 8282 O O . VAL C 1 119 ? 141.013 105.186 94.012 1.00 96.33 141 VAL C O 1
ATOM 8286 N N . GLU C 1 120 ? 140.589 104.527 96.115 1.00 100.45 142 GLU C N 1
ATOM 8287 C CA . GLU C 1 120 ? 139.531 103.631 95.661 1.00 100.45 142 GLU C CA 1
ATOM 8288 C C . GLU C 1 120 ? 138.297 104.398 95.202 1.00 100.45 142 GLU C C 1
ATOM 8289 O O . GLU C 1 120 ? 137.556 103.911 94.342 1.00 100.45 142 GLU C O 1
ATOM 8295 N N . LYS C 1 121 ? 138.054 105.587 95.756 1.00 95.98 143 LYS C N 1
ATOM 8296 C CA . LYS C 1 121 ? 136.897 106.368 95.335 1.00 95.98 143 LYS C CA 1
ATOM 8297 C C . LYS C 1 121 ? 137.110 107.029 93.979 1.00 95.98 143 LYS C C 1
ATOM 8298 O O . LYS C 1 121 ? 136.205 107.022 93.139 1.00 95.98 143 LYS C O 1
ATOM 8304 N N . TYR C 1 122 ? 138.290 107.602 93.740 1.00 93.60 144 TYR C N 1
ATOM 8305 C CA . TYR C 1 122 ? 138.508 108.429 92.562 1.00 93.60 144 TYR C CA 1
ATOM 8306 C C . TYR C 1 122 ? 139.626 107.947 91.650 1.00 93.60 144 TYR C C 1
ATOM 8307 O O . TYR C 1 122 ? 139.922 108.621 90.659 1.00 93.60 144 TYR C O 1
ATOM 8316 N N . GLY C 1 123 ? 140.251 106.814 91.942 1.00 96.36 145 GLY C N 1
ATOM 8317 C CA . GLY C 1 123 ? 141.312 106.313 91.094 1.00 96.36 145 GLY C CA 1
ATOM 8318 C C . GLY C 1 123 ? 142.687 106.763 91.541 1.00 96.36 145 GLY C C 1
ATOM 8319 O O . GLY C 1 123 ? 142.873 107.423 92.566 1.00 96.36 145 GLY C O 1
ATOM 8320 N N . GLU C 1 124 ? 143.677 106.384 90.738 1.00 101.37 146 GLU C N 1
ATOM 8321 C CA . GLU C 1 124 ? 145.065 106.684 91.054 1.00 101.37 146 GLU C CA 1
ATOM 8322 C C . GLU C 1 124 ? 145.321 108.186 91.027 1.00 101.37 146 GLU C C 1
ATOM 8323 O O . GLU C 1 124 ? 144.741 108.927 90.230 1.00 101.37 146 GLU C O 1
ATOM 8329 N N . SER C 1 125 ? 146.207 108.629 91.913 1.00 92.73 147 SER C N 1
ATOM 8330 C CA . SER C 1 125 ? 146.532 110.042 92.019 1.00 92.73 147 SER C CA 1
ATOM 8331 C C . SER C 1 125 ? 147.335 110.507 90.809 1.00 92.73 147 SER C C 1
ATOM 8332 O O . SER C 1 125 ? 147.986 109.719 90.118 1.00 92.73 147 SER C O 1
ATOM 8335 N N . GLY C 1 126 ? 147.277 111.812 90.555 1.00 94.31 148 GLY C N 1
ATOM 8336 C CA . GLY C 1 126 ? 148.089 112.384 89.500 1.00 94.31 148 GLY C CA 1
ATOM 8337 C C . GLY C 1 126 ? 149.568 112.267 89.812 1.00 94.31 148 GLY C C 1
ATOM 8338 O O . GLY C 1 126 ? 149.986 112.282 90.970 1.00 94.31 148 GLY C O 1
ATOM 8339 N N . ALA C 1 127 ? 150.369 112.148 88.759 1.00 100.54 149 ALA C N 1
ATOM 8340 C CA . ALA C 1 127 ? 151.793 111.887 88.892 1.00 100.54 149 ALA C CA 1
ATOM 8341 C C . ALA C 1 127 ? 152.602 113.000 88.246 1.00 100.54 149 ALA C C 1
ATOM 8342 O O . ALA C 1 127 ? 152.291 113.445 87.137 1.00 100.54 149 ALA C O 1
ATOM 8344 N N . THR C 1 128 ? 153.639 113.445 88.949 1.00 102.65 150 THR C N 1
ATOM 8345 C CA . THR C 1 128 ? 154.603 114.389 88.409 1.00 102.65 150 THR C CA 1
ATOM 8346 C C . THR C 1 128 ? 155.998 113.966 88.842 1.00 102.65 150 THR C C 1
ATOM 8347 O O . THR C 1 128 ? 156.183 113.389 89.917 1.00 102.65 150 THR C O 1
ATOM 8351 N N . SER C 1 129 ? 156.981 114.253 87.991 1.00 104.88 151 SER C N 1
ATOM 8352 C CA . SER C 1 129 ? 158.356 113.860 88.267 1.00 104.88 151 SER C CA 1
ATOM 8353 C C . SER C 1 129 ? 159.056 114.785 89.251 1.00 104.88 151 SER C C 1
ATOM 8354 O O . SER C 1 129 ? 160.127 114.430 89.752 1.00 104.88 151 SER C O 1
ATOM 8357 N N . GLU C 1 130 ? 158.486 115.952 89.541 1.00 104.20 152 GLU C N 1
ATOM 8358 C CA . GLU C 1 130 ? 159.105 116.888 90.468 1.00 104.20 152 GLU C CA 1
ATOM 8359 C C . GLU C 1 130 ? 158.830 116.551 91.926 1.00 104.20 152 GLU C C 1
ATOM 8360 O O . GLU C 1 130 ? 159.384 117.211 92.810 1.00 104.20 152 GLU C O 1
ATOM 8366 N N . GLY C 1 131 ? 157.997 115.553 92.197 1.00 103.36 153 GLY C N 1
ATOM 8367 C CA . GLY C 1 131 ? 157.701 115.169 93.561 1.00 103.36 153 GLY C CA 1
ATOM 8368 C C . GLY C 1 131 ? 158.059 113.728 93.854 1.00 103.36 153 GLY C C 1
ATOM 8369 O O . GLY C 1 131 ? 157.342 113.038 94.583 1.00 103.36 153 GLY C O 1
ATOM 8370 N N . ALA C 1 132 ? 159.169 113.259 93.280 1.00 104.92 154 ALA C N 1
ATOM 8371 C CA . ALA C 1 132 ? 159.591 111.882 93.507 1.00 104.92 154 ALA C CA 1
ATOM 8372 C C . ALA C 1 132 ? 160.061 111.664 94.939 1.00 104.92 154 ALA C C 1
ATOM 8373 O O . ALA C 1 132 ? 159.905 110.564 95.479 1.00 104.92 154 ALA C O 1
ATOM 8375 N N . THR C 1 133 ? 160.636 112.690 95.565 1.00 101.52 155 THR C N 1
ATOM 8376 C CA . THR C 1 133 ? 161.135 112.547 96.926 1.00 101.52 155 THR C CA 1
ATOM 8377 C C . THR C 1 133 ? 160.014 112.526 97.957 1.00 101.52 155 THR C C 1
ATOM 8378 O O . THR C 1 133 ? 160.134 111.840 98.976 1.00 101.52 155 THR C O 1
ATOM 8382 N N . LEU C 1 134 ? 158.934 113.260 97.720 1.00 96.47 156 LEU C N 1
ATOM 8383 C CA . LEU C 1 134 ? 157.829 113.330 98.664 1.00 96.47 156 LEU C CA 1
ATOM 8384 C C . LEU C 1 134 ? 156.816 112.224 98.389 1.00 96.47 156 LEU C C 1
ATOM 8385 O O . LEU C 1 134 ? 156.710 111.705 97.277 1.00 96.47 156 LEU C O 1
ATOM 8390 N N . LYS C 1 135 ? 156.068 111.869 99.422 1.00 95.76 157 LYS C N 1
ATOM 8391 C CA . LYS C 1 135 ? 155.161 110.731 99.328 1.00 95.76 157 LYS C CA 1
ATOM 8392 C C . LYS C 1 135 ? 153.734 111.044 99.753 1.00 95.76 157 LYS C C 1
ATOM 8393 O O . LYS C 1 135 ? 152.796 110.494 99.173 1.00 95.76 157 LYS C O 1
ATOM 8399 N N . ASN C 1 136 ? 153.544 111.911 100.746 1.00 90.61 158 ASN C N 1
ATOM 8400 C CA . ASN C 1 136 ? 152.249 112.056 101.411 1.00 90.61 158 ASN C CA 1
ATOM 8401 C C . ASN C 1 136 ? 151.448 113.185 100.767 1.00 90.61 158 ASN C C 1
ATOM 8402 O O . ASN C 1 136 ? 151.328 114.2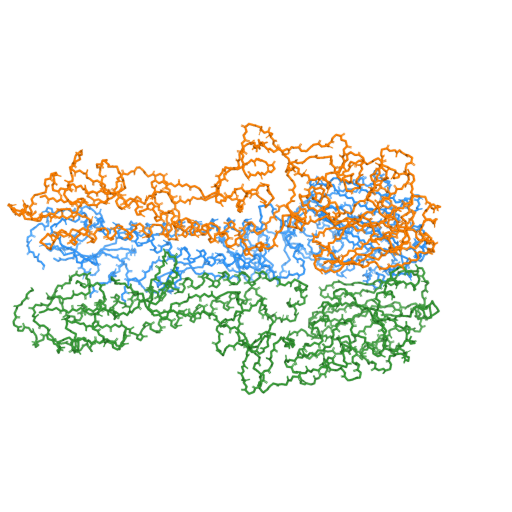89 101.299 1.00 90.61 158 ASN C O 1
ATOM 8407 N N . TYR C 1 137 ? 150.876 112.889 99.602 1.00 87.78 159 TYR C N 1
ATOM 8408 C CA . TYR C 1 137 ? 149.960 113.818 98.954 1.00 87.78 159 TYR C CA 1
ATOM 8409 C C . TYR C 1 137 ? 149.129 113.066 97.927 1.00 87.78 159 TYR C C 1
ATOM 8410 O O . TYR C 1 137 ? 149.601 112.110 97.307 1.00 87.78 159 TYR C O 1
ATOM 8419 N N . TYR C 1 138 ? 147.884 113.507 97.758 1.00 86.42 160 TYR C N 1
ATOM 8420 C CA . TYR C 1 138 ? 146.983 112.973 96.745 1.00 86.42 160 TYR C CA 1
ATOM 8421 C C . TYR C 1 138 ? 146.597 114.097 95.797 1.00 86.42 160 TYR C C 1
ATOM 8422 O O . TYR C 1 138 ? 146.085 115.131 96.234 1.00 86.42 160 TYR C O 1
ATOM 8431 N N . TRP C 1 139 ? 146.827 113.888 94.505 1.00 86.93 161 TRP C N 1
ATOM 8432 C CA . TRP C 1 139 ? 146.550 114.881 93.475 1.00 86.93 161 TRP C CA 1
ATOM 8433 C C . TRP C 1 139 ? 145.354 114.416 92.656 1.00 86.93 161 TRP C C 1
ATOM 8434 O O . TRP C 1 139 ? 145.430 113.392 91.969 1.00 86.93 161 TRP C O 1
ATOM 8445 N N . TYR C 1 140 ? 144.259 115.169 92.721 1.00 85.39 162 TYR C N 1
ATOM 8446 C CA . TYR C 1 140 ? 143.010 114.792 92.062 1.00 85.39 162 TYR C CA 1
ATOM 8447 C C . TYR C 1 140 ? 143.016 115.343 90.643 1.00 85.39 162 TYR C C 1
ATOM 8448 O O . TYR C 1 140 ? 142.787 116.534 90.427 1.00 85.39 162 TYR C O 1
ATOM 8457 N N . VAL C 1 141 ? 143.282 114.476 89.672 1.00 86.56 163 VAL C N 1
ATOM 8458 C CA . VAL C 1 141 ? 143.264 114.851 88.261 1.00 86.56 163 VAL C CA 1
ATOM 8459 C C . VAL C 1 141 ? 142.395 113.857 87.500 1.00 86.56 163 VAL C C 1
ATOM 8460 O O . VAL C 1 141 ? 142.910 112.857 86.980 1.00 86.56 163 VAL C O 1
ATOM 8464 N N . PRO C 1 142 ? 141.087 114.078 87.413 1.00 88.46 164 PRO C N 1
ATOM 8465 C CA . PRO C 1 142 ? 140.218 113.127 86.714 1.00 88.46 164 PRO C CA 1
ATOM 8466 C C . PRO C 1 142 ? 140.409 113.201 85.207 1.00 88.46 164 PRO C C 1
ATOM 8467 O O . PRO C 1 142 ? 141.034 114.114 84.666 1.00 88.46 164 PRO C O 1
ATOM 8471 N N . THR C 1 143 ? 139.853 112.198 84.523 1.00 93.55 165 THR C N 1
ATOM 8472 C CA . THR C 1 143 ? 139.952 112.150 83.068 1.00 93.55 165 THR C CA 1
ATOM 8473 C C . THR C 1 143 ? 139.151 113.271 82.419 1.00 93.55 165 THR C C 1
ATOM 8474 O O . THR C 1 143 ? 139.619 113.905 81.467 1.00 93.55 165 THR C O 1
ATOM 8478 N N . ALA C 1 144 ? 137.944 113.528 82.914 1.00 90.85 166 ALA C N 1
ATOM 8479 C CA . ALA C 1 144 ? 137.101 114.604 82.411 1.00 90.85 166 ALA C CA 1
ATOM 8480 C C . ALA C 1 144 ? 137.206 115.789 83.360 1.00 90.85 166 ALA C C 1
ATOM 8481 O O . ALA C 1 144 ? 136.849 115.680 84.538 1.00 90.85 166 ALA C O 1
ATOM 8483 N N . LYS C 1 145 ? 137.687 116.914 82.848 1.00 88.70 167 LYS C N 1
ATOM 8484 C CA . LYS C 1 145 ? 137.963 118.071 83.676 1.00 88.70 167 LYS C CA 1
ATOM 8485 C C . LYS C 1 145 ? 136.952 119.182 83.414 1.00 88.70 167 LYS C C 1
ATOM 8486 O O . LYS C 1 145 ? 136.445 119.315 82.297 1.00 88.70 167 LYS C O 1
ATOM 8492 N N . PRO C 1 146 ? 136.632 120.006 84.425 1.00 86.87 168 PRO C N 1
ATOM 8493 C CA . PRO C 1 146 ? 137.140 119.959 85.802 1.00 86.87 168 PRO C CA 1
ATOM 8494 C C . PRO C 1 146 ? 136.566 118.810 86.626 1.00 86.87 168 PRO C C 1
ATOM 8495 O O . PRO C 1 146 ? 137.241 118.314 87.525 1.00 86.87 168 PRO C O 1
ATOM 8499 N N . GLY C 1 147 ? 135.340 118.398 86.316 1.00 86.65 169 GLY C N 1
ATOM 8500 C CA . GLY C 1 147 ? 134.698 117.300 87.000 1.00 86.65 169 GLY C CA 1
ATOM 8501 C C . GLY C 1 147 ? 134.627 117.482 88.502 1.00 86.65 169 GLY C C 1
ATOM 8502 O O . GLY C 1 147 ? 135.273 116.760 89.266 1.00 86.65 169 GLY C O 1
ATOM 8503 N N . PRO C 1 148 ? 133.842 118.457 88.957 1.00 85.37 170 PRO C N 1
ATOM 8504 C CA . PRO C 1 148 ? 133.763 118.718 90.398 1.00 85.37 170 PRO C CA 1
ATOM 8505 C C . PRO C 1 148 ? 133.069 117.588 91.140 1.00 85.37 170 PRO C C 1
ATOM 8506 O O . PRO C 1 148 ? 132.127 116.974 90.636 1.00 85.37 170 PRO C O 1
ATOM 8510 N N . VAL C 1 149 ? 133.546 117.322 92.356 1.00 85.97 171 VAL C N 1
ATOM 8511 C CA . VAL C 1 149 ? 132.952 116.338 93.252 1.00 85.97 171 VAL C CA 1
ATOM 8512 C C . VAL C 1 149 ? 133.005 116.886 94.671 1.00 85.97 171 VAL C C 1
ATOM 8513 O O . VAL C 1 149 ? 133.670 117.883 94.955 1.00 85.97 171 VAL C O 1
ATOM 8517 N N . VAL C 1 150 ? 132.288 116.218 95.569 1.00 87.84 172 VAL C N 1
ATOM 8518 C CA . VAL C 1 150 ? 132.340 116.511 96.995 1.00 87.84 172 VAL C CA 1
ATOM 8519 C C . VAL C 1 150 ? 132.684 115.219 97.716 1.00 87.84 172 VAL C C 1
ATOM 8520 O O . VAL C 1 150 ? 131.922 114.248 97.655 1.00 87.84 172 VAL C O 1
ATOM 8524 N N . TYR C 1 151 ? 133.827 115.205 98.393 1.00 92.60 173 TYR C N 1
ATOM 8525 C CA . TYR C 1 151 ? 134.313 114.026 99.095 1.00 92.60 173 TYR C CA 1
ATOM 8526 C C . TYR C 1 151 ? 133.922 114.135 100.561 1.00 92.60 173 TYR C C 1
ATOM 8527 O O . TYR C 1 151 ? 134.300 115.097 101.235 1.00 92.60 173 TYR C O 1
ATOM 8536 N N . GLU C 1 152 ? 133.168 113.155 101.048 1.00 97.39 174 GLU C N 1
ATOM 8537 C CA . GLU C 1 152 ? 132.709 113.120 102.427 1.00 97.39 174 GLU C CA 1
ATOM 8538 C C . GLU C 1 152 ? 133.307 111.914 103.132 1.00 97.39 174 GLU C C 1
ATOM 8539 O O . GLU C 1 152 ? 133.378 110.823 102.559 1.00 97.39 174 GLU C O 1
ATOM 8545 N N . LYS C 1 153 ? 133.735 112.111 104.375 1.00 95.61 175 LYS C N 1
ATOM 8546 C CA . LYS C 1 153 ? 134.292 111.007 105.140 1.00 95.61 175 LYS C CA 1
ATOM 8547 C C . LYS C 1 153 ? 134.044 111.225 106.622 1.00 95.61 175 LYS C C 1
ATOM 8548 O O . LYS C 1 153 ? 134.100 112.356 107.108 1.00 95.61 175 LYS C O 1
ATOM 8554 N N . LEU C 1 154 ? 133.787 110.132 107.333 1.00 99.37 176 LEU C N 1
ATOM 8555 C CA . LEU C 1 154 ? 133.626 110.175 108.780 1.00 99.37 176 LEU C CA 1
ATOM 8556 C C . LEU C 1 154 ? 134.998 110.103 109.436 1.00 99.37 176 LEU C C 1
ATOM 8557 O O . LEU C 1 154 ? 135.756 109.157 109.198 1.00 99.37 176 LEU C O 1
ATOM 8562 N N . ALA C 1 155 ? 135.317 111.097 110.257 1.00 100.16 177 ALA C N 1
ATOM 8563 C CA . ALA C 1 155 ? 136.639 111.173 110.852 1.00 100.16 177 ALA C CA 1
ATOM 8564 C C . ALA C 1 155 ? 136.814 110.108 111.929 1.00 100.16 177 ALA C C 1
ATOM 8565 O O . ALA C 1 155 ? 135.851 109.600 112.506 1.00 100.16 177 ALA C O 1
ATOM 8567 N N . GLU C 1 156 ? 138.074 109.761 112.186 1.00 105.10 178 GLU C N 1
ATOM 8568 C CA . GLU C 1 156 ? 138.421 108.812 113.231 1.00 105.10 178 GLU C CA 1
ATOM 8569 C C . GLU C 1 156 ? 139.024 109.470 114.461 1.00 105.10 178 GLU C C 1
ATOM 8570 O O . GLU C 1 156 ? 139.133 108.814 115.502 1.00 105.10 178 GLU C O 1
ATOM 8576 N N . CYS C 1 157 ? 139.420 110.736 114.371 1.00 101.75 179 CYS C N 1
ATOM 8577 C CA . CYS C 1 157 ? 139.985 111.450 115.505 1.00 101.75 179 CYS C CA 1
ATOM 8578 C C . CYS C 1 157 ? 139.808 112.940 115.272 1.00 101.75 179 CYS C C 1
ATOM 8579 O O . CYS C 1 157 ? 139.583 113.388 114.145 1.00 101.75 179 CYS C O 1
ATOM 8582 N N . THR C 1 158 ? 139.905 113.703 116.355 1.00 95.22 180 THR C N 1
ATOM 8583 C CA . THR C 1 158 ? 139.870 115.155 116.263 1.00 95.22 180 THR C CA 1
ATOM 8584 C C . THR C 1 158 ? 141.245 115.666 115.858 1.00 95.22 180 THR C C 1
ATOM 8585 O O . THR C 1 158 ? 142.252 115.299 116.467 1.00 95.22 180 THR C O 1
ATOM 8589 N N . GLY C 1 159 ? 141.293 116.506 114.833 1.00 91.91 181 GLY C N 1
ATOM 8590 C CA . GLY C 1 159 ? 142.578 116.973 114.354 1.00 91.91 181 GLY C CA 1
ATOM 8591 C C . GLY C 1 159 ? 142.444 117.946 113.209 1.00 91.91 181 GLY C C 1
ATOM 8592 O O . GLY C 1 159 ? 141.389 118.544 113.001 1.00 91.91 181 GLY C O 1
ATOM 8593 N N . THR C 1 160 ? 143.541 118.107 112.471 1.00 88.09 182 THR C N 1
ATOM 8594 C CA . THR C 1 160 ? 143.611 119.036 111.355 1.00 88.09 182 THR C CA 1
ATOM 8595 C C . THR C 1 160 ? 143.993 118.301 110.079 1.00 88.09 182 THR C C 1
ATOM 8596 O O . THR C 1 160 ? 144.695 117.288 110.108 1.00 88.09 182 THR C O 1
ATOM 8600 N N . ILE C 1 161 ? 143.518 118.833 108.957 1.00 85.89 183 ILE C N 1
ATOM 8601 C CA . ILE C 1 161 ? 143.781 118.295 107.629 1.00 85.89 183 ILE C CA 1
ATOM 8602 C C . ILE C 1 161 ? 144.207 119.447 106.732 1.00 85.89 183 ILE C C 1
ATOM 8603 O O . ILE C 1 161 ? 143.580 120.511 106.746 1.00 85.89 183 ILE C O 1
ATOM 8608 N N . TYR C 1 162 ? 145.266 119.239 105.958 1.00 83.54 184 TYR C N 1
ATOM 8609 C CA . TYR C 1 162 ? 145.780 120.258 105.054 1.00 83.54 184 TYR C CA 1
ATOM 8610 C C . TYR C 1 162 ? 145.353 119.942 103.628 1.00 83.54 184 TYR C C 1
ATOM 8611 O O . TYR C 1 162 ? 145.583 118.834 103.136 1.00 83.54 184 TYR C O 1
ATOM 8620 N N . TYR C 1 163 ? 144.731 120.917 102.974 1.00 83.32 185 TYR C N 1
ATOM 8621 C CA . TYR C 1 163 ? 144.199 120.762 101.627 1.00 83.32 185 TYR C CA 1
ATOM 8622 C C . TYR C 1 163 ? 144.633 121.956 100.789 1.00 83.32 185 TYR C C 1
ATOM 8623 O O . TYR C 1 163 ? 145.345 122.841 101.261 1.00 83.32 185 TYR C O 1
ATOM 8632 N N . GLY C 1 164 ? 144.214 121.980 99.528 1.00 82.63 186 GLY C N 1
ATOM 8633 C CA . GLY C 1 164 ? 144.529 123.114 98.680 1.00 82.63 186 GLY C CA 1
ATOM 8634 C C . GLY C 1 164 ? 144.695 122.739 97.225 1.00 82.63 186 GLY C C 1
ATOM 8635 O O . GLY C 1 164 ? 143.900 121.966 96.688 1.00 82.63 186 GLY C O 1
ATOM 8636 N N . ALA C 1 165 ? 145.736 123.250 96.575 1.00 81.36 187 ALA C N 1
ATOM 8637 C CA . ALA C 1 165 ? 145.954 122.950 95.166 1.00 81.36 187 ALA C CA 1
ATOM 8638 C C . ALA C 1 165 ? 147.436 122.739 94.896 1.00 81.36 187 ALA C C 1
ATOM 8639 O O . ALA C 1 165 ? 148.293 123.096 95.702 1.00 81.36 187 ALA C O 1
ATOM 8641 N N . LEU C 1 166 ? 147.724 122.133 93.747 1.00 83.33 188 LEU C N 1
ATOM 8642 C CA . LEU C 1 166 ? 149.092 121.943 93.273 1.00 83.33 188 LEU C CA 1
ATOM 8643 C C . LEU C 1 166 ? 149.112 122.310 91.798 1.00 83.33 188 LEU C C 1
ATOM 8644 O O . LEU C 1 166 ? 148.624 121.544 90.963 1.00 83.33 188 LEU C O 1
ATOM 8649 N N . LEU C 1 167 ? 149.668 123.475 91.474 1.00 86.88 189 LEU C N 1
ATOM 8650 C CA . LEU C 1 167 ? 149.549 124.030 90.134 1.00 86.88 189 LEU C CA 1
ATOM 8651 C C . LEU C 1 167 ? 150.897 124.521 89.629 1.00 86.88 189 LEU C C 1
ATOM 8652 O O . LEU C 1 167 ? 151.782 124.872 90.410 1.00 86.88 189 LEU C O 1
ATOM 8657 N N . SER C 1 168 ? 151.037 124.550 88.311 1.00 92.38 190 SER C N 1
ATOM 8658 C CA . SER C 1 168 ? 152.225 125.092 87.674 1.00 92.38 190 SER C CA 1
ATOM 8659 C C . SER C 1 168 ? 152.082 126.597 87.484 1.00 92.38 190 SER C C 1
ATOM 8660 O O . SER C 1 168 ? 150.981 127.150 87.511 1.00 92.38 190 SER C O 1
ATOM 8663 N N . ASP C 1 169 ? 153.218 127.261 87.289 1.00 95.90 191 ASP C N 1
ATOM 8664 C CA . ASP C 1 169 ? 153.244 128.700 87.070 1.00 95.90 191 ASP C CA 1
ATOM 8665 C C . ASP C 1 169 ? 153.289 129.066 85.593 1.00 95.90 191 ASP C C 1
ATOM 8666 O O . ASP C 1 169 ? 153.482 130.238 85.260 1.00 95.90 191 ASP C O 1
ATOM 8671 N N . ALA C 1 170 ? 153.123 128.092 84.706 1.00 96.13 192 ALA C N 1
ATOM 8672 C CA . ALA C 1 170 ? 153.034 128.332 83.276 1.00 96.13 192 ALA C CA 1
ATOM 8673 C C . ALA C 1 170 ? 151.597 128.139 82.809 1.00 96.13 192 ALA C C 1
ATOM 8674 O O . ALA C 1 170 ? 150.866 127.294 83.330 1.00 96.13 192 ALA C O 1
ATOM 8676 N N . GLU C 1 171 ? 151.196 128.940 81.821 1.00 97.99 193 GLU C N 1
ATOM 8677 C CA . GLU C 1 171 ? 149.816 128.896 81.349 1.00 97.99 193 GLU C CA 1
ATOM 8678 C C . GLU C 1 171 ? 149.474 127.538 80.749 1.00 97.99 193 GLU C C 1
ATOM 8679 O O . GLU C 1 171 ? 148.381 127.008 80.980 1.00 97.99 193 GLU C O 1
ATOM 8685 N N . ALA C 1 172 ? 150.393 126.962 79.972 1.00 94.14 194 ALA C N 1
ATOM 8686 C CA . ALA C 1 172 ? 150.113 125.693 79.310 1.00 94.14 194 ALA C CA 1
ATOM 8687 C C . ALA C 1 172 ? 149.866 124.584 80.324 1.00 94.14 194 ALA C C 1
ATOM 8688 O O . ALA C 1 172 ? 148.898 123.825 80.207 1.00 94.14 194 ALA C O 1
ATOM 8690 N N . GLY C 1 173 ? 150.728 124.482 81.337 1.00 92.14 195 GLY C N 1
ATOM 8691 C CA . GLY C 1 173 ? 150.542 123.459 82.352 1.00 92.14 195 GLY C CA 1
ATOM 8692 C C . GLY C 1 173 ? 149.279 123.666 83.164 1.00 92.14 195 GLY C C 1
ATOM 8693 O O . GLY C 1 173 ? 148.569 122.706 83.480 1.00 92.14 195 GLY C O 1
ATOM 8694 N N . TYR C 1 174 ? 148.981 124.919 83.512 1.00 89.23 196 TYR C N 1
ATOM 8695 C CA . TYR C 1 174 ? 147.765 125.211 84.261 1.00 89.23 196 TYR C CA 1
ATOM 8696 C C . TYR C 1 174 ? 146.526 124.807 83.475 1.00 89.23 196 TYR C C 1
ATOM 8697 O O . TYR C 1 174 ? 145.603 124.197 84.026 1.00 89.23 196 TYR C O 1
ATOM 8706 N N . ILE C 1 175 ? 146.490 125.133 82.182 1.00 91.20 197 ILE C N 1
ATOM 8707 C CA . ILE C 1 175 ? 145.340 124.769 81.363 1.00 91.20 197 ILE C CA 1
ATOM 8708 C C . ILE C 1 175 ? 145.252 123.257 81.203 1.00 91.20 197 ILE C C 1
ATOM 8709 O O . ILE C 1 175 ? 144.161 122.678 81.241 1.00 91.20 197 ILE C O 1
ATOM 8714 N N . ALA C 1 176 ? 146.396 122.591 81.031 1.00 90.03 198 ALA C N 1
ATOM 8715 C CA . ALA C 1 176 ? 146.388 121.144 80.851 1.00 90.03 198 ALA C CA 1
ATOM 8716 C C . ALA C 1 176 ? 145.905 120.427 82.104 1.00 90.03 198 ALA C C 1
ATOM 8717 O O . ALA C 1 176 ? 145.237 119.391 82.013 1.00 90.03 198 ALA C O 1
ATOM 8719 N N . VAL C 1 177 ? 146.234 120.952 83.283 1.00 88.51 199 VAL C N 1
ATOM 8720 C CA . VAL C 1 177 ? 145.870 120.264 84.517 1.00 88.51 199 VAL C CA 1
ATOM 8721 C C . VAL C 1 177 ? 144.446 120.609 84.935 1.00 88.51 199 VAL C C 1
ATOM 8722 O O . VAL C 1 177 ? 143.625 119.718 85.176 1.00 88.51 199 VAL C O 1
ATOM 8726 N N . THR C 1 178 ? 144.128 121.901 85.034 1.00 89.15 200 THR C N 1
ATOM 8727 C CA . THR C 1 178 ? 142.823 122.296 85.555 1.00 89.15 200 THR C CA 1
ATOM 8728 C C . THR C 1 178 ? 141.714 122.058 84.539 1.00 89.15 200 THR C C 1
ATOM 8729 O O . THR C 1 178 ? 140.620 121.614 84.900 1.00 89.15 200 THR C O 1
ATOM 8733 N N . GLY C 1 179 ? 141.972 122.352 83.270 1.00 92.19 201 GLY C N 1
ATOM 8734 C CA . GLY C 1 179 ? 140.925 122.308 82.274 1.00 92.19 201 GLY C CA 1
ATOM 8735 C C . GLY C 1 179 ? 139.988 123.491 82.292 1.00 92.19 201 GLY C C 1
ATOM 8736 O O . GLY C 1 179 ? 138.921 123.427 81.673 1.00 92.19 201 GLY C O 1
ATOM 8737 N N . ARG C 1 180 ? 140.348 124.566 82.983 1.00 92.89 202 ARG C N 1
ATOM 8738 C CA . ARG C 1 180 ? 139.552 125.778 83.077 1.00 92.89 202 ARG C CA 1
ATOM 8739 C C . ARG C 1 180 ? 140.162 126.869 82.204 1.00 92.89 202 ARG C C 1
ATOM 8740 O O . ARG C 1 180 ? 141.224 126.700 81.601 1.00 92.89 202 ARG C O 1
ATOM 8748 N N . ASN C 1 181 ? 139.470 128.000 82.140 1.00 105.02 203 ASN C N 1
ATOM 8749 C CA . ASN C 1 181 ? 139.987 129.189 81.483 1.00 105.02 203 ASN C CA 1
ATOM 8750 C C . ASN C 1 181 ? 140.782 130.025 82.477 1.00 105.02 203 ASN C C 1
ATOM 8751 O O . ASN C 1 181 ? 140.498 130.031 83.677 1.00 105.02 203 ASN C O 1
ATOM 8756 N N . VAL C 1 182 ? 141.788 130.733 81.962 1.00 97.48 204 VAL C N 1
ATOM 8757 C CA . VAL C 1 182 ? 142.696 131.466 82.838 1.00 97.48 204 VAL C CA 1
ATOM 8758 C C . VAL C 1 182 ? 141.975 132.590 83.570 1.00 97.48 204 VAL C C 1
ATOM 8759 O O . VAL C 1 182 ? 142.358 132.954 84.688 1.00 97.48 204 VAL C O 1
ATOM 8763 N N . THR C 1 183 ? 140.930 133.158 82.971 1.00 98.30 205 THR C N 1
ATOM 8764 C CA . THR C 1 183 ? 140.219 134.268 83.590 1.00 98.30 205 THR C CA 1
ATOM 8765 C C . THR C 1 183 ? 139.269 133.831 84.696 1.00 98.30 205 THR C C 1
ATOM 8766 O O . THR C 1 183 ? 138.768 134.688 85.430 1.00 98.30 205 THR C O 1
ATOM 8770 N N . GLU C 1 184 ? 139.009 132.536 84.833 1.00 97.22 206 GLU C N 1
ATOM 8771 C CA . GLU C 1 184 ? 138.088 132.047 85.846 1.00 97.22 206 GLU C CA 1
ATOM 8772 C C . GLU C 1 184 ? 138.751 132.007 87.217 1.00 97.22 206 GLU C C 1
ATOM 8773 O O . GLU C 1 184 ? 139.958 131.791 87.344 1.00 97.22 206 GLU C O 1
ATOM 8779 N N . ARG C 1 185 ? 137.940 132.212 88.248 1.00 86.08 207 ARG C N 1
ATOM 8780 C CA . ARG C 1 185 ? 138.355 132.047 89.633 1.00 86.08 207 ARG C CA 1
ATOM 8781 C C . ARG C 1 185 ? 137.556 130.904 90.235 1.00 86.08 207 ARG C C 1
ATOM 8782 O O . ARG C 1 185 ? 136.327 130.884 90.127 1.00 86.08 207 ARG C O 1
ATOM 8790 N N . TRP C 1 186 ? 138.243 129.951 90.860 1.00 84.57 208 TRP C N 1
ATOM 8791 C CA . TRP C 1 186 ? 137.567 128.804 91.449 1.00 84.57 208 TRP C CA 1
ATOM 8792 C C . TRP C 1 186 ? 138.004 128.636 92.897 1.00 84.57 208 TRP C C 1
ATOM 8793 O O . TRP C 1 186 ? 138.985 129.227 93.348 1.00 84.57 208 TRP C O 1
ATOM 8804 N N . ASP C 1 187 ? 137.245 127.832 93.636 1.00 88.48 209 ASP C N 1
ATOM 8805 C CA . ASP C 1 187 ? 137.437 127.688 95.069 1.00 88.48 209 ASP C CA 1
ATOM 8806 C C . ASP C 1 187 ? 137.568 126.223 95.450 1.00 88.48 209 ASP C C 1
ATOM 8807 O O . ASP C 1 187 ? 137.024 125.336 94.787 1.00 88.48 209 ASP C O 1
ATOM 8812 N N . VAL C 1 188 ? 138.304 125.986 96.530 1.00 84.72 210 VAL C N 1
ATOM 8813 C CA . VAL C 1 188 ? 138.314 124.711 97.233 1.00 84.72 210 VAL C CA 1
ATOM 8814 C C . VAL C 1 188 ? 137.829 124.977 98.649 1.00 84.72 210 VAL C C 1
ATOM 8815 O O . VAL C 1 188 ? 138.376 125.844 99.343 1.00 84.72 210 VAL C O 1
ATOM 8819 N N . ARG C 1 189 ? 136.798 124.247 99.067 1.00 89.98 211 ARG C N 1
ATOM 8820 C CA . ARG C 1 189 ? 136.116 124.492 100.328 1.00 89.98 211 ARG C CA 1
ATOM 8821 C C . ARG C 1 189 ? 136.171 123.258 101.214 1.00 89.98 211 ARG C C 1
ATOM 8822 O O . ARG C 1 189 ? 136.081 122.125 100.730 1.00 89.98 211 ARG C O 1
ATOM 8830 N N . PHE C 1 190 ? 136.309 123.493 102.516 1.00 88.13 212 PHE C N 1
ATOM 8831 C CA . PHE C 1 190 ? 136.410 122.448 103.521 1.00 88.13 212 PHE C CA 1
ATOM 8832 C C . PHE C 1 190 ? 135.370 122.714 104.596 1.00 88.13 212 PHE C C 1
ATOM 8833 O O . PHE C 1 190 ? 135.313 123.820 105.145 1.00 88.13 212 PHE C O 1
ATOM 8841 N N . THR C 1 191 ? 134.556 121.705 104.899 1.00 91.61 213 THR C N 1
ATOM 8842 C CA . THR C 1 191 ? 133.518 121.810 105.919 1.00 91.61 213 THR C CA 1
ATOM 8843 C C . THR C 1 191 ? 133.721 120.694 106.933 1.00 91.61 213 THR C C 1
ATOM 8844 O O . THR C 1 191 ? 133.505 119.519 106.620 1.00 91.61 213 THR C O 1
ATOM 8848 N N . GLY C 1 192 ? 134.146 121.063 108.137 1.00 94.10 214 GLY C N 1
ATOM 8849 C CA . GLY C 1 192 ? 134.299 120.127 109.232 1.00 94.10 214 GLY C CA 1
ATOM 8850 C C . GLY C 1 192 ? 133.718 120.691 110.510 1.00 94.10 214 GLY C C 1
ATOM 8851 O O . GLY C 1 192 ? 132.540 121.054 110.552 1.00 94.10 214 GLY C O 1
ATOM 8852 N N . SER C 1 193 ? 134.531 120.763 111.565 1.00 96.15 215 SER C N 1
ATOM 8853 C CA . SER C 1 193 ? 134.115 121.480 112.765 1.00 96.15 215 SER C CA 1
ATOM 8854 C C . SER C 1 193 ? 133.896 122.959 112.489 1.00 96.15 215 SER C C 1
ATOM 8855 O O . SER C 1 193 ? 133.135 123.610 113.212 1.00 96.15 215 SER C O 1
ATOM 8858 N N . SER C 1 194 ? 134.549 123.500 111.465 1.00 98.33 216 SER C N 1
ATOM 8859 C CA . SER C 1 194 ? 134.358 124.877 111.039 1.00 98.33 216 SER C CA 1
ATOM 8860 C C . SER C 1 194 ? 134.366 124.895 109.515 1.00 98.33 216 SER C C 1
ATOM 8861 O O . SER C 1 194 ? 134.299 123.849 108.864 1.00 98.33 216 SER C O 1
ATOM 8864 N N . GLU C 1 195 ? 134.452 126.088 108.938 1.00 97.56 217 GLU C N 1
ATOM 8865 C CA . GLU C 1 195 ? 134.443 126.260 107.494 1.00 97.56 217 GLU C CA 1
ATOM 8866 C C . GLU C 1 195 ? 135.723 126.949 107.047 1.00 97.56 217 GLU C C 1
ATOM 8867 O O . GLU C 1 195 ? 136.189 127.891 107.693 1.00 97.56 217 GLU C O 1
ATOM 8873 N N . SER C 1 196 ? 136.291 126.474 105.940 1.00 92.08 218 SER C N 1
ATOM 8874 C CA . SER C 1 196 ? 137.476 127.088 105.362 1.00 92.08 218 SER C CA 1
ATOM 8875 C C . SER C 1 196 ? 137.355 127.072 103.846 1.00 92.08 218 SER C C 1
ATOM 8876 O O . SER C 1 196 ? 136.644 126.248 103.271 1.00 92.08 218 SER C O 1
ATOM 8879 N N . SER C 1 197 ? 138.065 127.990 103.198 1.00 87.45 219 SER C N 1
ATOM 8880 C CA . SER C 1 197 ? 138.014 128.082 101.747 1.00 87.45 219 SER C CA 1
ATOM 8881 C C . SER C 1 197 ? 139.296 128.723 101.241 1.00 87.45 219 SER C C 1
ATOM 8882 O O . SER C 1 197 ? 139.983 129.438 101.972 1.00 87.45 219 SER C O 1
ATOM 8885 N N . ILE C 1 198 ? 139.609 128.454 99.974 1.00 84.10 220 ILE C N 1
ATOM 8886 C CA . ILE C 1 198 ? 140.766 129.065 99.327 1.00 84.10 220 ILE C CA 1
ATOM 8887 C C . ILE C 1 198 ? 140.480 129.190 97.837 1.00 84.10 220 ILE C C 1
ATOM 8888 O O . ILE C 1 198 ? 139.812 128.343 97.242 1.00 84.10 220 ILE C O 1
ATOM 8893 N N . SER C 1 199 ? 140.986 130.263 97.233 1.00 83.57 221 SER C N 1
ATOM 8894 C CA . SER C 1 199 ? 140.672 130.614 95.855 1.00 83.57 221 SER C CA 1
ATOM 8895 C C . SER C 1 199 ? 141.907 130.520 94.968 1.00 83.57 221 SER C C 1
ATOM 8896 O O . SER C 1 199 ? 143.032 130.764 95.409 1.00 83.57 221 SER C O 1
ATOM 8899 N N . PHE C 1 200 ? 141.677 130.175 93.702 1.00 83.43 222 PHE C N 1
ATOM 8900 C CA . PHE C 1 200 ? 142.739 130.028 92.720 1.00 83.43 222 PHE C CA 1
ATOM 8901 C C . PHE C 1 200 ? 142.280 130.587 91.382 1.00 83.43 222 PHE C C 1
ATOM 8902 O O . PHE C 1 200 ? 141.081 130.701 91.107 1.00 83.43 222 PHE C O 1
ATOM 8910 N N . SER C 1 201 ? 143.259 130.925 90.549 1.00 86.74 223 SER C N 1
ATOM 8911 C CA . SER C 1 201 ? 143.019 131.444 89.210 1.00 86.74 223 SER C CA 1
ATOM 8912 C C . SER C 1 201 ? 144.241 131.137 88.353 1.00 86.74 223 SER C C 1
ATOM 8913 O O . SER C 1 201 ? 145.118 130.364 88.749 1.00 86.74 223 SER C O 1
ATOM 8916 N N . GLY C 1 202 ? 144.303 131.750 87.175 1.00 88.13 224 GLY C N 1
ATOM 8917 C CA . GLY C 1 202 ? 145.399 131.537 86.260 1.00 88.13 224 GLY C CA 1
ATOM 8918 C C . GLY C 1 202 ? 146.691 132.151 86.758 1.00 88.13 224 GLY C C 1
ATOM 8919 O O . GLY C 1 202 ? 146.692 133.028 87.625 1.00 88.13 224 GLY C O 1
ATOM 8920 N N . PRO C 1 203 ? 147.822 131.698 86.212 1.00 89.86 225 PRO C N 1
ATOM 8921 C CA . PRO C 1 203 ? 149.121 132.185 86.707 1.00 89.86 225 PRO C CA 1
ATOM 8922 C C . PRO C 1 203 ? 149.322 133.681 86.548 1.00 89.86 225 PRO C C 1
ATOM 8923 O O . PRO C 1 203 ? 150.076 134.278 87.326 1.00 89.86 225 PRO C O 1
ATOM 8927 N N . LYS C 1 204 ? 148.678 134.310 85.569 1.00 90.98 226 LYS C N 1
ATOM 8928 C CA . LYS C 1 204 ? 148.814 135.742 85.341 1.00 90.98 226 LYS C CA 1
ATOM 8929 C C . LYS C 1 204 ? 147.645 136.540 85.900 1.00 90.98 226 LYS C C 1
ATOM 8930 O O . LYS C 1 204 ? 147.503 137.722 85.575 1.00 90.98 226 LYS C O 1
ATOM 8936 N N . GLN C 1 205 ? 146.809 135.925 86.730 1.00 90.09 227 GLN C N 1
ATOM 8937 C CA . GLN C 1 205 ? 145.655 136.578 87.320 1.00 90.09 227 GLN C CA 1
ATOM 8938 C C . GLN C 1 205 ? 145.714 136.455 88.836 1.00 90.09 227 GLN C C 1
ATOM 8939 O O . GLN C 1 205 ? 146.361 135.559 89.383 1.00 90.09 227 GLN C O 1
ATOM 8945 N N . SER C 1 206 ? 145.034 137.374 89.512 1.00 88.17 228 SER C N 1
ATOM 8946 C CA . SER C 1 206 ? 144.950 137.318 90.959 1.00 88.17 228 SER C CA 1
ATOM 8947 C C . SER C 1 206 ? 144.041 136.168 91.389 1.00 88.17 228 SER C C 1
ATOM 8948 O O . SER C 1 206 ? 143.057 135.860 90.712 1.00 88.17 228 SER C O 1
ATOM 8951 N N . PRO C 1 207 ? 144.340 135.516 92.523 1.00 87.53 229 PRO C N 1
ATOM 8952 C CA . PRO C 1 207 ? 145.462 135.761 93.430 1.00 87.53 229 PRO C CA 1
ATOM 8953 C C . PRO C 1 207 ? 146.675 134.870 93.182 1.00 87.53 229 PRO C C 1
ATOM 8954 O O . PRO C 1 207 ? 147.579 134.842 94.011 1.00 87.53 229 PRO C O 1
ATOM 8958 N N . MET C 1 208 ? 146.691 134.152 92.058 1.00 89.36 230 MET C N 1
ATOM 8959 C CA . MET C 1 208 ? 147.756 133.183 91.820 1.00 89.36 230 MET C CA 1
ATOM 8960 C C . MET C 1 208 ? 149.111 133.860 91.643 1.00 89.36 230 MET C C 1
ATOM 8961 O O . MET C 1 208 ? 150.140 133.287 92.019 1.00 89.36 230 MET C O 1
ATOM 8966 N N . GLU C 1 209 ? 149.135 135.069 91.080 1.00 90.32 231 GLU C N 1
ATOM 8967 C CA . GLU C 1 209 ? 150.396 135.789 90.925 1.00 90.32 231 GLU C CA 1
ATOM 8968 C C . GLU C 1 209 ? 151.029 136.090 92.278 1.00 90.32 231 GLU C C 1
ATOM 8969 O O . GLU C 1 209 ? 152.252 135.986 92.441 1.00 90.32 231 GLU C O 1
ATOM 8975 N N . GLU C 1 210 ? 150.211 136.470 93.260 1.00 89.86 232 GLU C N 1
ATOM 8976 C CA . GLU C 1 210 ? 150.724 136.701 94.604 1.00 89.86 232 GLU C CA 1
ATOM 8977 C C . GLU C 1 210 ? 151.258 135.412 95.217 1.00 89.86 232 GLU C C 1
ATOM 8978 O O . GLU C 1 210 ? 152.280 135.424 95.911 1.00 89.86 232 GLU C O 1
ATOM 8984 N N . TYR C 1 211 ? 150.581 134.287 94.966 1.00 85.41 233 TYR C N 1
ATOM 8985 C CA . TYR C 1 211 ? 151.091 133.001 95.429 1.00 85.41 233 TYR C CA 1
ATOM 8986 C C . TYR C 1 211 ? 152.453 132.703 94.821 1.00 85.41 233 TYR C C 1
ATOM 8987 O O . TYR C 1 211 ? 153.357 132.219 95.510 1.00 85.41 233 TYR C O 1
ATOM 8996 N N . ILE C 1 212 ? 152.613 132.975 93.525 1.00 85.19 234 ILE C N 1
ATOM 8997 C CA . ILE C 1 212 ? 153.891 132.730 92.865 1.00 85.19 234 ILE C CA 1
ATOM 8998 C C . ILE C 1 212 ? 154.981 133.605 93.466 1.00 85.19 234 ILE C C 1
ATOM 8999 O O . ILE C 1 212 ? 156.097 133.142 93.729 1.00 85.19 234 ILE C O 1
ATOM 9004 N N . ILE C 1 213 ? 154.679 134.884 93.691 1.00 84.13 235 ILE C N 1
ATOM 9005 C CA . ILE C 1 213 ? 155.689 135.799 94.216 1.00 84.13 235 ILE C CA 1
ATOM 9006 C C . ILE C 1 213 ? 156.086 135.415 95.637 1.00 84.13 235 ILE C C 1
ATOM 9007 O O . ILE C 1 213 ? 157.271 135.425 95.988 1.00 84.13 235 ILE C O 1
ATOM 9012 N N . LYS C 1 214 ? 155.113 135.062 96.473 1.00 84.07 236 LYS C N 1
ATOM 9013 C CA . LYS C 1 214 ? 155.360 134.795 97.884 1.00 84.07 236 LYS C CA 1
ATOM 9014 C C . LYS C 1 214 ? 155.815 133.368 98.167 1.00 84.07 236 LYS C C 1
ATOM 9015 O O . LYS C 1 214 ? 156.090 133.045 99.326 1.00 84.07 236 LYS C O 1
ATOM 9021 N N . SER C 1 215 ? 155.898 132.511 97.155 1.00 84.59 237 SER C N 1
ATOM 9022 C CA . SER C 1 215 ? 156.207 131.110 97.387 1.00 84.59 237 SER C CA 1
ATOM 9023 C C . SER C 1 215 ? 157.656 130.931 97.830 1.00 84.59 237 SER C C 1
ATOM 9024 O O . SER C 1 215 ? 158.531 131.753 97.547 1.00 84.59 237 SER C O 1
ATOM 9027 N N . VAL C 1 216 ? 157.901 129.833 98.538 1.00 85.67 238 VAL C N 1
ATOM 9028 C CA . VAL C 1 216 ? 159.243 129.460 98.970 1.00 85.67 238 VAL C CA 1
ATOM 9029 C C . VAL C 1 216 ? 159.837 128.529 97.923 1.00 85.67 238 VAL C C 1
ATOM 9030 O O . VAL C 1 216 ? 159.324 127.428 97.698 1.00 85.67 238 VAL C O 1
ATOM 9034 N N . ARG C 1 217 ? 160.920 128.965 97.289 1.00 88.51 239 ARG C N 1
ATOM 9035 C CA . ARG C 1 217 ? 161.500 128.209 96.190 1.00 88.51 239 ARG C CA 1
ATOM 9036 C C . ARG C 1 217 ? 162.210 126.961 96.700 1.00 88.51 239 ARG C C 1
ATOM 9037 O O . ARG C 1 217 ? 162.784 126.946 97.791 1.00 88.51 239 ARG C O 1
ATOM 9045 N N . SER C 1 218 ? 162.170 125.907 95.890 1.00 95.19 240 SER C N 1
ATOM 9046 C CA . SER C 1 218 ? 162.757 124.632 96.263 1.00 95.19 240 SER C CA 1
ATOM 9047 C C . SER C 1 218 ? 164.257 124.622 95.978 1.00 95.19 240 SER C C 1
ATOM 9048 O O . SER C 1 218 ? 164.811 125.534 95.360 1.00 95.19 240 SER C O 1
ATOM 9051 N N . SER C 1 219 ? 164.919 123.562 96.450 1.00 99.46 241 SER C N 1
ATOM 9052 C CA . SER C 1 219 ? 166.356 123.426 96.235 1.00 99.46 241 SER C CA 1
ATOM 9053 C C . SER C 1 219 ? 166.683 123.280 94.755 1.00 99.46 241 SER C C 1
ATOM 9054 O O . SER C 1 219 ? 167.656 123.864 94.267 1.00 99.46 241 SER C O 1
ATOM 9057 N N . VAL C 1 220 ? 165.888 122.504 94.028 1.00 102.22 242 VAL C N 1
ATOM 9058 C CA . VAL C 1 220 ? 166.067 122.362 92.588 1.00 102.22 242 VAL C CA 1
ATOM 9059 C C . VAL C 1 220 ? 165.426 123.556 91.896 1.00 102.22 242 VAL C C 1
ATOM 9060 O O . VAL C 1 220 ? 164.243 123.850 92.106 1.00 102.22 242 VAL C O 1
ATOM 9064 N N . ASP C 1 221 ? 166.203 124.248 91.068 1.00 107.03 243 ASP C N 1
ATOM 9065 C CA . ASP C 1 221 ? 165.746 125.487 90.452 1.00 107.03 243 ASP C CA 1
ATOM 9066 C C . ASP C 1 221 ? 164.927 125.267 89.188 1.00 107.03 243 ASP C C 1
ATOM 9067 O O . ASP C 1 221 ? 164.409 126.241 88.632 1.00 107.03 243 ASP C O 1
ATOM 9072 N N . THR C 1 222 ? 164.795 124.031 88.719 1.00 104.47 244 THR C N 1
ATOM 9073 C CA . THR C 1 222 ? 164.011 123.741 87.526 1.00 104.47 244 THR C CA 1
ATOM 9074 C C . THR C 1 222 ? 162.579 123.332 87.840 1.00 104.47 244 THR C C 1
ATOM 9075 O O . THR C 1 222 ? 161.827 123.006 86.917 1.00 104.47 244 THR C O 1
ATOM 9079 N N . VAL C 1 223 ? 162.186 123.341 89.108 1.00 99.24 245 VAL C N 1
ATOM 9080 C CA . VAL C 1 223 ? 160.846 122.922 89.500 1.00 99.24 245 VAL C CA 1
ATOM 9081 C C . VAL C 1 223 ? 159.886 124.092 89.331 1.00 99.24 245 VAL C C 1
ATOM 9082 O O . VAL C 1 223 ? 160.130 125.190 89.842 1.00 99.24 245 VAL C O 1
ATOM 9086 N N . ARG C 1 224 ? 158.786 123.857 88.615 1.00 97.20 246 ARG C N 1
ATOM 9087 C CA . ARG C 1 224 ? 157.795 124.891 88.354 1.00 97.20 246 ARG C CA 1
ATOM 9088 C C . ARG C 1 224 ? 156.530 124.745 89.187 1.00 97.20 246 ARG C C 1
ATOM 9089 O O . ARG C 1 224 ? 155.741 125.691 89.250 1.00 97.20 246 ARG C O 1
ATOM 9097 N N . ASN C 1 225 ? 156.315 123.598 89.823 1.00 93.35 247 ASN C N 1
ATOM 9098 C CA . ASN C 1 225 ? 155.073 123.358 90.543 1.00 93.35 247 ASN C CA 1
ATOM 9099 C C . ASN C 1 225 ? 155.091 124.016 91.916 1.00 93.35 247 ASN C C 1
ATOM 9100 O O . ASN C 1 225 ? 156.104 124.001 92.625 1.00 93.35 247 ASN C O 1
ATOM 9105 N N . ILE C 1 226 ? 153.954 124.599 92.285 1.00 84.80 248 ILE C N 1
ATOM 9106 C CA . ILE C 1 226 ? 153.745 125.199 93.593 1.00 84.80 248 ILE C CA 1
ATOM 9107 C C . ILE C 1 226 ? 152.539 124.525 94.225 1.00 84.80 248 ILE C C 1
ATOM 9108 O O . ILE C 1 226 ? 151.491 124.387 93.583 1.00 84.80 248 ILE C O 1
ATOM 9113 N N . ILE C 1 227 ? 152.693 124.100 95.472 1.00 81.66 249 ILE C N 1
ATOM 9114 C CA . ILE C 1 227 ? 151.613 123.514 96.252 1.00 81.66 249 ILE C CA 1
ATOM 9115 C C . ILE C 1 227 ? 151.160 124.556 97.267 1.00 81.66 249 ILE C C 1
ATOM 9116 O O . ILE C 1 227 ? 151.946 125.004 98.110 1.00 81.66 249 ILE C O 1
ATOM 9121 N N . ILE C 1 228 ? 149.901 124.964 97.162 1.00 80.08 250 ILE C N 1
ATOM 9122 C CA . ILE C 1 228 ? 149.316 125.996 98.006 1.00 80.08 250 ILE C CA 1
ATOM 9123 C C . ILE C 1 228 ? 148.375 125.306 98.978 1.00 80.08 250 ILE C C 1
ATOM 9124 O O . ILE C 1 228 ? 147.465 124.579 98.558 1.00 80.08 250 ILE C O 1
ATOM 9129 N N . LEU C 1 229 ? 148.589 125.531 100.275 1.00 80.16 251 LEU C N 1
ATOM 9130 C CA . LEU C 1 229 ? 147.919 124.750 101.304 1.00 80.16 251 LEU C CA 1
ATOM 9131 C C . LEU C 1 229 ? 147.216 125.639 102.319 1.00 80.16 251 LEU C C 1
ATOM 9132 O O . LEU C 1 229 ? 147.743 126.674 102.732 1.00 80.16 251 LEU C O 1
ATOM 9137 N N . ASP C 1 230 ? 146.020 125.210 102.712 1.00 86.30 252 ASP C N 1
ATOM 9138 C CA . ASP C 1 230 ? 145.263 125.756 103.826 1.00 86.30 252 ASP C CA 1
ATOM 9139 C C . ASP C 1 230 ? 144.895 124.604 104.752 1.00 86.30 252 ASP C C 1
ATOM 9140 O O . ASP C 1 230 ? 145.095 123.431 104.424 1.00 86.30 252 ASP C O 1
ATOM 9145 N N . SER C 1 231 ? 144.347 124.936 105.917 1.00 87.31 253 SER C N 1
ATOM 9146 C CA . SER C 1 231 ? 144.069 123.948 106.948 1.00 87.31 253 SER C CA 1
ATOM 9147 C C . SER C 1 231 ? 142.595 123.949 107.332 1.00 87.31 253 SER C C 1
ATOM 9148 O O . SER C 1 231 ? 141.905 124.964 107.218 1.00 87.31 253 SER C O 1
ATOM 9151 N N . GLY C 1 232 ? 142.125 122.789 107.789 1.00 86.70 254 GLY C N 1
ATOM 9152 C CA . GLY C 1 232 ? 140.778 122.663 108.305 1.00 86.70 254 GLY C CA 1
ATOM 9153 C C . GLY C 1 232 ? 140.762 121.715 109.486 1.00 86.70 254 GLY C C 1
ATOM 9154 O O . GLY C 1 232 ? 141.680 120.919 109.678 1.00 86.70 254 GLY C O 1
ATOM 9155 N N . ARG C 1 233 ? 139.700 121.810 110.279 1.00 89.53 255 ARG C N 1
ATOM 9156 C CA . ARG C 1 233 ? 139.592 121.070 111.529 1.00 89.53 255 ARG C CA 1
ATOM 9157 C C . ARG C 1 233 ? 138.455 120.059 111.460 1.00 89.53 255 ARG C C 1
ATOM 9158 O O . ARG C 1 233 ? 137.402 120.333 110.878 1.00 89.53 255 ARG C O 1
ATOM 9166 N N . VAL C 1 234 ? 138.673 118.890 112.061 1.00 91.25 256 VAL C N 1
ATOM 9167 C CA . VAL C 1 234 ? 137.700 117.806 112.064 1.00 91.25 256 VAL C CA 1
ATOM 9168 C C . VAL C 1 234 ? 137.530 117.285 113.484 1.00 91.25 256 VAL C C 1
ATOM 9169 O O . VAL C 1 234 ? 138.490 117.242 114.264 1.00 91.25 256 VAL C O 1
ATOM 9173 N N . LYS C 1 235 ? 136.304 116.888 113.812 1.00 97.41 257 LYS C N 1
ATOM 9174 C CA . LYS C 1 235 ? 135.954 116.293 115.092 1.00 97.41 257 LYS C CA 1
ATOM 9175 C C . LYS C 1 235 ? 135.861 114.777 114.958 1.00 97.41 257 LYS C C 1
ATOM 9176 O O . LYS C 1 235 ? 135.721 114.236 113.861 1.00 97.41 257 LYS C O 1
ATOM 9182 N N . LYS C 1 236 ? 135.929 114.094 116.102 1.00 100.15 258 LYS C N 1
ATOM 9183 C CA . LYS C 1 236 ? 136.098 112.644 116.093 1.00 100.15 258 LYS C CA 1
ATOM 9184 C C . LYS C 1 236 ? 134.882 111.931 115.513 1.00 100.15 258 LYS C C 1
ATOM 9185 O O . LYS C 1 236 ? 135.017 111.078 114.629 1.00 100.15 258 LYS C O 1
ATOM 9191 N N . GLY C 1 237 ? 133.689 112.254 115.999 1.00 100.61 259 GLY C N 1
ATOM 9192 C CA . GLY C 1 237 ? 132.516 111.507 115.592 1.00 100.61 259 GLY C CA 1
ATOM 9193 C C . GLY C 1 237 ? 131.785 112.013 114.373 1.00 100.61 259 GLY C C 1
ATOM 9194 O O . GLY C 1 237 ? 130.897 111.321 113.868 1.00 100.61 259 GLY C O 1
ATOM 9195 N N . GLU C 1 238 ? 132.132 113.193 113.876 1.00 103.41 260 GLU C N 1
ATOM 9196 C CA . GLU C 1 238 ? 131.403 113.827 112.790 1.00 103.41 260 GLU C CA 1
ATOM 9197 C C . GLU C 1 238 ? 132.057 113.530 111.446 1.00 103.41 260 GLU C C 1
ATOM 9198 O O . GLU C 1 238 ? 133.157 112.981 111.362 1.00 103.41 260 GLU C O 1
ATOM 9204 N N . THR C 1 239 ? 131.356 113.907 110.382 1.00 97.72 261 THR C N 1
ATOM 9205 C CA . THR C 1 239 ? 131.851 113.761 109.024 1.00 97.72 261 THR C CA 1
ATOM 9206 C C . THR C 1 239 ? 132.289 115.113 108.477 1.00 97.72 261 THR C C 1
ATOM 9207 O O . THR C 1 239 ? 131.716 116.153 108.807 1.00 97.72 261 THR C O 1
ATOM 9211 N N . PHE C 1 240 ? 133.315 115.084 107.635 1.00 91.07 262 PHE C N 1
ATOM 9212 C CA . PHE C 1 240 ? 133.831 116.278 106.988 1.00 91.07 262 PHE C CA 1
ATOM 9213 C C . PHE C 1 240 ? 133.745 116.119 105.477 1.00 91.07 262 PHE C C 1
ATOM 9214 O O . PHE C 1 240 ? 133.755 115.002 104.949 1.00 91.07 262 PHE C O 1
ATOM 9222 N N . SER C 1 241 ? 133.659 117.254 104.788 1.00 91.39 263 SER C N 1
ATOM 9223 C CA . SER C 1 241 ? 133.519 117.278 103.340 1.00 91.39 263 SER C CA 1
ATOM 9224 C C . SER C 1 241 ? 134.521 118.244 102.728 1.00 91.39 263 SER C C 1
ATOM 9225 O O . SER C 1 241 ? 134.835 119.286 103.310 1.00 91.39 263 SER C O 1
ATOM 9228 N N . ILE C 1 242 ? 135.026 117.881 101.552 1.00 87.38 264 ILE C N 1
ATOM 9229 C CA . ILE C 1 242 ? 135.934 118.716 100.775 1.00 87.38 264 ILE C CA 1
ATOM 9230 C C . ILE C 1 242 ? 135.391 118.820 99.358 1.00 87.38 264 ILE C C 1
ATOM 9231 O O . ILE C 1 242 ? 135.057 117.803 98.742 1.00 87.38 264 ILE C O 1
ATOM 9236 N N . SER C 1 243 ? 135.310 120.042 98.840 1.00 88.26 265 SER C N 1
ATOM 9237 C CA . SER C 1 243 ? 134.863 120.278 97.471 1.00 88.26 265 SER C CA 1
ATOM 9238 C C . SER C 1 243 ? 136.078 120.236 96.552 1.00 88.26 265 SER C C 1
ATOM 9239 O O . SER C 1 243 ? 136.946 121.111 96.624 1.00 88.26 265 SER C O 1
ATOM 9242 N N . LEU C 1 244 ? 136.139 119.231 95.684 1.00 86.46 266 LEU C N 1
ATOM 9243 C CA . LEU C 1 244 ? 137.313 118.978 94.864 1.00 86.46 266 LEU C CA 1
ATOM 9244 C C . LEU C 1 244 ? 137.013 119.224 93.393 1.00 86.46 266 LEU C C 1
ATOM 9245 O O . LEU C 1 244 ? 135.928 118.897 92.904 1.00 86.46 266 LEU C O 1
ATOM 9250 N N . SER C 1 245 ? 137.986 119.802 92.696 1.00 85.44 267 SER C N 1
ATOM 9251 C CA . SER C 1 245 ? 137.978 119.927 91.248 1.00 85.44 267 SER C CA 1
ATOM 9252 C C . SER C 1 245 ? 139.337 119.488 90.726 1.00 85.44 267 SER C C 1
ATOM 9253 O O . SER C 1 245 ? 140.259 119.215 91.497 1.00 85.44 267 SER C O 1
ATOM 9256 N N . SER C 1 246 ? 139.458 119.412 89.404 1.00 84.94 268 SER C N 1
ATOM 9257 C CA . SER C 1 246 ? 140.716 118.989 88.803 1.00 84.94 268 SER C CA 1
ATOM 9258 C C . SER C 1 246 ? 141.833 119.948 89.184 1.00 84.94 268 SER C C 1
ATOM 9259 O O . SER C 1 246 ? 141.690 121.167 89.065 1.00 84.94 268 SER C O 1
ATOM 9262 N N . GLY C 1 247 ? 142.951 119.392 89.641 1.00 81.17 269 GLY C N 1
ATOM 9263 C CA . GLY C 1 247 ? 144.071 120.175 90.109 1.00 81.17 269 GLY C CA 1
ATOM 9264 C C . GLY C 1 247 ? 144.146 120.344 91.611 1.00 81.17 269 GLY C C 1
ATOM 9265 O O . GLY C 1 247 ? 145.181 120.794 92.113 1.00 81.17 269 GLY C O 1
ATOM 9266 N N . ALA C 1 248 ? 143.089 119.999 92.339 1.00 82.94 270 ALA C N 1
ATOM 9267 C CA . ALA C 1 248 ? 143.104 120.127 93.788 1.00 82.94 270 ALA C CA 1
ATOM 9268 C C . ALA C 1 248 ? 143.997 119.064 94.412 1.00 82.94 270 ALA C C 1
ATOM 9269 O O . ALA C 1 248 ? 144.225 117.995 93.841 1.00 82.94 270 ALA C O 1
ATOM 9271 N N . VAL C 1 249 ? 144.508 119.368 95.603 1.00 80.92 271 VAL C N 1
ATOM 9272 C CA . VAL C 1 249 ? 145.420 118.487 96.316 1.00 80.92 271 VAL C CA 1
ATOM 9273 C C . VAL C 1 249 ? 144.990 118.415 97.773 1.00 80.92 271 VAL C C 1
ATOM 9274 O O . VAL C 1 249 ? 144.364 119.337 98.305 1.00 80.92 271 VAL C O 1
ATOM 9278 N N . VAL C 1 250 ? 145.323 117.301 98.416 1.00 82.79 272 VAL C N 1
ATOM 9279 C CA . VAL C 1 250 ? 145.023 117.100 99.828 1.00 82.79 272 VAL C CA 1
ATOM 9280 C C . VAL C 1 250 ? 146.066 116.155 100.402 1.00 82.79 272 VAL C C 1
ATOM 9281 O O . VAL C 1 250 ? 146.456 115.177 99.760 1.00 82.79 272 VAL C O 1
ATOM 9285 N N . ILE C 1 251 ? 146.531 116.459 101.610 1.00 84.65 273 ILE C N 1
ATOM 9286 C CA . ILE C 1 251 ? 147.451 115.591 102.338 1.00 84.65 273 ILE C CA 1
ATOM 9287 C C . ILE C 1 251 ? 146.609 114.554 103.078 1.00 84.65 273 ILE C C 1
ATOM 9288 O O . ILE C 1 251 ? 145.881 114.923 104.013 1.00 84.65 273 ILE C O 1
ATOM 9293 N N . PRO C 1 252 ? 146.682 113.280 102.715 1.00 87.27 274 PRO C N 1
ATOM 9294 C CA . PRO C 1 252 ? 145.725 112.285 103.226 1.00 87.27 274 PRO C CA 1
ATOM 9295 C C . PRO C 1 252 ? 146.105 111.751 104.604 1.00 87.27 274 PRO C C 1
ATOM 9296 O O . PRO C 1 252 ? 146.379 110.565 104.790 1.00 87.27 274 PRO C O 1
ATOM 9300 N N . THR C 1 253 ? 146.116 112.643 105.590 1.00 89.89 275 THR C N 1
ATOM 9301 C CA . THR C 1 253 ? 146.462 112.271 106.954 1.00 89.89 275 THR C CA 1
ATOM 9302 C C . THR C 1 253 ? 145.782 113.234 107.912 1.00 89.89 275 THR C C 1
ATOM 9303 O O . THR C 1 253 ? 145.803 114.447 107.689 1.00 89.89 275 THR C O 1
ATOM 9307 N N . ILE C 1 254 ? 145.177 112.695 108.965 1.00 89.41 276 ILE C N 1
ATOM 9308 C CA . ILE C 1 254 ? 144.627 113.497 110.049 1.00 89.41 276 ILE C CA 1
ATOM 9309 C C . ILE C 1 254 ? 145.660 113.538 111.163 1.00 89.41 276 ILE C C 1
ATOM 9310 O O . ILE C 1 254 ? 146.057 112.493 111.690 1.00 89.41 276 ILE C O 1
ATOM 9315 N N . PHE C 1 255 ? 146.100 114.739 111.520 1.00 89.02 277 PHE C N 1
ATOM 9316 C CA . PHE C 1 255 ? 147.083 114.919 112.584 1.00 89.02 277 PHE C CA 1
ATOM 9317 C C . PHE C 1 255 ? 146.322 115.083 113.892 1.00 89.02 277 PHE C C 1
ATOM 9318 O O . PHE C 1 255 ? 145.853 116.173 114.221 1.00 89.02 277 PHE C O 1
ATOM 9326 N N . CYS C 1 256 ? 146.201 113.988 114.638 1.00 99.02 278 CYS C N 1
ATOM 9327 C CA . CYS C 1 256 ? 145.335 113.951 115.806 1.00 99.02 278 CYS C CA 1
ATOM 9328 C C . CYS C 1 256 ? 145.852 114.863 116.912 1.00 99.02 278 CYS C C 1
ATOM 9329 O O . CYS C 1 256 ? 147.058 115.049 117.087 1.00 99.02 278 CYS C O 1
ATOM 9332 N N . ASP C 1 257 ? 144.915 115.434 117.663 1.00 98.12 279 ASP C N 1
ATOM 9333 C CA . ASP C 1 257 ? 145.254 116.312 118.769 1.00 98.12 279 ASP C CA 1
ATOM 9334 C C . ASP C 1 257 ? 145.794 115.505 119.948 1.00 98.12 279 ASP C C 1
ATOM 9335 O O . ASP C 1 257 ? 145.667 114.280 120.016 1.00 98.12 279 ASP C O 1
ATOM 9340 N N . GLY C 1 258 ? 146.400 116.211 120.881 1.00 96.61 280 GLY C N 1
ATOM 9341 C CA . GLY C 1 258 ? 146.995 115.607 122.053 1.00 96.61 280 GLY C CA 1
ATOM 9342 C C . GLY C 1 258 ? 148.194 116.424 122.500 1.00 96.61 280 GLY C C 1
ATOM 9343 O O . GLY C 1 258 ? 148.230 117.638 122.318 1.00 96.61 280 GLY C O 1
ATOM 9344 N N . ASP C 1 259 ? 149.162 115.733 123.091 1.00 97.30 281 ASP C N 1
ATOM 9345 C CA . ASP C 1 259 ? 150.410 116.373 123.467 1.00 97.30 281 ASP C CA 1
ATOM 9346 C C . ASP C 1 259 ? 151.343 116.450 122.268 1.00 97.30 281 ASP C C 1
ATOM 9347 O O . ASP C 1 259 ? 151.301 115.608 121.367 1.00 97.30 281 ASP C O 1
ATOM 9352 N N . PHE C 1 260 ? 152.190 117.474 122.258 1.00 88.07 282 PHE C N 1
ATOM 9353 C CA . PHE C 1 260 ? 153.197 117.624 121.222 1.00 88.07 282 PHE C CA 1
ATOM 9354 C C . PHE C 1 260 ? 154.531 117.987 121.857 1.00 88.07 282 PHE C C 1
ATOM 9355 O O . PHE C 1 260 ? 154.592 118.526 122.964 1.00 88.07 282 PHE C O 1
ATOM 9363 N N . ALA C 1 261 ? 155.603 117.669 121.137 1.00 87.03 283 ALA C N 1
ATOM 9364 C CA . ALA C 1 261 ? 156.946 117.732 121.690 1.00 87.03 283 ALA C CA 1
ATOM 9365 C C . ALA C 1 261 ? 157.333 119.162 122.051 1.00 87.03 283 ALA C C 1
ATOM 9366 O O . ALA C 1 261 ? 156.719 120.136 121.612 1.00 87.03 283 ALA C O 1
ATOM 9368 N N . VAL C 1 262 ? 158.378 119.273 122.865 1.00 88.53 284 VAL C N 1
ATOM 9369 C CA . VAL C 1 262 ? 158.890 120.549 123.349 1.00 88.53 284 VAL C CA 1
ATOM 9370 C C . VAL C 1 262 ? 160.242 120.794 122.697 1.00 88.53 284 VAL C C 1
ATOM 9371 O O . VAL C 1 262 ? 161.105 119.908 122.692 1.00 88.53 284 VAL C O 1
ATOM 9375 N N . THR C 1 263 ? 160.422 121.987 122.136 1.00 91.45 285 THR C N 1
ATOM 9376 C CA . THR C 1 263 ? 161.695 122.357 121.534 1.00 91.45 285 THR C CA 1
ATOM 9377 C C . THR C 1 263 ? 162.578 123.011 122.586 1.00 91.45 285 THR C C 1
ATOM 9378 O O . THR C 1 263 ? 162.226 124.085 123.089 1.00 91.45 285 THR C O 1
ATOM 9382 N N . PRO C 1 264 ? 163.708 122.411 122.951 1.00 92.64 286 PRO C N 1
ATOM 9383 C CA . PRO C 1 264 ? 164.533 122.983 124.021 1.00 92.64 286 PRO C CA 1
ATOM 9384 C C . PRO C 1 264 ? 165.109 124.335 123.632 1.00 92.64 286 PRO C C 1
ATOM 9385 O O . PRO C 1 264 ? 165.609 124.525 122.522 1.00 92.64 286 PRO C O 1
ATOM 9389 N N . GLN C 1 265 ? 165.039 125.279 124.569 1.00 96.36 287 GLN C N 1
ATOM 9390 C CA . GLN C 1 265 ? 165.616 126.602 124.391 1.00 96.36 287 GLN C CA 1
ATOM 9391 C C . GLN C 1 265 ? 166.748 126.889 125.364 1.00 96.36 287 GLN C C 1
ATOM 9392 O O . GLN C 1 265 ? 167.331 127.976 125.308 1.00 96.36 287 GLN C O 1
ATOM 9398 N N . VAL C 1 266 ? 167.071 125.954 126.254 1.00 99.95 288 VAL C N 1
ATOM 9399 C CA . VAL C 1 266 ? 168.145 126.100 127.218 1.00 99.95 288 VAL C CA 1
ATOM 9400 C C . VAL C 1 266 ? 169.060 124.886 127.108 1.00 99.95 288 VAL C C 1
ATOM 9401 O O . VAL C 1 266 ? 168.868 124.014 126.262 1.00 99.95 288 VAL C O 1
ATOM 9405 N N . GLN C 1 267 ? 170.067 124.842 127.975 1.00 107.69 289 GLN C N 1
ATOM 9406 C CA . GLN C 1 267 ? 171.030 123.751 127.953 1.00 107.69 289 GLN C CA 1
ATOM 9407 C C . GLN C 1 267 ? 170.362 122.441 128.353 1.00 107.69 289 GLN C C 1
ATOM 9408 O O . GLN C 1 267 ? 169.605 122.390 129.326 1.00 107.69 289 GLN C O 1
ATOM 9414 N N . ILE C 1 268 ? 170.645 121.382 127.602 1.00 107.84 290 ILE C N 1
ATOM 9415 C CA . ILE C 1 268 ? 170.122 120.054 127.897 1.00 107.84 290 ILE C CA 1
ATOM 9416 C C . ILE C 1 268 ? 171.158 119.298 128.712 1.00 107.84 290 ILE C C 1
ATOM 9417 O O . ILE C 1 268 ? 172.314 119.164 128.295 1.00 107.84 290 ILE C O 1
ATOM 9422 N N . ASP C 1 269 ? 170.749 118.800 129.874 1.00 116.10 291 ASP C N 1
ATOM 9423 C CA . ASP C 1 269 ? 171.642 118.099 130.783 1.00 116.10 291 ASP C CA 1
ATOM 9424 C C . ASP C 1 269 ? 171.182 116.659 130.948 1.00 116.10 291 ASP C C 1
ATOM 9425 O O . ASP C 1 269 ? 170.027 116.409 131.305 1.00 116.10 291 ASP C O 1
ATOM 9430 N N . LYS C 1 270 ? 172.085 115.722 130.687 1.00 120.84 292 LYS C N 1
ATOM 9431 C CA . LYS C 1 270 ? 171.847 114.320 130.984 1.00 120.84 292 LYS C CA 1
ATOM 9432 C C . LYS C 1 270 ? 172.318 114.035 132.408 1.00 120.84 292 LYS C C 1
ATOM 9433 O O . LYS C 1 270 ? 172.722 114.942 133.141 1.00 120.84 292 LYS C O 1
ATOM 9439 N N . ASP C 1 271 ? 172.278 112.765 132.812 1.00 124.13 293 ASP C N 1
ATOM 9440 C CA . ASP C 1 271 ? 172.613 112.363 134.180 1.00 124.13 293 ASP C CA 1
ATOM 9441 C C . ASP C 1 271 ? 171.779 113.141 135.195 1.00 124.13 293 ASP C C 1
ATOM 9442 O O . ASP C 1 271 ? 172.253 113.513 136.270 1.00 124.13 293 ASP C O 1
ATOM 9447 N N . CYS C 1 272 ? 170.520 113.389 134.843 1.00 119.03 294 CYS C N 1
ATOM 9448 C CA . CYS C 1 272 ? 169.601 114.128 135.698 1.00 119.03 294 CYS C CA 1
ATOM 9449 C C . CYS C 1 272 ? 168.189 113.851 135.214 1.00 119.03 294 CYS C C 1
ATOM 9450 O O . CYS C 1 272 ? 167.898 114.023 134.027 1.00 119.03 294 CYS C O 1
ATOM 9453 N N . ALA C 1 273 ? 167.319 113.427 136.124 1.00 115.32 295 ALA C N 1
ATOM 9454 C CA . ALA C 1 273 ? 165.980 112.987 135.772 1.00 115.32 295 ALA C CA 1
ATOM 9455 C C . ALA C 1 273 ? 164.933 113.899 136.394 1.00 115.32 295 ALA C C 1
ATOM 9456 O O . ALA C 1 273 ? 165.161 114.518 137.436 1.00 115.32 295 ALA C O 1
ATOM 9458 N N . SER C 1 274 ? 163.783 113.976 135.732 1.00 109.71 296 SER C N 1
ATOM 9459 C CA . SER C 1 274 ? 162.642 114.739 136.217 1.00 109.71 296 SER C CA 1
ATOM 9460 C C . SER C 1 274 ? 161.404 114.230 135.495 1.00 109.71 296 SER C C 1
ATOM 9461 O O . SER C 1 274 ? 161.491 113.395 134.593 1.00 109.71 296 SER C O 1
ATOM 9464 N N . ASP C 1 275 ? 160.244 114.740 135.903 1.00 109.26 297 ASP C N 1
ATOM 9465 C CA . ASP C 1 275 ? 158.982 114.315 135.316 1.00 109.26 297 ASP C CA 1
ATOM 9466 C C . ASP C 1 275 ? 158.152 115.459 134.757 1.00 109.26 297 ASP C C 1
ATOM 9467 O O . ASP C 1 275 ? 157.091 115.204 134.177 1.00 109.26 297 ASP C O 1
ATOM 9472 N N . CYS C 1 276 ? 158.593 116.704 134.909 1.00 103.64 298 CYS C N 1
ATOM 9473 C CA . CYS C 1 276 ? 157.892 117.859 134.365 1.00 103.64 298 CYS C CA 1
ATOM 9474 C C . CYS C 1 276 ? 158.912 118.766 133.699 1.00 103.64 298 CYS C C 1
ATOM 9475 O O . CYS C 1 276 ? 159.829 119.261 134.361 1.00 103.64 298 CYS C O 1
ATOM 9478 N N . HIS C 1 277 ? 158.755 118.983 132.396 1.00 97.90 299 HIS C N 1
ATOM 9479 C CA . HIS C 1 277 ? 159.694 119.783 131.626 1.00 97.90 299 HIS C CA 1
ATOM 9480 C C . HIS C 1 277 ? 158.953 120.843 130.830 1.00 97.90 299 HIS C C 1
ATOM 9481 O O . HIS C 1 277 ? 157.775 120.690 130.501 1.00 97.90 299 HIS C O 1
ATOM 9488 N N . SER C 1 278 ? 159.664 121.924 130.525 1.00 94.60 300 SER C N 1
ATOM 9489 C CA . SER C 1 278 ? 159.168 122.981 129.661 1.00 94.60 300 SER C CA 1
ATOM 9490 C C . SER C 1 278 ? 160.289 123.377 128.712 1.00 94.60 300 SER C C 1
ATOM 9491 O O . SER C 1 278 ? 161.405 122.855 128.787 1.00 94.60 300 SER C O 1
ATOM 9494 N N . ALA C 1 279 ? 159.992 124.308 127.808 1.00 93.82 301 ALA C N 1
ATOM 9495 C CA . ALA C 1 279 ? 160.989 124.741 126.839 1.00 93.82 301 ALA C CA 1
ATOM 9496 C C . ALA C 1 279 ? 162.132 125.520 127.470 1.00 93.82 301 ALA C C 1
ATOM 9497 O O . ALA C 1 279 ? 163.167 125.696 126.820 1.00 93.82 301 ALA C O 1
ATOM 9499 N N . TYR C 1 280 ? 161.980 125.985 128.710 1.00 97.32 302 TYR C N 1
ATOM 9500 C CA . TYR C 1 280 ? 162.993 126.806 129.362 1.00 97.32 302 TYR C CA 1
ATOM 9501 C C . TYR C 1 280 ? 163.492 126.189 130.663 1.00 97.32 302 TYR C C 1
ATOM 9502 O O . TYR C 1 280 ? 164.106 126.885 131.476 1.00 97.32 302 TYR C O 1
ATOM 9511 N N . GLY C 1 281 ? 163.248 124.901 130.879 1.00 97.85 303 GLY C N 1
ATOM 9512 C CA . GLY C 1 281 ? 163.752 124.239 132.065 1.00 97.85 303 GLY C CA 1
ATOM 9513 C C . GLY C 1 281 ? 162.785 123.250 132.678 1.00 97.85 303 GLY C C 1
ATOM 9514 O O . GLY C 1 281 ? 161.596 123.250 132.353 1.00 97.85 303 GLY C O 1
ATOM 9515 N N . SER C 1 282 ? 163.286 122.403 133.571 1.00 99.07 304 SER C N 1
ATOM 9516 C CA . SER C 1 282 ? 162.466 121.413 134.245 1.00 99.07 304 SER C CA 1
ATOM 9517 C C . SER C 1 282 ? 161.959 121.965 135.575 1.00 99.07 304 SER C C 1
ATOM 9518 O O . SER C 1 282 ? 162.287 123.080 135.983 1.00 99.07 304 SER C O 1
ATOM 9521 N N . PHE C 1 283 ? 161.151 121.169 136.265 1.00 97.67 305 PHE C N 1
ATOM 9522 C CA . PHE C 1 283 ? 160.552 121.558 137.529 1.00 97.67 305 PHE C CA 1
ATOM 9523 C C . PHE C 1 283 ? 160.792 120.480 138.573 1.00 97.67 305 PHE C C 1
ATOM 9524 O O . PHE C 1 283 ? 160.964 119.307 138.231 1.00 97.67 305 PHE C O 1
ATOM 9532 N N . PRO C 1 284 ? 160.817 120.850 139.852 1.00 102.16 306 PRO C N 1
ATOM 9533 C CA . PRO C 1 284 ? 161.074 119.857 140.901 1.00 102.16 306 PRO C CA 1
ATOM 9534 C C . PRO C 1 284 ? 159.966 118.822 140.996 1.00 102.16 306 PRO C C 1
ATOM 9535 O O . PRO C 1 284 ? 158.816 119.067 140.622 1.00 102.16 306 PRO C O 1
ATOM 9539 N N . ASN C 1 285 ? 160.333 117.648 141.501 1.00 108.52 307 ASN C N 1
ATOM 9540 C CA . ASN C 1 285 ? 159.384 116.554 141.649 1.00 108.52 307 ASN C CA 1
ATOM 9541 C C . ASN C 1 285 ? 158.298 116.901 142.659 1.00 108.52 307 ASN C C 1
ATOM 9542 O O . ASN C 1 285 ? 158.531 117.612 143.639 1.00 108.52 307 ASN C O 1
ATOM 9547 N N . GLY C 1 286 ? 157.100 116.381 142.410 1.00 105.18 308 GLY C N 1
ATOM 9548 C CA . GLY C 1 286 ? 156.019 116.471 143.380 1.00 105.18 308 GLY C CA 1
ATOM 9549 C C . GLY C 1 286 ? 155.565 117.877 143.701 1.00 105.18 308 GLY C C 1
ATOM 9550 O O . GLY C 1 286 ? 155.311 118.192 144.870 1.00 105.18 308 GLY C O 1
ATOM 9551 N N . SER C 1 287 ? 155.453 118.732 142.692 1.00 100.61 309 SER C N 1
ATOM 9552 C CA . SER C 1 287 ? 154.973 120.090 142.887 1.00 100.61 309 SER C CA 1
ATOM 9553 C C . SER C 1 287 ? 153.463 120.141 142.705 1.00 100.61 309 SER C C 1
ATOM 9554 O O . SER C 1 287 ? 152.917 119.533 141.781 1.00 100.61 309 SER C O 1
ATOM 9557 N N . SER C 1 288 ? 152.789 120.862 143.602 1.00 97.60 310 SER C N 1
ATOM 9558 C CA . SER C 1 288 ? 151.347 121.034 143.469 1.00 97.60 310 SER C CA 1
ATOM 9559 C C . SER C 1 288 ? 151.010 121.975 142.321 1.00 97.60 310 SER C C 1
ATOM 9560 O O . SER C 1 288 ? 150.019 121.771 141.612 1.00 97.60 310 SER C O 1
ATOM 9563 N N . PHE C 1 289 ? 151.818 123.015 142.129 1.00 94.63 311 PHE C N 1
ATOM 9564 C CA . PHE C 1 289 ? 151.679 123.930 141.008 1.00 94.63 311 PHE C CA 1
ATOM 9565 C C . PHE C 1 289 ? 153.067 124.310 140.521 1.00 94.63 311 PHE C C 1
ATOM 9566 O O . PHE C 1 289 ? 154.058 124.160 141.238 1.00 94.63 311 PHE C O 1
ATOM 9574 N N . ILE C 1 290 ? 153.133 124.804 139.289 1.00 92.36 312 ILE C N 1
ATOM 9575 C CA . ILE C 1 290 ? 154.388 125.222 138.679 1.00 92.36 312 ILE C CA 1
ATOM 9576 C C . ILE C 1 290 ? 154.236 126.650 138.180 1.00 92.36 312 ILE C C 1
ATOM 9577 O O . ILE C 1 290 ? 153.166 127.040 137.700 1.00 92.36 312 ILE C O 1
ATOM 9582 N N . ILE C 1 291 ? 155.302 127.435 138.309 1.00 94.52 313 ILE C N 1
ATOM 9583 C CA . ILE C 1 291 ? 155.300 128.812 137.830 1.00 94.52 313 ILE C CA 1
ATOM 9584 C C . ILE C 1 291 ? 155.628 128.819 136.345 1.00 94.52 313 ILE C C 1
ATOM 9585 O O . ILE C 1 291 ? 156.800 128.853 135.956 1.00 94.52 313 ILE C O 1
ATOM 9590 N N . HIS C 1 292 ? 154.596 128.788 135.508 1.00 95.65 314 HIS C N 1
ATOM 9591 C CA . HIS C 1 292 ? 154.760 128.729 134.064 1.00 95.65 314 HIS C CA 1
ATOM 9592 C C . HIS C 1 292 ? 153.779 129.693 133.415 1.00 95.65 314 HIS C C 1
ATOM 9593 O O . HIS C 1 292 ? 152.724 129.995 133.976 1.00 95.65 314 HIS C O 1
ATOM 9600 N N . HIS C 1 293 ? 154.135 130.176 132.228 1.00 97.60 315 HIS C N 1
ATOM 9601 C CA . HIS C 1 293 ? 153.318 131.142 131.507 1.00 97.60 315 HIS C CA 1
ATOM 9602 C C . HIS C 1 293 ? 152.465 130.502 130.422 1.00 97.60 315 HIS C C 1
ATOM 9603 O O . HIS C 1 293 ? 151.848 131.220 129.631 1.00 97.60 315 HIS C O 1
ATOM 9610 N N . SER C 1 294 ? 152.412 129.175 130.366 1.00 95.88 316 SER C N 1
ATOM 9611 C CA . SER C 1 294 ? 151.624 128.485 129.359 1.00 95.88 316 SER C CA 1
ATOM 9612 C C . SER C 1 294 ? 151.219 127.124 129.900 1.00 95.88 316 SER C C 1
ATOM 9613 O O . SER C 1 294 ? 151.637 126.712 130.984 1.00 95.88 316 SER C O 1
ATOM 9616 N N . VAL C 1 295 ? 150.389 126.423 129.128 1.00 91.60 317 VAL C N 1
ATOM 9617 C CA . VAL C 1 295 ? 149.945 125.084 129.488 1.00 91.60 317 VAL C CA 1
ATOM 9618 C C . VAL C 1 295 ? 150.701 124.009 128.716 1.00 91.60 317 VAL C C 1
ATOM 9619 O O . VAL C 1 295 ? 150.363 122.827 128.818 1.00 91.60 317 VAL C O 1
ATOM 9623 N N . HIS C 1 296 ? 151.719 124.389 127.951 1.00 89.96 318 HIS C N 1
ATOM 9624 C CA . HIS C 1 296 ? 152.477 123.442 127.145 1.00 89.96 318 HIS C CA 1
ATOM 9625 C C . HIS C 1 296 ? 153.629 122.879 127.967 1.00 89.96 318 HIS C C 1
ATOM 9626 O O . HIS C 1 296 ? 154.544 123.614 128.350 1.00 89.96 318 HIS C O 1
ATOM 9633 N N . THR C 1 297 ? 153.581 121.577 128.230 1.00 92.22 319 THR C N 1
ATOM 9634 C CA . THR C 1 297 ? 154.626 120.894 128.975 1.00 92.22 319 THR C CA 1
ATOM 9635 C C . THR C 1 297 ? 154.599 119.424 128.590 1.00 92.22 319 THR C C 1
ATOM 9636 O O . THR C 1 297 ? 153.633 118.939 127.997 1.00 92.22 319 THR C O 1
ATOM 9638 N N . VAL C 1 298 ? 155.674 118.720 128.929 1.00 94.67 320 VAL C N 1
ATOM 9639 C CA . VAL C 1 298 ? 155.777 117.292 128.667 1.00 94.67 320 VAL C CA 1
ATOM 9640 C C . VAL C 1 298 ? 155.978 116.567 129.988 1.00 94.67 320 VAL C C 1
ATOM 9641 O O . VAL C 1 298 ? 156.477 117.137 130.963 1.00 94.67 320 VAL C O 1
ATOM 9645 N N . GLY C 1 299 ? 155.585 115.300 130.014 1.00 100.62 321 GLY C N 1
ATOM 9646 C CA . GLY C 1 299 ? 155.618 114.531 131.236 1.00 100.62 321 GLY C CA 1
ATOM 9647 C C . GLY C 1 299 ? 154.373 114.750 132.074 1.00 100.62 321 GLY C C 1
ATOM 9648 O O . GLY C 1 299 ? 153.353 115.270 131.616 1.00 100.62 321 GLY C O 1
ATOM 9649 N N . SER C 1 300 ? 154.469 114.337 133.335 1.00 105.77 322 SER C N 1
ATOM 9650 C CA . SER C 1 300 ? 153.382 114.504 134.294 1.00 105.77 322 SER C CA 1
ATOM 9651 C C . SER C 1 300 ? 153.553 115.850 134.984 1.00 105.77 322 SER C C 1
ATOM 9652 O O . SER C 1 300 ? 154.464 116.026 135.798 1.00 105.77 322 SER C O 1
ATOM 9655 N N . CYS C 1 301 ? 152.677 116.798 134.668 1.00 104.19 323 CYS C N 1
ATOM 9656 C CA . CYS C 1 301 ? 152.827 118.153 135.167 1.00 104.19 323 CYS C CA 1
ATOM 9657 C C . CYS C 1 301 ? 151.550 118.629 135.841 1.00 104.19 323 CYS C C 1
ATOM 9658 O O . CYS C 1 301 ? 150.445 118.275 135.420 1.00 104.19 323 CYS C O 1
ATOM 9661 N N . PRO C 1 302 ? 151.678 119.432 136.892 1.00 96.81 324 PRO C N 1
ATOM 9662 C CA . PRO C 1 302 ? 150.504 119.989 137.560 1.00 96.81 324 PRO C CA 1
ATOM 9663 C C . PRO C 1 302 ? 150.039 121.256 136.866 1.00 96.81 324 PRO C C 1
ATOM 9664 O O . PRO C 1 302 ? 150.670 121.703 135.897 1.00 96.81 324 PRO C O 1
ATOM 9668 N N . PRO C 1 303 ? 148.937 121.860 137.316 1.00 94.86 325 PRO C N 1
ATOM 9669 C CA . PRO C 1 303 ? 148.514 123.137 136.730 1.00 94.86 325 PRO C CA 1
ATOM 9670 C C . PRO C 1 303 ? 149.548 124.227 136.959 1.00 94.86 325 PRO C C 1
ATOM 9671 O O . PRO C 1 303 ? 150.347 124.172 137.896 1.00 94.86 325 PRO C O 1
ATOM 9675 N N . SER C 1 304 ? 149.528 125.228 136.085 1.00 92.90 326 SER C N 1
ATOM 9676 C CA . SER C 1 304 ? 150.509 126.300 136.097 1.00 92.90 326 SER C CA 1
ATOM 9677 C C . SER C 1 304 ? 149.875 127.614 136.532 1.00 92.90 326 SER C C 1
ATOM 9678 O O . SER C 1 304 ? 148.713 127.896 136.228 1.00 92.90 326 SER C O 1
ATOM 9681 N N . ILE C 1 305 ? 150.659 128.419 137.251 1.00 92.72 327 ILE C N 1
ATOM 9682 C CA . ILE C 1 305 ? 150.248 129.741 137.700 1.00 92.72 327 ILE C CA 1
ATOM 9683 C C . ILE C 1 305 ? 151.329 130.738 137.309 1.00 92.72 327 ILE C C 1
ATOM 9684 O O . ILE C 1 305 ? 152.474 130.374 137.038 1.00 92.72 327 ILE C O 1
ATOM 9689 N N . LEU C 1 306 ? 150.949 132.014 137.280 1.00 96.63 328 LEU C N 1
ATOM 9690 C CA . LEU C 1 306 ? 151.843 133.058 136.797 1.00 96.63 328 LEU C CA 1
ATOM 9691 C C . LEU C 1 306 ? 152.754 133.630 137.874 1.00 96.63 328 LEU C C 1
ATOM 9692 O O . LEU C 1 306 ? 153.773 134.240 137.535 1.00 96.63 328 LEU C O 1
ATOM 9697 N N . ARG C 1 307 ? 152.422 133.457 139.151 1.00 99.30 329 ARG C N 1
ATOM 9698 C CA . ARG C 1 307 ? 153.270 133.956 140.223 1.00 99.30 329 ARG C CA 1
ATOM 9699 C C . ARG C 1 307 ? 153.052 133.112 141.469 1.00 99.30 329 ARG C C 1
ATOM 9700 O O . ARG C 1 307 ? 152.059 132.393 141.590 1.00 99.30 329 ARG C O 1
ATOM 9708 N N . ASN C 1 308 ? 153.998 133.212 142.397 1.00 99.12 330 ASN C N 1
ATOM 9709 C CA . ASN C 1 308 ? 154.011 132.380 143.589 1.00 99.12 330 ASN C CA 1
ATOM 9710 C C . ASN C 1 308 ? 153.340 133.086 144.763 1.00 99.12 330 ASN C C 1
ATOM 9711 O O . ASN C 1 308 ? 153.177 134.308 144.778 1.00 99.12 330 ASN C O 1
ATOM 9716 N N . PHE C 1 309 ? 152.953 132.291 145.759 1.00 98.73 331 PHE C N 1
ATOM 9717 C CA . PHE C 1 309 ? 152.282 132.793 146.948 1.00 98.73 331 PHE C CA 1
ATOM 9718 C C . PHE C 1 309 ? 152.809 132.058 148.171 1.00 98.73 331 PHE C C 1
ATOM 9719 O O . PHE C 1 309 ? 153.351 130.956 148.073 1.00 98.73 331 PHE C O 1
ATOM 9727 N N . ASP C 1 310 ? 152.635 132.682 149.332 1.00 103.18 332 ASP C N 1
ATOM 9728 C CA . ASP C 1 310 ? 153.153 132.165 150.590 1.00 103.18 332 ASP C CA 1
ATOM 9729 C C . ASP C 1 310 ? 152.041 131.520 151.405 1.00 103.18 332 ASP C C 1
ATOM 9730 O O . ASP C 1 310 ? 150.946 132.074 151.531 1.00 103.18 332 ASP C O 1
ATOM 9735 N N . VAL C 1 311 ? 152.335 130.350 151.965 1.00 101.66 333 VAL C N 1
ATOM 9736 C CA . VAL C 1 311 ? 151.408 129.626 152.822 1.00 101.66 333 VAL C CA 1
ATOM 9737 C C . VAL C 1 311 ? 152.112 129.322 154.137 1.00 101.66 333 VAL C C 1
ATOM 9738 O O . VAL C 1 311 ? 153.339 129.198 154.195 1.00 101.66 333 VAL C O 1
ATOM 9742 N N . ILE C 1 312 ? 151.322 129.220 155.206 1.00 104.40 334 ILE C N 1
ATOM 9743 C CA . ILE C 1 312 ? 151.879 129.070 156.544 1.00 104.40 334 ILE C CA 1
ATOM 9744 C C . ILE C 1 312 ? 152.447 127.669 156.721 1.00 104.40 334 ILE C C 1
ATOM 9745 O O . ILE C 1 312 ? 151.865 126.676 156.262 1.00 104.40 334 ILE C O 1
ATOM 9750 N N . ASP C 1 313 ? 153.603 127.583 157.379 1.00 112.69 335 ASP C N 1
ATOM 9751 C CA . ASP C 1 313 ? 154.242 126.310 157.670 1.00 112.69 335 ASP C CA 1
ATOM 9752 C C . ASP C 1 313 ? 154.521 126.090 159.149 1.00 112.69 335 ASP C C 1
ATOM 9753 O O . ASP C 1 313 ? 154.910 124.979 159.525 1.00 112.69 335 ASP C O 1
ATOM 9758 N N . GLY C 1 314 ? 154.342 127.102 159.991 1.00 115.12 336 GLY C N 1
ATOM 9759 C CA . GLY C 1 314 ? 154.528 126.948 161.419 1.00 115.12 336 GLY C CA 1
ATOM 9760 C C . GLY C 1 314 ? 153.272 127.283 162.194 1.00 115.12 336 GLY C C 1
ATOM 9761 O O . GLY C 1 314 ? 152.229 126.657 161.992 1.00 115.12 336 GLY C O 1
ATOM 9762 N N . TYR C 1 315 ? 153.355 128.270 163.082 1.00 118.74 337 TYR C N 1
ATOM 9763 C CA . TYR C 1 315 ? 152.191 128.715 163.832 1.00 118.74 337 TYR C CA 1
ATOM 9764 C C . TYR C 1 315 ? 152.335 130.199 164.128 1.00 118.74 337 TYR C C 1
ATOM 9765 O O . TYR C 1 315 ? 153.428 130.764 164.057 1.00 118.74 337 TYR C O 1
ATOM 9774 N N . GLU C 1 316 ? 151.209 130.828 164.451 1.00 118.21 338 GLU C N 1
ATOM 9775 C CA . GLU C 1 316 ? 151.196 132.261 164.703 1.00 118.21 338 GLU C CA 1
ATOM 9776 C C . GLU C 1 316 ? 151.941 132.593 165.989 1.00 118.21 338 GLU C C 1
ATOM 9777 O O . GLU C 1 316 ? 151.880 131.851 166.972 1.00 118.21 338 GLU C O 1
ATOM 9783 N N . ALA C 1 317 ? 152.647 133.722 165.977 1.00 124.54 339 ALA C N 1
ATOM 9784 C CA . ALA C 1 317 ? 153.414 134.179 167.134 1.00 124.54 339 ALA C CA 1
ATOM 9785 C C . ALA C 1 317 ? 152.549 135.148 167.928 1.00 124.54 339 ALA C C 1
ATOM 9786 O O . ALA C 1 317 ? 152.602 136.363 167.740 1.00 124.54 339 ALA C O 1
ATOM 9788 N N . THR C 1 318 ? 151.741 134.601 168.831 1.00 129.69 340 THR C N 1
ATOM 9789 C CA . THR C 1 318 ? 150.830 135.403 169.645 1.00 129.69 340 THR C CA 1
ATOM 9790 C C . THR C 1 318 ? 151.466 135.690 171.005 1.00 129.69 340 THR C C 1
ATOM 9791 O O . THR C 1 318 ? 151.005 135.246 172.056 1.00 129.69 340 THR C O 1
ATOM 9795 N N . TRP C 1 319 ? 152.553 136.457 170.962 1.00 132.43 341 TRP C N 1
ATOM 9796 C CA . TRP C 1 319 ? 153.248 136.869 172.172 1.00 132.43 341 TRP C CA 1
ATOM 9797 C C . TRP C 1 319 ? 153.994 138.164 171.887 1.00 132.43 341 TRP C C 1
ATOM 9798 O O . TRP C 1 319 ? 154.148 138.576 170.735 1.00 132.43 341 TRP C O 1
ATOM 9809 N N . GLU C 1 320 ? 154.450 138.807 172.957 1.00 144.64 342 GLU C N 1
ATOM 9810 C CA . GLU C 1 320 ? 155.175 140.069 172.850 1.00 144.64 342 GLU C CA 1
ATOM 9811 C C . GLU C 1 320 ? 156.473 139.908 172.066 1.00 144.64 342 GLU C C 1
ATOM 9812 O O . GLU C 1 320 ? 157.437 140.643 172.284 1.00 144.64 342 GLU C O 1
ATOM 9818 N N . PHE C 1 335 ? 156.167 138.724 182.779 1.00 167.95 357 PHE C N 1
ATOM 9819 C CA . PHE C 1 335 ? 154.729 138.531 182.638 1.00 167.95 357 PHE C CA 1
ATOM 9820 C C . PHE C 1 335 ? 154.414 137.518 181.544 1.00 167.95 357 PHE C C 1
ATOM 9821 O O . PHE C 1 335 ? 154.905 137.632 180.421 1.00 167.95 357 PHE C O 1
ATOM 9829 N N . PHE C 1 336 ? 153.594 136.526 181.881 1.00 163.77 358 PHE C N 1
ATOM 9830 C CA . PHE C 1 336 ? 153.219 135.501 180.917 1.00 163.77 358 PHE C CA 1
ATOM 9831 C C . PHE C 1 336 ? 152.358 136.102 179.813 1.00 163.77 358 PHE C C 1
ATOM 9832 O O . PHE C 1 336 ? 151.416 136.853 180.083 1.00 163.77 358 PHE C O 1
ATOM 9840 N N . THR C 1 337 ? 152.684 135.765 178.563 1.00 157.39 359 THR C N 1
ATOM 9841 C CA . THR C 1 337 ? 151.960 136.283 177.407 1.00 157.39 359 THR C CA 1
ATOM 9842 C C . THR C 1 337 ? 151.648 135.187 176.394 1.00 157.39 359 THR C C 1
ATOM 9843 O O . THR C 1 337 ? 151.482 135.479 175.206 1.00 157.39 359 THR C O 1
ATOM 9847 N N . GLY C 1 338 ? 151.566 133.935 176.837 1.00 154.94 360 GLY C N 1
ATOM 9848 C CA . GLY C 1 338 ? 151.286 132.816 175.970 1.00 154.94 360 GLY C CA 1
ATOM 9849 C C . GLY C 1 338 ? 152.509 132.054 175.507 1.00 154.94 360 GLY C C 1
ATOM 9850 O O . GLY C 1 338 ? 152.372 130.922 175.030 1.00 154.94 360 GLY C O 1
ATOM 9851 N N . GLY C 1 339 ? 153.697 132.641 175.636 1.00 149.48 361 GLY C N 1
ATOM 9852 C CA . GLY C 1 339 ? 154.921 131.992 175.230 1.00 149.48 361 GLY C CA 1
ATOM 9853 C C . GLY C 1 339 ? 155.662 131.373 176.399 1.00 149.48 361 GLY C C 1
ATOM 9854 O O . GLY C 1 339 ? 155.464 131.740 177.554 1.00 149.48 361 GLY C O 1
ATOM 9855 N N . ILE C 1 340 ? 156.530 130.417 176.080 1.00 148.82 362 ILE C N 1
ATOM 9856 C CA . ILE C 1 340 ? 157.337 129.713 177.069 1.00 148.82 362 ILE C CA 1
ATOM 9857 C C . ILE C 1 340 ? 158.801 129.979 176.756 1.00 148.82 362 ILE C C 1
ATOM 9858 O O . ILE C 1 340 ? 159.273 129.671 175.655 1.00 148.82 362 ILE C O 1
ATOM 9863 N N . GLN C 1 341 ? 159.518 130.553 177.725 1.00 152.96 363 GLN C N 1
ATOM 9864 C CA . GLN C 1 341 ? 160.917 130.902 177.506 1.00 152.96 363 GLN C CA 1
ATOM 9865 C C . GLN C 1 341 ? 161.788 129.662 177.344 1.00 152.96 363 GLN C C 1
ATOM 9866 O O . GLN C 1 341 ? 162.686 129.637 176.496 1.00 152.96 363 GLN C O 1
ATOM 9872 N N . GLY C 1 342 ? 161.543 128.632 178.149 1.00 153.53 364 GLY C N 1
ATOM 9873 C CA . GLY C 1 342 ? 162.397 127.458 178.120 1.00 153.53 364 GLY C CA 1
ATOM 9874 C C . GLY C 1 342 ? 162.309 126.725 176.793 1.00 153.53 364 GLY C C 1
ATOM 9875 O O . GLY C 1 342 ? 161.246 126.628 176.178 1.00 153.53 364 GLY C O 1
ATOM 9876 N N . ALA C 1 343 ? 163.450 126.204 176.350 1.00 150.27 365 ALA C N 1
ATOM 9877 C CA . ALA C 1 343 ? 163.497 125.459 175.101 1.00 150.27 365 ALA C CA 1
ATOM 9878 C C . ALA C 1 343 ? 162.857 124.088 175.272 1.00 150.27 365 ALA C C 1
ATOM 9879 O O . ALA C 1 343 ? 163.110 123.383 176.253 1.00 150.27 365 ALA C O 1
ATOM 9881 N N . ILE C 1 344 ? 162.019 123.709 174.306 1.00 149.78 366 ILE C N 1
ATOM 9882 C CA . ILE C 1 344 ? 161.334 122.424 174.321 1.00 149.78 366 ILE C CA 1
ATOM 9883 C C . ILE C 1 344 ? 161.424 121.798 172.938 1.00 149.78 366 ILE C C 1
ATOM 9884 O O . ILE C 1 344 ? 161.647 122.477 171.933 1.00 149.78 366 ILE C O 1
ATOM 9889 N N . ASP C 1 345 ? 161.248 120.480 172.898 1.00 149.19 367 ASP C N 1
ATOM 9890 C CA . ASP C 1 345 ? 161.279 119.729 171.645 1.00 149.19 367 ASP C CA 1
ATOM 9891 C C . ASP C 1 345 ? 159.854 119.529 171.133 1.00 149.19 367 ASP C C 1
ATOM 9892 O O . ASP C 1 345 ? 159.293 118.433 171.145 1.00 149.19 367 ASP C O 1
ATOM 9897 N N . GLY C 1 346 ? 159.270 120.631 170.678 1.00 140.57 368 GLY C N 1
ATOM 9898 C CA . GLY C 1 346 ? 157.913 120.601 170.178 1.00 140.57 368 GLY C CA 1
ATOM 9899 C C . GLY C 1 346 ? 157.388 122.008 169.982 1.00 140.57 368 GLY C C 1
ATOM 9900 O O . GLY C 1 346 ? 158.138 122.984 170.033 1.00 140.57 368 GLY C O 1
ATOM 9901 N N . TRP C 1 347 ? 156.078 122.088 169.754 1.00 129.84 369 TRP C N 1
ATOM 9902 C CA . TRP C 1 347 ? 155.414 123.369 169.561 1.00 129.84 369 TRP C CA 1
ATOM 9903 C C . TRP C 1 347 ? 154.640 123.834 170.785 1.00 129.84 369 TRP C C 1
ATOM 9904 O O . TRP C 1 347 ? 154.410 125.039 170.930 1.00 129.84 369 TRP C O 1
ATOM 9915 N N . TYR C 1 348 ? 154.240 122.919 171.661 1.00 139.10 370 TYR C N 1
ATOM 9916 C CA . TYR C 1 348 ? 153.468 123.249 172.847 1.00 139.10 370 TYR C CA 1
ATOM 9917 C C . TYR C 1 348 ? 154.164 122.677 174.073 1.00 139.10 370 TYR C C 1
ATOM 9918 O O . TYR C 1 348 ? 154.917 121.704 173.987 1.00 139.10 370 TYR C O 1
ATOM 9927 N N . GLY C 1 349 ? 153.904 123.292 175.223 1.00 151.18 371 GLY C N 1
ATOM 9928 C CA . GLY C 1 349 ? 154.584 122.870 176.432 1.00 151.18 371 GLY C CA 1
ATOM 9929 C C . GLY C 1 349 ? 153.900 123.346 177.694 1.00 151.18 371 GLY C C 1
ATOM 9930 O O . GLY C 1 349 ? 153.008 124.199 177.676 1.00 151.18 371 GLY C O 1
ATOM 9931 N N . VAL C 1 350 ? 154.347 122.756 178.802 1.00 161.56 372 VAL C N 1
ATOM 9932 C CA . VAL C 1 350 ? 153.897 123.088 180.149 1.00 161.56 372 VAL C CA 1
ATOM 9933 C C . VAL C 1 350 ? 155.119 123.478 180.967 1.00 161.56 372 VAL C C 1
ATOM 9934 O O . VAL C 1 350 ? 156.135 122.775 180.945 1.00 161.56 372 VAL C O 1
ATOM 9938 N N . THR C 1 351 ? 155.021 124.592 181.689 1.00 168.69 373 THR C N 1
ATOM 9939 C CA . THR C 1 351 ? 156.138 125.100 182.471 1.00 168.69 373 THR C CA 1
ATOM 9940 C C . THR C 1 351 ? 155.643 125.570 183.831 1.00 168.69 373 THR C C 1
ATOM 9941 O O . THR C 1 351 ? 154.441 125.700 184.072 1.00 168.69 373 THR C O 1
ATOM 9945 N N . ASN C 1 352 ? 156.595 125.813 184.728 1.00 174.39 374 ASN C N 1
ATOM 9946 C CA . ASN C 1 352 ? 156.340 126.381 186.046 1.00 174.39 374 ASN C CA 1
ATOM 9947 C C . ASN C 1 352 ? 157.309 127.519 186.325 1.00 174.39 374 ASN C C 1
ATOM 9948 O O . ASN C 1 352 ? 157.809 127.677 187.442 1.00 174.39 374 ASN C O 1
ATOM 9953 N N . HIS C 1 353 ? 157.592 128.322 185.298 1.00 175.41 375 HIS C N 1
ATOM 9954 C CA . HIS C 1 353 ? 158.554 129.421 185.359 1.00 175.41 375 HIS C CA 1
ATOM 9955 C C . HIS C 1 353 ? 159.951 128.949 185.747 1.00 175.41 375 HIS C C 1
ATOM 9956 O O . HIS C 1 353 ? 160.794 129.756 186.151 1.00 175.41 375 HIS C O 1
ATOM 9963 N N . ASP C 1 354 ? 160.214 127.650 185.630 1.00 177.03 376 ASP C N 1
ATOM 9964 C CA . ASP C 1 354 ? 161.537 127.083 185.844 1.00 177.03 376 ASP C CA 1
ATOM 9965 C C . ASP C 1 354 ? 162.035 126.515 184.525 1.00 177.03 376 ASP C C 1
ATOM 9966 O O . ASP C 1 354 ? 161.362 125.679 183.913 1.00 177.03 376 ASP C O 1
ATOM 9971 N N . THR C 1 355 ? 163.207 126.963 184.093 1.00 178.06 377 THR C N 1
ATOM 9972 C CA . THR C 1 355 ? 163.761 126.586 182.802 1.00 178.06 377 THR C CA 1
ATOM 9973 C C . THR C 1 355 ? 164.898 125.592 182.985 1.00 178.06 377 THR C C 1
ATOM 9974 O O . THR C 1 355 ? 165.714 125.724 183.903 1.00 178.06 377 THR C O 1
ATOM 9978 N N . GLY C 1 356 ? 164.942 124.598 182.104 1.00 180.86 378 GLY C N 1
ATOM 9979 C CA . GLY C 1 356 ? 166.026 123.638 182.071 1.00 180.86 378 GLY C CA 1
ATOM 9980 C C . GLY C 1 356 ? 165.597 122.205 182.305 1.00 180.86 378 GLY C C 1
ATOM 9981 O O . GLY C 1 356 ? 166.021 121.308 181.572 1.00 180.86 378 GLY C O 1
ATOM 9982 N N . LYS C 1 357 ? 164.758 121.966 183.313 1.00 178.58 379 LYS C N 1
ATOM 9983 C CA . LYS C 1 357 ? 164.205 120.629 183.507 1.00 178.58 379 LYS C CA 1
ATOM 9984 C C . LYS C 1 357 ? 162.719 120.636 183.831 1.00 178.58 379 LYS C C 1
ATOM 9985 O O . LYS C 1 357 ? 162.035 119.659 183.506 1.00 178.58 379 LYS C O 1
ATOM 9991 N N . GLY C 1 358 ? 162.177 121.714 184.394 1.00 175.33 380 GLY C N 1
ATOM 9992 C CA . GLY C 1 358 ? 160.783 121.793 184.771 1.00 175.33 380 GLY C CA 1
ATOM 9993 C C . GLY C 1 358 ? 159.827 122.163 183.664 1.00 175.33 380 GLY C C 1
ATOM 9994 O O . GLY C 1 358 ? 158.635 122.346 183.925 1.00 175.33 380 GLY C O 1
ATOM 9995 N N . THR C 1 359 ? 160.312 122.294 182.434 1.00 168.20 381 THR C N 1
ATOM 9996 C CA . THR C 1 359 ? 159.474 122.561 181.273 1.00 168.20 381 THR C CA 1
ATOM 9997 C C . THR C 1 359 ? 159.364 121.282 180.456 1.00 168.20 381 THR C C 1
ATOM 9998 O O . THR C 1 359 ? 160.383 120.702 180.066 1.00 168.20 381 THR C O 1
ATOM 10002 N N . ALA C 1 360 ? 158.134 120.846 180.200 1.00 161.26 382 ALA C N 1
ATOM 10003 C CA . ALA C 1 360 ? 157.875 119.613 179.472 1.00 161.26 382 ALA C CA 1
ATOM 10004 C C . ALA C 1 360 ? 156.954 119.896 178.297 1.00 161.26 382 ALA C C 1
ATOM 10005 O O . ALA C 1 360 ? 156.010 120.683 178.411 1.00 161.26 382 ALA C O 1
ATOM 10007 N N . ALA C 1 361 ? 157.230 119.247 177.171 1.00 152.51 383 ALA C N 1
ATOM 10008 C CA . ALA C 1 361 ? 156.458 119.427 175.952 1.00 152.51 383 ALA C CA 1
ATOM 10009 C C . ALA C 1 361 ? 155.521 118.246 175.733 1.00 152.51 383 ALA C C 1
ATOM 10010 O O . ALA C 1 361 ? 155.785 117.127 176.180 1.00 152.51 383 ALA C O 1
ATOM 10012 N N . ASP C 1 362 ? 154.417 118.508 175.038 1.00 147.24 384 ASP C N 1
ATOM 10013 C CA . ASP C 1 362 ? 153.439 117.486 174.688 1.00 147.24 384 ASP C CA 1
ATOM 10014 C C . ASP C 1 362 ? 153.430 117.315 173.175 1.00 147.24 384 ASP C C 1
ATOM 10015 O O . ASP C 1 362 ? 153.242 118.288 172.438 1.00 147.24 384 ASP C O 1
ATOM 10020 N N . GLN C 1 363 ? 153.632 116.079 172.717 1.00 142.06 385 GLN C N 1
ATOM 10021 C CA . GLN C 1 363 ? 153.687 115.807 171.288 1.00 142.06 385 GLN C CA 1
ATOM 10022 C C . GLN C 1 363 ? 152.310 115.747 170.644 1.00 142.06 385 GLN C C 1
ATOM 10023 O O . GLN C 1 363 ? 152.210 115.867 169.418 1.00 142.06 385 GLN C O 1
ATOM 10029 N N . THR C 1 364 ? 151.253 115.565 171.438 1.00 136.41 386 THR C N 1
ATOM 10030 C CA . THR C 1 364 ? 149.915 115.410 170.876 1.00 136.41 386 THR C CA 1
ATOM 10031 C C . THR C 1 364 ? 149.475 116.668 170.138 1.00 136.41 386 THR C C 1
ATOM 10032 O O . THR C 1 364 ? 148.992 116.600 169.000 1.00 136.41 386 THR C O 1
ATOM 10036 N N . SER C 1 365 ? 149.639 117.831 170.771 1.00 134.45 387 SER C N 1
ATOM 10037 C CA . SER C 1 365 ? 149.218 119.080 170.148 1.00 134.45 387 SER C CA 1
ATOM 10038 C C . SER C 1 365 ? 150.038 119.386 168.901 1.00 134.45 387 SER C C 1
ATOM 10039 O O . SER C 1 365 ? 149.493 119.848 167.892 1.00 134.45 387 SER C O 1
ATOM 10042 N N . THR C 1 366 ? 151.350 119.144 168.952 1.00 131.33 388 THR C N 1
ATOM 10043 C CA . THR C 1 366 ? 152.190 119.378 167.782 1.00 131.33 388 THR C CA 1
ATOM 10044 C C . THR C 1 366 ? 151.787 118.472 166.626 1.00 131.33 388 THR C C 1
ATOM 10045 O O . THR C 1 366 ? 151.701 118.918 165.472 1.00 131.33 388 THR C O 1
ATOM 10049 N N . GLN C 1 367 ? 151.530 117.196 166.919 1.00 127.09 389 GLN C N 1
ATOM 10050 C CA . GLN C 1 367 ? 151.088 116.271 165.883 1.00 127.09 389 GLN C CA 1
ATOM 10051 C C . GLN C 1 367 ? 149.762 116.718 165.285 1.00 127.09 389 GLN C C 1
ATOM 10052 O O . GLN C 1 367 ? 149.575 116.676 164.061 1.00 127.09 389 GLN C O 1
ATOM 10058 N N . LYS C 1 368 ? 148.833 117.164 166.134 1.00 123.90 390 LYS C N 1
ATOM 10059 C CA . LYS C 1 368 ? 147.546 117.642 165.641 1.00 123.90 390 LYS C CA 1
ATOM 10060 C C . LYS C 1 368 ? 147.714 118.859 164.742 1.00 123.90 390 LYS C C 1
ATOM 10061 O O . LYS C 1 368 ? 147.057 118.964 163.700 1.00 123.90 390 LYS C O 1
ATOM 10067 N N . ALA C 1 369 ? 148.585 119.794 165.128 1.00 119.98 391 ALA C N 1
ATOM 10068 C CA . ALA C 1 369 ? 148.794 120.990 164.318 1.00 119.98 391 ALA C CA 1
ATOM 10069 C C . ALA C 1 369 ? 149.395 120.647 162.960 1.00 119.98 391 ALA C C 1
ATOM 10070 O O . ALA C 1 369 ? 148.968 121.182 161.926 1.00 119.98 391 ALA C O 1
ATOM 10072 N N . VAL C 1 370 ? 150.385 119.752 162.940 1.00 118.65 392 VAL C N 1
ATOM 10073 C CA . VAL C 1 370 ? 150.989 119.354 161.670 1.00 118.65 392 VAL C CA 1
ATOM 10074 C C . VAL C 1 370 ? 149.959 118.668 160.781 1.00 118.65 392 VAL C C 1
ATOM 10075 O O . VAL C 1 370 ? 149.874 118.939 159.572 1.00 118.65 392 VAL C O 1
ATOM 10079 N N . GLU C 1 371 ? 149.153 117.777 161.364 1.00 118.82 393 GLU C N 1
ATOM 10080 C CA . GLU C 1 371 ? 148.115 117.106 160.589 1.00 118.82 393 GLU C CA 1
ATOM 10081 C C . GLU C 1 371 ? 147.109 118.105 160.035 1.00 118.82 393 GLU C C 1
ATOM 10082 O O . GLU C 1 371 ? 146.644 117.962 158.898 1.00 118.82 393 GLU C O 1
ATOM 10088 N N . ALA C 1 372 ? 146.750 119.115 160.829 1.00 112.99 394 ALA C N 1
ATOM 10089 C CA . ALA C 1 372 ? 145.813 120.128 160.360 1.00 112.99 394 ALA C CA 1
ATOM 10090 C C . ALA C 1 372 ? 146.376 120.890 159.171 1.00 112.99 394 ALA C C 1
ATOM 10091 O O . ALA C 1 372 ? 145.668 121.127 158.182 1.00 112.99 394 ALA C O 1
ATOM 10093 N N . ILE C 1 373 ? 147.651 121.278 159.247 1.00 109.65 395 ILE C N 1
ATOM 10094 C CA . ILE C 1 373 ? 148.277 121.975 158.126 1.00 109.65 395 ILE C CA 1
ATOM 10095 C C . ILE C 1 373 ? 148.224 121.110 156.873 1.00 109.65 395 ILE C C 1
ATOM 10096 O O . ILE C 1 373 ? 147.835 121.570 155.788 1.00 109.65 395 ILE C O 1
ATOM 10101 N N . THR C 1 374 ? 148.595 119.835 157.013 1.00 109.58 396 THR C N 1
ATOM 10102 C CA . THR C 1 374 ? 148.620 118.940 155.860 1.00 109.58 396 THR C CA 1
ATOM 10103 C C . THR C 1 374 ? 147.232 118.790 155.244 1.00 109.58 396 THR C C 1
ATOM 10104 O O . THR C 1 374 ? 147.067 118.885 154.020 1.00 109.58 396 THR C O 1
ATOM 10108 N N . ASN C 1 375 ? 146.218 118.566 156.082 1.00 108.04 397 ASN C N 1
ATOM 10109 C CA . ASN C 1 375 ? 144.869 118.342 155.572 1.00 108.04 397 ASN C CA 1
ATOM 10110 C C . ASN C 1 375 ? 144.316 119.582 154.882 1.00 108.04 397 ASN C C 1
ATOM 10111 O O . ASN C 1 375 ? 143.695 119.481 153.814 1.00 108.04 397 ASN C O 1
ATOM 10116 N N . LYS C 1 376 ? 144.522 120.760 155.476 1.00 104.98 398 LYS C N 1
ATOM 10117 C CA . LYS C 1 376 ? 144.030 121.981 154.848 1.00 104.98 398 LYS C CA 1
ATOM 10118 C C . LYS C 1 376 ? 144.711 122.221 153.507 1.00 104.98 398 LYS C C 1
ATOM 10119 O O . LYS C 1 376 ? 144.054 122.603 152.529 1.00 104.98 398 LYS C O 1
ATOM 10125 N N . LEU C 1 377 ? 146.025 121.989 153.434 1.00 104.26 399 LEU C N 1
ATOM 10126 C CA . LEU C 1 377 ? 146.719 122.165 152.163 1.00 104.26 399 LEU C CA 1
ATOM 10127 C C . LEU C 1 377 ? 146.200 121.194 151.108 1.00 104.26 399 LEU C C 1
ATOM 10128 O O . LEU C 1 377 ? 146.033 121.565 149.938 1.00 104.26 399 LEU C O 1
ATOM 10133 N N . ASN C 1 378 ? 145.945 119.942 151.499 1.00 105.17 400 ASN C N 1
ATOM 10134 C CA . ASN C 1 378 ? 145.427 118.967 150.544 1.00 105.17 400 ASN C CA 1
ATOM 10135 C C . ASN C 1 378 ? 144.055 119.377 150.021 1.00 105.17 400 ASN C C 1
ATOM 10136 O O . ASN C 1 378 ? 143.781 119.272 148.816 1.00 105.17 400 ASN C O 1
ATOM 10141 N N . GLU C 1 379 ? 143.179 119.850 150.911 1.00 106.72 401 GLU C N 1
ATOM 10142 C CA . GLU C 1 379 ? 141.862 120.303 150.471 1.00 106.72 401 GLU C CA 1
ATOM 10143 C C . GLU C 1 379 ? 141.979 121.486 149.517 1.00 106.72 401 GLU C C 1
ATOM 10144 O O . GLU C 1 379 ? 141.245 121.571 148.522 1.00 106.72 401 GLU C O 1
ATOM 10150 N N . ALA C 1 380 ? 142.898 122.409 149.806 1.00 103.03 402 ALA C N 1
ATOM 10151 C CA . ALA C 1 380 ? 143.118 123.538 148.908 1.00 103.03 402 ALA C CA 1
ATOM 10152 C C . ALA C 1 380 ? 143.567 123.079 147.531 1.00 103.03 402 ALA C C 1
ATOM 10153 O O . ALA C 1 380 ? 143.100 123.598 146.510 1.00 103.03 402 ALA C O 1
ATOM 10155 N N . ILE C 1 381 ? 144.501 122.129 147.483 1.00 102.32 403 ILE C N 1
ATOM 10156 C CA . ILE C 1 381 ? 144.995 121.648 146.198 1.00 102.32 403 ILE C CA 1
ATOM 10157 C C . ILE C 1 381 ? 143.871 120.981 145.416 1.00 102.32 403 ILE C C 1
ATOM 10158 O O . ILE C 1 381 ? 143.761 121.143 144.193 1.00 102.32 403 ILE C O 1
ATOM 10163 N N . GLU C 1 382 ? 143.011 120.229 146.107 1.00 106.01 404 GLU C N 1
ATOM 10164 C CA . GLU C 1 382 ? 141.872 119.616 145.429 1.00 106.01 404 GLU C CA 1
ATOM 10165 C C . GLU C 1 382 ? 140.932 120.670 144.853 1.00 106.01 404 GLU C C 1
ATOM 10166 O O . GLU C 1 382 ? 140.459 120.540 143.715 1.00 106.01 404 GLU C O 1
ATOM 10172 N N . ASN C 1 383 ? 140.648 121.723 145.625 1.00 103.62 405 ASN C N 1
ATOM 10173 C CA . ASN C 1 383 ? 139.789 122.792 145.121 1.00 103.62 405 ASN C CA 1
ATOM 10174 C C . ASN C 1 383 ? 140.404 123.466 143.901 1.00 103.62 405 ASN C C 1
ATOM 10175 O O . ASN C 1 383 ? 139.705 123.766 142.923 1.00 103.62 405 ASN C O 1
ATOM 10180 N N . GLY C 1 384 ? 141.712 123.719 143.946 1.00 100.58 406 GLY C N 1
ATOM 10181 C CA . GLY C 1 384 ? 142.378 124.326 142.806 1.00 100.58 406 GLY C CA 1
ATOM 10182 C C . GLY C 1 384 ? 142.326 123.454 141.567 1.00 100.58 406 GLY C C 1
ATOM 10183 O O . GLY C 1 384 ? 142.118 123.949 140.457 1.00 100.58 406 GLY C O 1
ATOM 10184 N N . ASN C 1 385 ? 142.515 122.145 141.739 1.00 101.18 407 ASN C N 1
ATOM 10185 C CA . ASN C 1 385 ? 142.418 121.234 140.604 1.00 101.18 407 ASN C CA 1
ATOM 10186 C C . ASN C 1 385 ? 141.013 121.234 140.015 1.00 101.18 407 ASN C C 1
ATOM 10187 O O . ASN C 1 385 ? 140.844 121.216 138.789 1.00 101.18 407 ASN C O 1
ATOM 10192 N N . GLN C 1 386 ? 139.991 121.250 140.875 1.00 101.69 408 GLN C N 1
ATOM 10193 C CA . GLN C 1 386 ? 138.620 121.306 140.378 1.00 101.69 408 GLN C CA 1
ATOM 10194 C C . GLN C 1 386 ? 138.371 122.583 139.585 1.00 101.69 408 GLN C C 1
ATOM 10195 O O . GLN C 1 386 ? 137.748 122.551 138.515 1.00 101.69 408 GLN C O 1
ATOM 10201 N N . ARG C 1 387 ? 138.853 123.719 140.093 1.00 99.14 409 ARG C N 1
ATOM 10202 C CA . ARG C 1 387 ? 138.677 124.976 139.372 1.00 99.14 409 ARG C CA 1
ATOM 10203 C C . ARG C 1 387 ? 139.408 124.955 138.036 1.00 99.14 409 ARG C C 1
ATOM 10204 O O . ARG C 1 387 ? 138.899 125.468 137.034 1.00 99.14 409 ARG C O 1
ATOM 10212 N N . TYR C 1 388 ? 140.610 124.376 138.005 1.00 99.34 410 TYR C N 1
ATOM 10213 C CA . TYR C 1 388 ? 141.352 124.263 136.753 1.00 99.34 410 TYR C CA 1
ATOM 10214 C C . TYR C 1 388 ? 140.588 123.430 135.734 1.00 99.34 410 TYR C C 1
ATOM 10215 O O . TYR C 1 388 ? 140.489 123.804 134.557 1.00 99.34 410 TYR C O 1
ATOM 10224 N N . ASN C 1 389 ? 140.037 122.295 136.171 1.00 101.36 411 ASN C N 1
ATOM 10225 C CA . ASN C 1 389 ? 139.265 121.453 135.264 1.00 101.36 411 ASN C CA 1
ATOM 10226 C C . ASN C 1 389 ? 138.035 122.185 134.748 1.00 101.36 411 ASN C C 1
ATOM 10227 O O . ASN C 1 389 ? 137.683 122.067 133.570 1.00 101.36 411 ASN C O 1
ATOM 10232 N N . GLN C 1 390 ? 137.360 122.939 135.617 1.00 100.36 412 GLN C N 1
ATOM 10233 C CA . GLN C 1 390 ? 136.209 123.717 135.168 1.00 100.36 412 GLN C CA 1
ATOM 10234 C C . GLN C 1 390 ? 136.618 124.776 134.152 1.00 100.36 412 GLN C C 1
ATOM 10235 O O . GLN C 1 390 ? 135.913 125.004 133.163 1.00 100.36 412 GLN C O 1
ATOM 10241 N N . LEU C 1 391 ? 137.754 125.437 134.381 1.00 98.73 413 LEU C N 1
ATOM 10242 C CA . LEU C 1 391 ? 138.182 126.511 133.492 1.00 98.73 413 LEU C CA 1
ATOM 10243 C C . LEU C 1 391 ? 138.581 125.984 132.120 1.00 98.73 413 LEU C C 1
ATOM 10244 O O . LEU C 1 391 ? 138.258 126.599 131.098 1.00 98.73 413 LEU C O 1
ATOM 10249 N N . TYR C 1 392 ? 139.289 124.857 132.071 1.00 100.45 414 TYR C N 1
ATOM 10250 C CA . TYR C 1 392 ? 139.830 124.382 130.803 1.00 100.45 414 TYR C CA 1
ATOM 10251 C C . TYR C 1 392 ? 139.047 123.230 130.191 1.00 100.45 414 TYR C C 1
ATOM 10252 O O . TYR C 1 392 ? 139.104 123.042 128.973 1.00 100.45 414 TYR C O 1
ATOM 10261 N N . GLY C 1 393 ? 138.324 122.466 130.986 1.00 105.20 415 GLY C N 1
ATOM 10262 C CA . GLY C 1 393 ? 137.550 121.368 130.448 1.00 105.20 415 GLY C CA 1
ATOM 10263 C C . GLY C 1 393 ? 138.172 120.024 130.785 1.00 105.20 415 GLY C C 1
ATOM 10264 O O . GLY C 1 393 ? 139.397 119.882 130.902 1.00 105.20 415 GLY C O 1
ATOM 10265 N N . LEU C 1 394 ? 137.312 119.017 130.946 1.00 110.47 416 LEU C N 1
ATOM 10266 C CA . LEU C 1 394 ? 137.793 117.684 131.291 1.00 110.47 416 LEU C CA 1
ATOM 10267 C C . LEU C 1 394 ? 138.483 117.018 130.107 1.00 110.47 416 LEU C C 1
ATOM 10268 O O . LEU C 1 394 ? 139.553 116.420 130.262 1.00 110.47 416 LEU C O 1
ATOM 10273 N N . ALA C 1 395 ? 137.887 117.109 128.921 1.00 109.37 417 ALA C N 1
ATOM 10274 C CA . ALA C 1 395 ? 138.439 116.500 127.712 1.00 109.37 417 ALA C CA 1
ATOM 10275 C C . ALA C 1 395 ? 139.143 117.597 126.924 1.00 109.37 417 ALA C C 1
ATOM 10276 O O . ALA C 1 395 ? 138.574 118.201 126.015 1.00 109.37 417 ALA C O 1
ATOM 10278 N N . ARG C 1 396 ? 140.399 117.851 127.278 1.00 104.21 418 ARG C N 1
ATOM 10279 C CA . ARG C 1 396 ? 141.186 118.907 126.666 1.00 104.21 418 ARG C CA 1
ATOM 10280 C C . ARG C 1 396 ? 142.505 118.339 126.169 1.00 104.21 418 ARG C C 1
ATOM 10281 O O . ARG C 1 396 ? 143.023 117.360 126.712 1.00 104.21 418 ARG C O 1
ATOM 10289 N N . THR C 1 397 ? 143.041 118.961 125.125 1.00 98.45 419 THR C N 1
ATOM 10290 C CA . THR C 1 397 ? 144.342 118.606 124.583 1.00 98.45 419 THR C CA 1
ATOM 10291 C C . THR C 1 397 ? 145.184 119.864 124.455 1.00 98.45 419 THR C C 1
ATOM 10292 O O . THR C 1 397 ? 144.662 120.940 124.152 1.00 98.45 419 THR C O 1
ATOM 10296 N N . GLN C 1 398 ? 146.487 119.725 124.697 1.00 95.13 420 GLN C N 1
ATOM 10297 C CA . GLN C 1 398 ? 147.379 120.876 124.616 1.00 95.13 420 GLN C CA 1
ATOM 10298 C C . GLN C 1 398 ? 147.458 121.414 123.195 1.00 95.13 420 GLN C C 1
ATOM 10299 O O . GLN C 1 398 ? 147.516 122.632 122.986 1.00 95.13 420 GLN C O 1
ATOM 10305 N N . ALA C 1 399 ? 147.470 120.519 122.205 1.00 93.23 421 ALA C N 1
ATOM 10306 C CA . ALA C 1 399 ? 147.580 120.951 120.817 1.00 93.23 421 ALA C CA 1
ATOM 10307 C C . ALA C 1 399 ? 146.406 121.830 120.415 1.00 93.23 421 ALA C C 1
ATOM 10308 O O . ALA C 1 399 ? 146.594 122.874 119.782 1.00 93.23 421 ALA C O 1
ATOM 10310 N N . GLU C 1 400 ? 145.186 121.432 120.782 1.00 96.22 422 GLU C N 1
ATOM 10311 C CA . GLU C 1 400 ? 144.014 122.218 120.413 1.00 96.22 422 GLU C CA 1
ATOM 10312 C C . GLU C 1 400 ? 144.034 123.590 121.073 1.00 96.22 422 GLU C C 1
ATOM 10313 O O . GLU C 1 400 ? 143.745 124.601 120.424 1.00 96.22 422 GLU C O 1
ATOM 10319 N N . LEU C 1 401 ? 144.378 123.648 122.361 1.00 93.80 423 LEU C N 1
ATOM 10320 C CA . LEU C 1 401 ? 144.415 124.928 123.060 1.00 93.80 423 LEU C CA 1
ATOM 10321 C C . LEU C 1 401 ? 145.464 125.852 122.457 1.00 93.80 423 LEU C C 1
ATOM 10322 O O . LEU C 1 401 ? 145.200 127.034 122.205 1.00 93.80 423 LEU C O 1
ATOM 10327 N N . LEU C 1 402 ? 146.664 125.324 122.207 1.00 92.96 424 LEU C N 1
ATOM 10328 C CA . LEU C 1 402 ? 147.730 126.156 121.662 1.00 92.96 424 LEU C CA 1
ATOM 10329 C C . LEU C 1 402 ? 147.413 126.606 120.243 1.00 92.96 424 LEU C C 1
ATOM 10330 O O . LEU C 1 402 ? 147.729 127.739 119.863 1.00 92.96 424 LEU C O 1
ATOM 10335 N N . GLY C 1 403 ? 146.795 125.738 119.440 1.00 93.78 425 GLY C N 1
ATOM 10336 C CA . GLY C 1 403 ? 146.419 126.133 118.095 1.00 93.78 425 GLY C CA 1
ATOM 10337 C C . GLY C 1 403 ? 145.320 127.176 118.079 1.00 93.78 425 GLY C C 1
ATOM 10338 O O . GLY C 1 403 ? 145.345 128.103 117.266 1.00 93.78 425 GLY C O 1
ATOM 10339 N N . ASN C 1 404 ? 144.337 127.040 118.971 1.00 97.32 426 ASN C N 1
ATOM 10340 C CA . ASN C 1 404 ? 143.269 128.029 119.040 1.00 97.32 426 ASN C CA 1
ATOM 10341 C C . ASN C 1 404 ? 143.778 129.363 119.563 1.00 97.32 426 ASN C C 1
ATOM 10342 O O . ASN C 1 404 ? 143.248 130.414 119.189 1.00 97.32 426 ASN C O 1
ATOM 10347 N N . LEU C 1 405 ? 144.793 129.345 120.430 1.00 100.61 427 LEU C N 1
ATOM 10348 C CA . LEU C 1 405 ? 145.390 130.599 120.877 1.00 100.61 427 LEU C CA 1
ATOM 10349 C C . LEU C 1 405 ? 146.022 131.350 119.713 1.00 100.61 427 LEU C C 1
ATOM 10350 O O . LEU C 1 405 ? 145.903 132.576 119.617 1.00 100.61 427 LEU C O 1
ATOM 10355 N N . GLY C 1 406 ? 146.696 130.634 118.820 1.00 103.47 428 GLY C N 1
ATOM 10356 C CA . GLY C 1 406 ? 147.266 131.280 117.649 1.00 103.47 428 GLY C CA 1
ATOM 10357 C C . GLY C 1 406 ? 148.524 132.043 118.002 1.00 103.47 428 GLY C C 1
ATOM 10358 O O . GLY C 1 406 ? 149.393 131.553 118.731 1.00 103.47 428 GLY C O 1
ATOM 10359 N N . LYS C 1 407 ? 148.632 133.263 117.478 1.00 107.69 429 LYS C N 1
ATOM 10360 C CA . LYS C 1 407 ? 149.787 134.110 117.741 1.00 107.69 429 LYS C CA 1
ATOM 10361 C C . LYS C 1 407 ? 149.712 134.815 119.087 1.00 107.69 429 LYS C C 1
ATOM 10362 O O . LYS C 1 407 ? 150.686 135.465 119.480 1.00 107.69 429 LYS C O 1
ATOM 10368 N N . GLU C 1 408 ? 148.592 134.708 119.794 1.00 112.32 430 GLU C N 1
ATOM 10369 C CA . GLU C 1 408 ? 148.460 135.353 121.092 1.00 112.32 430 GLU C CA 1
ATOM 10370 C C . GLU C 1 408 ? 149.307 134.627 122.130 1.00 112.32 430 GLU C C 1
ATOM 10371 O O . GLU C 1 408 ? 149.276 133.397 122.221 1.00 112.32 430 GLU C O 1
ATOM 10377 N N . VAL C 1 409 ? 150.063 135.392 122.915 1.00 111.62 431 VAL C N 1
ATOM 10378 C CA . VAL C 1 409 ? 150.946 134.839 123.935 1.00 111.62 431 VAL C CA 1
ATOM 10379 C C . VAL C 1 409 ? 150.401 135.022 125.338 1.00 111.62 431 VAL C C 1
ATOM 10380 O O . VAL C 1 409 ? 151.013 134.528 126.295 1.00 111.62 431 VAL C O 1
ATOM 10384 N N . ASN C 1 410 ? 149.276 135.710 125.498 1.00 111.30 432 ASN C N 1
ATOM 10385 C CA . ASN C 1 410 ? 148.675 135.950 126.803 1.00 111.30 432 ASN C CA 1
ATOM 10386 C C . ASN C 1 410 ? 147.382 135.154 126.908 1.00 111.30 432 ASN C C 1
ATOM 10387 O O . ASN C 1 410 ? 146.473 135.330 126.090 1.00 111.30 432 ASN C O 1
ATOM 10392 N N . ASP C 1 411 ? 147.301 134.290 127.913 1.00 107.07 433 ASP C N 1
ATOM 10393 C CA . ASP C 1 411 ? 146.117 133.483 128.172 1.00 107.07 433 ASP C CA 1
ATOM 10394 C C . ASP C 1 411 ? 145.386 134.071 129.371 1.00 107.07 433 ASP C C 1
ATOM 10395 O O . ASP C 1 411 ? 145.956 134.166 130.462 1.00 107.07 433 ASP C O 1
ATOM 10400 N N . LEU C 1 412 ? 144.129 134.469 129.166 1.00 107.82 434 LEU C N 1
ATOM 10401 C CA . LEU C 1 412 ? 143.366 135.087 130.245 1.00 107.82 434 LEU C CA 1
ATOM 10402 C C . LEU C 1 412 ? 142.942 134.065 131.291 1.00 107.82 434 LEU C C 1
ATOM 10403 O O . LEU C 1 412 ? 142.795 134.407 132.473 1.00 107.82 434 LEU C O 1
ATOM 10408 N N . ARG C 1 413 ? 142.738 132.813 130.877 1.00 102.78 435 ARG C N 1
ATOM 10409 C CA . ARG C 1 413 ? 142.376 131.775 131.831 1.00 102.78 435 ARG C CA 1
ATOM 10410 C C . ARG C 1 413 ? 143.472 131.567 132.864 1.00 102.78 435 ARG C C 1
ATOM 10411 O O . ARG C 1 413 ? 143.180 131.262 134.025 1.00 102.78 435 ARG C O 1
ATOM 10419 N N . LEU C 1 414 ? 144.735 131.747 132.471 1.00 99.90 436 LEU C N 1
ATOM 10420 C CA . LEU C 1 414 ? 145.823 131.667 133.438 1.00 99.90 436 LEU C CA 1
ATOM 10421 C C . LEU C 1 414 ? 145.730 132.783 134.469 1.00 99.90 436 LEU C C 1
ATOM 10422 O O . LEU C 1 414 ? 145.990 132.562 135.657 1.00 99.90 436 LEU C O 1
ATOM 10427 N N . GLU C 1 415 ? 145.362 133.992 134.038 1.00 103.25 437 GLU C N 1
ATOM 10428 C CA . GLU C 1 415 ? 145.187 135.089 134.985 1.00 103.25 437 GLU C CA 1
ATOM 10429 C C . GLU C 1 415 ? 144.045 134.804 135.952 1.00 103.25 437 GLU C C 1
ATOM 10430 O O . GLU C 1 415 ? 144.167 135.040 137.164 1.00 103.25 437 GLU C O 1
ATOM 10436 N N . THR C 1 416 ? 142.928 134.290 135.433 1.00 98.05 438 THR C N 1
ATOM 10437 C CA . THR C 1 416 ? 141.811 133.934 136.302 1.00 98.05 438 THR C CA 1
ATOM 10438 C C . THR C 1 416 ? 142.218 132.867 137.310 1.00 98.05 438 THR C C 1
ATOM 10439 O O . THR C 1 416 ? 141.891 132.963 138.502 1.00 98.05 438 THR C O 1
ATOM 10443 N N . PHE C 1 417 ? 142.949 131.849 136.852 1.00 96.06 439 PHE C N 1
ATOM 10444 C CA . PHE C 1 417 ? 143.383 130.785 137.748 1.00 96.06 439 PHE C CA 1
ATOM 10445 C C . PHE C 1 417 ? 144.346 131.308 138.805 1.00 96.06 439 PHE C C 1
ATOM 10446 O O . PHE C 1 417 ? 144.288 130.889 139.965 1.00 96.06 439 PHE C O 1
ATOM 10454 N N . THR C 1 418 ? 145.244 132.219 138.425 1.00 97.01 440 THR C N 1
ATOM 10455 C CA . THR C 1 418 ? 146.178 132.782 139.394 1.00 97.01 440 THR C CA 1
ATOM 10456 C C . THR C 1 418 ? 145.447 133.583 140.465 1.00 97.01 440 THR C C 1
ATOM 10457 O O . THR C 1 418 ? 145.773 133.487 141.656 1.00 97.01 440 THR C O 1
ATOM 10461 N N . GLU C 1 419 ? 144.453 134.378 140.063 1.00 98.43 441 GLU C N 1
ATOM 10462 C CA . GLU C 1 419 ? 143.665 135.112 141.049 1.00 98.43 441 GLU C CA 1
ATOM 10463 C C . GLU C 1 419 ? 142.930 134.158 141.985 1.00 98.43 441 GLU C C 1
ATOM 10464 O O . GLU C 1 419 ? 142.892 134.367 143.209 1.00 98.43 441 GLU C O 1
ATOM 10470 N N . PHE C 1 420 ? 142.352 133.091 141.425 1.00 94.58 442 PHE C N 1
ATOM 10471 C CA . PHE C 1 420 ? 141.671 132.104 142.254 1.00 94.58 442 PHE C CA 1
ATOM 10472 C C . PHE C 1 420 ? 142.631 131.460 143.245 1.00 94.58 442 PHE C C 1
ATOM 10473 O O . PHE C 1 420 ? 142.276 131.234 144.406 1.00 94.58 442 PHE C O 1
ATOM 10481 N N . ILE C 1 421 ? 143.851 131.155 142.803 1.00 93.83 443 ILE C N 1
ATOM 10482 C CA . ILE C 1 421 ? 144.822 130.511 143.682 1.00 93.83 443 ILE C CA 1
ATOM 10483 C C . ILE C 1 421 ? 145.251 131.456 144.796 1.00 93.83 443 ILE C C 1
ATOM 10484 O O . ILE C 1 421 ? 145.461 131.033 145.938 1.00 93.83 443 ILE C O 1
ATOM 10489 N N . ARG C 1 422 ? 145.387 132.747 144.490 1.00 95.36 444 ARG C N 1
ATOM 10490 C CA . ARG C 1 422 ? 145.707 133.718 145.535 1.00 95.36 444 ARG C CA 1
ATOM 10491 C C . ARG C 1 422 ? 144.615 133.753 146.602 1.00 95.36 444 ARG C C 1
ATOM 10492 O O . ARG C 1 422 ? 144.896 133.707 147.813 1.00 95.36 444 ARG C O 1
ATOM 10500 N N . LEU C 1 423 ? 143.355 133.815 146.164 1.00 95.03 445 LEU C N 1
ATOM 10501 C CA . LEU C 1 423 ? 142.252 133.808 147.121 1.00 95.03 445 LEU C CA 1
ATOM 10502 C C . LEU C 1 423 ? 142.241 132.520 147.939 1.00 95.03 445 LEU C C 1
ATOM 10503 O O . LEU C 1 423 ? 142.001 132.543 149.156 1.00 95.03 445 LEU C O 1
ATOM 10508 N N . GLU C 1 424 ? 142.509 131.388 147.286 1.00 98.64 446 GLU C N 1
ATOM 10509 C CA . GLU C 1 424 ? 142.536 130.110 147.987 1.00 98.64 446 GLU C CA 1
ATOM 10510 C C . GLU C 1 424 ? 143.634 130.080 149.039 1.00 98.64 446 GLU C C 1
ATOM 10511 O O . GLU C 1 424 ? 143.435 129.546 150.134 1.00 98.64 446 GLU C O 1
ATOM 10517 N N . THR C 1 425 ? 144.805 130.633 148.722 1.00 96.84 447 THR C N 1
ATOM 10518 C CA . THR C 1 425 ? 145.894 130.665 149.694 1.00 96.84 447 THR C CA 1
ATOM 10519 C C . THR C 1 425 ? 145.518 131.495 150.914 1.00 96.84 447 THR C C 1
ATOM 10520 O O . THR C 1 425 ? 145.810 131.108 152.056 1.00 96.84 447 THR C O 1
ATOM 10524 N N . ILE C 1 426 ? 144.867 132.639 150.693 1.00 95.79 448 ILE C N 1
ATOM 10525 C CA . ILE C 1 426 ? 144.415 133.448 151.826 1.00 95.79 448 ILE C CA 1
ATOM 10526 C C . ILE C 1 426 ? 143.441 132.650 152.691 1.00 95.79 448 ILE C C 1
ATOM 10527 O O . ILE C 1 426 ? 143.544 132.624 153.930 1.00 95.79 448 ILE C O 1
ATOM 10532 N N . LEU C 1 427 ? 142.493 131.967 152.044 1.00 95.41 449 LEU C N 1
ATOM 10533 C CA . LEU C 1 427 ? 141.517 131.174 152.786 1.00 95.41 449 LEU C CA 1
ATOM 10534 C C . LEU C 1 427 ? 142.191 130.062 153.581 1.00 95.41 449 LEU C C 1
ATOM 10535 O O . LEU C 1 427 ? 141.785 129.761 154.710 1.00 95.41 449 LEU C O 1
ATOM 10540 N N . VAL C 1 428 ? 143.213 129.432 153.003 1.00 97.46 450 VAL C N 1
ATOM 10541 C CA . VAL C 1 428 ? 143.915 128.353 153.689 1.00 97.46 450 VAL C CA 1
ATOM 10542 C C . VAL C 1 428 ? 144.637 128.873 154.920 1.00 97.46 450 VAL C C 1
ATOM 10543 O O . VAL C 1 428 ? 144.631 128.229 155.976 1.00 97.46 450 VAL C O 1
ATOM 10547 N N . ASN C 1 429 ? 145.295 130.027 154.801 1.00 97.59 451 ASN C N 1
ATOM 10548 C CA . ASN C 1 429 ? 145.941 130.604 155.975 1.00 97.59 451 ASN C CA 1
ATOM 10549 C C . ASN C 1 429 ? 144.925 130.852 157.082 1.00 97.59 451 ASN C C 1
ATOM 10550 O O . ASN C 1 429 ? 145.163 130.506 158.250 1.00 97.59 451 ASN C O 1
ATOM 10555 N N . THR C 1 430 ? 143.769 131.420 156.724 1.00 97.56 452 THR C N 1
ATOM 10556 C CA . THR C 1 430 ? 142.730 131.668 157.722 1.00 97.56 452 THR C CA 1
ATOM 10557 C C . THR C 1 430 ? 142.278 130.371 158.389 1.00 97.56 452 THR C C 1
ATOM 10558 O O . THR C 1 430 ? 142.173 130.291 159.622 1.00 97.56 452 THR C O 1
ATOM 10562 N N . ARG C 1 431 ? 142.010 129.341 157.583 1.00 99.18 453 ARG C N 1
ATOM 10563 C CA . ARG C 1 431 ? 141.508 128.080 158.120 1.00 99.18 453 ARG C CA 1
ATOM 10564 C C . ARG C 1 431 ? 142.524 127.421 159.042 1.00 99.18 453 ARG C C 1
ATOM 10565 O O . ARG C 1 431 ? 142.163 126.900 160.105 1.00 99.18 453 ARG C O 1
ATOM 10573 N N . ILE C 1 432 ? 143.799 127.424 158.649 1.00 100.29 454 ILE C N 1
ATOM 10574 C CA . ILE C 1 432 ? 144.828 126.795 159.471 1.00 100.29 454 ILE C CA 1
ATOM 10575 C C . ILE C 1 432 ? 144.966 127.520 160.801 1.00 100.29 454 ILE C C 1
ATOM 10576 O O . ILE C 1 432 ? 145.081 126.889 161.861 1.00 100.29 454 ILE C O 1
ATOM 10581 N N . ILE C 1 433 ? 144.953 128.856 160.774 1.00 102.13 455 ILE C N 1
ATOM 10582 C CA . ILE C 1 433 ? 145.077 129.602 162.023 1.00 102.13 455 ILE C CA 1
ATOM 10583 C C . ILE C 1 433 ? 143.896 129.307 162.943 1.00 102.13 455 ILE C C 1
ATOM 10584 O O . ILE C 1 433 ? 144.069 129.100 164.154 1.00 102.13 455 ILE C O 1
ATOM 10589 N N . GLU C 1 434 ? 142.681 129.266 162.389 1.00 108.56 456 GLU C N 1
ATOM 10590 C CA . GLU C 1 434 ? 141.519 128.978 163.227 1.00 108.56 456 GLU C CA 1
ATOM 10591 C C . GLU C 1 434 ? 141.579 127.569 163.807 1.00 108.56 456 GLU C C 1
ATOM 10592 O O . GLU C 1 434 ? 141.211 127.351 164.968 1.00 108.56 456 GLU C O 1
ATOM 10598 N N . GLU C 1 435 ? 142.032 126.595 163.014 1.00 111.24 457 GLU C N 1
ATOM 10599 C CA . GLU C 1 435 ? 142.150 125.233 163.527 1.00 111.24 457 GLU C CA 1
ATOM 10600 C C . GLU C 1 435 ? 143.169 125.153 164.658 1.00 111.24 457 GLU C C 1
ATOM 10601 O O . GLU C 1 435 ? 142.949 124.454 165.656 1.00 111.24 457 GLU C O 1
ATOM 10607 N N . HIS C 1 436 ? 144.294 125.858 164.518 1.00 109.84 458 HIS C N 1
ATOM 10608 C CA . HIS C 1 436 ? 145.278 125.888 165.597 1.00 109.84 458 HIS C CA 1
ATOM 10609 C C . HIS C 1 436 ? 144.689 126.500 166.861 1.00 109.84 458 HIS C C 1
ATOM 10610 O O . HIS C 1 436 ? 144.921 126.002 167.972 1.00 109.84 458 HIS C O 1
ATOM 10617 N N . GLN C 1 437 ? 143.927 127.587 166.711 1.00 113.54 459 GLN C N 1
ATOM 10618 C CA . GLN C 1 437 ? 143.286 128.200 167.871 1.00 113.54 459 GLN C CA 1
ATOM 10619 C C . GLN C 1 437 ? 142.326 127.230 168.546 1.00 113.54 459 GLN C C 1
ATOM 10620 O O . GLN C 1 437 ? 142.275 127.148 169.780 1.00 113.54 459 GLN C O 1
ATOM 10626 N N . ALA C 1 438 ? 141.550 126.492 167.750 1.00 118.74 460 ALA C N 1
ATOM 10627 C CA . ALA C 1 438 ? 140.622 125.518 168.315 1.00 118.74 460 ALA C CA 1
ATOM 10628 C C . ALA C 1 438 ? 141.362 124.423 169.071 1.00 118.74 460 ALA C C 1
ATOM 10629 O O . ALA C 1 438 ? 140.935 124.009 170.157 1.00 118.74 460 ALA C O 1
ATOM 10631 N N . ILE C 1 439 ? 142.473 123.938 168.511 1.00 120.08 461 ILE C N 1
ATOM 10632 C CA . ILE C 1 439 ? 143.261 122.909 169.186 1.00 120.08 461 ILE C CA 1
ATOM 10633 C C . ILE C 1 439 ? 143.766 123.425 170.527 1.00 120.08 461 ILE C C 1
ATOM 10634 O O . ILE C 1 439 ? 143.684 122.736 171.553 1.00 120.08 461 ILE C O 1
ATOM 10639 N N . GLY C 1 440 ? 144.291 124.651 170.538 1.00 126.01 462 GLY C N 1
ATOM 10640 C CA . GLY C 1 440 ? 144.788 125.216 171.783 1.00 126.01 462 GLY C CA 1
ATOM 10641 C C . GLY C 1 440 ? 143.701 125.382 172.829 1.00 126.01 462 GLY C C 1
ATOM 10642 O O . GLY C 1 440 ? 143.906 125.074 174.008 1.00 126.01 462 GLY C O 1
ATOM 10643 N N . SER C 1 441 ? 142.530 125.868 172.412 1.00 133.19 463 SER C N 1
ATOM 10644 C CA . SER C 1 441 ? 141.430 126.044 173.355 1.00 133.19 463 SER C CA 1
ATOM 10645 C C . SER C 1 441 ? 140.965 124.708 173.920 1.00 133.19 463 SER C C 1
ATOM 10646 O O . SER C 1 441 ? 140.684 124.595 175.121 1.00 133.19 463 SER C O 1
ATOM 10649 N N . LYS C 1 442 ? 140.874 123.683 173.069 1.00 137.22 464 LYS C N 1
ATOM 10650 C CA . LYS C 1 442 ? 140.477 122.364 173.549 1.00 137.22 464 LYS C CA 1
ATOM 10651 C C . LYS C 1 442 ? 141.492 121.811 174.539 1.00 137.22 464 LYS C C 1
ATOM 10652 O O . LYS C 1 442 ? 141.118 121.211 175.555 1.00 137.22 464 LYS C O 1
ATOM 10658 N N . LYS C 1 443 ? 142.785 121.999 174.259 1.00 142.62 465 LYS C N 1
ATOM 10659 C CA . LYS C 1 443 ? 143.810 121.535 175.189 1.00 142.62 465 LYS C CA 1
ATOM 10660 C C . LYS C 1 443 ? 143.704 122.251 176.529 1.00 142.62 465 LYS C C 1
ATOM 10661 O O . LYS C 1 443 ? 143.829 121.624 177.589 1.00 142.62 465 LYS C O 1
ATOM 10667 N N . LYS C 1 444 ? 143.477 123.566 176.503 1.00 148.27 466 LYS C N 1
ATOM 10668 C CA . LYS C 1 444 ? 143.334 124.311 177.750 1.00 148.27 466 LYS C CA 1
ATOM 10669 C C . LYS C 1 444 ? 142.126 123.831 178.544 1.00 148.27 466 LYS C C 1
ATOM 10670 O O . LYS C 1 444 ? 142.200 123.673 179.770 1.00 148.27 466 LYS C O 1
ATOM 10676 N N . GLU C 1 445 ? 141.003 123.593 177.863 1.00 154.38 467 GLU C N 1
ATOM 10677 C CA . GLU C 1 445 ? 139.816 123.100 178.552 1.00 154.38 467 GLU C CA 1
ATOM 10678 C C . GLU C 1 445 ? 140.059 121.723 179.157 1.00 154.38 467 GLU C C 1
ATOM 10679 O O . GLU C 1 445 ? 139.623 121.444 180.280 1.00 154.38 467 GLU C O 1
ATOM 10685 N N . GLU C 1 446 ? 140.749 120.846 178.425 1.00 157.39 468 GLU C N 1
ATOM 10686 C CA . GLU C 1 446 ? 141.053 119.521 178.956 1.00 157.39 468 GLU C CA 1
ATOM 10687 C C . GLU C 1 446 ? 141.949 119.612 180.184 1.00 157.39 468 GLU C C 1
ATOM 10688 O O . GLU C 1 446 ? 141.749 118.884 181.164 1.00 157.39 468 GLU C O 1
ATOM 10694 N N . VAL C 1 447 ? 142.948 120.497 180.148 1.00 159.80 469 VAL C N 1
ATOM 10695 C CA . VAL C 1 447 ? 143.824 120.671 181.304 1.00 159.80 469 VAL C CA 1
ATOM 10696 C C . VAL C 1 447 ? 143.033 121.180 182.501 1.00 159.80 469 VAL C C 1
ATOM 10697 O O . VAL C 1 447 ? 143.208 120.703 183.629 1.00 159.80 469 VAL C O 1
ATOM 10701 N N . LYS C 1 448 ? 142.144 122.151 182.276 1.00 163.65 470 LYS C N 1
ATOM 10702 C CA . LYS C 1 448 ? 141.329 122.670 183.371 1.00 163.65 470 LYS C CA 1
ATOM 10703 C C . LYS C 1 448 ? 140.434 121.586 183.955 1.00 163.65 470 LYS C C 1
ATOM 10704 O O . LYS C 1 448 ? 140.261 121.504 185.176 1.00 163.65 470 LYS C O 1
ATOM 10710 N N . ARG C 1 449 ? 139.847 120.751 183.096 1.00 166.42 471 ARG C N 1
ATOM 10711 C CA . ARG C 1 449 ? 139.015 119.655 183.579 1.00 166.42 471 ARG C CA 1
ATOM 10712 C C . ARG C 1 449 ? 139.827 118.666 184.405 1.00 166.42 471 ARG C C 1
ATOM 10713 O O . ARG C 1 449 ? 139.384 118.221 185.470 1.00 166.42 471 ARG C O 1
ATOM 10721 N N . LEU C 1 450 ? 141.022 118.311 183.928 1.00 168.39 472 LEU C N 1
ATOM 10722 C CA . LEU C 1 450 ? 141.825 117.305 184.616 1.00 168.39 472 LEU C CA 1
ATOM 10723 C C . LEU C 1 450 ? 142.357 117.833 185.943 1.00 168.39 472 LEU C C 1
ATOM 10724 O O . LEU C 1 450 ? 142.501 117.071 186.906 1.00 168.39 472 LEU C O 1
ATOM 10729 N N . LEU C 1 451 ? 142.661 119.130 186.011 1.00 172.99 473 LEU C N 1
ATOM 10730 C CA . LEU C 1 451 ? 143.298 119.687 187.200 1.00 172.99 473 LEU C CA 1
ATOM 10731 C C . LEU C 1 451 ? 142.398 119.565 188.424 1.00 172.99 473 LEU C C 1
ATOM 10732 O O . LEU C 1 451 ? 142.733 118.875 189.393 1.00 172.99 473 LEU C O 1
ATOM 10737 N N . GLY C 1 452 ? 141.246 120.230 188.400 1.00 179.47 474 GLY C N 1
ATOM 10738 C CA . GLY C 1 452 ? 140.326 120.185 189.511 1.00 179.47 474 GLY C CA 1
ATOM 10739 C C . GLY C 1 452 ? 139.700 121.530 189.818 1.00 179.47 474 GLY C C 1
ATOM 10740 O O . GLY C 1 452 ? 140.212 122.585 189.431 1.00 179.47 474 GLY C O 1
ATOM 10741 N N . PRO C 1 453 ? 138.569 121.515 190.532 1.00 184.46 475 PRO C N 1
ATOM 10742 C CA . PRO C 1 453 ? 137.861 122.773 190.812 1.00 184.46 475 PRO C CA 1
ATOM 10743 C C . PRO C 1 453 ? 138.457 123.589 191.945 1.00 184.46 475 PRO C C 1
ATOM 10744 O O . PRO C 1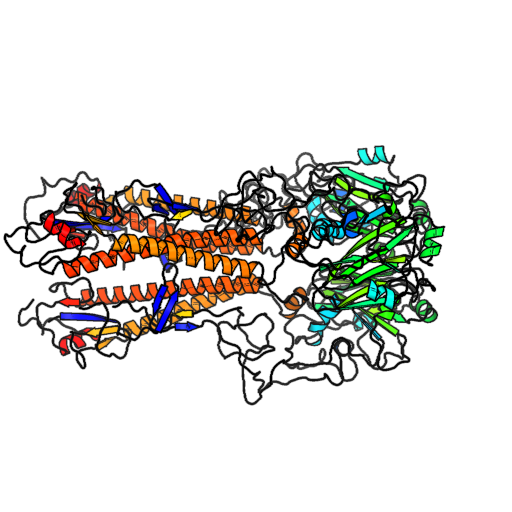 453 ? 138.094 124.765 192.086 1.00 184.46 475 PRO C O 1
ATOM 10748 N N . ASN C 1 454 ? 139.343 123.010 192.760 1.00 188.13 476 ASN C N 1
ATOM 10749 C CA . ASN C 1 454 ? 139.865 123.731 193.917 1.00 188.13 476 ASN C CA 1
ATOM 10750 C C . ASN C 1 454 ? 140.664 124.959 193.499 1.00 188.13 476 ASN C C 1
ATOM 10751 O O . ASN C 1 454 ? 140.507 126.038 194.081 1.00 188.13 476 ASN C O 1
ATOM 10756 N N . ALA C 1 455 ? 141.523 124.816 192.494 1.00 184.21 477 ALA C N 1
ATOM 10757 C CA . ALA C 1 455 ? 142.364 125.919 192.062 1.00 184.21 477 ALA C CA 1
ATOM 10758 C C . ALA C 1 455 ? 141.557 126.920 191.241 1.00 184.21 477 ALA C C 1
ATOM 10759 O O . ALA C 1 455 ? 140.429 126.657 190.816 1.00 184.21 477 ALA C O 1
ATOM 10761 N N . LEU C 1 456 ? 142.154 128.087 191.019 1.00 181.77 478 LEU C N 1
ATOM 10762 C CA . LEU C 1 456 ? 141.518 129.166 190.281 1.00 181.77 478 LEU C CA 1
ATOM 10763 C C . LEU C 1 456 ? 142.294 129.452 189.003 1.00 181.77 478 LEU C C 1
ATOM 10764 O O . LEU C 1 456 ? 143.495 129.183 188.910 1.00 181.77 478 LEU C O 1
ATOM 10769 N N . ASP C 1 457 ? 141.591 129.998 188.015 1.00 178.15 479 ASP C N 1
ATOM 10770 C CA . ASP C 1 457 ? 142.155 130.289 186.707 1.00 178.15 479 ASP C CA 1
ATOM 10771 C C . ASP C 1 457 ? 142.341 131.789 186.541 1.00 178.15 479 ASP C C 1
ATOM 10772 O O . ASP C 1 457 ? 141.427 132.572 186.817 1.00 178.15 479 ASP C O 1
ATOM 10777 N N . LEU C 1 458 ? 143.527 132.185 186.087 1.00 177.72 480 LEU C N 1
ATOM 10778 C CA . LEU C 1 458 ? 143.825 133.591 185.856 1.00 177.72 480 LEU C CA 1
ATOM 10779 C C . LEU C 1 458 ? 143.339 134.083 184.500 1.00 177.72 480 LEU C C 1
ATOM 10780 O O . LEU C 1 458 ? 143.500 135.270 184.197 1.00 177.72 480 LEU C O 1
ATOM 10785 N N . GLY C 1 459 ? 142.755 133.209 183.684 1.00 177.91 481 GLY C N 1
ATOM 10786 C CA . GLY C 1 459 ? 142.223 133.619 182.401 1.00 177.91 481 GLY C CA 1
ATOM 10787 C C . GLY C 1 459 ? 143.247 133.818 181.311 1.00 177.91 481 GLY C C 1
ATOM 10788 O O . GLY C 1 459 ? 142.927 134.417 180.280 1.00 177.91 481 GLY C O 1
ATOM 10789 N N . ASN C 1 460 ? 144.478 133.335 181.502 1.00 174.89 482 ASN C N 1
ATOM 10790 C CA . ASN C 1 460 ? 145.510 133.497 180.485 1.00 174.89 482 ASN C CA 1
ATOM 10791 C C . ASN C 1 460 ? 146.331 132.227 180.287 1.00 174.89 482 ASN C C 1
ATOM 10792 O O . ASN C 1 460 ? 147.478 132.308 179.831 1.00 174.89 482 ASN C O 1
ATOM 10797 N N . GLY C 1 461 ? 145.781 131.061 180.617 1.00 170.49 483 GLY C N 1
ATOM 10798 C CA . GLY C 1 461 ? 146.493 129.812 180.480 1.00 170.49 483 GLY C CA 1
ATOM 10799 C C . GLY C 1 461 ? 147.350 129.427 181.666 1.00 170.49 483 GLY C C 1
ATOM 10800 O O . GLY C 1 461 ? 147.961 128.352 181.643 1.00 170.49 483 GLY C O 1
ATOM 10801 N N . CYS C 1 462 ? 147.417 130.263 182.698 1.00 174.10 484 CYS C N 1
ATOM 10802 C CA . CYS C 1 462 ? 148.201 129.976 183.891 1.00 174.10 484 CYS C CA 1
ATOM 10803 C C . CYS C 1 462 ? 147.268 129.636 185.044 1.00 174.10 484 CYS C C 1
ATOM 10804 O O . CYS C 1 462 ? 146.298 130.356 185.299 1.00 174.10 484 CYS C O 1
ATOM 10807 N N . PHE C 1 463 ? 147.560 128.535 185.729 1.00 175.38 485 PHE C N 1
ATOM 10808 C CA . PHE C 1 463 ? 146.761 128.049 186.844 1.00 175.38 485 PHE C CA 1
ATOM 10809 C C . PHE C 1 463 ? 147.568 128.169 188.130 1.00 175.38 485 PHE C C 1
ATOM 10810 O O . PHE C 1 463 ? 148.698 127.669 188.209 1.00 175.38 485 PHE C O 1
ATOM 10818 N N . ASN C 1 464 ? 146.982 128.824 189.131 1.00 181.04 486 ASN C N 1
ATOM 10819 C CA . ASN C 1 464 ? 147.566 128.913 190.463 1.00 181.04 486 ASN C CA 1
ATOM 10820 C C . ASN C 1 464 ? 146.986 127.818 191.347 1.00 181.04 486 ASN C C 1
ATOM 10821 O O . ASN C 1 464 ? 145.768 127.742 191.533 1.00 181.04 486 ASN C O 1
ATOM 10826 N N . LEU C 1 465 ? 147.858 126.980 191.895 1.00 184.86 487 LEU C N 1
ATOM 10827 C CA . LEU C 1 465 ? 147.430 125.860 192.715 1.00 184.86 487 LEU C CA 1
ATOM 10828 C C . LEU C 1 465 ? 147.405 126.247 194.191 1.00 184.86 487 LEU C C 1
ATOM 10829 O O . LEU C 1 465 ? 148.052 127.202 194.626 1.00 184.86 487 LEU C O 1
ATOM 10834 N N . THR C 1 466 ? 146.639 125.482 194.969 1.00 188.52 488 THR C N 1
ATOM 10835 C CA . THR C 1 466 ? 146.582 125.674 196.412 1.00 188.52 488 THR C CA 1
ATOM 10836 C C . THR C 1 466 ? 147.830 125.170 197.120 1.00 188.52 488 THR C C 1
ATOM 10837 O O . THR C 1 466 ? 148.048 125.518 198.286 1.00 188.52 488 THR C O 1
ATOM 10841 N N . HIS C 1 467 ? 148.643 124.368 196.447 1.00 189.26 489 HIS C N 1
ATOM 10842 C CA . HIS C 1 467 ? 149.873 123.812 196.986 1.00 189.26 489 HIS C CA 1
ATOM 10843 C C . HIS C 1 467 ? 151.044 124.223 196.101 1.00 189.26 489 HIS C C 1
ATOM 10844 O O . HIS C 1 467 ? 150.891 124.974 195.135 1.00 189.26 489 HIS C O 1
ATOM 10851 N N . THR C 1 468 ? 152.228 123.721 196.440 1.00 188.02 490 THR C N 1
ATOM 10852 C CA . THR C 1 468 ? 153.399 123.934 195.604 1.00 188.02 490 THR C CA 1
ATOM 10853 C C . THR C 1 468 ? 153.505 122.828 194.563 1.00 188.02 490 THR C C 1
ATOM 10854 O O . THR C 1 468 ? 153.168 121.669 194.825 1.00 188.02 490 THR C O 1
ATOM 10858 N N . CYS C 1 469 ? 153.948 123.197 193.366 1.00 187.67 491 CYS C N 1
ATOM 10859 C CA . CYS C 1 469 ? 154.100 122.261 192.254 1.00 187.67 491 CYS C CA 1
ATOM 10860 C C . CYS C 1 469 ? 155.570 122.246 191.853 1.00 187.67 491 CYS C C 1
ATOM 10861 O O . CYS C 1 469 ? 156.068 123.202 191.250 1.00 187.67 491 CYS C O 1
ATOM 10864 N N . ASP C 1 470 ? 156.262 121.162 192.190 1.00 187.04 492 ASP C N 1
ATOM 10865 C CA . ASP C 1 470 ? 157.668 121.014 191.846 1.00 187.04 492 ASP C CA 1
ATOM 10866 C C . ASP C 1 470 ? 157.790 120.578 190.387 1.00 187.04 492 ASP C C 1
ATOM 10867 O O . ASP C 1 470 ? 156.807 120.512 189.645 1.00 187.04 492 ASP C O 1
ATOM 10872 N N . SER C 1 471 ? 159.015 120.267 189.963 1.00 185.55 493 SER C N 1
ATOM 10873 C CA . SER C 1 471 ? 159.238 119.871 188.577 1.00 185.55 493 SER C CA 1
ATOM 10874 C C . SER C 1 471 ? 158.563 118.540 188.267 1.00 185.55 493 SER C C 1
ATOM 10875 O O . SER C 1 471 ? 158.075 118.327 187.150 1.00 185.55 493 SER C O 1
ATOM 10878 N N . ASN C 1 472 ? 158.534 117.628 189.240 1.00 185.77 494 ASN C N 1
ATOM 10879 C CA . ASN C 1 472 ? 157.851 116.352 189.046 1.00 185.77 494 ASN C CA 1
ATOM 10880 C C . ASN C 1 472 ? 156.348 116.540 188.880 1.00 185.77 494 ASN C C 1
ATOM 10881 O O . ASN C 1 472 ? 155.721 115.838 188.077 1.00 185.77 494 ASN C O 1
ATOM 10886 N N . CYS C 1 473 ? 155.756 117.470 189.633 1.00 188.00 495 CYS C N 1
ATOM 10887 C CA . CYS C 1 473 ? 154.337 117.765 189.473 1.00 188.00 495 CYS C CA 1
ATOM 10888 C C . CYS C 1 473 ? 154.039 118.269 188.067 1.00 188.00 495 CYS C C 1
ATOM 10889 O O . CYS C 1 473 ? 153.026 117.894 187.466 1.00 188.00 495 CYS C O 1
ATOM 10892 N N . VAL C 1 474 ? 154.914 119.118 187.526 1.00 183.81 496 VAL C N 1
ATOM 10893 C CA . VAL C 1 474 ? 154.745 119.594 186.156 1.00 183.81 496 VAL C CA 1
ATOM 10894 C C . VAL C 1 474 ? 154.884 118.443 185.170 1.00 183.81 496 VAL C C 1
ATOM 10895 O O . VAL C 1 474 ? 154.087 118.308 184.234 1.00 183.81 496 VAL C O 1
ATOM 10899 N N . ASN C 1 475 ? 155.898 117.597 185.364 1.00 184.39 497 ASN C N 1
ATOM 10900 C CA . ASN C 1 475 ? 156.148 116.514 184.419 1.00 184.39 497 ASN C CA 1
ATOM 10901 C C . ASN C 1 475 ? 155.011 115.501 184.408 1.00 184.39 497 ASN C C 1
ATOM 10902 O O . ASN C 1 475 ? 154.707 114.923 183.359 1.00 184.39 497 ASN C O 1
ATOM 10907 N N . SER C 1 476 ? 154.375 115.274 185.559 1.00 185.23 498 SER C N 1
ATOM 10908 C CA . SER C 1 476 ? 153.268 114.324 185.615 1.00 185.23 498 SER C CA 1
ATOM 10909 C C . SER C 1 476 ? 152.055 114.835 184.847 1.00 185.23 498 SER C C 1
ATOM 10910 O O . SER C 1 476 ? 151.306 114.044 184.263 1.00 185.23 498 SER C O 1
ATOM 10913 N N . ILE C 1 477 ? 151.843 116.152 184.844 1.00 183.33 499 ILE C N 1
ATOM 10914 C CA . ILE C 1 477 ? 150.662 116.723 184.201 1.00 183.33 499 ILE C CA 1
ATOM 10915 C C . ILE C 1 477 ? 150.689 116.473 182.698 1.00 183.33 499 ILE C C 1
ATOM 10916 O O . ILE C 1 477 ? 149.659 116.165 182.087 1.00 183.33 499 ILE C O 1
ATOM 10921 N N . SER C 1 478 ? 151.867 116.595 182.080 1.00 183.14 500 SER C N 1
ATOM 10922 C CA . SER C 1 478 ? 151.959 116.498 180.626 1.00 183.14 500 SER C CA 1
ATOM 10923 C C . SER C 1 478 ? 151.493 115.137 180.123 1.00 183.14 500 SER C C 1
ATOM 10924 O O . SER C 1 478 ? 150.784 115.051 179.114 1.00 183.14 500 SER C O 1
ATOM 10927 N N . ARG C 1 479 ? 151.879 114.061 180.809 1.00 184.41 501 ARG C N 1
ATOM 10928 C CA . ARG C 1 479 ? 151.441 112.730 180.411 1.00 184.41 501 ARG C CA 1
ATOM 10929 C C . ARG C 1 479 ? 150.029 112.402 180.877 1.00 184.41 501 ARG C C 1
ATOM 10930 O O . ARG C 1 479 ? 149.483 111.374 180.463 1.00 184.41 501 ARG C O 1
ATOM 10938 N N . GLY C 1 480 ? 149.430 113.238 181.721 1.00 184.07 502 GLY C N 1
ATOM 10939 C CA . GLY C 1 480 ? 148.054 113.046 182.130 1.00 184.07 502 GLY C CA 1
ATOM 10940 C C . GLY C 1 480 ? 147.834 112.085 183.276 1.00 184.07 502 GLY C C 1
ATOM 10941 O O . GLY C 1 480 ? 146.679 111.845 183.644 1.00 184.07 502 GLY C O 1
ATOM 10942 N N . THR C 1 481 ? 148.894 111.530 183.858 1.00 185.25 503 THR C N 1
ATOM 10943 C CA . THR C 1 481 ? 148.768 110.619 184.987 1.00 185.25 503 THR C CA 1
ATOM 10944 C C . THR C 1 481 ? 148.763 111.345 186.325 1.00 185.25 503 THR C C 1
ATOM 10945 O O . THR C 1 481 ? 148.932 110.703 187.367 1.00 185.25 503 THR C O 1
ATOM 10949 N N . TYR C 1 482 ? 148.581 112.663 186.317 1.00 185.71 504 TYR C N 1
ATOM 10950 C CA . TYR C 1 482 ? 148.612 113.442 187.547 1.00 185.71 504 TYR C CA 1
ATOM 10951 C C . TYR C 1 482 ? 147.461 113.050 188.464 1.00 185.71 504 TYR C C 1
ATOM 10952 O O . TYR C 1 482 ? 146.326 112.865 188.015 1.00 185.71 504 TYR C O 1
ATOM 10961 N N . THR C 1 483 ? 147.761 112.924 189.754 1.00 189.78 505 THR C N 1
ATOM 10962 C CA . THR C 1 483 ? 146.760 112.654 190.773 1.00 189.78 505 THR C CA 1
ATOM 10963 C C . THR C 1 483 ? 146.893 113.677 191.892 1.00 189.78 505 THR C C 1
ATOM 10964 O O . THR C 1 483 ? 147.986 114.174 192.177 1.00 189.78 505 THR C O 1
ATOM 10968 N N . ARG C 1 484 ? 145.760 113.996 192.517 1.00 190.89 506 ARG C N 1
ATOM 10969 C CA . ARG C 1 484 ? 145.714 115.059 193.513 1.00 190.89 506 ARG C CA 1
ATOM 10970 C C . ARG C 1 484 ? 146.099 114.584 194.910 1.00 190.89 506 ARG C C 1
ATOM 10971 O O . ARG C 1 484 ? 146.421 115.417 195.764 1.00 190.89 506 ARG C O 1
ATOM 10979 N N . GLU C 1 485 ? 146.102 113.271 195.152 1.00 194.46 507 GLU C N 1
ATOM 10980 C CA . GLU C 1 485 ? 146.246 112.763 196.514 1.00 194.46 507 GLU C CA 1
ATOM 10981 C C . GLU C 1 485 ? 147.590 113.143 197.127 1.00 194.46 507 GLU C C 1
ATOM 10982 O O . GLU C 1 485 ? 147.655 113.541 198.296 1.00 194.46 507 GLU C O 1
ATOM 10988 N N . ASN C 1 486 ? 148.672 113.031 196.358 1.00 192.05 508 ASN C N 1
ATOM 10989 C CA . ASN C 1 486 ? 150.009 113.211 196.908 1.00 192.05 508 ASN C CA 1
ATOM 10990 C C . ASN C 1 486 ? 150.446 114.669 196.982 1.00 192.05 508 ASN C C 1
ATOM 10991 O O . ASN C 1 486 ? 151.547 114.940 197.473 1.00 192.05 508 ASN C O 1
ATOM 10996 N N . TYR C 1 487 ? 149.626 115.609 196.514 1.00 192.33 509 TYR C N 1
ATOM 10997 C CA . TYR C 1 487 ? 150.005 117.016 196.483 1.00 192.33 509 TYR C CA 1
ATOM 10998 C C . TYR C 1 487 ? 149.120 117.895 197.359 1.00 192.33 509 TYR C C 1
ATOM 10999 O O . TYR C 1 487 ? 149.278 119.121 197.344 1.00 192.33 509 TYR C O 1
ATOM 11008 N N . ILE C 1 488 ? 148.195 117.307 198.122 1.00 194.10 510 ILE C N 1
ATOM 11009 C CA . ILE C 1 488 ? 147.276 118.106 198.929 1.00 194.10 510 ILE C CA 1
ATOM 11010 C C . ILE C 1 488 ? 148.017 118.839 200.044 1.00 194.10 510 ILE C C 1
ATOM 11011 O O . ILE C 1 488 ? 147.604 119.929 200.461 1.00 194.10 510 ILE C O 1
ATOM 11016 N N . HIS C 1 489 ? 149.128 118.279 200.519 1.00 194.79 511 HIS C N 1
ATOM 11017 C CA . HIS C 1 489 ? 149.817 118.812 201.686 1.00 194.79 511 HIS C CA 1
ATOM 11018 C C . HIS C 1 489 ? 150.251 120.259 201.464 1.00 194.79 511 HIS C C 1
ATOM 11019 O O . HIS C 1 489 ? 150.526 120.692 200.341 1.00 194.79 511 HIS C O 1
ATOM 11026 N N . ASN C 1 490 ? 150.293 121.008 202.570 1.00 190.43 512 ASN C N 1
ATOM 11027 C CA . ASN C 1 490 ? 150.636 122.427 202.608 1.00 190.43 512 ASN C CA 1
ATOM 11028 C C . ASN C 1 490 ? 149.596 123.279 201.887 1.00 190.43 512 ASN C C 1
ATOM 11029 O O . ASN C 1 490 ? 148.887 122.796 200.998 1.00 190.43 512 ASN C O 1
ATOM 11034 N N . VAL C 1 491 ? 149.490 124.547 202.274 1.00 188.22 513 VAL C N 1
ATOM 11035 C CA . VAL C 1 491 ? 148.492 125.458 201.726 1.00 188.22 513 VAL C CA 1
ATOM 11036 C C . VAL C 1 491 ? 149.175 126.767 201.356 1.00 188.22 513 VAL C C 1
ATOM 11037 O O . VAL C 1 491 ? 149.941 127.325 202.148 1.00 188.22 513 VAL C O 1
ATOM 11041 N N . THR C 1 492 ? 148.894 127.257 200.151 1.00 187.47 514 THR C N 1
ATOM 11042 C CA . THR C 1 492 ? 149.445 128.526 199.698 1.00 187.47 514 THR C CA 1
ATOM 11043 C C . THR C 1 492 ? 148.519 129.115 198.645 1.00 187.47 514 THR C C 1
ATOM 11044 O O . THR C 1 492 ? 147.670 128.422 198.079 1.00 187.47 514 THR C O 1
ATOM 11048 N N . LEU C 1 493 ? 148.693 130.409 198.396 1.00 183.39 515 LEU C N 1
ATOM 11049 C CA . LEU C 1 493 ? 147.897 131.115 197.400 1.00 183.39 515 LEU C CA 1
ATOM 11050 C C . LEU C 1 493 ? 148.786 131.922 196.460 1.00 183.39 515 LEU C C 1
ATOM 11051 O O . LEU C 1 493 ? 149.174 133.047 196.773 1.00 183.39 515 LEU C O 1
#

Solvent-accessible surface area: 63369 Å² total; per-residue (Å²): 93,40,1,0,22,16,36,5,60,70,119,84,98,14,66,3,51,5,17,25,79,108,1,111,0,26,15,67,94,100,25,8,12,96,107,61,161,61,0,2,0,124,82,53,103,60,36,99,18,58,119,81,5,1,12,1,1,1,0,2,74,16,122,63,2,67,1,2,65,64,167,110,32,12,69,1,0,35,20,2,90,43,108,41,43,3,55,0,2,1,6,29,4,31,70,99,0,80,31,14,0,70,10,4,8,26,1,44,32,129,22,57,86,6,12,113,36,1,53,139,105,58,34,150,33,17,99,35,104,44,4,82,46,6,119,11,32,8,14,12,48,27,140,79,78,33,27,42,38,23,0,101,45,107,3,79,15,41,0,0,0,0,0,0,0,0,1,17,38,45,67,80,25,0,85,71,30,0,39,13,91,33,54,18,34,0,11,0,42,1,23,16,54,74,75,10,55,11,20,0,2,0,7,142,23,6,0,0,13,6,5,44,80,51,12,40,103,13,76,71,128,102,10,100,15,0,0,0,0,8,2,3,40,2,111,128,54,92,84,2,12,1,12,2,6,0,0,0,1,1,0,9,3,0,1,10,25,15,77,4,0,0,32,21,107,52,115,64,30,108,129,38,72,26,63,4,2,0,25,97,0,0,1,60,111,82,27,40,8,3,34,13,97,25,20,30,9,4,46,90,47,34,19,3,0,53,85,33,26,54,0,0,66,5,2,19,9,67,40,161,209,45,65,25,14,3,156,10,107,33,127,14,43,17,2,3,10,20,111,58,87,79,121,2,21,21,24,14,104,85,3,19,104,106,0,70,78,9,14,68,78,37,27,87,96,12,39,92,50,0,45,84,19,17,34,46,35,20,28,143,112,90,42,40,1,62,23,36,6,103,46,38,151,92,125,94,17,118,76,2,36,56,0,1,22,28,5,54,72,11,10,21,41,3,3,21,31,0,13,60,57,10,106,42,17,25,73,142,44,67,80,103,9,99,128,67,11,18,136,64,16,101,54,79,68,75,8,2,2,45,9,49,11,76,0,78,22,86,0,0,39,22,11,23,147,41,101,23,64,118,143,92,41,102,141,116,136,57,184,94,41,0,0,22,16,35,4,59,70,118,83,97,14,65,4,52,5,18,25,76,108,1,110,0,25,16,67,95,98,24,8,13,96,104,60,159,60,0,2,0,123,84,52,101,61,37,97,17,59,118,80,5,0,12,2,1,0,0,1,74,16,124,64,2,66,1,2,64,63,171,112,34,12,68,1,0,36,21,3,90,41,107,42,44,4,54,0,2,2,5,28,4,31,70,97,0,82,32,15,0,71,11,3,6,26,1,45,31,128,23,57,86,6,12,113,37,1,53,138,106,59,33,152,33,17,100,35,107,44,5,81,46,6,120,10,31,8,14,12,50,27,141,78,80,32,26,42,40,23,0,100,44,107,4,79,14,41,0,0,0,0,0,0,0,0,1,18,37,46,65,80,24,0,84,71,30,0,40,12,90,32,54,17,34,0,7,0,42,0,23,16,52,73,75,11,54,12,20,0,2,0,7,140,24,7,0,0,14,6,6,43,80,52,13,40,106,14,77,72,129,104,10,100,16,0,0,0,0,8,3,3,41,2,109,130,54,93,82,2,12,1,12,2,6,0,0,0,1,2,0,9,3,0,0,11,24,15,78,4,0,1,31,22,109,50,114,64,30,105,131,36,71,25,62,5,3,0,24,95,0,0,1,60,111,81,26,40,7,3,34,12,96,26,20,29,9,3,48,91,46,33,18,4,0,53,83,31,28,55,1,1,67,5,2,20,9,66,40,162,210,45,67,26,13,4,157,9,108,31,130,14,42,16,2,3,12,20,112,60,87,81,114,2,20,23,27,15,105,85,4,20,103,103,0,69,79,9,14,68,78,37,25,85,96,12,40,93,49,0,43,84,18,17,36,47,36,19,28,145,111,91,43,40,2,60,23,37,6,103,44,37,149,93,123,93,20,118,77,1,36,57,0,1,21,25,5,52,72,9,10,20,41,3,3,22,31,0,13,61,59,9,102,46,16,25,75,143,44,64,78,100,8,98,124,69,11,20,136,65,16,102,53,81,67,74,10,2,3,45,8,49,11,74,0,75,38,99,0,0,60,13,11,24,141,44,96,23,64,114,145,92,40,102,142,119,139,56,184,94,41,1,0,21,16,36,4,60,70,120,82,99,14,64,4,52,6,19,24,81,108,1,112,0,26,16,65,96,99,24,8,12,96,104,60,161,62,0,3,0,120,84,52,101,62,37,98,17,58,119,81,5,0,12,1,1,1,0,2,74,17,123,64,1,66,0,2,63,63,169,110,34,13,69,1,0,36,20,3,91,41,106,42,44,2,54,0,2,2,6,29,5,31,70,96,0,80,32,16,0,71,10,3,7,27,2,46,32,125,22,56,86,5,11,115,37,1,52,138,104,60,35,151,32,18,99,36,107,45,4,82,48,6,119,11,33,8,14,12,49,29,141,78,80,33,26,42,39,22,1,101,44,106,3,77,15,41,0,1,0,0,0,0,0,0,1,17,36,47,66,80,26,0,86,71,31,0,40,13,91,32,55,18,35,0,7,0,41,0,22,16,53,76,76,10,55,12,20,0,2,0,6,141,23,6,0,0,14,6,4,42,81,53,13,39,104,14,77,70,129,103,10,99,16,1,0,0,0,8,3,2,41,2,109,128,55,95,84,3,14,1,11,2,6,0,0,0,1,2,0,9,2,0,1,10,25,15,77,4,0,0,32,22,108,49,116,64,30,106,128,38,72,26,64,4,2,0,24,94,0,0,1,63,110,82,28,39,7,3,33,13,98,26,20,29,8,4,46,92,47,34,17,3,0,53,86,32,26,51,1,0,66,5,2,19,9,66,40,162,211,45,68,27,12,3,156,9,108,33,129,14,42,16,2,4,10,21,110,59,87,79,124,2,20,16,27,13,105,85,4,20,101,103,0,70,80,9,13,68,78,35,25,85,95,12,40,94,48,0,45,84,18,18,34,47,35,19,27,143,111,91,42,39,2,63,21,36,6,104,47,38,151,92,123,94,19,119,77,2,37,56,0,0,21,26,6,54,72,9,10,21,40,3,3,21,31,0,12,61,58,9,103,42,16,26,72,138,43,68,81,100,9,100,127,69,11,18,133,64,16,100,52,80,67,74,8,2,2,45,9,48,10,76,0,76,30,98,0,0,56,21,12,26,139,40,97,23,64,113,145,90,40,104,142,119,136,56,186

Radius of gyration: 40.74 Å; Cα contacts (8 Å, |Δi|>4): 3113; chains: 3; bounding box: 76×76×123 Å

Nearest PDB structures (foldseek):
  9dwe-assembly1_C  TM=5.911E-01  e=1.311E-25  Influenza A virus
  7uyi-assembly1_C  TM=6.148E-01  e=4.997E-24  Influenza A virus
  5k9k-assembly2_F  TM=5.870E-01  e=9.652E-25  Influenza A virus (A/Hong Kong/1/1968(H3N2))
  5v2a-assembly1_A  TM=5.299E-01  e=2.485E-15  Influenza A virus (A/chicken/Henan/109/2013(H7N9))
  5thc-assembly1_E  TM=4.918E-01  e=2.182E-14  Influenza A virus

Secondary structure (DSSP, 8-state):
-EEEEEEEP----EEEE-SSSEEEES-EEESEEPP-SSEE-TT--EEEETTT--HHHHHTT-TT--GGG-SS--SEEEE--TT---SSSEEEE-HHHHHHHHHHTTB-S--EE-HHHHHHHH-SPP--GGGSS--S-EE---SSSS--EEEEEE-SSSEEEEEEEEEESSHHHHHHHH-S-TT--EEEEEESSSEEEEEE--TTSTTHHHHHHHPBPPSSTT--EEEEEEEEEE-SSSEEEEEE-TTEEE--EEEE-S-B-B---S-EESS---SEEETTEE--TT-SEEE-SSS--EES---EESS--EEE-S-B-------SEE-S--SSSEEEE-S--SSS-EE-HHHHHHHHHHHHHHHHHHHHHHHHHHHHHH-SS--HHHHHHHHTT----HHHHHHHHHHHHHHHHHHHHHHHHHHHHHHHHHHHHHHHH-SSSEE-SSSEEE-SS---HHHHHHHHTT---SGGG-SS---/-EEEEEEEP----EEEE-SSSEEEES-EEESEEPP-SSEE-TT--EEEETTT--HHHHHTT-TT--GGG-SS--SEEEE--TT---SSSEEEE-HHHHHHHHHHTTB-S--EE-HHHHHHHH-SPP--GGGSS----EE---SSSS--EEEEEE-SSSEEEEEEEEEESSHHHHHHHH-S-TT--EEEEEESSSEEEEEE--TTSTTHHHHHHHPBPPSSTT--EEEEEEEEEE-SSSEEEEEE-TTEEE--EEEE-S-B-B---S-EESS---SEEETTEE--TT-SEEE-SSS--EES---EESS--EEE-S-B-------SEE-S--SSSEEEE-S--SSS-EE-HHHHHHHHHHHHHHHHHHHHHHHHHHHHHH-SS--HHHHHHHHTT----HHHHHHHHHHHHHHHHHHHHHHHHHHHHHHHHHHHHHHHH-SSSEE-SSSEEE-SS---HHHHHHHHTT---SGGG-SS---/-EEEEEEEP----EEEE-SSSEEEES-EEESEEPP-SSEE-TT--EEEETTT--HHHHHTT-TT--GGG-SS--SEEEE--TT---SSSEEEE-HHHHHHHHHHTTB-S--EE-HHHHHHHH-SPP--GGGSS--S-EE---SSSS--EEEEEE-SSSEEEEEEEEEESSHHHHHHHH-S-TT--EEEEEESSSEEEEEE--TTSTTHHHHHHHPBPPSSTT--EEEEEEEEEE-SSSEEEEEE-TTEEE--EEEE-S-B-B---S-EESS---SEEETTEE--TT-SEEE-SSS--EES---EESS--EEE-S-B-------SEE-S--SSSEEEE-S--SSS-EE-HHHHHHHHHHHHHHHHHHHHHHHHHHHHHH-SS--HHHHHHHHTT----HHHHHHHHHHHHHHHHHHHHHHHHHHHHHHHHHHHHHHHH-SSSEE-SSSEEE-SS---HHHHHHHHHT---SGGG-SS---

Organism: NCBI:txid2116482

Sequence (1437 aa):
NQICIGKAIKPINGTVETVSRMAKVTGMKKVGGERMQKICAKGEQIHDSSSACGIVSHHLKQEGCDFPFLLNKPKFATTGPMNTSTTGFNFYLTEKAKSWMNITWRVLGENKDFGDNLVEKYGESGATSEGATLKNYYWYVPTAKPGPVVYEKLAECTGTIYYGALLSDAEAGYIAVTGRNVTERWDVRFTGSSESSISFSGPKQSPMEEYIIKSVRSSVDTVRNIIILDSGRVKKGETFSISLSSGAVVIPTIFCDGDFAVTPQVQIDKDCASDCHSAYGSFPNGSSFIIHHSVHTVGSCPPSILRNFDVIDGYEATWEFFTGGIQGAIDGWYGVTNHDTGKGTAADQTSTQKAVEAITNKLNEAIENGNQRYNQLYGLARTQAELLGNLGKEVNDLRLETFTEFIRLETILVNTRIIEEHQAIGSKKKEEVKRLLGPNALDLGNGCFNLTHTCDSNCVNSISRGTYTRENYIHNVTLNQICIGKAIKPINGTVETVSRMAKVTGMKKVGGERMQKICAKGEQIHDSSSACGIVSHHLKQEGCDFPFLLNKPKFATTGPMNTSTTGFNFYLTEKAKSWMNITWRVLGENKDFGDNLVEKYGESGATSEGATLKNYYWYVPTAKPGPVVYEKLAECTGTIYYGALLSDAEAGYIAVTGRNVTERWDVRFTGSSESSISFSGPKQSPMEEYIIKSVRSSVDTVRNIIILDSGRVKKGETFSISLSSGAVVIPTIFCDGDFAVTPQVQIDKDCASDCHSAYGSFPNGSSFIIHHSVHTVGSCPPSILRNFDVIDGYEATWEFFTGGIQGAIDGWYGVTNHDTGKGTAADQTSTQKAVEAITNKLNEAIENGNQRYNQLYGLARTQAELLGNLGKEVNDLRLETFTEFIRLETILVNTRIIEEHQAIGSKKKEEVKRLLGPNALDLGNGCFNLTHTCDSNCVNSISRGTYTRENYIHNVTLNQICIGKAIKPINGTVETVSRMAKVTGMKKVGGERMQKICAKGEQIHDSSSACGIVSHHLKQEGCDFPFLLNKPKFATTGPMNTSTTGFNFYLTEKAKSWMNITWRVLGENKDFGDNLVEKYGESGATSEGATLKNYYWYVPTAKPGPVVYEKLAECTGTIYYGALLSDAEAGYIAVTGRNVTERWDVRFTGSSESSISFSGPKQSPMEEYIIKSVRSSVDTVRNIIILDSGRVKKGETFSISLSSGAVVIPTIFCDGDFAVTPQVQIDKDCASDCHSAYGSFPNGSSFIIHHSVHTVGSCPPSILRNFDVIDGYEATWEFFTGGIQGAIDGWYGVTNHDTGKGTAADQTSTQKAVEAITNKLNEAIENGNQRYNQLYGLARTQAELLGNLGKEVNDLRLETFTEFIRLETILVNTRIIEEHQAIGSKKKEEVKRLLGPNALDLGNGCFNLTHTCDSNCVNSISRGTYTRENYIHNVTL

B-factor: mean 112.01, std 30.48, range [79.64, 194.79]

Foldseek 3Di:
DWKFKFWADDDFDAWAFAPPGIFTANDWDWQAWEFDQAAEQAPFDAEEAAPPDALVCCLQVFVPRPQLADPFHTQAYYYHYHLDAAQAFWEAEDQLRNLLSVFLSFAGDHKDFDVVVVCVVQNQADDDPRCPRTDFKGARAHPDFFPKDKDKDWAAAKFKWKKWFKFFLDQVRRCVQHVDDQPDKDKKWKDAPHIDMDIDGHNVDPPNVVCVVPIRGHPDNPHGMYTYIYMDIHHRGGMMMMIGTGGIMIRRMGRHFAAGHAHADGHHDYPGDDFKAHNRGGTDPPRLEYQDLAPHIGGDHHHYAPDMHMAHDGAGDQAPVDRRYDHADEDATMWMADPDHDQLIYGAVPLRVQLNVLLVVLSVVLSVVLRVVVCVLQHDPDHRSVVSSVCGPPSHDVSNVVSNVVSRVSRNPSNNSSNVSSVVSVVVVLVVLVVLPDDPWDDPPRRMTDDQFDQDSVNRVCPRVSVHDCPVTPPDGDD/DWKFKFWADDDFDAWAFADPGIFTANDWDWQAWEFDQAAEQAPFDAEEAAPPDELVCCLQVFVPRPQLPDPFHTQAYYYHYHLDAAQAFWEAEDQLRNLLSVFLSFAGDHKDFDVVVVCVVQNQADDDPRCPRTDFKGARAHPDFQPKDKDKDWAAAKFKWKKWFKFFLDQVRRCVQHVDDQPDKDKKWKDAPHIDMDIDGHNPDPPNVVCVVPIRGHPDNPHGMYTYIYMDIHHRGGMMMMIGTGGIMIRRMGRHFAAGHAHADGHHDYPGDDFKAHNRGGTDPPRLEYQDLAPHIGGDHHHYAPDMHMAHDGAGDQAPVDRRYDHEDEDATMWMADPDHDQLIYGAVPLRVQLNVLLVVLSVVLSVVLRVVVCVLQHDDDHRSVVSSVCGPPSHDVSNVVSNVVSNVSRNPSRNSSNVSSVVSVVVVLVVLVVLPDDPWDDPPRRMTDDQFDQDSVNRVCSRVSVHDCPVTPPDGDD/DWKFKFWADDDFDAWAFADPDIFTANDWDWQAWEFDQAAEQAPFDAEEAAPPDELVCCLQVFVPRPQLPDPFHTQAYYYHYHLDAAQAFWEAEDQLRNLLSVFLSFAGDHKDFDVVVVCVVQNQADDDPRCPRTDFKGARAHPDFFPKDKDKDWAAAKFKWKKWFKFFLDQVRRCVQHVDDQPDKDKKWKDAPHIDMDIDGHNVDPPNVVCVVPIRGHPDNPHGMYYYIYMDIHHRGGMMMMIGTGGIMIRRMGRHFAAGHAHAPGHHDYPGDDFKAHNRGGTDPPRLEYQDLAPHIGGDHHHHAPDMHMAHDGAGDQAPVDRRYDHADEDATMWMADPDHDQLIYGAVPLRVQLNVLLVVLSVVLSVVLRVVVCVLQHDPDHRSVVSSVCGPPSHDVSNVVSNVVSRVSRNPSNNSSNVSSVVSVVVVLVVLVVLPDDPWDDPPRRMTDDQFDQDSVNSVCSSVSNHDCPVTPPDGDD